Protein AF-0000000075450952 (afdb_homodimer)

Structure (mmCIF, N/CA/C/O backbone):
data_AF-0000000075450952-model_v1
#
loop_
_entity.id
_entity.type
_entity.pdbx_description
1 polymer Metalloendopeptidase
#
loop_
_atom_site.group_PDB
_atom_site.id
_atom_site.type_symbol
_atom_site.label_atom_id
_atom_site.label_alt_id
_atom_site.label_comp_id
_atom_site.label_asym_id
_atom_site.label_entity_id
_atom_site.label_seq_id
_atom_site.pdbx_PDB_ins_code
_atom_site.Cartn_x
_atom_site.Cartn_y
_atom_site.Cartn_z
_atom_site.occupancy
_atom_site.B_iso_or_equiv
_atom_site.auth_seq_id
_atom_site.auth_comp_id
_atom_site.auth_asym_id
_atom_site.auth_atom_id
_atom_site.pdbx_PDB_model_num
ATOM 1 N N . MET A 1 1 ? -40.938 47.719 51.312 1 27.55 1 MET A N 1
ATOM 2 C CA . MET A 1 1 ? -41.312 48.125 49.969 1 27.55 1 MET A CA 1
ATOM 3 C C . MET A 1 1 ? -40.062 48.562 49.188 1 27.55 1 MET A C 1
ATOM 5 O O . MET A 1 1 ? -39.719 49.75 49.156 1 27.55 1 MET A O 1
ATOM 9 N N . MET A 1 2 ? -38.969 47.844 49.406 1 32.81 2 MET A N 1
ATOM 10 C CA . MET A 1 2 ? -37.562 48.094 49.094 1 32.81 2 MET A CA 1
ATOM 11 C C . MET A 1 2 ? -37.344 48.094 47.594 1 32.81 2 MET A C 1
ATOM 13 O O . MET A 1 2 ? -37.625 47.125 46.906 1 32.81 2 MET A O 1
ATOM 17 N N . MET A 1 3 ? -37.5 49.344 47 1 31.84 3 MET A N 1
ATOM 18 C CA . MET A 1 3 ? -37.438 49.719 45.594 1 31.84 3 MET A CA 1
ATOM 19 C C . MET A 1 3 ? -36.094 49.281 45 1 31.84 3 MET A C 1
ATOM 21 O O . MET A 1 3 ? -35.031 49.75 45.438 1 31.84 3 MET A O 1
ATOM 25 N N . MET A 1 4 ? -36.031 48 44.719 1 29.12 4 MET A N 1
ATOM 26 C CA . MET A 1 4 ? -34.875 47.406 44.094 1 29.12 4 MET A CA 1
ATOM 27 C C . MET A 1 4 ? -34.5 48.094 42.781 1 29.12 4 MET A C 1
ATOM 29 O O . MET A 1 4 ? -35.344 48.188 41.875 1 29.12 4 MET A O 1
ATOM 33 N N . LEU A 1 5 ? -33.75 49.219 42.844 1 27.02 5 LEU A N 1
ATOM 34 C CA . LEU A 1 5 ? -33.281 50 41.719 1 27.02 5 LEU A CA 1
ATOM 35 C C . LEU A 1 5 ? -32.594 49.125 40.688 1 27.02 5 LEU A C 1
ATOM 37 O O . LEU A 1 5 ? -31.609 48.438 41 1 27.02 5 LEU A O 1
ATOM 41 N N . ALA A 1 6 ? -33.375 48.594 39.781 1 32.12 6 ALA A N 1
ATOM 42 C CA . ALA A 1 6 ? -32.938 47.875 38.625 1 32.12 6 ALA A CA 1
ATOM 43 C C . ALA A 1 6 ? -31.828 48.594 37.875 1 32.12 6 ALA A C 1
ATOM 45 O O . ALA A 1 6 ? -32 49.719 37.406 1 32.12 6 ALA A O 1
ATOM 46 N N . ALA A 1 7 ? -30.656 48.438 38.375 1 34.03 7 ALA A N 1
ATOM 47 C CA . ALA A 1 7 ? -29.531 49.125 37.781 1 34.03 7 ALA A CA 1
ATOM 48 C C . ALA A 1 7 ? -29.625 49.094 36.25 1 34.03 7 ALA A C 1
ATOM 50 O O . ALA A 1 7 ? -29.922 48.031 35.688 1 34.03 7 ALA A O 1
ATOM 51 N N . PRO A 1 8 ? -29.688 50.219 35.594 1 32.16 8 PRO A N 1
ATOM 52 C CA . PRO A 1 8 ? -29.797 50.25 34.125 1 32.16 8 PRO A CA 1
ATOM 53 C C . PRO A 1 8 ? -28.719 49.406 33.438 1 32.16 8 PRO A C 1
ATOM 55 O O . PRO A 1 8 ? -27.578 49.344 33.906 1 32.16 8 PRO A O 1
ATOM 58 N N . VAL A 1 9 ? -29.047 48.219 32.812 1 36.62 9 VAL A N 1
ATOM 59 C CA . VAL A 1 9 ? -28.203 47.469 31.906 1 36.62 9 VAL A CA 1
ATOM 60 C C . VAL A 1 9 ? -27.547 48.406 30.891 1 36.62 9 VAL A C 1
ATOM 62 O O . VAL A 1 9 ? -28.234 49.188 30.25 1 36.62 9 VAL A O 1
ATOM 65 N N . ALA A 1 10 ? -26.344 48.781 31.062 1 39.69 10 ALA A N 1
ATOM 66 C CA . ALA A 1 10 ? -25.484 49.469 30.109 1 39.69 10 ALA A CA 1
ATOM 67 C C . ALA A 1 10 ? -25.797 49.031 28.672 1 39.69 10 ALA A C 1
ATOM 69 O O . ALA A 1 10 ? -25.766 47.844 28.375 1 39.69 10 ALA A O 1
ATOM 70 N N . GLY A 1 11 ? -26.562 49.719 27.812 1 34.38 11 GLY A N 1
ATOM 71 C CA . GLY A 1 11 ? -27.078 49.531 26.469 1 34.38 11 GLY A CA 1
ATOM 72 C C . GLY A 1 11 ? -26.031 49.062 25.469 1 34.38 11 GLY A C 1
ATOM 73 O O . GLY A 1 11 ? -24.875 49.5 25.531 1 34.38 11 GLY A O 1
ATOM 74 N N . MET A 1 12 ? -26.125 47.844 24.953 1 39.25 12 MET A N 1
ATOM 75 C CA . MET A 1 12 ? -25.531 47.406 23.703 1 39.25 12 MET A CA 1
ATOM 76 C C . MET A 1 12 ? -25.469 48.531 22.688 1 39.25 12 MET A C 1
ATOM 78 O O . MET A 1 12 ? -26.5 49.062 22.266 1 39.25 12 MET A O 1
ATOM 82 N N . GLU A 1 13 ? -24.609 49.531 22.797 1 39.5 13 GLU A N 1
ATOM 83 C CA . GLU A 1 13 ? -24.484 50.406 21.641 1 39.5 13 GLU A CA 1
ATOM 84 C C . GLU A 1 13 ? -24.875 49.719 20.359 1 39.5 13 GLU A C 1
ATOM 86 O O . GLU A 1 13 ? -24.469 48.562 20.125 1 39.5 13 GLU A O 1
ATOM 91 N N . ALA A 1 14 ? -25.906 49.969 19.734 1 52.06 14 ALA A N 1
ATOM 92 C CA . ALA A 1 14 ? -26.641 49.531 18.562 1 52.06 14 ALA A CA 1
ATOM 93 C C . ALA A 1 14 ? -25.688 49.219 17.406 1 52.06 14 ALA A C 1
ATOM 95 O O . ALA A 1 14 ? -24.938 50.094 16.953 1 52.06 14 ALA A O 1
ATOM 96 N N . GLN A 1 15 ? -25.062 48 17.328 1 64.19 15 GLN A N 1
ATOM 97 C CA . GLN A 1 15 ? -24.484 47.438 16.109 1 64.19 15 GLN A CA 1
ATOM 98 C C . GLN A 1 15 ? -25.156 48.031 14.867 1 64.19 15 GLN A C 1
ATOM 100 O O . GLN A 1 15 ? -26.109 47.438 14.328 1 64.19 15 GLN A O 1
ATOM 105 N N . SER A 1 16 ? -24.734 49.219 14.453 1 69.12 16 SER A N 1
ATOM 106 C CA . SER A 1 16 ? -25.484 49.969 13.453 1 69.12 16 SER A CA 1
ATOM 107 C C . SER A 1 16 ? -24.734 50.031 12.125 1 69.12 16 SER A C 1
ATOM 109 O O . SER A 1 16 ? -25.312 50.406 11.094 1 69.12 16 SER A O 1
ATOM 111 N N . LYS A 1 17 ? -23.547 49.312 12.18 1 86.62 17 LYS A N 1
ATOM 112 C CA . LYS A 1 17 ? -22.812 49.375 10.922 1 86.62 17 LYS A CA 1
ATOM 113 C C . LYS A 1 17 ? -22.906 48.062 10.164 1 86.62 17 LYS A C 1
ATOM 115 O O . LYS A 1 17 ? -23.047 47 10.773 1 86.62 17 LYS A O 1
ATOM 120 N N . SER A 1 18 ? -22.797 48.156 8.914 1 91.19 18 SER A N 1
ATOM 121 C CA . SER A 1 18 ? -22.891 46.938 8.094 1 91.19 18 SER A CA 1
ATOM 122 C C . SER A 1 18 ? -21.656 46.062 8.258 1 91.19 18 SER A C 1
ATOM 124 O O . SER A 1 18 ? -21.734 44.844 8.047 1 91.19 18 SER A O 1
ATOM 126 N N . GLY A 1 19 ? -20.531 46.688 8.586 1 92.19 19 GLY A N 1
ATOM 127 C CA . GLY A 1 19 ? -19.281 45.938 8.742 1 92.19 19 GLY A CA 1
ATOM 128 C C . GLY A 1 19 ? -18.578 45.688 7.422 1 92.19 19 GLY A C 1
ATOM 129 O O . GLY A 1 19 ? -17.422 45.25 7.406 1 92.19 19 GLY A O 1
ATOM 130 N N . LEU A 1 20 ? -19.188 46.031 6.27 1 95.44 20 LEU A N 1
ATOM 131 C CA . LEU A 1 20 ? -18.594 45.781 4.957 1 95.44 20 LEU A CA 1
ATOM 132 C C . LEU A 1 20 ? -17.703 46.938 4.539 1 95.44 20 LEU A C 1
ATOM 134 O O . LEU A 1 20 ? -17.984 48.094 4.852 1 95.44 20 LEU A O 1
ATOM 138 N N . ASP A 1 21 ? -16.641 46.625 3.975 1 95 21 ASP A N 1
ATOM 139 C CA . ASP A 1 21 ? -15.859 47.594 3.209 1 95 21 ASP A CA 1
ATOM 140 C C . ASP A 1 21 ? -16.172 47.5 1.718 1 95 21 ASP A C 1
ATOM 142 O O . ASP A 1 21 ? -15.695 46.594 1.029 1 95 21 ASP A O 1
ATOM 146 N N . LEU A 1 22 ? -16.844 48.438 1.248 1 96.25 22 LEU A N 1
ATOM 147 C CA . LEU A 1 22 ? -17.391 48.375 -0.103 1 96.25 22 LEU A CA 1
ATOM 148 C C . LEU A 1 22 ? -16.281 48.438 -1.144 1 96.25 22 LEU A C 1
ATOM 150 O O . LEU A 1 22 ? -16.469 48.031 -2.295 1 96.25 22 LEU A O 1
ATOM 154 N N . SER A 1 23 ? -15.148 48.906 -0.778 1 96.56 23 SER A N 1
ATOM 155 C CA . SER A 1 23 ? -14.023 48.969 -1.708 1 96.56 23 SER A CA 1
ATOM 156 C C . SER A 1 23 ? -13.492 47.594 -2.029 1 96.56 23 SER A C 1
ATOM 158 O O . SER A 1 23 ? -12.758 47.406 -3 1 96.56 23 SER A O 1
ATOM 160 N N . ASN A 1 24 ? -13.922 46.625 -1.269 1 97.31 24 ASN A N 1
ATOM 161 C CA . ASN A 1 24 ? -13.477 45.281 -1.492 1 97.31 24 ASN A CA 1
ATOM 162 C C . ASN A 1 24 ? -14.234 44.625 -2.646 1 97.31 24 ASN A C 1
ATOM 164 O O . ASN A 1 24 ? -13.82 43.562 -3.152 1 97.31 24 ASN A O 1
ATOM 168 N N . LEU A 1 25 ? -15.258 45.219 -3.105 1 98.19 25 LEU A N 1
ATOM 169 C CA . LEU A 1 25 ? -16.094 44.656 -4.148 1 98.19 25 LEU A CA 1
ATOM 170 C C . LEU A 1 25 ? -15.547 44.969 -5.535 1 98.19 25 LEU A C 1
ATOM 172 O O . LEU A 1 25 ? -14.961 46.031 -5.738 1 98.19 25 LEU A O 1
ATOM 176 N N . ASP A 1 26 ? -15.672 44.094 -6.438 1 98.25 26 ASP A N 1
ATOM 177 C CA . ASP A 1 26 ? -15.508 44.312 -7.871 1 98.25 26 ASP A CA 1
ATOM 178 C C . ASP A 1 26 ? -16.859 44.344 -8.586 1 98.25 26 ASP A C 1
ATOM 180 O O . ASP A 1 26 ? -17.344 43.281 -9.039 1 98.25 26 ASP A O 1
ATOM 184 N N . ARG A 1 27 ? -17.344 45.438 -8.781 1 95.56 27 ARG A N 1
ATOM 185 C CA . ARG A 1 27 ? -18.703 45.562 -9.281 1 95.56 27 ARG A CA 1
ATOM 186 C C . ARG A 1 27 ? -18.766 45.312 -10.781 1 95.56 27 ARG A C 1
ATOM 188 O O . ARG A 1 27 ? -19.859 45.219 -11.359 1 95.56 27 ARG A O 1
ATOM 195 N N . THR A 1 28 ? -17.656 45.094 -11.344 1 97.25 28 THR A N 1
ATOM 196 C CA . THR A 1 28 ? -17.641 44.719 -12.75 1 97.25 28 THR A CA 1
ATOM 197 C C . THR A 1 28 ? -17.953 43.25 -12.922 1 97.25 28 THR A C 1
ATOM 199 O O . THR A 1 28 ? -18.297 42.781 -14.016 1 97.25 28 THR A O 1
ATOM 202 N N . ALA A 1 29 ? -17.781 42.5 -11.875 1 97.06 29 ALA A N 1
ATOM 203 C CA . ALA A 1 29 ? -18.141 41.062 -11.906 1 97.06 29 ALA A CA 1
ATOM 204 C C . ALA A 1 29 ? -19.578 40.844 -11.453 1 97.06 29 ALA A C 1
ATOM 206 O O . ALA A 1 29 ? -20.016 41.438 -10.461 1 97.06 29 ALA A O 1
ATOM 207 N N . ARG A 1 30 ? -20.266 40.031 -12.188 1 96.75 30 ARG A N 1
ATOM 208 C CA . ARG A 1 30 ? -21.609 39.656 -11.758 1 96.75 30 ARG A CA 1
ATOM 209 C C . ARG A 1 30 ? -21.562 38.625 -10.641 1 96.75 30 ARG A C 1
ATOM 211 O O . ARG A 1 30 ? -20.875 37.625 -10.766 1 96.75 30 ARG A O 1
ATOM 218 N N . PRO A 1 31 ? -22.281 38.844 -9.562 1 97.56 31 PRO A N 1
ATOM 219 C CA . PRO A 1 31 ? -22.25 37.906 -8.445 1 97.56 31 PRO A CA 1
ATOM 220 C C . PRO A 1 31 ? -22.641 36.5 -8.859 1 97.56 31 PRO A C 1
ATOM 222 O O . PRO A 1 31 ? -22.141 35.5 -8.297 1 97.56 31 PRO A O 1
ATOM 225 N N . ALA A 1 32 ? -23.453 36.344 -9.875 1 97.25 32 ALA A N 1
ATOM 226 C CA . ALA A 1 32 ? -23.984 35.062 -10.273 1 97.25 32 ALA A CA 1
ATOM 227 C C . ALA A 1 32 ? -23.031 34.344 -11.242 1 97.25 32 ALA A C 1
ATOM 229 O O . ALA A 1 32 ? -23.203 33.188 -11.547 1 97.25 32 ALA A O 1
ATOM 230 N N . ASP A 1 33 ? -21.953 35.062 -11.664 1 96.31 33 ASP A N 1
ATOM 231 C CA . ASP A 1 33 ? -20.969 34.469 -12.562 1 96.31 33 ASP A CA 1
ATOM 232 C C . ASP A 1 33 ? -19.688 34.125 -11.82 1 96.31 33 ASP A C 1
ATOM 234 O O . ASP A 1 33 ? -19.016 33.156 -12.156 1 96.31 33 ASP A O 1
ATOM 238 N N . SER A 1 34 ? -19.312 34.938 -10.922 1 97 34 SER A N 1
ATOM 239 C CA . SER A 1 34 ? -18.25 34.688 -9.969 1 97 34 SER A CA 1
ATOM 240 C C . SER A 1 34 ? -18.438 35.531 -8.703 1 97 34 SER A C 1
ATOM 242 O O . SER A 1 34 ? -18.062 36.688 -8.648 1 97 34 SER A O 1
ATOM 244 N N . PHE A 1 35 ? -18.922 34.875 -7.766 1 98.69 35 PHE A N 1
ATOM 245 C CA . PHE A 1 35 ? -19.188 35.594 -6.527 1 98.69 35 PHE A CA 1
ATOM 246 C C . PHE A 1 35 ? -17.875 35.969 -5.836 1 98.69 35 PHE A C 1
ATOM 248 O O . PHE A 1 35 ? -17.797 37.031 -5.219 1 98.69 35 PHE A O 1
ATOM 255 N N . TYR A 1 36 ? -16.891 35.094 -5.898 1 98.56 36 TYR A N 1
ATOM 256 C CA . TYR A 1 36 ? -15.578 35.375 -5.316 1 98.56 36 TYR A CA 1
ATOM 257 C C . TYR A 1 36 ? -14.984 36.656 -5.895 1 98.56 36 TYR A C 1
ATOM 259 O O . TYR A 1 36 ? -14.516 37.531 -5.152 1 98.56 36 TYR A O 1
ATOM 267 N N . GLN A 1 37 ? -15.023 36.75 -7.238 1 98.38 37 GLN A N 1
ATOM 268 C CA . GLN A 1 37 ? -14.516 37.969 -7.898 1 98.38 37 GLN A CA 1
ATOM 269 C C . GLN A 1 37 ? -15.328 39.188 -7.516 1 98.38 37 GLN A C 1
ATOM 271 O O . GLN A 1 37 ? -14.766 40.25 -7.23 1 98.38 37 GLN A O 1
ATOM 276 N N . PHE A 1 38 ? -16.594 39.062 -7.465 1 98.56 38 PHE A N 1
ATOM 277 C CA . PHE A 1 38 ? -17.484 40.188 -7.086 1 98.56 38 PHE A CA 1
ATOM 278 C C . PHE A 1 38 ? -17.172 40.656 -5.672 1 98.56 38 PHE A C 1
ATOM 280 O O . PHE A 1 38 ? -16.969 41.844 -5.441 1 98.56 38 PHE A O 1
ATOM 287 N N . ALA A 1 39 ? -17.078 39.719 -4.777 1 98.5 39 ALA A N 1
ATOM 288 C CA . ALA A 1 39 ? -17.047 40.062 -3.352 1 98.5 39 ALA A CA 1
ATOM 289 C C . ALA A 1 39 ? -15.633 40.406 -2.912 1 98.5 39 ALA A C 1
ATOM 291 O O . ALA A 1 39 ? -15.445 41.156 -1.937 1 98.5 39 ALA A O 1
ATOM 292 N N . THR A 1 40 ? -14.57 39.938 -3.629 1 98.25 40 THR A N 1
ATOM 293 C CA . THR A 1 40 ? -13.227 40.094 -3.074 1 98.25 40 THR A CA 1
ATOM 294 C C . THR A 1 40 ? -12.289 40.719 -4.105 1 98.25 40 THR A C 1
ATOM 296 O O . THR A 1 40 ? -11.125 41 -3.801 1 98.25 40 THR A O 1
ATOM 299 N N . GLY A 1 41 ? -12.719 40.938 -5.312 1 98.19 41 GLY A N 1
ATOM 300 C CA . GLY A 1 41 ? -11.852 41.438 -6.371 1 98.19 41 GLY A CA 1
ATOM 301 C C . GLY A 1 41 ? -11.227 42.781 -6.055 1 98.19 41 GLY A C 1
ATOM 302 O O . GLY A 1 41 ? -10.062 43 -6.379 1 98.19 41 GLY A O 1
ATOM 303 N N . GLY A 1 42 ? -12.016 43.688 -5.547 1 98.12 42 GLY A N 1
ATOM 304 C CA . GLY A 1 42 ? -11.469 44.969 -5.137 1 98.12 42 GLY A CA 1
ATOM 305 C C . GLY A 1 42 ? -10.398 44.844 -4.074 1 98.12 42 GLY A C 1
ATOM 306 O O . GLY A 1 42 ? -9.383 45.562 -4.129 1 98.12 42 GLY A O 1
ATOM 307 N N . TRP A 1 43 ? -10.664 44.031 -3.137 1 97.56 43 TRP A N 1
ATOM 308 C CA . TRP A 1 43 ? -9.664 43.781 -2.1 1 97.56 43 TRP A CA 1
ATOM 309 C C . TRP A 1 43 ? -8.375 43.219 -2.699 1 97.56 43 TRP A C 1
ATOM 311 O O . TRP A 1 43 ? -7.281 43.656 -2.344 1 97.56 43 TRP A O 1
ATOM 321 N N . GLN A 1 44 ? -8.469 42.219 -3.574 1 97.94 44 GLN A N 1
ATOM 322 C CA . GLN A 1 44 ? -7.312 41.594 -4.199 1 97.94 44 GLN A CA 1
ATOM 323 C C . GLN A 1 44 ? -6.473 42.594 -4.965 1 97.94 44 GLN A C 1
ATOM 325 O O . GLN A 1 44 ? -5.238 42.562 -4.91 1 97.94 44 GLN A O 1
ATOM 330 N N . ARG A 1 45 ? -7.117 43.5 -5.629 1 97.38 45 ARG A N 1
ATOM 331 C CA . ARG A 1 45 ? -6.418 44.562 -6.375 1 97.38 45 ARG A CA 1
ATOM 332 C C . ARG A 1 45 ? -5.699 45.5 -5.43 1 97.38 45 ARG A C 1
ATOM 334 O O . ARG A 1 45 ? -4.582 45.938 -5.715 1 97.38 45 ARG A O 1
ATOM 341 N N . ALA A 1 46 ? -6.316 45.719 -4.309 1 96.94 46 ALA A N 1
ATOM 342 C CA . ALA A 1 46 ? -5.781 46.688 -3.35 1 96.94 46 ALA A CA 1
ATOM 343 C C . ALA A 1 46 ? -4.68 46.062 -2.498 1 96.94 46 ALA A C 1
ATOM 345 O O . ALA A 1 46 ? -3.92 46.781 -1.833 1 96.94 46 ALA A O 1
ATOM 346 N N . HIS A 1 47 ? -4.59 44.781 -2.533 1 96.25 47 HIS A N 1
ATOM 347 C CA . HIS A 1 47 ? -3.619 44.062 -1.708 1 96.25 47 HIS A CA 1
ATOM 348 C C . HIS A 1 47 ? -2.779 43.125 -2.545 1 96.25 47 HIS A C 1
ATOM 350 O O . HIS A 1 47 ? -2.885 41.906 -2.391 1 96.25 47 HIS A O 1
ATOM 356 N N . PRO A 1 48 ? -1.938 43.656 -3.336 1 95.75 48 PRO A N 1
ATOM 357 C CA . PRO A 1 48 ? -1.063 42.781 -4.086 1 95.75 48 PRO A CA 1
ATOM 358 C C . PRO A 1 48 ? -0.216 41.875 -3.18 1 95.75 48 PRO A C 1
ATOM 360 O O . PRO A 1 48 ? 0.08 42.25 -2.043 1 95.75 48 PRO A O 1
ATOM 363 N N . LEU A 1 49 ? 0.134 40.75 -3.695 1 97.25 49 LEU A N 1
ATOM 364 C CA . LEU A 1 49 ? 0.888 39.781 -2.924 1 97.25 49 LEU A CA 1
ATOM 365 C C . LEU A 1 49 ? 2.225 40.344 -2.469 1 97.25 49 LEU A C 1
ATOM 367 O O . LEU A 1 49 ? 3.094 40.656 -3.295 1 97.25 49 LEU A O 1
ATOM 371 N N . PRO A 1 50 ? 2.414 40.469 -1.15 1 97 50 PRO A N 1
ATOM 372 C CA . PRO A 1 50 ? 3.721 40.969 -0.693 1 97 50 PRO A CA 1
ATOM 373 C C . PRO A 1 50 ? 4.848 39.969 -0.972 1 97 50 PRO A C 1
ATOM 375 O O . PRO A 1 50 ? 4.617 38.75 -0.974 1 97 50 PRO A O 1
ATOM 378 N N . ALA A 1 51 ? 6.051 40.406 -1.069 1 97.25 51 ALA A N 1
ATOM 379 C CA . ALA A 1 51 ? 7.203 39.656 -1.529 1 97.25 51 ALA A CA 1
ATOM 380 C C . ALA A 1 51 ? 7.484 38.469 -0.597 1 97.25 51 ALA A C 1
ATOM 382 O O . ALA A 1 51 ? 7.934 37.406 -1.041 1 97.25 51 ALA A O 1
ATOM 383 N N . ALA A 1 52 ? 7.18 38.625 0.639 1 97.44 52 ALA A N 1
ATOM 384 C CA . ALA A 1 52 ? 7.547 37.594 1.632 1 97.44 52 ALA A CA 1
ATOM 385 C C . ALA A 1 52 ? 6.496 36.5 1.711 1 97.44 52 ALA A C 1
ATOM 387 O O . ALA A 1 52 ? 6.676 35.531 2.43 1 97.44 52 ALA A O 1
ATOM 388 N N . TYR A 1 53 ? 5.41 36.656 0.943 1 97.62 53 TYR A N 1
ATOM 389 C CA . TYR A 1 53 ? 4.289 35.719 1.043 1 97.62 53 TYR A CA 1
ATOM 390 C C . TYR A 1 53 ? 4.094 34.969 -0.264 1 97.62 53 TYR A C 1
ATOM 392 O O . TYR A 1 53 ? 4.336 35.5 -1.346 1 97.62 53 TYR A O 1
ATOM 400 N N . SER A 1 54 ? 3.715 33.75 -0.142 1 97.94 54 SER A N 1
ATOM 401 C CA . SER A 1 54 ? 3.252 32.969 -1.3 1 97.94 54 SER A CA 1
ATOM 402 C C . SER A 1 54 ? 1.732 33.031 -1.422 1 97.94 54 SER A C 1
ATOM 404 O O . SER A 1 54 ? 1.18 32.75 -2.486 1 97.94 54 SER A O 1
ATOM 406 N N . ARG A 1 55 ? 1.095 33.281 -0.383 1 97.94 55 ARG A N 1
ATOM 407 C CA . ARG A 1 55 ? -0.333 33.594 -0.284 1 97.94 55 ARG A CA 1
ATOM 408 C C . ARG A 1 55 ? -0.604 34.656 0.747 1 97.94 55 ARG A C 1
ATOM 410 O O . ARG A 1 55 ? -0.006 34.688 1.825 1 97.94 55 ARG A O 1
ATOM 417 N N . TYR A 1 56 ? -1.372 35.625 0.417 1 97.94 56 TYR A N 1
ATOM 418 C CA . TYR A 1 56 ? -1.763 36.688 1.33 1 97.94 56 TYR A CA 1
ATOM 419 C C . TYR A 1 56 ? -3.26 36.969 1.247 1 97.94 56 TYR A C 1
ATOM 421 O O . TYR A 1 56 ? -3.766 37.375 0.202 1 97.94 56 TYR A O 1
ATOM 429 N N . GLY A 1 57 ? -3.941 36.656 2.295 1 97.31 57 GLY A N 1
ATOM 430 C CA . GLY A 1 57 ? -5.383 36.844 2.385 1 97.31 57 GLY A CA 1
ATOM 431 C C . GLY A 1 57 ? -5.832 37.375 3.734 1 97.31 57 GLY A C 1
ATOM 432 O O . GLY A 1 57 ? -5.043 37.969 4.465 1 97.31 57 GLY A O 1
ATOM 433 N N . SER A 1 58 ? -7.121 37.219 3.998 1 94.88 58 SER A N 1
ATOM 434 C CA . SER A 1 58 ? -7.723 37.719 5.23 1 94.88 58 SER A CA 1
ATOM 435 C C . SER A 1 58 ? -7.043 37.125 6.457 1 94.88 58 SER A C 1
ATOM 437 O O . SER A 1 58 ? -6.758 37.844 7.426 1 94.88 58 SER A O 1
ATOM 439 N N . PHE A 1 59 ? -6.719 35.875 6.398 1 96.12 59 PHE A N 1
ATOM 440 C CA . PHE A 1 59 ? -6.035 35.219 7.504 1 96.12 59 PHE A CA 1
ATOM 441 C C . PHE A 1 59 ? -4.641 35.781 7.703 1 96.12 59 PHE A C 1
ATOM 443 O O . PHE A 1 59 ? -4.219 36.031 8.836 1 96.12 59 PHE A O 1
ATOM 450 N N . ASP A 1 60 ? -3.928 36 6.625 1 96.62 60 ASP A N 1
ATOM 451 C CA . ASP A 1 60 ? -2.562 36.5 6.68 1 96.62 60 ASP A CA 1
ATOM 452 C C . ASP A 1 60 ? -2.535 37.938 7.203 1 96.62 60 ASP A C 1
ATOM 454 O O . ASP A 1 60 ? -1.655 38.312 7.984 1 96.62 60 ASP A O 1
ATOM 458 N N . MET A 1 61 ? -3.51 38.656 6.727 1 96.19 61 MET A N 1
ATOM 459 C CA . MET A 1 61 ? -3.602 40.062 7.16 1 96.19 61 MET A CA 1
ATOM 460 C C . MET A 1 61 ? -3.854 40.156 8.664 1 96.19 61 MET A C 1
ATOM 462 O O . MET A 1 61 ? -3.199 40.906 9.359 1 96.19 61 MET A O 1
ATOM 466 N N . LEU A 1 62 ? -4.758 39.344 9.109 1 96.94 62 LEU A N 1
ATOM 467 C CA . LEU A 1 62 ? -5.039 39.344 10.539 1 96.94 62 LEU A CA 1
ATOM 468 C C . LEU A 1 62 ? -3.834 38.812 11.328 1 96.94 62 LEU A C 1
ATOM 470 O O . LEU A 1 62 ? -3.496 39.375 12.383 1 96.94 62 LEU A O 1
ATOM 474 N N . GLN A 1 63 ? -3.201 37.812 10.82 1 96.81 63 GLN A N 1
ATOM 475 C CA . GLN A 1 63 ? -2.029 37.281 11.5 1 96.81 63 GLN A CA 1
ATOM 476 C C . GLN A 1 63 ? -0.904 38.312 11.562 1 96.81 63 GLN A C 1
ATOM 478 O O . GLN A 1 63 ? -0.147 38.344 12.531 1 96.81 63 GLN A O 1
ATOM 483 N N . GLU A 1 64 ? -0.752 39.062 10.516 1 96 64 GLU A N 1
ATOM 484 C CA . GLU A 1 64 ? 0.249 40.125 10.523 1 96 64 GLU A CA 1
ATOM 485 C C . GLU A 1 64 ? -0.029 41.125 11.625 1 96 64 GLU A C 1
ATOM 487 O O . GLU A 1 64 ? 0.893 41.594 12.305 1 96 64 GLU A O 1
ATOM 492 N N . ASN A 1 65 ? -1.267 41.469 11.766 1 96.31 65 ASN A N 1
ATOM 493 C CA . ASN A 1 65 ? -1.648 42.375 12.844 1 96.31 65 ASN A CA 1
ATOM 494 C C . ASN A 1 65 ? -1.336 41.781 14.219 1 96.31 65 ASN A C 1
ATOM 496 O O . ASN A 1 65 ? -0.794 42.469 15.086 1 96.31 65 ASN A O 1
ATOM 500 N N . VAL A 1 66 ? -1.679 40.562 14.383 1 97.44 66 VAL A N 1
ATOM 501 C CA . VAL A 1 66 ? -1.436 39.906 15.648 1 97.44 66 VAL A CA 1
ATOM 502 C C . VAL A 1 66 ? 0.066 39.812 15.906 1 97.44 66 VAL A C 1
ATOM 504 O O . VAL A 1 66 ? 0.52 40 17.031 1 97.44 66 VAL A O 1
ATOM 507 N N . ASN A 1 67 ? 0.861 39.469 14.875 1 97.44 67 ASN A N 1
ATOM 508 C CA . ASN A 1 67 ? 2.312 39.438 15.016 1 97.44 67 ASN A CA 1
ATOM 509 C C . ASN A 1 67 ? 2.867 40.781 15.508 1 97.44 67 ASN A C 1
ATOM 511 O O . ASN A 1 67 ? 3.775 40.812 16.344 1 97.44 67 ASN A O 1
ATOM 515 N N . ARG A 1 68 ? 2.348 41.844 15.016 1 97.62 68 ARG A N 1
ATOM 516 C CA . ARG A 1 68 ? 2.787 43.188 15.438 1 97.62 68 ARG A CA 1
ATOM 517 C C . ARG A 1 68 ? 2.426 43.438 16.891 1 97.62 68 ARG A C 1
ATOM 519 O O . ARG A 1 68 ? 3.219 44 17.641 1 97.62 68 ARG A O 1
ATOM 526 N N . GLN A 1 69 ? 1.2 43 17.25 1 97.81 69 GLN A N 1
ATOM 527 C CA . GLN A 1 69 ? 0.763 43.156 18.625 1 97.81 69 GLN A CA 1
ATOM 528 C C . GLN A 1 69 ? 1.664 42.344 19.578 1 97.81 69 GLN A C 1
ATOM 530 O O . GLN A 1 69 ? 2.104 42.875 20.609 1 97.81 69 GLN A O 1
ATOM 535 N N . VAL A 1 70 ? 1.96 41.156 19.172 1 98.25 70 VAL A N 1
ATOM 536 C CA . VAL A 1 70 ? 2.816 40.312 19.984 1 98.25 70 VAL A CA 1
ATOM 537 C C . VAL A 1 70 ? 4.23 40.875 20.031 1 98.25 70 VAL A C 1
ATOM 539 O O . VAL A 1 70 ? 4.879 40.875 21.078 1 98.25 70 VAL A O 1
ATOM 542 N N . ASN A 1 71 ? 4.746 41.375 18.906 1 98.25 71 ASN A N 1
ATOM 543 C CA . ASN A 1 71 ? 6.062 42 18.875 1 98.25 71 ASN A CA 1
ATOM 544 C C . ASN A 1 71 ? 6.141 43.188 19.781 1 98.25 71 ASN A C 1
ATOM 546 O O . ASN A 1 71 ? 7.184 43.469 20.391 1 98.25 71 ASN A O 1
ATOM 550 N N . THR A 1 72 ? 5.055 43.969 19.859 1 98.19 72 THR A N 1
ATOM 551 C CA . THR A 1 72 ? 5 45.094 20.766 1 98.19 72 THR A CA 1
ATOM 552 C C . THR A 1 72 ? 5.168 44.656 22.219 1 98.19 72 THR A C 1
ATOM 554 O O . THR A 1 72 ? 5.887 45.312 22.984 1 98.19 72 THR A O 1
ATOM 557 N N . ILE A 1 73 ? 4.535 43.562 22.547 1 98.31 73 ILE A N 1
ATOM 558 C CA . ILE A 1 73 ? 4.68 43.031 23.891 1 98.31 73 ILE A CA 1
ATOM 559 C C . ILE A 1 73 ? 6.137 42.656 24.141 1 98.31 73 ILE A C 1
ATOM 561 O O . ILE A 1 73 ? 6.707 43 25.188 1 98.31 73 ILE A O 1
ATOM 565 N N . LEU A 1 74 ? 6.793 42 23.219 1 98.38 74 LEU A N 1
ATOM 566 C CA . LEU A 1 74 ? 8.18 41.531 23.359 1 98.38 74 LEU A CA 1
ATOM 567 C C . LEU A 1 74 ? 9.125 42.75 23.422 1 98.38 74 LEU A C 1
ATOM 569 O O . LEU A 1 74 ? 10.086 42.719 24.203 1 98.38 74 LEU A O 1
ATOM 573 N N . ALA A 1 75 ? 8.883 43.75 22.641 1 97.31 75 ALA A N 1
ATOM 574 C CA . ALA A 1 75 ? 9.688 44.969 22.672 1 97.31 75 ALA A CA 1
ATOM 575 C C . ALA A 1 75 ? 9.594 45.656 24.016 1 97.31 75 ALA A C 1
ATOM 577 O O . ALA A 1 75 ? 10.602 46.125 24.562 1 97.31 75 ALA A O 1
ATOM 578 N N . ASP A 1 76 ? 8.375 45.719 24.547 1 97.44 76 ASP A N 1
ATOM 579 C CA . ASP A 1 76 ? 8.172 46.312 25.859 1 97.44 76 ASP A CA 1
ATOM 580 C C . ASP A 1 76 ? 8.914 45.531 26.938 1 97.44 76 ASP A C 1
ATOM 582 O O . ASP A 1 76 ? 9.531 46.125 27.828 1 97.44 76 ASP A O 1
ATOM 586 N N . LEU A 1 77 ? 8.852 44.25 26.844 1 97.75 77 LEU A N 1
ATOM 587 C CA . LEU A 1 77 ? 9.547 43.438 27.812 1 97.75 77 LEU A CA 1
ATOM 588 C C . LEU A 1 77 ? 11.055 43.625 27.719 1 97.75 77 LEU A C 1
ATOM 590 O O . LEU A 1 77 ? 11.758 43.594 28.734 1 97.75 77 LEU A O 1
ATOM 594 N N . SER A 1 78 ? 11.602 43.812 26.578 1 95.81 78 SER A N 1
ATOM 595 C CA . SER A 1 78 ? 13.039 43.906 26.328 1 95.81 78 SER A CA 1
ATOM 596 C C . SER A 1 78 ? 13.602 45.25 26.828 1 95.81 78 SER A C 1
ATOM 598 O O . SER A 1 78 ? 14.82 45.406 26.938 1 95.81 78 SER A O 1
ATOM 600 N N . ARG A 1 79 ? 12.742 46.188 27.172 1 95.38 79 ARG A N 1
ATOM 601 C CA . ARG A 1 79 ? 13.172 47.531 27.625 1 95.38 79 ARG A CA 1
ATOM 602 C C . ARG A 1 79 ? 13.312 47.562 29.141 1 95.38 79 ARG A C 1
ATOM 604 O O . ARG A 1 79 ? 13.805 48.531 29.703 1 95.38 79 ARG A O 1
ATOM 611 N N . LYS A 1 80 ? 12.891 46.5 29.703 1 95.38 80 LYS A N 1
ATOM 612 C CA . LYS A 1 80 ? 12.922 46.438 31.172 1 95.38 80 LYS A CA 1
ATOM 613 C C . LYS A 1 80 ? 13.797 45.312 31.656 1 95.38 80 LYS A C 1
ATOM 615 O O . LYS A 1 80 ? 14.25 44.469 30.875 1 95.38 80 LYS A O 1
ATOM 620 N N . ALA A 1 81 ? 14.078 45.406 32.969 1 94.81 81 ALA A N 1
ATOM 621 C CA . ALA A 1 81 ? 14.844 44.344 33.625 1 94.81 81 ALA A CA 1
ATOM 622 C C . ALA A 1 81 ? 13.945 43.5 34.531 1 94.81 81 ALA A C 1
ATOM 624 O O . ALA A 1 81 ? 13.055 44.031 35.219 1 94.81 81 ALA A O 1
ATOM 625 N N . TYR A 1 82 ? 14.234 42.281 34.469 1 97.06 82 TYR A N 1
ATOM 626 C CA . TYR A 1 82 ? 13.445 41.344 35.281 1 97.06 82 TYR A CA 1
ATOM 627 C C . TYR A 1 82 ? 14.352 40.438 36.062 1 97.06 82 TYR A C 1
ATOM 629 O O . TYR A 1 82 ? 15.484 40.156 35.688 1 97.06 82 TYR A O 1
ATOM 637 N N . LYS A 1 83 ? 13.82 39.906 37.188 1 95.69 83 LYS A N 1
ATOM 638 C CA . LYS A 1 83 ? 14.562 38.938 38 1 95.69 83 LYS A CA 1
ATOM 639 C C . LYS A 1 83 ? 14.758 37.625 37.25 1 95.69 83 LYS A C 1
ATOM 641 O O . LYS A 1 83 ? 13.867 37.188 36.531 1 95.69 83 LYS A O 1
ATOM 646 N N . PRO A 1 84 ? 15.93 37 37.5 1 92.69 84 PRO A N 1
ATOM 647 C CA . PRO A 1 84 ? 16.156 35.688 36.875 1 92.69 84 PRO A CA 1
ATOM 648 C C . PRO A 1 84 ? 15.062 34.688 37.219 1 92.69 84 PRO A C 1
ATOM 650 O O . PRO A 1 84 ? 14.602 34.656 38.375 1 92.69 84 PRO A O 1
ATOM 653 N N . GLY A 1 85 ? 14.703 33.969 36.188 1 92.62 85 GLY A N 1
ATOM 654 C CA . GLY A 1 85 ? 13.742 32.906 36.438 1 92.62 85 GLY A CA 1
ATOM 655 C C . GLY A 1 85 ? 12.312 33.312 36.094 1 92.62 85 GLY A C 1
ATOM 656 O O . GLY A 1 85 ? 11.445 32.438 35.969 1 92.62 85 GLY A O 1
ATOM 657 N N . THR A 1 86 ? 12.039 34.562 36.031 1 96.31 86 THR A N 1
ATOM 658 C CA . THR A 1 86 ? 10.68 35 35.719 1 96.31 86 THR A CA 1
ATOM 659 C C . THR A 1 86 ? 10.359 34.75 34.25 1 96.31 86 THR A C 1
ATOM 661 O O . THR A 1 86 ? 11.258 34.656 33.406 1 96.31 86 THR A O 1
ATOM 664 N N . THR A 1 87 ? 9.109 34.594 33.969 1 97.25 87 THR A N 1
ATOM 665 C CA . THR A 1 87 ? 8.648 34.406 32.625 1 97.25 87 THR A CA 1
ATOM 666 C C . THR A 1 87 ? 9.016 35.594 31.75 1 97.25 87 THR A C 1
ATOM 668 O O . THR A 1 87 ? 9.438 35.438 30.594 1 97.25 87 THR A O 1
ATOM 671 N N . GLU A 1 88 ? 8.945 36.812 32.312 1 97.5 88 GLU A N 1
ATOM 672 C CA . GLU A 1 88 ? 9.281 38.031 31.594 1 97.5 88 GLU A CA 1
ATOM 673 C C . GLU A 1 88 ? 10.758 38.062 31.188 1 97.5 88 GLU A C 1
ATOM 675 O O . GLU A 1 88 ? 11.094 38.438 30.078 1 97.5 88 GLU A O 1
ATOM 680 N N . ARG A 1 89 ? 11.602 37.594 32.094 1 97.44 89 ARG A N 1
ATOM 681 C CA . ARG A 1 89 ? 13.031 37.5 31.812 1 97.44 89 ARG A CA 1
ATOM 682 C C . ARG A 1 89 ? 13.32 36.5 30.703 1 97.44 89 ARG A C 1
ATOM 684 O O . ARG A 1 89 ? 14.102 36.781 29.797 1 97.44 89 ARG A O 1
ATOM 691 N N . LYS A 1 90 ? 12.672 35.375 30.781 1 98.19 90 LYS A N 1
ATOM 692 C CA . LYS A 1 90 ? 12.867 34.344 29.766 1 98.19 90 LYS A CA 1
ATOM 693 C C . LYS A 1 90 ? 12.445 34.844 28.391 1 98.19 90 LYS A C 1
ATOM 695 O O . LYS A 1 90 ? 13.172 34.656 27.406 1 98.19 90 LYS A O 1
ATOM 700 N N . LEU A 1 91 ? 11.266 35.5 28.312 1 98.31 91 LEU A N 1
ATOM 701 C CA . LEU A 1 91 ? 10.75 36 27.062 1 98.31 91 LEU A CA 1
ATOM 702 C C . LEU A 1 91 ? 11.672 37.094 26.484 1 98.31 91 LEU A C 1
ATOM 704 O O . LEU A 1 91 ? 12.008 37.062 25.297 1 98.31 91 LEU A O 1
ATOM 708 N N . SER A 1 92 ? 12.109 38.031 27.297 1 97.75 92 SER A N 1
ATOM 709 C CA . SER A 1 92 ? 12.945 39.125 26.844 1 97.75 92 SER A CA 1
ATOM 710 C C . SER A 1 92 ? 14.312 38.625 26.391 1 97.75 92 SER A C 1
ATOM 712 O O . SER A 1 92 ? 14.812 39.031 25.328 1 97.75 92 SER A O 1
ATOM 714 N N . ASP A 1 93 ? 14.906 37.688 27.172 1 97.75 93 ASP A N 1
ATOM 715 C CA . ASP A 1 93 ? 16.219 37.156 26.812 1 97.75 93 ASP A CA 1
ATOM 716 C C . ASP A 1 93 ? 16.156 36.344 25.516 1 97.75 93 ASP A C 1
ATOM 718 O O . ASP A 1 93 ? 17.016 36.469 24.656 1 97.75 93 ASP A O 1
ATOM 722 N N . PHE A 1 94 ? 15.156 35.5 25.406 1 98.12 94 PHE A N 1
ATOM 723 C CA . PHE A 1 94 ? 15.008 34.688 24.219 1 98.12 94 PHE A CA 1
ATOM 724 C C . PHE A 1 94 ? 14.805 35.562 22.984 1 98.12 94 PHE A C 1
ATOM 726 O O . PHE A 1 94 ? 15.367 35.312 21.922 1 98.12 94 PHE A O 1
ATOM 733 N N . TYR A 1 95 ? 13.977 36.625 23.109 1 98.19 95 TYR A N 1
ATOM 734 C CA . TYR A 1 95 ? 13.742 37.531 22.016 1 98.19 95 TYR A CA 1
ATOM 735 C C . TYR A 1 95 ? 15.023 38.25 21.625 1 98.19 95 TYR A C 1
ATOM 737 O O . TYR A 1 95 ? 15.305 38.469 20.453 1 98.19 95 TYR A O 1
ATOM 745 N N . ARG A 1 96 ? 15.828 38.688 22.578 1 97.19 96 ARG A N 1
ATOM 746 C CA . ARG A 1 96 ? 17.094 39.344 22.312 1 97.19 96 ARG A CA 1
ATOM 747 C C . ARG A 1 96 ? 18.047 38.406 21.562 1 97.19 96 ARG A C 1
ATOM 749 O O . ARG A 1 96 ? 18.719 38.844 20.625 1 97.19 96 ARG A O 1
ATOM 756 N N . LEU A 1 97 ? 18.062 37.188 22 1 97.38 97 LEU A N 1
ATOM 757 C CA . LEU A 1 97 ? 18.875 36.219 21.297 1 97.38 97 LEU A CA 1
ATOM 758 C C . LEU A 1 97 ? 18.391 36.031 19.859 1 97.38 97 LEU A C 1
ATOM 760 O O . LEU A 1 97 ? 19.203 36 18.938 1 97.38 97 LEU A O 1
ATOM 764 N N . ALA A 1 98 ? 17.094 35.969 19.672 1 97.62 98 ALA A N 1
ATOM 765 C CA . ALA A 1 98 ? 16.484 35.719 18.375 1 97.62 98 ALA A CA 1
ATOM 766 C C . ALA A 1 98 ? 16.719 36.906 17.422 1 97.62 98 ALA A C 1
ATOM 768 O O . ALA A 1 98 ? 16.828 36.688 16.203 1 97.62 98 ALA A O 1
ATOM 769 N N . THR A 1 99 ? 16.891 38.125 17.938 1 97.5 99 THR A N 1
ATOM 770 C CA . THR A 1 99 ? 17.031 39.312 17.109 1 97.5 99 THR A CA 1
ATOM 771 C C . THR A 1 99 ? 18.5 39.656 16.906 1 97.5 99 THR A C 1
ATOM 773 O O . THR A 1 99 ? 18.828 40.594 16.156 1 97.5 99 THR A O 1
ATOM 776 N N . ASP A 1 100 ? 19.375 38.938 17.516 1 97.25 100 ASP A N 1
ATOM 777 C CA . ASP A 1 100 ? 20.797 39.219 17.438 1 97.25 100 ASP A CA 1
ATOM 778 C C . ASP A 1 100 ? 21.453 38.469 16.281 1 97.25 100 ASP A C 1
ATOM 780 O O . ASP A 1 100 ? 22.297 37.594 16.5 1 97.25 100 ASP A O 1
ATOM 784 N N . SER A 1 101 ? 21.188 38.906 15.133 1 96.38 101 SER A N 1
ATOM 785 C CA . SER A 1 101 ? 21.734 38.25 13.945 1 96.38 101 SER A CA 1
ATOM 786 C C . SER A 1 101 ? 23.25 38.406 13.875 1 96.38 101 SER A C 1
ATOM 788 O O . SER A 1 101 ? 23.938 37.562 13.328 1 96.38 101 SER A O 1
ATOM 790 N N . ALA A 1 102 ? 23.797 39.469 14.406 1 97.44 102 ALA A N 1
ATOM 791 C CA . ALA A 1 102 ? 25.234 39.688 14.391 1 97.44 102 ALA A CA 1
ATOM 792 C C . ALA A 1 102 ? 25.969 38.594 15.164 1 97.44 102 ALA A C 1
ATOM 794 O O . ALA A 1 102 ? 26.969 38.062 14.695 1 97.44 102 ALA A O 1
ATOM 795 N N . CYS A 1 103 ? 25.422 38.344 16.312 1 97.12 103 CYS A N 1
ATOM 796 C CA . CYS A 1 103 ? 26.016 37.281 17.125 1 97.12 103 CYS A CA 1
ATOM 797 C C . CYS A 1 103 ? 25.938 35.938 16.406 1 97.12 103 CYS A C 1
ATOM 799 O O . CYS A 1 103 ? 26.906 35.188 16.391 1 97.12 103 CYS A O 1
ATOM 801 N N . ARG A 1 104 ? 24.828 35.594 15.836 1 97.56 104 ARG A N 1
ATOM 802 C CA . ARG A 1 104 ? 24.641 34.312 15.141 1 97.56 104 ARG A CA 1
ATOM 803 C C . ARG A 1 104 ? 25.594 34.188 13.961 1 97.56 104 ARG A C 1
ATOM 805 O O . ARG A 1 104 ? 26.125 33.094 13.695 1 97.56 104 ARG A O 1
ATOM 812 N N . ASN A 1 105 ? 25.781 35.312 13.25 1 98.12 105 ASN A N 1
ATOM 813 C CA . ASN A 1 105 ? 26.688 35.281 12.109 1 98.12 105 ASN A CA 1
ATOM 814 C C . ASN A 1 105 ? 28.141 35.094 12.562 1 98.12 105 ASN A C 1
ATOM 816 O O . ASN A 1 105 ? 28.922 34.469 11.867 1 98.12 105 ASN A O 1
ATOM 820 N N . ARG A 1 106 ? 28.484 35.656 13.656 1 97.88 106 ARG A N 1
ATOM 821 C CA . ARG A 1 106 ? 29.828 35.469 14.211 1 97.88 106 ARG A CA 1
ATOM 822 C C . ARG A 1 106 ? 30.031 34.031 14.656 1 97.88 106 ARG A C 1
ATOM 824 O O . ARG A 1 106 ? 31.094 33.469 14.414 1 97.88 106 ARG A O 1
ATOM 831 N N . GLU A 1 107 ? 29.016 33.469 15.273 1 97.56 107 GLU A N 1
ATOM 832 C CA . GLU A 1 107 ? 29.094 32.094 15.766 1 97.56 107 GLU A CA 1
ATOM 833 C C . GLU A 1 107 ? 29.109 31.094 14.609 1 97.56 107 GLU A C 1
ATOM 835 O O . GLU A 1 107 ? 29.734 30.031 14.711 1 97.56 107 GLU A O 1
ATOM 840 N N . GLY A 1 108 ? 28.406 31.406 13.578 1 97.62 108 GLY A N 1
ATOM 841 C CA . GLY A 1 108 ? 28.328 30.516 12.438 1 97.62 108 GLY A CA 1
ATOM 842 C C . GLY A 1 108 ? 27.797 29.141 12.789 1 97.62 108 GLY A C 1
ATOM 843 O O . GLY A 1 108 ? 26.719 29.016 13.367 1 97.62 108 GLY A O 1
ATOM 844 N N . LEU A 1 109 ? 28.609 28.125 12.586 1 97.94 109 LEU A N 1
ATOM 845 C CA . LEU A 1 109 ? 28.203 26.75 12.82 1 97.94 109 LEU A CA 1
ATOM 846 C C . LEU A 1 109 ? 28.672 26.266 14.188 1 97.94 109 LEU A C 1
ATOM 848 O O . LEU A 1 109 ? 28.375 25.141 14.594 1 97.94 109 LEU A O 1
ATOM 852 N N . ALA A 1 110 ? 29.328 27.047 14.906 1 98.19 110 ALA A N 1
ATOM 853 C CA . ALA A 1 110 ? 29.984 26.641 16.156 1 98.19 110 ALA A CA 1
ATOM 854 C C . ALA A 1 110 ? 28.984 25.953 17.078 1 98.19 110 ALA A C 1
ATOM 856 O O . ALA A 1 110 ? 29.312 24.953 17.719 1 98.19 110 ALA A O 1
ATOM 857 N N . PRO A 1 111 ? 27.734 26.391 17.172 1 98.25 111 PRO A N 1
ATOM 858 C CA . PRO A 1 111 ? 26.797 25.797 18.125 1 98.25 111 PRO A CA 1
ATOM 859 C C . PRO A 1 111 ? 26.453 24.344 17.797 1 98.25 111 PRO A C 1
ATOM 861 O O . PRO A 1 111 ? 26.078 23.578 18.688 1 98.25 111 PRO A O 1
ATOM 864 N N . VAL A 1 112 ? 26.562 23.906 16.531 1 98.44 112 VAL A N 1
ATOM 865 C CA . VAL A 1 112 ? 26.141 22.562 16.156 1 98.44 112 VAL A CA 1
ATOM 866 C C . VAL A 1 112 ? 27.359 21.688 15.883 1 98.44 112 VAL A C 1
ATOM 868 O O . VAL A 1 112 ? 27.25 20.469 15.766 1 98.44 112 VAL A O 1
ATOM 871 N N . GLN A 1 113 ? 28.547 22.266 15.828 1 98 113 GLN A N 1
ATOM 872 C CA . GLN A 1 113 ? 29.766 21.578 15.43 1 98 113 GLN A CA 1
ATOM 873 C C . GLN A 1 113 ? 30.078 20.406 16.359 1 98 113 GLN A C 1
ATOM 875 O O . GLN A 1 113 ? 30.5 19.344 15.914 1 98 113 GLN A O 1
ATOM 880 N N . PRO A 1 114 ? 29.922 20.578 17.703 1 97.75 114 PRO A N 1
ATOM 881 C CA . PRO A 1 114 ? 30.203 19.453 18.594 1 97.75 114 PRO A CA 1
ATOM 882 C C . PRO A 1 114 ? 29.312 18.25 18.312 1 97.75 114 PRO A C 1
ATOM 884 O O . PRO A 1 114 ? 29.781 17.109 18.375 1 97.75 114 PRO A O 1
ATOM 887 N N . LEU A 1 115 ? 28.062 18.5 18.062 1 98 115 LEU A N 1
ATOM 888 C CA . LEU A 1 115 ? 27.125 17.438 17.75 1 98 115 LEU A CA 1
ATOM 889 C C . LEU A 1 115 ? 27.484 16.734 16.453 1 98 115 LEU A C 1
ATOM 891 O O . LEU A 1 115 ? 27.484 15.5 16.375 1 98 115 LEU A O 1
ATOM 895 N N . LEU A 1 116 ? 27.828 17.484 15.367 1 98.69 116 LEU A N 1
ATOM 896 C CA . LEU A 1 116 ? 28.234 16.922 14.086 1 98.69 116 LEU A CA 1
ATOM 897 C C . LEU A 1 116 ? 29.516 16.125 14.227 1 98.69 116 LEU A C 1
ATOM 899 O O . LEU A 1 116 ? 29.672 15.047 13.641 1 98.69 116 LEU A O 1
ATOM 903 N N . ALA A 1 117 ? 30.422 16.656 15.039 1 98.56 117 ALA A N 1
ATOM 904 C CA . ALA A 1 117 ? 31.703 15.977 15.273 1 98.56 117 ALA A CA 1
ATOM 905 C C . ALA A 1 117 ? 31.484 14.648 15.992 1 98.56 117 ALA A C 1
ATOM 907 O O . ALA A 1 117 ? 32.156 13.664 15.703 1 98.56 117 ALA A O 1
ATOM 908 N N . GLU A 1 118 ? 30.578 14.672 16.953 1 98.56 118 GLU A N 1
ATOM 909 C CA . GLU A 1 118 ? 30.25 13.438 17.656 1 98.56 118 GLU A CA 1
ATOM 910 C C . GLU A 1 118 ? 29.688 12.383 16.703 1 98.56 118 GLU A C 1
ATOM 912 O O . GLU A 1 118 ? 30.031 11.211 16.797 1 98.56 118 GLU A O 1
ATOM 917 N N . MET A 1 119 ? 28.844 12.75 15.805 1 98.75 119 MET A N 1
ATOM 918 C CA . MET A 1 119 ? 28.266 11.836 14.82 1 98.75 119 MET A CA 1
ATOM 919 C C . MET A 1 119 ? 29.328 11.328 13.859 1 98.75 119 MET A C 1
ATOM 921 O O . MET A 1 119 ? 29.344 10.141 13.516 1 98.75 119 MET A O 1
ATOM 925 N N . GLU A 1 120 ? 30.219 12.234 13.438 1 98.56 120 GLU A N 1
ATOM 926 C CA . GLU A 1 120 ? 31.297 11.852 12.531 1 98.56 120 GLU A CA 1
ATOM 927 C C . GLU A 1 120 ? 32.281 10.906 13.211 1 98.56 120 GLU A C 1
ATOM 929 O O . GLU A 1 120 ? 32.906 10.07 12.555 1 98.56 120 GLU A O 1
ATOM 934 N N . ALA A 1 121 ? 32.375 10.984 14.531 1 98.38 121 ALA A N 1
ATOM 935 C CA . ALA A 1 121 ? 33.312 10.148 15.289 1 98.38 121 ALA A CA 1
ATOM 936 C C . ALA A 1 121 ? 32.719 8.75 15.5 1 98.38 121 ALA A C 1
ATOM 938 O O . ALA A 1 121 ? 33.469 7.805 15.797 1 98.38 121 ALA A O 1
ATOM 939 N N . ALA A 1 122 ? 31.391 8.625 15.453 1 98 122 ALA A N 1
ATOM 940 C CA . ALA A 1 122 ? 30.75 7.324 15.57 1 98 122 ALA A CA 1
ATOM 941 C C . ALA A 1 122 ? 30.953 6.496 14.305 1 98 122 ALA A C 1
ATOM 943 O O . ALA A 1 122 ? 30.438 6.848 13.234 1 98 122 ALA A O 1
ATOM 944 N N . ARG A 1 123 ? 31.562 5.383 14.391 1 94.44 123 ARG A N 1
ATOM 945 C CA . ARG A 1 123 ? 32.031 4.691 13.195 1 94.44 123 ARG A CA 1
ATOM 946 C C . ARG A 1 123 ? 31.125 3.51 12.859 1 94.44 123 ARG A C 1
ATOM 948 O O . ARG A 1 123 ? 30.969 3.148 11.688 1 94.44 123 ARG A O 1
ATOM 955 N N . SER A 1 124 ? 30.531 2.928 13.898 1 97.5 124 SER A N 1
ATOM 956 C CA . SER A 1 124 ? 29.703 1.743 13.664 1 97.5 124 SER A CA 1
ATOM 957 C C . SER A 1 124 ? 28.219 2.055 13.82 1 97.5 124 SER A C 1
ATOM 959 O O . SER A 1 124 ? 27.859 3.086 14.383 1 97.5 124 SER A O 1
ATOM 961 N N . LEU A 1 125 ? 27.438 1.139 13.328 1 97.31 125 LEU A N 1
ATOM 962 C CA . LEU A 1 125 ? 25.984 1.253 13.5 1 97.31 125 LEU A CA 1
ATOM 963 C C . LEU A 1 125 ? 25.625 1.255 14.984 1 97.31 125 LEU A C 1
ATOM 965 O O . LEU A 1 125 ? 24.734 2.002 15.406 1 97.31 125 LEU A O 1
ATOM 969 N N . ASP A 1 126 ? 26.281 0.445 15.742 1 97.69 126 ASP A N 1
ATOM 970 C CA . ASP A 1 126 ? 26.031 0.376 17.188 1 97.69 126 ASP A CA 1
ATOM 971 C C . ASP A 1 126 ? 26.344 1.705 17.859 1 97.69 126 ASP A C 1
ATOM 973 O O . ASP A 1 126 ? 25.625 2.146 18.75 1 97.69 126 ASP A O 1
ATOM 977 N N . ASP A 1 127 ? 27.438 2.322 17.438 1 98.44 127 ASP A N 1
ATOM 978 C CA . ASP A 1 127 ? 27.797 3.629 17.969 1 98.44 127 ASP A CA 1
ATOM 979 C C . ASP A 1 127 ? 26.719 4.668 17.672 1 98.44 127 ASP A C 1
ATOM 981 O O . ASP A 1 127 ? 26.375 5.473 18.531 1 98.44 127 ASP A O 1
ATOM 985 N N . LEU A 1 128 ? 26.297 4.605 16.453 1 98.69 128 LEU A N 1
ATOM 986 C CA . LEU A 1 128 ? 25.281 5.566 16.047 1 98.69 128 LEU A CA 1
ATOM 987 C C . LEU A 1 128 ? 23.953 5.309 16.766 1 98.69 128 LEU A C 1
ATOM 989 O O . LEU A 1 128 ? 23.266 6.25 17.141 1 98.69 128 LEU A O 1
ATOM 993 N N . ARG A 1 129 ? 23.609 4.09 16.984 1 98.06 129 ARG A N 1
ATOM 994 C CA . ARG A 1 129 ? 22.406 3.744 17.719 1 98.06 129 ARG A CA 1
ATOM 995 C C . ARG A 1 129 ? 22.5 4.215 19.172 1 98.06 129 ARG A C 1
ATOM 997 O O . ARG A 1 129 ? 21.5 4.664 19.75 1 98.06 129 ARG A O 1
ATOM 1004 N N . ARG A 1 130 ? 23.656 4.133 19.734 1 98.31 130 ARG A N 1
ATOM 1005 C CA . ARG A 1 130 ? 23.859 4.672 21.078 1 98.31 130 ARG A CA 1
ATOM 1006 C C . ARG A 1 130 ? 23.656 6.18 21.109 1 98.31 130 ARG A C 1
ATOM 1008 O O . ARG A 1 130 ? 23.109 6.723 22.062 1 98.31 130 ARG A O 1
ATOM 1015 N N . LEU A 1 131 ? 24.094 6.816 20.016 1 98.69 131 LEU A N 1
ATOM 1016 C CA . LEU A 1 131 ? 23.859 8.258 19.922 1 98.69 131 LEU A CA 1
ATOM 1017 C C . LEU A 1 131 ? 22.375 8.57 19.797 1 98.69 131 LEU A C 1
ATOM 1019 O O . LEU A 1 131 ? 21.906 9.562 20.344 1 98.69 131 LEU A O 1
ATOM 1023 N N . GLN A 1 132 ? 21.641 7.703 19.016 1 98.56 132 GLN A N 1
ATOM 1024 C CA . GLN A 1 132 ? 20.203 7.895 18.922 1 98.56 132 GLN A CA 1
ATOM 1025 C C . GLN A 1 132 ? 19.531 7.816 20.297 1 98.56 132 GLN A C 1
ATOM 1027 O O . GLN A 1 132 ? 18.641 8.602 20.594 1 98.56 132 GLN A O 1
ATOM 1032 N N . LEU A 1 133 ? 20.016 6.918 21.109 1 98.56 133 LEU A N 1
ATOM 1033 C CA . LEU A 1 133 ? 19.469 6.793 22.453 1 98.56 133 LEU A CA 1
ATOM 1034 C C . LEU A 1 133 ? 19.859 7.988 23.328 1 98.56 133 LEU A C 1
ATOM 1036 O O . LEU A 1 133 ? 19.047 8.516 24.078 1 98.56 133 LEU A O 1
ATOM 1040 N N . LYS A 1 134 ? 21.141 8.414 23.188 1 98.5 134 LYS A N 1
ATOM 1041 C CA . LYS A 1 134 ? 21.641 9.57 23.938 1 98.5 134 LYS A CA 1
ATOM 1042 C C . LYS A 1 134 ? 20.797 10.812 23.641 1 98.5 134 LYS A C 1
ATOM 1044 O O . LYS A 1 134 ? 20.516 11.602 24.547 1 98.5 134 LYS A O 1
ATOM 1049 N N . TYR A 1 135 ? 20.406 10.961 22.391 1 98.38 135 TYR A N 1
ATOM 1050 C CA . TYR A 1 135 ? 19.672 12.148 21.953 1 98.38 135 TYR A CA 1
ATOM 1051 C C . TYR A 1 135 ? 18.234 11.805 21.609 1 98.38 135 TYR A C 1
ATOM 1053 O O . TYR A 1 135 ? 17.625 12.422 20.734 1 98.38 135 TYR A O 1
ATOM 1061 N N . ALA A 1 136 ? 17.641 10.836 22.266 1 98.25 136 ALA A N 1
ATOM 1062 C CA . ALA A 1 136 ? 16.297 10.328 21.953 1 98.25 136 ALA A CA 1
ATOM 1063 C C . ALA A 1 136 ? 15.258 11.438 22.016 1 98.25 136 ALA A C 1
ATOM 1065 O O . ALA A 1 136 ? 14.289 11.438 21.25 1 98.25 136 ALA A O 1
ATOM 1066 N N . ARG A 1 137 ? 15.477 12.375 22.844 1 97.69 137 ARG A N 1
ATOM 1067 C CA . ARG A 1 137 ? 14.523 13.461 23.031 1 97.69 137 ARG A CA 1
ATOM 1068 C C . ARG A 1 137 ? 14.531 14.406 21.828 1 97.69 137 ARG A C 1
ATOM 1070 O O . ARG A 1 137 ? 13.586 15.172 21.625 1 97.69 137 ARG A O 1
ATOM 1077 N N . LEU A 1 138 ? 15.617 14.383 21.062 1 97.75 138 LEU A N 1
ATOM 1078 C CA . LEU A 1 138 ? 15.711 15.234 19.875 1 97.75 138 LEU A CA 1
ATOM 1079 C C . LEU A 1 138 ? 15.43 14.438 18.609 1 97.75 138 LEU A C 1
ATOM 1081 O O . LEU A 1 138 ? 15.203 15.016 17.547 1 97.75 138 LEU A O 1
ATOM 1085 N N . GLY A 1 139 ? 15.461 13.117 18.641 1 97.81 139 GLY A N 1
ATOM 1086 C CA . GLY A 1 139 ? 14.93 12.219 17.625 1 97.81 139 GLY A CA 1
ATOM 1087 C C . GLY A 1 139 ? 15.789 12.164 16.375 1 97.81 139 GLY A C 1
ATOM 1088 O O . GLY A 1 139 ? 15.273 12.062 15.266 1 97.81 139 GLY A O 1
ATOM 1089 N N . TYR A 1 140 ? 17.172 12.211 16.438 1 98.5 140 TYR A N 1
ATOM 1090 C CA . TYR A 1 140 ? 18.031 12.172 15.266 1 98.5 140 TYR A CA 1
ATOM 1091 C C . TYR A 1 140 ? 18 10.789 14.617 1 98.5 140 TYR A C 1
ATOM 1093 O O . TYR A 1 140 ? 18.234 9.781 15.289 1 98.5 140 TYR A O 1
ATOM 1101 N N . GLY A 1 141 ? 17.734 10.758 13.375 1 98.19 141 GLY A N 1
ATOM 1102 C CA . GLY A 1 141 ? 17.734 9.516 12.617 1 98.19 141 GLY A CA 1
ATOM 1103 C C . GLY A 1 141 ? 16.516 8.656 12.906 1 98.19 141 GLY A C 1
ATOM 1104 O O . GLY A 1 141 ? 16.562 7.434 12.742 1 98.19 141 GLY A O 1
ATOM 1105 N N . VAL A 1 142 ? 15.469 9.188 13.438 1 98.19 142 VAL A N 1
ATOM 1106 C CA . VAL A 1 142 ? 14.219 8.477 13.711 1 98.19 142 VAL A CA 1
ATOM 1107 C C . VAL A 1 142 ? 13.164 8.898 12.695 1 98.19 142 VAL A C 1
ATOM 1109 O O . VAL A 1 142 ? 12.617 10 12.773 1 98.19 142 VAL A O 1
ATOM 1112 N N . PRO A 1 143 ? 12.812 8.078 11.75 1 97.94 143 PRO A N 1
ATOM 1113 C CA . PRO A 1 143 ? 12.031 8.5 10.586 1 97.94 143 PRO A CA 1
ATOM 1114 C C . PRO A 1 143 ? 10.531 8.445 10.836 1 97.94 143 PRO A C 1
ATOM 1116 O O . PRO A 1 143 ? 9.742 8.445 9.883 1 97.94 143 PRO A O 1
ATOM 1119 N N . PHE A 1 144 ? 10.047 8.242 12.078 1 98.38 144 PHE A N 1
ATOM 1120 C CA . PHE A 1 144 ? 8.625 8.203 12.398 1 98.38 144 PHE A CA 1
ATOM 1121 C C . PHE A 1 144 ? 8.297 9.133 13.555 1 98.38 144 PHE A C 1
ATOM 1123 O O . PHE A 1 144 ? 9.195 9.586 14.266 1 98.38 144 PHE A O 1
ATOM 1130 N N . GLY A 1 145 ? 7.055 9.539 13.609 1 97.56 145 GLY A N 1
ATOM 1131 C CA . GLY A 1 145 ? 6.59 10.359 14.719 1 97.56 145 GLY A CA 1
ATOM 1132 C C . GLY A 1 145 ? 6.051 9.539 15.875 1 97.56 145 GLY A C 1
ATOM 1133 O O . GLY A 1 145 ? 5.484 8.469 15.672 1 97.56 145 GLY A O 1
ATOM 1134 N N . SER A 1 146 ? 6.246 10.055 17.062 1 97.62 146 SER A N 1
ATOM 1135 C CA . SER A 1 146 ? 5.699 9.469 18.281 1 97.62 146 SER A CA 1
ATOM 1136 C C . SER A 1 146 ? 5.281 10.547 19.266 1 97.62 146 SER A C 1
ATOM 1138 O O . SER A 1 146 ? 5.973 11.555 19.422 1 97.62 146 SER A O 1
ATOM 1140 N N . GLY A 1 147 ? 4.176 10.391 19.828 1 97.88 147 GLY A N 1
ATOM 1141 C CA . GLY A 1 147 ? 3.662 11.305 20.828 1 97.88 147 GLY A CA 1
ATOM 1142 C C . GLY A 1 147 ? 2.402 10.797 21.516 1 97.88 147 GLY A C 1
ATOM 1143 O O . GLY A 1 147 ? 1.796 9.828 21.062 1 97.88 147 GLY A O 1
ATOM 1144 N N . PHE A 1 148 ? 2.074 11.383 22.625 1 98.56 148 PHE A N 1
ATOM 1145 C CA . PHE A 1 148 ? 0.89 10.969 23.375 1 98.56 148 PHE A CA 1
ATOM 1146 C C . PHE A 1 148 ? -0.332 11.766 22.938 1 98.56 148 PHE A C 1
ATOM 1148 O O . PHE A 1 148 ? -0.234 12.969 22.656 1 98.56 148 PHE A O 1
ATOM 1155 N N . ALA A 1 149 ? -1.433 11.125 22.844 1 98.06 149 ALA A N 1
ATOM 1156 C CA . ALA A 1 149 ? -2.746 11.688 22.547 1 98.06 149 ALA A CA 1
ATOM 1157 C C . ALA A 1 149 ? -3.859 10.828 23.125 1 98.06 149 ALA A C 1
ATOM 1159 O O . ALA A 1 149 ? -3.602 9.742 23.656 1 98.06 149 ALA A O 1
ATOM 1160 N N . ALA A 1 150 ? -5.039 11.336 23.047 1 98.62 150 ALA A N 1
ATOM 1161 C CA . ALA A 1 150 ? -6.176 10.539 23.5 1 98.62 150 ALA A CA 1
ATOM 1162 C C . ALA A 1 150 ? -6.293 9.242 22.703 1 98.62 150 ALA A C 1
ATOM 1164 O O . ALA A 1 150 ? -6.121 9.234 21.484 1 98.62 150 ALA A O 1
ATOM 1165 N N . ASP A 1 151 ? -6.48 8.125 23.422 1 98.75 151 ASP A N 1
ATOM 1166 C CA . ASP A 1 151 ? -6.836 6.875 22.75 1 98.75 151 ASP A CA 1
ATOM 1167 C C . ASP A 1 151 ? -8.211 6.98 22.094 1 98.75 151 ASP A C 1
ATOM 1169 O O . ASP A 1 151 ? -9.227 7.082 22.766 1 98.75 151 ASP A O 1
ATOM 1173 N N . ASP A 1 152 ? -8.305 6.859 20.844 1 98.56 152 ASP A N 1
ATOM 1174 C CA . ASP A 1 152 ? -9.516 7.137 20.078 1 98.56 152 ASP A CA 1
ATOM 1175 C C . ASP A 1 152 ? -10.664 6.238 20.531 1 98.56 152 ASP A C 1
ATOM 1177 O O . ASP A 1 152 ? -11.836 6.582 20.344 1 98.56 152 ASP A O 1
ATOM 1181 N N . LYS A 1 153 ? -10.367 5.09 21.078 1 98.5 153 LYS A N 1
ATOM 1182 C CA . LYS A 1 153 ? -11.445 4.191 21.5 1 98.5 153 LYS A CA 1
ATOM 1183 C C . LYS A 1 153 ? -11.516 4.105 23.016 1 98.5 153 LYS A C 1
ATOM 1185 O O . LYS A 1 153 ? -12.242 3.266 23.562 1 98.5 153 LYS A O 1
ATOM 1190 N N . ASN A 1 154 ? -10.781 4.879 23.719 1 98.38 154 ASN A N 1
ATOM 1191 C CA . ASN A 1 154 ? -10.797 5.141 25.156 1 98.38 154 ASN A CA 1
ATOM 1192 C C . ASN A 1 154 ? -10.32 6.555 25.469 1 98.38 154 ASN A C 1
ATOM 1194 O O . ASN A 1 154 ? -9.289 6.738 26.109 1 98.38 154 ASN A O 1
ATOM 1198 N N . VAL A 1 155 ? -11.125 7.512 25.141 1 98.19 155 VAL A N 1
ATOM 1199 C CA . VAL A 1 155 ? -10.703 8.898 25 1 98.19 155 VAL A CA 1
ATOM 1200 C C . VAL A 1 155 ? -10.43 9.492 26.391 1 98.19 155 VAL A C 1
ATOM 1202 O O . VAL A 1 155 ? -9.922 10.609 26.5 1 98.19 155 VAL A O 1
ATOM 1205 N N . THR A 1 156 ? -10.672 8.828 27.438 1 98.31 156 THR A N 1
ATOM 1206 C CA . THR A 1 156 ? -10.406 9.312 28.781 1 98.31 156 THR A CA 1
ATOM 1207 C C . THR A 1 156 ? -8.93 9.164 29.141 1 98.31 156 THR A C 1
ATOM 1209 O O . THR A 1 156 ? -8.445 9.766 30.094 1 98.31 156 THR A O 1
ATOM 1212 N N . MET A 1 157 ? -8.211 8.344 28.344 1 98.62 157 MET A N 1
ATOM 1213 C CA . MET A 1 157 ? -6.805 8.07 28.625 1 98.62 157 MET A CA 1
ATOM 1214 C C . MET A 1 157 ? -5.93 8.422 27.438 1 98.62 157 MET A C 1
ATOM 1216 O O . MET A 1 157 ? -6.32 8.188 26.281 1 98.62 157 MET A O 1
ATOM 1220 N N . ASN A 1 158 ? -4.73 8.945 27.766 1 98.75 158 ASN A N 1
ATOM 1221 C CA . ASN A 1 158 ? -3.73 9.125 26.719 1 98.75 158 ASN A CA 1
ATOM 1222 C C . ASN A 1 158 ? -3.045 7.809 26.375 1 98.75 158 ASN A C 1
ATOM 1224 O O . ASN A 1 158 ? -2.988 6.895 27.188 1 98.75 158 ASN A O 1
ATOM 1228 N N . ILE A 1 159 ? -2.531 7.715 25.203 1 98.81 159 ILE A N 1
ATOM 1229 C CA . ILE A 1 159 ? -1.778 6.566 24.703 1 98.81 159 ILE A CA 1
ATOM 1230 C C . ILE A 1 159 ? -0.683 7.031 23.75 1 98.81 159 ILE A C 1
ATOM 1232 O O . ILE A 1 159 ? -0.792 8.102 23.156 1 98.81 159 ILE A O 1
ATOM 1236 N N . LEU A 1 160 ? 0.433 6.363 23.672 1 98.81 160 LEU A N 1
ATOM 1237 C CA . LEU A 1 160 ? 1.467 6.684 22.703 1 98.81 160 LEU A CA 1
ATOM 1238 C C . LEU A 1 160 ? 0.997 6.359 21.281 1 98.81 160 LEU A C 1
ATOM 1240 O O . LEU A 1 160 ? 0.607 5.227 21 1 98.81 160 LEU A O 1
ATOM 1244 N N . VAL A 1 161 ? 1 7.285 20.453 1 98.75 161 VAL A N 1
ATOM 1245 C CA . VAL A 1 161 ? 0.599 7.129 19.047 1 98.75 161 VAL A CA 1
ATOM 1246 C C . VAL A 1 161 ? 1.822 7.254 18.141 1 98.75 161 VAL A C 1
ATOM 1248 O O . VAL A 1 161 ? 2.584 8.219 18.25 1 98.75 161 VAL A O 1
ATOM 1251 N N . LEU A 1 162 ? 2.02 6.25 17.312 1 98.81 162 LEU A N 1
ATOM 1252 C CA . LEU A 1 162 ? 3.086 6.242 16.328 1 98.81 162 LEU A CA 1
ATOM 1253 C C . LEU A 1 162 ? 2.537 6.551 14.938 1 98.81 162 LEU A C 1
ATOM 1255 O O . LEU A 1 162 ? 1.491 6.023 14.547 1 98.81 162 LEU A O 1
ATOM 1259 N N . ARG A 1 163 ? 3.227 7.402 14.188 1 98.44 163 ARG A N 1
ATOM 1260 C CA . ARG A 1 163 ? 2.76 7.855 12.883 1 98.44 163 ARG A CA 1
ATOM 1261 C C . ARG A 1 163 ? 3.891 7.844 11.859 1 98.44 163 ARG A C 1
ATOM 1263 O O . ARG A 1 163 ? 5.059 8 12.219 1 98.44 163 ARG A O 1
ATOM 1270 N N . GLN A 1 164 ? 3.488 7.727 10.594 1 98.62 164 GLN A N 1
ATOM 1271 C CA . GLN A 1 164 ? 4.461 7.836 9.516 1 98.62 164 GLN A CA 1
ATOM 1272 C C . GLN A 1 164 ? 5.125 9.211 9.508 1 98.62 164 GLN A C 1
ATOM 1274 O O . GLN A 1 164 ? 4.566 10.18 10.031 1 98.62 164 GLN A O 1
ATOM 1279 N N . GLY A 1 165 ? 6.344 9.258 9.023 1 98 165 GLY A N 1
ATOM 1280 C CA . GLY A 1 165 ? 7.125 10.484 8.953 1 98 165 GLY A CA 1
ATOM 1281 C C . GLY A 1 165 ? 8.414 10.32 8.18 1 98 165 GLY A C 1
ATOM 1282 O O . GLY A 1 165 ? 8.492 9.523 7.242 1 98 165 GLY A O 1
ATOM 1283 N N . GLY A 1 166 ? 9.336 11.188 8.43 1 97.81 166 GLY A N 1
ATOM 1284 C CA . GLY A 1 166 ? 10.688 11.047 7.918 1 97.81 166 GLY A CA 1
ATOM 1285 C C . GLY A 1 166 ? 10.867 11.633 6.531 1 97.81 166 GLY A C 1
ATOM 1286 O O . GLY A 1 166 ? 11.867 11.375 5.863 1 97.81 166 GLY A O 1
ATOM 1287 N N . LEU A 1 167 ? 9.922 12.445 6.043 1 98.31 167 LEU A N 1
ATOM 1288 C CA . LEU A 1 167 ? 10.031 13.086 4.738 1 98.31 167 LEU A CA 1
ATOM 1289 C C . LEU A 1 167 ? 10.234 14.594 4.891 1 98.31 167 LEU A C 1
ATOM 1291 O O . LEU A 1 167 ? 9.352 15.297 5.387 1 98.31 167 LEU A O 1
ATOM 1295 N N . THR A 1 168 ? 11.32 15.062 4.41 1 98.44 168 THR A N 1
ATOM 1296 C CA . THR A 1 168 ? 11.641 16.484 4.5 1 98.44 168 THR A CA 1
ATOM 1297 C C . THR A 1 168 ? 10.633 17.328 3.719 1 98.44 168 THR A C 1
ATOM 1299 O O . THR A 1 168 ? 10.227 18.391 4.168 1 98.44 168 THR A O 1
ATOM 1302 N N . LEU A 1 169 ? 10.109 16.734 2.66 1 97.31 169 LEU A N 1
ATOM 1303 C CA . LEU A 1 169 ? 9.172 17.484 1.821 1 97.31 169 LEU A CA 1
ATOM 1304 C C . LEU A 1 169 ? 7.742 17.312 2.318 1 97.31 169 LEU A C 1
ATOM 1306 O O . LEU A 1 169 ? 6.805 17.828 1.704 1 97.31 169 LEU A O 1
ATOM 1310 N N . GLY A 1 170 ? 7.59 16.547 3.311 1 94.62 170 GLY A N 1
ATOM 1311 C CA . GLY A 1 170 ? 6.312 16.469 4.008 1 94.62 170 GLY A CA 1
ATOM 1312 C C . GLY A 1 170 ? 5.43 15.336 3.506 1 94.62 170 GLY A C 1
ATOM 1313 O O . GLY A 1 170 ? 4.891 14.562 4.301 1 94.62 170 GLY A O 1
ATOM 1314 N N . GLN A 1 171 ? 5.289 15.273 2.17 1 94.81 171 GLN A N 1
ATOM 1315 C CA . GLN A 1 171 ? 4.324 14.336 1.604 1 94.81 171 GLN A CA 1
ATOM 1316 C C . GLN A 1 171 ? 4.98 13.438 0.56 1 94.81 171 GLN A C 1
ATOM 1318 O O . GLN A 1 171 ? 5.84 13.891 -0.201 1 94.81 171 GLN A O 1
ATOM 1323 N N . ARG A 1 172 ? 4.402 12.227 0.468 1 97.25 172 ARG A N 1
ATOM 1324 C CA . ARG A 1 172 ? 4.938 11.242 -0.465 1 97.25 172 ARG A CA 1
ATOM 1325 C C . ARG A 1 172 ? 4.824 11.734 -1.905 1 97.25 172 ARG A C 1
ATOM 1327 O O . ARG A 1 172 ? 5.664 11.406 -2.746 1 97.25 172 ARG A O 1
ATOM 1334 N N . ASP A 1 173 ? 3.855 12.578 -2.229 1 95.56 173 ASP A N 1
ATOM 1335 C CA . ASP A 1 173 ? 3.578 13.016 -3.592 1 95.56 173 ASP A CA 1
ATOM 1336 C C . ASP A 1 173 ? 4.754 13.812 -4.16 1 95.56 173 ASP A C 1
ATOM 1338 O O . ASP A 1 173 ? 5 13.781 -5.367 1 95.56 173 ASP A O 1
ATOM 1342 N N . TRP A 1 174 ? 5.5 14.484 -3.322 1 96.75 174 TRP A N 1
ATOM 1343 C CA . TRP A 1 174 ? 6.664 15.242 -3.77 1 96.75 174 TRP A CA 1
ATOM 1344 C C . TRP A 1 174 ? 7.758 14.305 -4.281 1 96.75 174 TRP A C 1
ATOM 1346 O O . TRP A 1 174 ? 8.57 14.695 -5.121 1 96.75 174 TRP A O 1
ATOM 1356 N N . TYR A 1 175 ? 7.73 13.109 -3.805 1 97.69 175 TYR A N 1
ATOM 1357 C CA . TYR A 1 175 ? 8.773 12.148 -4.145 1 97.69 175 TYR A CA 1
ATOM 1358 C C . TYR A 1 175 ? 8.336 11.25 -5.297 1 97.69 175 TYR A C 1
ATOM 1360 O O . TYR A 1 175 ? 9.172 10.734 -6.047 1 97.69 175 TYR A O 1
ATOM 1368 N N . LEU A 1 176 ? 6.984 11.102 -5.477 1 96.44 176 LEU A N 1
ATOM 1369 C CA . LEU A 1 176 ? 6.52 10.008 -6.312 1 96.44 176 LEU A CA 1
ATOM 1370 C C . LEU A 1 176 ? 5.879 10.531 -7.594 1 96.44 176 LEU A C 1
ATOM 1372 O O . LEU A 1 176 ? 5.918 9.867 -8.633 1 96.44 176 LEU A O 1
ATOM 1376 N N . ASN A 1 177 ? 5.211 11.719 -7.543 1 94.62 177 ASN A N 1
ATOM 1377 C CA . ASN A 1 177 ? 4.5 12.211 -8.719 1 94.62 177 ASN A CA 1
ATOM 1378 C C . ASN A 1 177 ? 5.457 12.555 -9.852 1 94.62 177 ASN A C 1
ATOM 1380 O O . ASN A 1 177 ? 6.586 12.984 -9.617 1 94.62 177 ASN A O 1
ATOM 1384 N N . THR A 1 178 ? 4.969 12.477 -11.109 1 94.56 178 THR A N 1
ATOM 1385 C CA . THR A 1 178 ? 5.898 12.523 -12.234 1 94.56 178 THR A CA 1
ATOM 1386 C C . THR A 1 178 ? 5.645 13.758 -13.094 1 94.56 178 THR A C 1
ATOM 1388 O O . THR A 1 178 ? 6.359 14 -14.07 1 94.56 178 THR A O 1
ATOM 1391 N N . ASP A 1 179 ? 4.605 14.602 -12.719 1 92.75 179 ASP A N 1
ATOM 1392 C CA . ASP A 1 179 ? 4.41 15.828 -13.484 1 92.75 179 ASP A CA 1
ATOM 1393 C C . ASP A 1 179 ? 5.648 16.719 -13.422 1 92.75 179 ASP A C 1
ATOM 1395 O O . ASP A 1 179 ? 6.383 16.703 -12.43 1 92.75 179 ASP A O 1
ATOM 1399 N N . LYS A 1 180 ? 5.93 17.5 -14.391 1 94 180 LYS A N 1
ATOM 1400 C CA . LYS A 1 180 ? 7.176 18.234 -14.57 1 94 180 LYS A CA 1
ATOM 1401 C C . LYS A 1 180 ? 7.426 19.188 -13.398 1 94 180 LYS A C 1
ATOM 1403 O O . LYS A 1 180 ? 8.547 19.281 -12.898 1 94 180 LYS A O 1
ATOM 1408 N N . ALA A 1 181 ? 6.414 19.906 -12.977 1 93.94 181 ALA A N 1
ATOM 1409 C CA . ALA A 1 181 ? 6.578 20.875 -11.891 1 93.94 181 ALA A CA 1
ATOM 1410 C C . ALA A 1 181 ? 7.051 20.188 -10.609 1 93.94 181 ALA A C 1
ATOM 1412 O O . ALA A 1 181 ? 7.945 20.672 -9.922 1 93.94 181 ALA A O 1
ATOM 1413 N N . THR A 1 182 ? 6.453 19.062 -10.297 1 94.88 182 THR A N 1
ATOM 1414 C CA . THR A 1 182 ? 6.828 18.297 -9.109 1 94.88 182 THR A CA 1
ATOM 1415 C C . THR A 1 182 ? 8.234 17.734 -9.25 1 94.88 182 THR A C 1
ATOM 1417 O O . THR A 1 182 ? 9.039 17.812 -8.328 1 94.88 182 THR A O 1
ATOM 1420 N N . ALA A 1 183 ? 8.555 17.188 -10.422 1 96 183 ALA A N 1
ATOM 1421 C CA . ALA A 1 183 ? 9.875 16.625 -10.688 1 96 183 ALA A CA 1
ATOM 1422 C C . ALA A 1 183 ? 10.961 17.688 -10.562 1 96 183 ALA A C 1
ATOM 1424 O O . ALA A 1 183 ? 12.047 17.406 -10.039 1 96 183 ALA A O 1
ATOM 1425 N N . ASP A 1 184 ? 10.688 18.891 -11.016 1 97.12 184 ASP A N 1
ATOM 1426 C CA . ASP A 1 184 ? 11.641 19.984 -10.93 1 97.12 184 ASP A CA 1
ATOM 1427 C C . ASP A 1 184 ? 11.93 20.344 -9.477 1 97.12 184 ASP A C 1
ATOM 1429 O O . ASP A 1 184 ? 13.086 20.562 -9.109 1 97.12 184 ASP A O 1
ATOM 1433 N N . VAL A 1 185 ? 10.906 20.406 -8.688 1 97.06 185 VAL A N 1
ATOM 1434 C CA . VAL A 1 185 ? 11.078 20.719 -7.277 1 97.06 185 VAL A CA 1
ATOM 1435 C C . VAL A 1 185 ? 11.852 19.594 -6.586 1 97.06 185 VAL A C 1
ATOM 1437 O O . VAL A 1 185 ? 12.719 19.859 -5.75 1 97.06 185 VAL A O 1
ATOM 1440 N N . ARG A 1 186 ? 11.531 18.375 -6.906 1 97.56 186 ARG A N 1
ATOM 1441 C CA . ARG A 1 186 ? 12.219 17.219 -6.336 1 97.56 186 ARG A CA 1
ATOM 1442 C C . ARG A 1 186 ? 13.711 17.25 -6.656 1 97.56 186 ARG A C 1
ATOM 1444 O O . ARG A 1 186 ? 14.539 16.984 -5.789 1 97.56 186 ARG A O 1
ATOM 1451 N N . GLU A 1 187 ? 14.094 17.578 -7.887 1 97.81 187 GLU A N 1
ATOM 1452 C CA . GLU A 1 187 ? 15.5 17.703 -8.273 1 97.81 187 GLU A CA 1
ATOM 1453 C C . GLU A 1 187 ? 16.172 18.859 -7.559 1 97.81 187 GLU A C 1
ATOM 1455 O O . GLU A 1 187 ? 17.344 18.766 -7.168 1 97.81 187 GLU A O 1
ATOM 1460 N N . ALA A 1 188 ? 15.438 19.938 -7.461 1 98.56 188 ALA A N 1
ATOM 1461 C CA . ALA A 1 188 ? 15.961 21.078 -6.699 1 98.56 188 ALA A CA 1
ATOM 1462 C C . ALA A 1 188 ? 16.219 20.688 -5.246 1 98.56 188 ALA A C 1
ATOM 1464 O O . ALA A 1 188 ? 17.188 21.141 -4.637 1 98.56 188 ALA A O 1
ATOM 1465 N N . PHE A 1 189 ? 15.359 19.875 -4.699 1 98.56 189 PHE A N 1
ATOM 1466 C CA . PHE A 1 189 ? 15.523 19.391 -3.332 1 98.56 189 PHE A CA 1
ATOM 1467 C C . PHE A 1 189 ? 16.797 18.562 -3.199 1 98.56 189 PHE A C 1
ATOM 1469 O O . PHE A 1 189 ? 17.562 18.75 -2.256 1 98.56 189 PHE A O 1
ATOM 1476 N N . ARG A 1 190 ? 16.953 17.672 -4.172 1 98.31 190 ARG A N 1
ATOM 1477 C CA . ARG A 1 190 ? 18.141 16.844 -4.195 1 98.31 190 ARG A CA 1
ATOM 1478 C C . ARG A 1 190 ? 19.406 17.688 -4.16 1 98.31 190 ARG A C 1
ATOM 1480 O O . ARG A 1 190 ? 20.328 17.422 -3.379 1 98.31 190 ARG A O 1
ATOM 1487 N N . ARG A 1 191 ? 19.469 18.75 -4.887 1 98.5 191 ARG A N 1
ATOM 1488 C CA . ARG A 1 191 ? 20.594 19.672 -4.926 1 98.5 191 ARG A CA 1
ATOM 1489 C C . ARG A 1 191 ? 20.688 20.469 -3.631 1 98.5 191 ARG A C 1
ATOM 1491 O O . ARG A 1 191 ? 21.797 20.766 -3.162 1 98.5 191 ARG A O 1
ATOM 1498 N N . HIS A 1 192 ? 19.531 20.781 -3.088 1 98.81 192 HIS A N 1
ATOM 1499 C CA . HIS A 1 192 ? 19.5 21.562 -1.855 1 98.81 192 HIS A CA 1
ATOM 1500 C C . HIS A 1 192 ? 20.141 20.781 -0.701 1 98.81 192 HIS A C 1
ATOM 1502 O O . HIS A 1 192 ? 20.859 21.359 0.119 1 98.81 192 HIS A O 1
ATOM 1508 N N . ILE A 1 193 ? 19.875 19.5 -0.602 1 98.88 193 ILE A N 1
ATOM 1509 C CA . ILE A 1 193 ? 20.469 18.688 0.452 1 98.88 193 ILE A CA 1
ATOM 1510 C C . ILE A 1 193 ? 21.984 18.766 0.383 1 98.88 193 ILE A C 1
ATOM 1512 O O . ILE A 1 193 ? 22.641 19.016 1.395 1 98.88 193 ILE A O 1
ATOM 1516 N N . VAL A 1 194 ? 22.547 18.641 -0.811 1 98.81 194 VAL A N 1
ATOM 1517 C CA . VAL A 1 194 ? 24 18.672 -1.012 1 98.81 194 VAL A CA 1
ATOM 1518 C C . VAL A 1 194 ? 24.531 20.047 -0.622 1 98.81 194 VAL A C 1
ATOM 1520 O O . VAL A 1 194 ? 25.562 20.141 0.065 1 98.81 194 VAL A O 1
ATOM 1523 N N . ARG A 1 195 ? 23.828 21.078 -1.064 1 98.75 195 ARG A N 1
ATOM 1524 C CA . ARG A 1 195 ? 24.234 22.438 -0.759 1 98.75 195 ARG A CA 1
ATOM 1525 C C . ARG A 1 195 ? 24.297 22.672 0.747 1 98.75 195 ARG A C 1
ATOM 1527 O O . ARG A 1 195 ? 25.25 23.281 1.251 1 98.75 195 ARG A O 1
ATOM 1534 N N . MET A 1 196 ? 23.312 22.188 1.463 1 98.88 196 MET A N 1
ATOM 1535 C CA . MET A 1 196 ? 23.25 22.391 2.906 1 98.88 196 MET A CA 1
ATOM 1536 C C . MET A 1 196 ? 24.375 21.641 3.607 1 98.88 196 MET A C 1
ATOM 1538 O O . MET A 1 196 ? 25.016 22.156 4.523 1 98.88 196 MET A O 1
ATOM 1542 N N . PHE A 1 197 ? 24.609 20.406 3.199 1 98.88 197 PHE A N 1
ATOM 1543 C CA . PHE A 1 197 ? 25.75 19.688 3.771 1 98.88 197 PHE A CA 1
ATOM 1544 C C . PHE A 1 197 ? 27.047 20.453 3.568 1 98.88 197 PHE A C 1
ATOM 1546 O O . PHE A 1 197 ? 27.859 20.562 4.484 1 98.88 197 PHE A O 1
ATOM 1553 N N . ARG A 1 198 ? 27.281 21.047 2.375 1 98.62 198 ARG A N 1
ATOM 1554 C CA . ARG A 1 198 ? 28.469 21.844 2.096 1 98.62 198 ARG A CA 1
ATOM 1555 C C . ARG A 1 198 ? 28.562 23.047 3.027 1 98.62 198 ARG A C 1
ATOM 1557 O O . ARG A 1 198 ? 29.625 23.344 3.559 1 98.62 198 ARG A O 1
ATOM 1564 N N . LEU A 1 199 ? 27.453 23.688 3.211 1 98.56 199 LEU A N 1
ATOM 1565 C CA . LEU A 1 199 ? 27.422 24.875 4.059 1 98.56 199 LEU A CA 1
ATOM 1566 C C . LEU A 1 199 ? 27.734 24.516 5.508 1 98.56 199 LEU A C 1
ATOM 1568 O O . LEU A 1 199 ? 28.172 25.375 6.277 1 98.56 199 LEU A O 1
ATOM 1572 N N . TYR A 1 200 ? 27.516 23.281 5.848 1 98.69 200 TYR A N 1
ATOM 1573 C CA . TYR A 1 200 ? 27.766 22.844 7.215 1 98.69 200 TYR A CA 1
ATOM 1574 C C . TYR A 1 200 ? 29.172 22.266 7.344 1 98.69 200 TYR A C 1
ATOM 1576 O O . TYR A 1 200 ? 29.484 21.578 8.32 1 98.69 200 TYR A O 1
ATOM 1584 N N . GLY A 1 201 ? 29.984 22.422 6.352 1 97.81 201 GLY A N 1
ATOM 1585 C CA . GLY A 1 201 ? 31.422 22.203 6.48 1 97.81 201 GLY A CA 1
ATOM 1586 C C . GLY A 1 201 ? 31.875 20.891 5.887 1 97.81 201 GLY A C 1
ATOM 1587 O O . GLY A 1 201 ? 33.062 20.547 5.934 1 97.81 201 GLY A O 1
ATOM 1588 N N . PHE A 1 202 ? 31.016 20.109 5.281 1 98.62 202 PHE A N 1
ATOM 1589 C CA . PHE A 1 202 ? 31.422 18.859 4.637 1 98.62 202 PHE A CA 1
ATOM 1590 C C . PHE A 1 202 ? 32.031 19.141 3.268 1 98.62 202 PHE A C 1
ATOM 1592 O O . PHE A 1 202 ? 31.672 20.109 2.604 1 98.62 202 PHE A O 1
ATOM 1599 N N . THR A 1 203 ? 32.906 18.297 2.848 1 98.5 203 THR A N 1
ATOM 1600 C CA . THR A 1 203 ? 33.531 18.438 1.534 1 98.5 203 THR A CA 1
ATOM 1601 C C . THR A 1 203 ? 32.5 18.188 0.425 1 98.5 203 THR A C 1
ATOM 1603 O O . THR A 1 203 ? 31.406 17.672 0.681 1 98.5 203 THR A O 1
ATOM 1606 N N . GLU A 1 204 ? 32.875 18.562 -0.727 1 98 204 GLU A N 1
ATOM 1607 C CA . GLU A 1 204 ? 32 18.344 -1.885 1 98 204 GLU A CA 1
ATOM 1608 C C . GLU A 1 204 ? 31.641 16.875 -2.041 1 98 204 GLU A C 1
ATOM 1610 O O . GLU A 1 204 ? 30.484 16.531 -2.285 1 98 204 GLU A O 1
ATOM 1615 N N . GLU A 1 205 ? 32.625 16.047 -1.876 1 98 205 GLU A N 1
ATOM 1616 C CA . GLU A 1 205 ? 32.406 14.609 -2.02 1 98 205 GLU A CA 1
ATOM 1617 C C . GLU A 1 205 ? 31.531 14.062 -0.908 1 98 205 GLU A C 1
ATOM 1619 O O . GLU A 1 205 ? 30.641 13.258 -1.165 1 98 205 GLU A O 1
ATOM 1624 N N . GLN A 1 206 ? 31.781 14.469 0.284 1 98.38 206 GLN A N 1
ATOM 1625 C CA . GLN A 1 206 ? 30.953 14.055 1.413 1 98.38 206 GLN A CA 1
ATOM 1626 C C . GLN A 1 206 ? 29.516 14.516 1.241 1 98.38 206 GLN A C 1
ATOM 1628 O O . GLN A 1 206 ? 28.578 13.758 1.498 1 98.38 206 GLN A O 1
ATOM 1633 N N . SER A 1 207 ? 29.406 15.773 0.833 1 98.81 207 SER A N 1
ATOM 1634 C CA . SER A 1 207 ? 28.078 16.359 0.673 1 98.81 207 SER A CA 1
ATOM 1635 C C . SER A 1 207 ? 27.266 15.602 -0.38 1 98.81 207 SER A C 1
ATOM 1637 O O . SER A 1 207 ? 26.062 15.367 -0.198 1 98.81 207 SER A O 1
ATOM 1639 N N . ALA A 1 208 ? 27.922 15.242 -1.481 1 98.31 208 ALA A N 1
ATOM 1640 C CA . ALA A 1 208 ? 27.25 14.492 -2.539 1 98.31 208 ALA A CA 1
ATOM 1641 C C . ALA A 1 208 ? 26.797 13.125 -2.039 1 98.31 208 ALA A C 1
ATOM 1643 O O . ALA A 1 208 ? 25.656 12.711 -2.277 1 98.31 208 ALA A O 1
ATOM 1644 N N . ARG A 1 209 ? 27.672 12.43 -1.34 1 97.94 209 ARG A N 1
ATOM 1645 C CA . ARG A 1 209 ? 27.375 11.102 -0.829 1 97.94 209 ARG A CA 1
ATOM 1646 C C . ARG A 1 209 ? 26.266 11.148 0.22 1 97.94 209 ARG A C 1
ATOM 1648 O O . ARG A 1 209 ? 25.328 10.344 0.183 1 97.94 209 ARG A O 1
ATOM 1655 N N . LYS A 1 210 ? 26.375 12.07 1.188 1 98.69 210 LYS A N 1
ATOM 1656 C CA . LYS A 1 210 ? 25.391 12.203 2.252 1 98.69 210 LYS A CA 1
ATOM 1657 C C . LYS A 1 210 ? 24.031 12.656 1.694 1 98.69 210 LYS A C 1
ATOM 1659 O O . LYS A 1 210 ? 22.984 12.195 2.152 1 98.69 210 LYS A O 1
ATOM 1664 N N . GLY A 1 211 ? 24.141 13.609 0.753 1 98.69 211 GLY A N 1
ATOM 1665 C CA . GLY A 1 211 ? 22.922 14.047 0.111 1 98.69 211 GLY A CA 1
ATOM 1666 C C . GLY A 1 211 ? 22.172 12.93 -0.594 1 98.69 211 GLY A C 1
ATOM 1667 O O . GLY A 1 211 ? 20.953 12.828 -0.491 1 98.69 211 GLY A O 1
ATOM 1668 N N . GLU A 1 212 ? 22.906 12.078 -1.308 1 97.75 212 GLU A N 1
ATOM 1669 C CA . GLU A 1 212 ? 22.312 10.938 -1.998 1 97.75 212 GLU A CA 1
ATOM 1670 C C . GLU A 1 212 ? 21.703 9.945 -1.006 1 97.75 212 GLU A C 1
ATOM 1672 O O . GLU A 1 212 ? 20.641 9.367 -1.266 1 97.75 212 GLU A O 1
ATOM 1677 N N . ALA A 1 213 ? 22.375 9.734 0.112 1 98.25 213 ALA A N 1
ATOM 1678 C CA . ALA A 1 213 ? 21.875 8.836 1.142 1 98.25 213 ALA A CA 1
ATOM 1679 C C . ALA A 1 213 ? 20.531 9.32 1.69 1 98.25 213 ALA A C 1
ATOM 1681 O O . ALA A 1 213 ? 19.594 8.539 1.831 1 98.25 213 ALA A O 1
ATOM 1682 N N . VAL A 1 214 ? 20.422 10.609 1.957 1 98.81 214 VAL A N 1
ATOM 1683 C CA . VAL A 1 214 ? 19.203 11.203 2.494 1 98.81 214 VAL A CA 1
ATOM 1684 C C . VAL A 1 214 ? 18.078 11.102 1.461 1 98.81 214 VAL A C 1
ATOM 1686 O O . VAL A 1 214 ? 16.984 10.641 1.774 1 98.81 214 VAL A O 1
ATOM 1689 N N . PHE A 1 215 ? 18.391 11.484 0.245 1 98.75 215 PHE A N 1
ATOM 1690 C CA . PHE A 1 215 ? 17.391 11.508 -0.811 1 98.75 215 PHE A CA 1
ATOM 1691 C C . PHE A 1 215 ? 16.859 10.109 -1.091 1 98.75 215 PHE A C 1
ATOM 1693 O O . PHE A 1 215 ? 15.656 9.906 -1.227 1 98.75 215 PHE A O 1
ATOM 1700 N N . ARG A 1 216 ? 17.781 9.148 -1.172 1 98.06 216 ARG A N 1
ATOM 1701 C CA . ARG A 1 216 ? 17.391 7.766 -1.428 1 98.06 216 ARG A CA 1
ATOM 1702 C C . ARG A 1 216 ? 16.531 7.219 -0.297 1 98.06 216 ARG A C 1
ATOM 1704 O O . ARG A 1 216 ? 15.508 6.57 -0.545 1 98.06 216 ARG A O 1
ATOM 1711 N N . PHE A 1 217 ? 16.953 7.43 0.929 1 98.44 217 PHE A N 1
ATOM 1712 C CA . PHE A 1 217 ? 16.219 6.938 2.082 1 98.44 217 PHE A CA 1
ATOM 1713 C C . PHE A 1 217 ? 14.797 7.504 2.096 1 98.44 217 PHE A C 1
ATOM 1715 O O . PHE A 1 217 ? 13.828 6.762 2.24 1 98.44 217 PHE A O 1
ATOM 1722 N N . GLU A 1 218 ? 14.664 8.836 1.884 1 98.62 218 GLU A N 1
ATOM 1723 C CA . GLU A 1 218 ? 13.352 9.477 1.937 1 98.62 218 GLU A CA 1
ATOM 1724 C C . GLU A 1 218 ? 12.477 9.023 0.771 1 98.62 218 GLU A C 1
ATOM 1726 O O . GLU A 1 218 ? 11.266 8.836 0.932 1 98.62 218 GLU A O 1
ATOM 1731 N N . THR A 1 219 ? 13.031 8.852 -0.377 1 98.44 219 THR A N 1
ATOM 1732 C CA . THR A 1 219 ? 12.266 8.375 -1.521 1 98.44 219 THR A CA 1
ATOM 1733 C C . THR A 1 219 ? 11.711 6.977 -1.263 1 98.44 219 THR A C 1
ATOM 1735 O O . THR A 1 219 ? 10.547 6.695 -1.55 1 98.44 219 THR A O 1
ATOM 1738 N N . THR A 1 220 ? 12.562 6.098 -0.691 1 97.75 220 THR A N 1
ATOM 1739 C CA . THR A 1 220 ? 12.125 4.742 -0.381 1 97.75 220 THR A CA 1
ATOM 1740 C C . THR A 1 220 ? 11.062 4.754 0.714 1 97.75 220 THR A C 1
ATOM 1742 O O . THR A 1 220 ? 10.086 4 0.651 1 97.75 220 THR A O 1
ATOM 1745 N N . LEU A 1 221 ? 11.258 5.617 1.671 1 98 221 LEU A N 1
ATOM 1746 C CA . LEU A 1 221 ? 10.273 5.766 2.732 1 98 221 LEU A CA 1
ATOM 1747 C C . LEU A 1 221 ? 8.938 6.25 2.172 1 98 221 LEU A C 1
ATOM 1749 O O . LEU A 1 221 ? 7.875 5.82 2.631 1 98 221 LEU A O 1
ATOM 1753 N N . ALA A 1 222 ? 8.969 7.191 1.215 1 98.31 222 ALA A N 1
ATOM 1754 C CA . ALA A 1 222 ? 7.766 7.719 0.58 1 98.31 222 ALA A CA 1
ATOM 1755 C C . ALA A 1 222 ? 6.965 6.602 -0.09 1 98.31 222 ALA A C 1
ATOM 1757 O O . ALA A 1 222 ? 5.734 6.652 -0.133 1 98.31 222 ALA A O 1
ATOM 1758 N N . LEU A 1 223 ? 7.617 5.543 -0.574 1 97.06 223 LEU A N 1
ATOM 1759 C CA . LEU A 1 223 ? 6.973 4.441 -1.275 1 97.06 223 LEU A CA 1
ATOM 1760 C C . LEU A 1 223 ? 6.078 3.645 -0.331 1 97.06 223 LEU A C 1
ATOM 1762 O O . LEU A 1 223 ? 5.113 3.014 -0.767 1 97.06 223 LEU A O 1
ATOM 1766 N N . VAL A 1 224 ? 6.379 3.691 0.981 1 97.06 224 VAL A N 1
ATOM 1767 C CA . VAL A 1 224 ? 5.605 2.902 1.933 1 97.06 224 VAL A CA 1
ATOM 1768 C C . VAL A 1 224 ? 4.758 3.828 2.805 1 97.06 224 VAL A C 1
ATOM 1770 O O . VAL A 1 224 ? 4.207 3.402 3.822 1 97.06 224 VAL A O 1
ATOM 1773 N N . SER A 1 225 ? 4.684 5.094 2.451 1 98.25 225 SER A N 1
ATOM 1774 C CA . SER A 1 225 ? 3.865 6.062 3.174 1 98.25 225 SER A CA 1
ATOM 1775 C C . SER A 1 225 ? 2.453 6.129 2.604 1 98.25 225 SER A C 1
ATOM 1777 O O . SER A 1 225 ? 2.266 6.055 1.387 1 98.25 225 SER A O 1
ATOM 1779 N N . LYS A 1 226 ? 1.488 6.293 3.469 1 97.44 226 LYS A N 1
ATOM 1780 C CA . LYS A 1 226 ? 0.116 6.555 3.045 1 97.44 226 LYS A CA 1
ATOM 1781 C C . LYS A 1 226 ? -0.019 7.949 2.449 1 97.44 226 LYS A C 1
ATOM 1783 O O . LYS A 1 226 ? 0.715 8.867 2.828 1 97.44 226 LYS A O 1
ATOM 1788 N N . SER A 1 227 ? -0.949 8.086 1.519 1 96 227 SER A N 1
ATOM 1789 C CA . SER A 1 227 ? -1.315 9.398 1.003 1 96 227 SER A CA 1
ATOM 1790 C C . SER A 1 227 ? -2.1 10.195 2.037 1 96 227 SER A C 1
ATOM 1792 O O . SER A 1 227 ? -2.646 9.633 2.986 1 96 227 SER A O 1
ATOM 1794 N N . ASN A 1 228 ? -2.127 11.438 1.828 1 95.94 228 ASN A N 1
ATOM 1795 C CA . ASN A 1 228 ? -2.936 12.273 2.709 1 95.94 228 ASN A CA 1
ATOM 1796 C C . ASN A 1 228 ? -4.402 11.852 2.688 1 95.94 228 ASN A C 1
ATOM 1798 O O . ASN A 1 228 ? -5.086 11.922 3.709 1 95.94 228 ASN A O 1
ATOM 1802 N N . THR A 1 229 ? -4.871 11.445 1.517 1 96 229 THR A N 1
ATOM 1803 C CA . THR A 1 229 ? -6.242 10.953 1.407 1 96 229 THR A CA 1
ATOM 1804 C C . THR A 1 229 ? -6.449 9.727 2.299 1 96 229 THR A C 1
ATOM 1806 O O . THR A 1 229 ? -7.434 9.656 3.041 1 96 229 THR A O 1
ATOM 1809 N N . ASP A 1 230 ? -5.5 8.812 2.303 1 96.06 230 ASP A N 1
ATOM 1810 C CA . ASP A 1 230 ? -5.621 7.594 3.09 1 96.06 230 ASP A CA 1
ATOM 1811 C C . ASP A 1 230 ? -5.5 7.887 4.582 1 96.06 230 ASP A C 1
ATOM 1813 O O . ASP A 1 230 ? -6.035 7.148 5.414 1 96.06 230 ASP A O 1
ATOM 1817 N N . LEU A 1 231 ? -4.863 8.906 4.93 1 97.56 231 LEU A N 1
ATOM 1818 C CA . LEU A 1 231 ? -4.664 9.273 6.328 1 97.56 231 LEU A CA 1
ATOM 1819 C C . LEU A 1 231 ? -5.953 9.82 6.938 1 97.56 231 LEU A C 1
ATOM 1821 O O . LEU A 1 231 ? -6.059 9.953 8.156 1 97.56 231 LEU A O 1
ATOM 1825 N N . ARG A 1 232 ? -6.988 10.078 6.121 1 97 232 ARG A N 1
ATOM 1826 C CA . ARG A 1 232 ? -8.227 10.68 6.605 1 97 232 ARG A CA 1
ATOM 1827 C C . ARG A 1 232 ? -9.125 9.625 7.254 1 97 232 ARG A C 1
ATOM 1829 O O . ARG A 1 232 ? -10.102 9.969 7.922 1 97 232 ARG A O 1
ATOM 1836 N N . ASP A 1 233 ? -8.875 8.32 7.086 1 96.56 233 ASP A N 1
ATOM 1837 C CA . ASP A 1 233 ? -9.695 7.246 7.641 1 96.56 233 ASP A CA 1
ATOM 1838 C C . ASP A 1 233 ? -9.281 6.934 9.078 1 96.56 233 ASP A C 1
ATOM 1840 O O . ASP A 1 233 ? -8.312 6.207 9.305 1 96.56 233 ASP A O 1
ATOM 1844 N N . PRO A 1 234 ? -10 7.379 10.031 1 97.06 234 PRO A N 1
ATOM 1845 C CA . PRO A 1 234 ? -9.562 7.16 11.414 1 97.06 234 PRO A CA 1
ATOM 1846 C C . PRO A 1 234 ? -9.57 5.688 11.805 1 97.06 234 PRO A C 1
ATOM 1848 O O . PRO A 1 234 ? -8.734 5.254 12.602 1 97.06 234 PRO A O 1
ATOM 1851 N N . GLN A 1 235 ? -10.492 4.934 11.227 1 96.62 235 GLN A N 1
ATOM 1852 C CA . GLN A 1 235 ? -10.539 3.508 11.531 1 96.62 235 GLN A CA 1
ATOM 1853 C C . GLN A 1 235 ? -9.289 2.795 11.016 1 96.62 235 GLN A C 1
ATOM 1855 O O . GLN A 1 235 ? -8.672 2.01 11.742 1 96.62 235 GLN A O 1
ATOM 1860 N N . ALA A 1 236 ? -8.867 3.135 9.797 1 96.5 236 ALA A N 1
ATOM 1861 C CA . ALA A 1 236 ? -7.715 2.488 9.172 1 96.5 236 ALA A CA 1
ATOM 1862 C C . ALA A 1 236 ? -6.41 2.912 9.836 1 96.5 236 ALA A C 1
ATOM 1864 O O . ALA A 1 236 ? -5.406 2.205 9.758 1 96.5 236 ALA A O 1
ATOM 1865 N N . ASN A 1 237 ? -6.438 4.016 10.547 1 98 237 ASN A N 1
ATOM 1866 C CA . ASN A 1 237 ? -5.219 4.555 11.141 1 98 237 ASN A CA 1
ATOM 1867 C C . ASN A 1 237 ? -5.176 4.316 12.648 1 98 237 ASN A C 1
ATOM 1869 O O . ASN A 1 237 ? -4.383 4.938 13.359 1 98 237 ASN A O 1
ATOM 1873 N N . TYR A 1 238 ? -6.09 3.477 13.172 1 98.56 238 TYR A N 1
ATOM 1874 C CA . TYR A 1 238 ? -6.117 3.061 14.57 1 98.56 238 TYR A CA 1
ATOM 1875 C C . TYR A 1 238 ? -5.805 1.574 14.703 1 98.56 238 TYR A C 1
ATOM 1877 O O . TYR A 1 238 ? -6.684 0.73 14.516 1 98.56 238 TYR A O 1
ATOM 1885 N N . ASN A 1 239 ? -4.598 1.314 15.008 1 98.69 239 ASN A N 1
ATOM 1886 C CA . ASN A 1 239 ? -4.164 -0.064 15.211 1 98.69 239 ASN A CA 1
ATOM 1887 C C . ASN A 1 239 ? -3.494 -0.247 16.578 1 98.69 239 ASN A C 1
ATOM 1889 O O . ASN A 1 239 ? -2.268 -0.168 16.672 1 98.69 239 ASN A O 1
ATOM 1893 N N . LYS A 1 240 ? -4.312 -0.495 17.625 1 98.38 240 LYS A N 1
ATOM 1894 C CA . LYS A 1 240 ? -3.822 -0.656 18.984 1 98.38 240 LYS A CA 1
ATOM 1895 C C . LYS A 1 240 ? -3.207 -2.037 19.188 1 98.38 240 LYS A C 1
ATOM 1897 O O . LYS A 1 240 ? -3.742 -3.039 18.719 1 98.38 240 LYS A O 1
ATOM 1902 N N . MET A 1 241 ? -2.062 -2.055 19.844 1 98.75 241 MET A N 1
ATOM 1903 C CA . MET A 1 241 ? -1.387 -3.318 20.125 1 98.75 241 MET A CA 1
ATOM 1904 C C . MET A 1 241 ? -0.499 -3.201 21.359 1 98.75 241 MET A C 1
ATOM 1906 O O . MET A 1 241 ? -0.24 -2.098 21.844 1 98.75 241 MET A O 1
ATOM 1910 N N . THR A 1 242 ? -0.062 -4.32 21.875 1 98.62 242 THR A N 1
ATOM 1911 C CA . THR A 1 242 ? 0.873 -4.309 23 1 98.62 242 THR A CA 1
ATOM 1912 C C . THR A 1 242 ? 2.279 -3.951 22.516 1 98.62 242 THR A C 1
ATOM 1914 O O . THR A 1 242 ? 2.607 -4.125 21.344 1 98.62 242 THR A O 1
ATOM 1917 N N . LEU A 1 243 ? 3.047 -3.414 23.391 1 98.56 243 LEU A N 1
ATOM 1918 C CA . LEU A 1 243 ? 4.449 -3.143 23.078 1 98.56 243 LEU A CA 1
ATOM 1919 C C . LEU A 1 243 ? 5.16 -4.414 22.625 1 98.56 243 LEU A C 1
ATOM 1921 O O . LEU A 1 243 ? 5.996 -4.371 21.719 1 98.56 243 LEU A O 1
ATOM 1925 N N . ALA A 1 244 ? 4.809 -5.551 23.172 1 98 244 ALA A N 1
ATOM 1926 C CA . ALA A 1 244 ? 5.402 -6.828 22.797 1 98 244 ALA A CA 1
ATOM 1927 C C . ALA A 1 244 ? 5.059 -7.188 21.359 1 98 244 ALA A C 1
ATOM 1929 O O . ALA A 1 244 ? 5.914 -7.668 20.609 1 98 244 ALA A O 1
ATOM 1930 N N . ALA A 1 245 ? 3.797 -6.996 21.016 1 98 245 ALA A N 1
ATOM 1931 C CA . ALA A 1 245 ? 3.377 -7.258 19.641 1 98 245 ALA A CA 1
ATOM 1932 C C . ALA A 1 245 ? 4.109 -6.348 18.672 1 98 245 ALA A C 1
ATOM 1934 O O . ALA A 1 245 ? 4.5 -6.777 17.578 1 98 245 ALA A O 1
ATOM 1935 N N . PHE A 1 246 ? 4.301 -5.094 19.078 1 98.56 246 PHE A N 1
ATOM 1936 C CA . PHE A 1 246 ? 5.066 -4.156 18.266 1 98.56 246 PHE A CA 1
ATOM 1937 C C . PHE A 1 246 ? 6.488 -4.664 18.047 1 98.56 246 PHE A C 1
ATOM 1939 O O . PHE A 1 246 ? 6.977 -4.691 16.906 1 98.56 246 PHE A O 1
ATOM 1946 N N . GLU A 1 247 ? 7.141 -5.051 19.078 1 98.06 247 GLU A N 1
ATOM 1947 C CA . GLU A 1 247 ? 8.531 -5.504 19.031 1 98.06 247 GLU A CA 1
ATOM 1948 C C . GLU A 1 247 ? 8.664 -6.762 18.172 1 98.06 247 GLU A C 1
ATOM 1950 O O . GLU A 1 247 ? 9.68 -6.953 17.5 1 98.06 247 GLU A O 1
ATOM 1955 N N . ALA A 1 248 ? 7.664 -7.594 18.219 1 96.56 248 ALA A N 1
ATOM 1956 C CA . ALA A 1 248 ? 7.672 -8.812 17.422 1 96.56 248 ALA A CA 1
ATOM 1957 C C . ALA A 1 248 ? 7.477 -8.492 15.938 1 96.56 248 ALA A C 1
ATOM 1959 O O . ALA A 1 248 ? 8.109 -9.102 15.07 1 96.56 248 ALA A O 1
ATOM 1960 N N . ALA A 1 249 ? 6.629 -7.527 15.664 1 96.94 249 ALA A N 1
ATOM 1961 C CA . ALA A 1 249 ? 6.285 -7.176 14.281 1 96.94 249 ALA A CA 1
ATOM 1962 C C . ALA A 1 249 ? 7.406 -6.379 13.625 1 96.94 249 ALA A C 1
ATOM 1964 O O . ALA A 1 249 ? 7.68 -6.547 12.43 1 96.94 249 ALA A O 1
ATOM 1965 N N . TRP A 1 250 ? 8.055 -5.535 14.383 1 98.25 250 TRP A N 1
ATOM 1966 C CA . TRP A 1 250 ? 9.062 -4.625 13.844 1 98.25 250 TRP A CA 1
ATOM 1967 C C . TRP A 1 250 ? 10.289 -4.586 14.742 1 98.25 250 TRP A C 1
ATOM 1969 O O . TRP A 1 250 ? 10.586 -3.559 15.352 1 98.25 250 TRP A O 1
ATOM 1979 N N . PRO A 1 251 ? 11.094 -5.629 14.703 1 97.44 251 PRO A N 1
ATOM 1980 C CA . PRO A 1 251 ? 12.172 -5.828 15.672 1 97.44 251 PRO A CA 1
ATOM 1981 C C . PRO A 1 251 ? 13.336 -4.859 15.469 1 97.44 251 PRO A C 1
ATOM 1983 O O . PRO A 1 251 ? 14.156 -4.672 16.375 1 97.44 251 PRO A O 1
ATOM 1986 N N . ASN A 1 252 ? 13.422 -4.207 14.328 1 97.31 252 ASN A N 1
ATOM 1987 C CA . ASN A 1 252 ? 14.547 -3.314 14.078 1 97.31 252 ASN A CA 1
ATOM 1988 C C . ASN A 1 252 ? 14.234 -1.881 14.492 1 97.31 252 ASN A C 1
ATOM 1990 O O . ASN A 1 252 ? 15.078 -0.992 14.359 1 97.31 252 ASN A O 1
ATOM 1994 N N . ILE A 1 253 ? 13.062 -1.641 15.008 1 98.12 253 ILE A N 1
ATOM 1995 C CA . ILE A 1 253 ? 12.688 -0.358 15.594 1 98.12 253 ILE A CA 1
ATOM 1996 C C . ILE A 1 253 ? 12.703 -0.457 17.109 1 98.12 253 ILE A C 1
ATOM 1998 O O . ILE A 1 253 ? 11.789 -1.019 17.719 1 98.12 253 ILE A O 1
ATOM 2002 N N . PRO A 1 254 ? 13.68 0.114 17.719 1 97.75 254 PRO A N 1
ATOM 2003 C CA . PRO A 1 254 ? 13.828 -0.059 19.172 1 97.75 254 PRO A CA 1
ATOM 2004 C C . PRO A 1 254 ? 12.953 0.904 19.969 1 97.75 254 PRO A C 1
ATOM 2006 O O . PRO A 1 254 ? 13.469 1.716 20.75 1 97.75 254 PRO A O 1
ATOM 2009 N N . LEU A 1 255 ? 11.656 0.725 19.859 1 98.38 255 LEU A N 1
ATOM 2010 C CA . LEU A 1 255 ? 10.695 1.644 20.453 1 98.38 255 LEU A CA 1
ATOM 2011 C C . LEU A 1 255 ? 10.859 1.7 21.969 1 98.38 255 LEU A C 1
ATOM 2013 O O . LEU A 1 255 ? 10.852 2.783 22.562 1 98.38 255 LEU A O 1
ATOM 2017 N N . ARG A 1 256 ? 10.992 0.552 22.625 1 98.19 256 ARG A N 1
ATOM 2018 C CA . ARG A 1 256 ? 11.156 0.505 24.078 1 98.19 256 ARG A CA 1
ATOM 2019 C C . ARG A 1 256 ? 12.391 1.289 24.516 1 98.19 256 ARG A C 1
ATOM 2021 O O . ARG A 1 256 ? 12.305 2.145 25.391 1 98.19 256 ARG A O 1
ATOM 2028 N N . ALA A 1 257 ? 13.5 1.009 23.875 1 98.38 257 ALA A N 1
ATOM 2029 C CA . ALA A 1 257 ? 14.75 1.658 24.234 1 98.38 257 ALA A CA 1
ATOM 2030 C C . ALA A 1 257 ? 14.688 3.162 23.984 1 98.38 257 ALA A C 1
ATOM 2032 O O . ALA A 1 257 ? 15.141 3.957 24.812 1 98.38 257 ALA A O 1
ATOM 2033 N N . LEU A 1 258 ? 14.164 3.535 22.844 1 98.31 258 LEU A N 1
ATOM 2034 C CA . LEU A 1 258 ? 14.023 4.949 22.516 1 98.31 258 LEU A CA 1
ATOM 2035 C C . LEU A 1 258 ? 13.117 5.656 23.531 1 98.31 258 LEU A C 1
ATOM 2037 O O . LEU A 1 258 ? 13.438 6.754 23.984 1 98.31 258 LEU A O 1
ATOM 2041 N N . SER A 1 259 ? 12 5.012 23.859 1 98.44 259 SER A N 1
ATOM 2042 C CA . SER A 1 259 ? 11.055 5.59 24.812 1 98.44 259 SER A CA 1
ATOM 2043 C C . SER A 1 259 ? 11.688 5.738 26.203 1 98.44 259 SER A C 1
ATOM 2045 O O . SER A 1 259 ? 11.555 6.785 26.828 1 98.44 259 SER A O 1
ATOM 2047 N N . GLN A 1 260 ? 12.367 4.719 26.625 1 98.31 260 GLN A N 1
ATOM 2048 C CA . GLN A 1 260 ? 13.047 4.773 27.922 1 98.31 260 GLN A CA 1
ATOM 2049 C C . GLN A 1 260 ? 14.102 5.871 27.938 1 98.31 260 GLN A C 1
ATOM 2051 O O . GLN A 1 260 ? 14.227 6.609 28.906 1 98.31 260 GLN A O 1
ATOM 2056 N N . ALA A 1 261 ? 14.789 5.957 26.828 1 98.5 261 ALA A N 1
ATOM 2057 C CA . ALA A 1 261 ? 15.828 6.977 26.719 1 98.5 261 ALA A CA 1
ATOM 2058 C C . ALA A 1 261 ? 15.227 8.375 26.719 1 98.5 261 ALA A C 1
ATOM 2060 O O . ALA A 1 261 ? 15.883 9.336 27.125 1 98.5 261 ALA A O 1
ATOM 2061 N N . GLN A 1 262 ? 14.016 8.516 26.297 1 98.12 262 GLN A N 1
ATOM 2062 C CA . GLN A 1 262 ? 13.312 9.789 26.328 1 98.12 262 GLN A CA 1
ATOM 2063 C C . GLN A 1 262 ? 12.852 10.125 27.75 1 98.12 262 GLN A C 1
ATOM 2065 O O . GLN A 1 262 ? 12.523 11.273 28.047 1 98.12 262 GLN A O 1
ATOM 2070 N N . GLY A 1 263 ? 12.773 9.148 28.578 1 98 263 GLY A N 1
ATOM 2071 C CA . GLY A 1 263 ? 12.297 9.328 29.938 1 98 263 GLY A CA 1
ATOM 2072 C C . GLY A 1 263 ? 10.883 8.828 30.156 1 98 263 GLY A C 1
ATOM 2073 O O . GLY A 1 263 ? 10.258 9.141 31.172 1 98 263 GLY A O 1
ATOM 2074 N N . ILE A 1 264 ? 10.375 8.023 29.25 1 98.56 264 ILE A N 1
ATOM 2075 C CA . ILE A 1 264 ? 9.023 7.48 29.359 1 98.56 264 ILE A CA 1
ATOM 2076 C C . ILE A 1 264 ? 9.047 6.156 30.109 1 98.56 264 ILE A C 1
ATOM 2078 O O . ILE A 1 264 ? 9.805 5.25 29.766 1 98.56 264 ILE A O 1
ATOM 2082 N N . ASP A 1 265 ? 8.227 6.062 31.094 1 97.19 265 ASP A N 1
ATOM 2083 C CA . ASP A 1 265 ? 8.039 4.801 31.812 1 97.19 265 ASP A CA 1
ATOM 2084 C C . ASP A 1 265 ? 7.422 3.74 30.906 1 97.19 265 ASP A C 1
ATOM 2086 O O . ASP A 1 265 ? 6.414 3.992 30.234 1 97.19 265 ASP A O 1
ATOM 2090 N N . THR A 1 266 ? 8.055 2.652 30.922 1 96.88 266 THR A N 1
ATOM 2091 C CA . THR A 1 266 ? 7.559 1.575 30.078 1 96.88 266 THR A CA 1
ATOM 2092 C C . THR A 1 266 ? 6.117 1.225 30.438 1 96.88 266 THR A C 1
ATOM 2094 O O . THR A 1 266 ? 5.332 0.822 29.578 1 96.88 266 THR A O 1
ATOM 2097 N N . ALA A 1 267 ? 5.746 1.389 31.641 1 97.25 267 ALA A N 1
ATOM 2098 C CA . ALA A 1 267 ? 4.383 1.127 32.094 1 97.25 267 ALA A CA 1
ATOM 2099 C C . ALA A 1 267 ? 3.383 2.012 31.359 1 97.25 267 ALA A C 1
ATOM 2101 O O . ALA A 1 267 ? 2.219 1.642 31.188 1 97.25 267 ALA A O 1
ATOM 2102 N N . ALA A 1 268 ? 3.857 3.15 30.875 1 98.06 268 ALA A N 1
ATOM 2103 C CA . ALA A 1 268 ? 2.986 4.102 30.203 1 98.06 268 ALA A CA 1
ATOM 2104 C C . ALA A 1 268 ? 2.791 3.719 28.734 1 98.06 268 ALA A C 1
ATOM 2106 O O . ALA A 1 268 ? 1.934 4.277 28.047 1 98.06 268 ALA A O 1
ATOM 2107 N N . ILE A 1 269 ? 3.529 2.691 28.234 1 98.5 269 ILE A N 1
ATOM 2108 C CA . ILE A 1 269 ? 3.443 2.365 26.828 1 98.5 269 ILE A CA 1
ATOM 2109 C C . ILE A 1 269 ? 3.26 0.859 26.656 1 98.5 269 ILE A C 1
ATOM 2111 O O . ILE A 1 269 ? 3.758 0.273 25.688 1 98.5 269 ILE A O 1
ATOM 2115 N N . ARG A 1 270 ? 2.615 0.187 27.594 1 97.81 270 ARG A N 1
ATOM 2116 C CA . ARG A 1 270 ? 2.295 -1.231 27.469 1 97.81 270 ARG A CA 1
ATOM 2117 C C . ARG A 1 270 ? 1.479 -1.499 26.219 1 97.81 270 ARG A C 1
ATOM 2119 O O . ARG A 1 270 ? 1.564 -2.582 25.625 1 97.81 270 ARG A O 1
ATOM 2126 N N . GLU A 1 271 ? 0.656 -0.487 25.891 1 98.5 271 GLU A N 1
ATOM 2127 C CA . GLU A 1 271 ? -0.081 -0.464 24.625 1 98.5 271 GLU A CA 1
ATOM 2128 C C . GLU A 1 271 ? 0.214 0.809 23.844 1 98.5 271 GLU A C 1
ATOM 2130 O O . GLU A 1 271 ? 0.428 1.872 24.422 1 98.5 271 GLU A O 1
ATOM 2135 N N . VAL A 1 272 ? 0.299 0.68 22.562 1 98.81 272 VAL A N 1
ATOM 2136 C CA . VAL A 1 272 ? 0.533 1.803 21.656 1 98.81 272 VAL A CA 1
ATOM 2137 C C . VAL A 1 272 ? -0.451 1.744 20.5 1 98.81 272 VAL A C 1
ATOM 2139 O O . VAL A 1 272 ? -1.057 0.701 20.234 1 98.81 272 VAL A O 1
ATOM 2142 N N . VAL A 1 273 ? -0.723 2.82 19.844 1 98.88 273 VAL A N 1
ATOM 2143 C CA . VAL A 1 273 ? -1.466 2.867 18.594 1 98.88 273 VAL A CA 1
ATOM 2144 C C . VAL A 1 273 ? -0.506 3.115 17.422 1 98.88 273 VAL A C 1
ATOM 2146 O O . VAL A 1 273 ? 0.236 4.102 17.422 1 98.88 273 VAL A O 1
ATOM 2149 N N . VAL A 1 274 ? -0.505 2.199 16.531 1 98.81 274 VAL A N 1
ATOM 2150 C CA . VAL A 1 274 ? 0.267 2.352 15.297 1 98.81 274 VAL A CA 1
ATOM 2151 C C . VAL A 1 274 ? -0.638 2.859 14.18 1 98.81 274 VAL A C 1
ATOM 2153 O O . VAL A 1 274 ? -1.474 2.113 13.664 1 98.81 274 VAL A O 1
ATOM 2156 N N . GLY A 1 275 ? -0.404 4.07 13.781 1 98.69 275 GLY A N 1
ATOM 2157 C CA . GLY A 1 275 ? -1.266 4.68 12.789 1 98.69 275 GLY A CA 1
ATOM 2158 C C . GLY A 1 275 ? -1.153 4.027 11.422 1 98.69 275 GLY A C 1
ATOM 2159 O O . GLY A 1 275 ? -2.162 3.793 10.75 1 98.69 275 GLY A O 1
ATOM 2160 N N . GLN A 1 276 ? 0.016 3.67 11.016 1 98.62 276 GLN A N 1
ATOM 2161 C CA . GLN A 1 276 ? 0.269 3.162 9.672 1 98.62 276 GLN A CA 1
ATOM 2162 C C . GLN A 1 276 ? 1.151 1.917 9.711 1 98.62 276 GLN A C 1
ATOM 2164 O O . GLN A 1 276 ? 2.338 1.98 9.383 1 98.62 276 GLN A O 1
ATOM 2169 N N . PRO A 1 277 ? 0.613 0.745 9.883 1 98.25 277 PRO A N 1
ATOM 2170 C CA . PRO A 1 277 ? 1.394 -0.486 10.016 1 98.25 277 PRO A CA 1
ATOM 2171 C C . PRO A 1 277 ? 2.258 -0.776 8.789 1 98.25 277 PRO A C 1
ATOM 2173 O O . PRO A 1 277 ? 3.412 -1.187 8.93 1 98.25 277 PRO A O 1
ATOM 2176 N N . ALA A 1 278 ? 1.754 -0.571 7.582 1 96.5 278 ALA A N 1
ATOM 2177 C CA . ALA A 1 278 ? 2.535 -0.83 6.375 1 96.5 278 ALA A CA 1
ATOM 2178 C C . ALA A 1 278 ? 3.787 0.041 6.336 1 96.5 278 ALA A C 1
ATOM 2180 O O . ALA A 1 278 ? 4.863 -0.423 5.945 1 96.5 278 ALA A O 1
ATOM 2181 N N . PHE A 1 279 ? 3.658 1.298 6.734 1 98.38 279 PHE A N 1
ATOM 2182 C CA . PHE A 1 279 ? 4.809 2.188 6.828 1 98.38 279 PHE A CA 1
ATOM 2183 C C . PHE A 1 279 ? 5.855 1.621 7.781 1 98.38 279 PHE A C 1
ATOM 2185 O O . PHE A 1 279 ? 7.047 1.622 7.477 1 98.38 279 PHE A O 1
ATOM 2192 N N . PHE A 1 280 ? 5.465 1.128 8.914 1 98.69 280 PHE A N 1
ATOM 2193 C CA . PHE A 1 280 ? 6.398 0.644 9.922 1 98.69 280 PHE A CA 1
ATOM 2194 C C . PHE A 1 280 ? 7.059 -0.654 9.477 1 98.69 280 PHE A C 1
ATOM 2196 O O . PHE A 1 280 ? 8.211 -0.925 9.82 1 98.69 280 PHE A O 1
ATOM 2203 N N . THR A 1 281 ? 6.352 -1.425 8.695 1 98.06 281 THR A N 1
ATOM 2204 C CA . THR A 1 281 ? 7.004 -2.561 8.062 1 98.06 281 THR A CA 1
ATOM 2205 C C . THR A 1 281 ? 8.148 -2.094 7.164 1 98.06 281 THR A C 1
ATOM 2207 O O . THR A 1 281 ? 9.258 -2.635 7.23 1 98.06 281 THR A O 1
ATOM 2210 N N . GLY A 1 282 ? 7.844 -1.059 6.355 1 97.75 282 GLY A N 1
ATOM 2211 C CA . GLY A 1 282 ? 8.891 -0.48 5.531 1 97.75 282 GLY A CA 1
ATOM 2212 C C . GLY A 1 282 ? 10.023 0.117 6.336 1 97.75 282 GLY A C 1
ATOM 2213 O O . GLY A 1 282 ? 11.195 -0.121 6.039 1 97.75 282 GLY A O 1
ATOM 2214 N N . CYS A 1 283 ? 9.641 0.861 7.355 1 98.06 283 CYS A N 1
ATOM 2215 C CA . CYS A 1 283 ? 10.633 1.48 8.234 1 98.06 283 CYS A CA 1
ATOM 2216 C C . CYS A 1 283 ? 11.539 0.43 8.852 1 98.06 283 CYS A C 1
ATOM 2218 O O . CYS A 1 283 ? 12.758 0.627 8.938 1 98.06 283 CYS A O 1
ATOM 2220 N N . ASP A 1 284 ? 10.984 -0.646 9.32 1 98.12 284 ASP A N 1
ATOM 2221 C CA . ASP A 1 284 ? 11.719 -1.733 9.953 1 98.12 284 ASP A CA 1
ATOM 2222 C C . ASP A 1 284 ? 12.727 -2.352 8.984 1 98.12 284 ASP A C 1
ATOM 2224 O O . ASP A 1 284 ? 13.883 -2.568 9.344 1 98.12 284 ASP A O 1
ATOM 2228 N N . ARG A 1 285 ? 12.32 -2.586 7.758 1 97.19 285 ARG A N 1
ATOM 2229 C CA . ARG A 1 285 ? 13.195 -3.205 6.77 1 97.19 285 ARG A CA 1
ATOM 2230 C C . ARG A 1 285 ? 14.297 -2.242 6.332 1 97.19 285 ARG A C 1
ATOM 2232 O O . ARG A 1 285 ? 15.445 -2.645 6.141 1 97.19 285 ARG A O 1
ATOM 2239 N N . LEU A 1 286 ? 13.938 -1.015 6.18 1 97.69 286 LEU A N 1
ATOM 2240 C CA . LEU A 1 286 ? 14.938 -0.018 5.809 1 97.69 286 LEU A CA 1
ATOM 2241 C C . LEU A 1 286 ? 15.977 0.146 6.914 1 97.69 286 LEU A C 1
ATOM 2243 O O . LEU A 1 286 ? 17.172 0.317 6.637 1 97.69 286 LEU A O 1
ATOM 2247 N N . ALA A 1 287 ? 15.484 0.115 8.172 1 97.5 287 ALA A N 1
ATOM 2248 C CA . ALA A 1 287 ? 16.406 0.2 9.305 1 97.5 287 ALA A CA 1
ATOM 2249 C C . ALA A 1 287 ? 17.422 -0.938 9.266 1 97.5 287 ALA A C 1
ATOM 2251 O O . ALA A 1 287 ? 18.594 -0.734 9.555 1 97.5 287 ALA A O 1
ATOM 2252 N N . ALA A 1 288 ? 16.969 -2.082 8.898 1 95.75 288 ALA A N 1
ATOM 2253 C CA . ALA A 1 288 ? 17.828 -3.26 8.836 1 95.75 288 ALA A CA 1
ATOM 2254 C C . ALA A 1 288 ? 18.844 -3.137 7.707 1 95.75 288 ALA A C 1
ATOM 2256 O O . ALA A 1 288 ? 19.906 -3.756 7.758 1 95.75 288 ALA A O 1
ATOM 2257 N N . LEU A 1 289 ? 18.578 -2.301 6.711 1 96.19 289 LEU A N 1
ATOM 2258 C CA . LEU A 1 289 ? 19.422 -2.17 5.531 1 96.19 289 LEU A CA 1
ATOM 2259 C C . LEU A 1 289 ? 20.422 -1.03 5.699 1 96.19 289 LEU A C 1
ATOM 2261 O O . LEU A 1 289 ? 21.391 -0.925 4.938 1 96.19 289 LEU A O 1
ATOM 2265 N N . LEU A 1 290 ? 20.25 -0.199 6.664 1 97.25 290 LEU A N 1
ATOM 2266 C CA . LEU A 1 290 ? 21.062 0.999 6.809 1 97.25 290 LEU A CA 1
ATOM 2267 C C . LEU A 1 290 ? 22.516 0.632 7.113 1 97.25 290 LEU A C 1
ATOM 2269 O O . LEU A 1 290 ? 22.781 -0.27 7.91 1 97.25 290 LEU A O 1
ATOM 2273 N N . THR A 1 291 ? 23.438 1.307 6.457 1 97.19 291 THR A N 1
ATOM 2274 C CA . THR A 1 291 ? 24.844 1.298 6.844 1 97.19 291 THR A CA 1
ATOM 2275 C C . THR A 1 291 ? 25.125 2.398 7.863 1 97.19 291 THR A C 1
ATOM 2277 O O . THR A 1 291 ? 24.297 3.283 8.078 1 97.19 291 THR A O 1
ATOM 2280 N N . ALA A 1 292 ? 26.297 2.35 8.484 1 98.25 292 ALA A N 1
ATOM 2281 C CA . ALA A 1 292 ? 26.703 3.4 9.414 1 98.25 292 ALA A CA 1
ATOM 2282 C C . ALA A 1 292 ? 26.75 4.758 8.719 1 98.25 292 ALA A C 1
ATOM 2284 O O . ALA A 1 292 ? 26.281 5.758 9.266 1 98.25 292 ALA A O 1
ATOM 2285 N N . ASP A 1 293 ? 27.234 4.793 7.461 1 98.12 293 ASP A N 1
ATOM 2286 C CA . ASP A 1 293 ? 27.344 6.039 6.707 1 98.12 293 ASP A CA 1
ATOM 2287 C C . ASP A 1 293 ? 25.953 6.633 6.43 1 98.12 293 ASP A C 1
ATOM 2289 O O . ASP A 1 293 ? 25.766 7.84 6.559 1 98.12 293 ASP A O 1
ATOM 2293 N N . GLU A 1 294 ? 25.062 5.77 6.055 1 98.25 294 GLU A N 1
ATOM 2294 C CA . GLU A 1 294 ? 23.719 6.238 5.734 1 98.25 294 GLU A CA 1
ATOM 2295 C C . GLU A 1 294 ? 23 6.762 6.977 1 98.25 294 GLU A C 1
ATOM 2297 O O . GLU A 1 294 ? 22.391 7.828 6.945 1 98.25 294 GLU A O 1
ATOM 2302 N N . LEU A 1 295 ? 23.031 6.016 8.094 1 98.69 295 LEU A N 1
ATOM 2303 C CA . LEU A 1 295 ? 22.391 6.469 9.328 1 98.69 295 LEU A CA 1
ATOM 2304 C C . LEU A 1 295 ? 23.016 7.773 9.812 1 98.69 295 LEU A C 1
ATOM 2306 O O . LEU A 1 295 ? 22.312 8.68 10.266 1 98.69 295 LEU A O 1
ATOM 2310 N N . ARG A 1 296 ? 24.359 7.887 9.742 1 98.81 296 ARG A N 1
ATOM 2311 C CA . ARG A 1 296 ? 25.062 9.117 10.117 1 98.81 296 ARG A CA 1
ATOM 2312 C C . ARG A 1 296 ? 24.562 10.297 9.289 1 98.81 296 ARG A C 1
ATOM 2314 O O . ARG A 1 296 ? 24.281 11.367 9.836 1 98.81 296 ARG A O 1
ATOM 2321 N N . ALA A 1 297 ? 24.406 10.07 7.961 1 98.88 297 ALA A N 1
ATOM 2322 C CA . ALA A 1 297 ? 23.922 11.125 7.082 1 98.88 297 ALA A CA 1
ATOM 2323 C C . ALA A 1 297 ? 22.516 11.562 7.477 1 98.88 297 ALA A C 1
ATOM 2325 O O . ALA A 1 297 ? 22.219 12.766 7.492 1 98.88 297 ALA A O 1
ATOM 2326 N N . LEU A 1 298 ? 21.688 10.609 7.789 1 98.88 298 LEU A N 1
ATOM 2327 C CA . LEU A 1 298 ? 20.312 10.914 8.18 1 98.88 298 LEU A CA 1
ATOM 2328 C C . LEU A 1 298 ? 20.281 11.711 9.484 1 98.88 298 LEU A C 1
ATOM 2330 O O . LEU A 1 298 ? 19.516 12.664 9.609 1 98.88 298 LEU A O 1
ATOM 2334 N N . MET A 1 299 ? 21.109 11.289 10.453 1 98.88 299 MET A N 1
ATOM 2335 C CA . MET A 1 299 ? 21.203 12 11.727 1 98.88 299 MET A CA 1
ATOM 2336 C C . MET A 1 299 ? 21.719 13.422 11.523 1 98.88 299 MET A C 1
ATOM 2338 O O . MET A 1 299 ? 21.156 14.375 12.07 1 98.88 299 MET A O 1
ATOM 2342 N N . GLU A 1 300 ? 22.75 13.578 10.75 1 98.94 300 GLU A N 1
ATOM 2343 C CA . GLU A 1 300 ? 23.328 14.891 10.461 1 98.94 300 GLU A CA 1
ATOM 2344 C C . GLU A 1 300 ? 22.328 15.781 9.727 1 98.94 300 GLU A C 1
ATOM 2346 O O . GLU A 1 300 ? 22.266 16.984 9.977 1 98.94 300 GLU A O 1
ATOM 2351 N N . TRP A 1 301 ? 21.562 15.18 8.812 1 98.88 301 TRP A N 1
ATOM 2352 C CA . TRP A 1 301 ? 20.531 15.93 8.094 1 98.88 301 TRP A CA 1
ATOM 2353 C C . TRP A 1 301 ? 19.484 16.469 9.055 1 98.88 301 TRP A C 1
ATOM 2355 O O . TRP A 1 301 ? 19.016 17.609 8.906 1 98.88 301 TRP A O 1
ATOM 2365 N N . ASP A 1 302 ? 19.141 15.672 10.07 1 98.75 302 ASP A N 1
ATOM 2366 C CA . ASP A 1 302 ? 18.188 16.141 11.086 1 98.75 302 ASP A CA 1
ATOM 2367 C C . ASP A 1 302 ? 18.75 17.328 11.852 1 98.75 302 ASP A C 1
ATOM 2369 O O . ASP A 1 302 ? 18.016 18.266 12.18 1 98.75 302 ASP A O 1
ATOM 2373 N N . VAL A 1 303 ? 20.031 17.297 12.141 1 98.75 303 VAL A N 1
ATOM 2374 C CA . VAL A 1 303 ? 20.688 18.422 12.797 1 98.75 303 VAL A CA 1
ATOM 2375 C C . VAL A 1 303 ? 20.625 19.656 11.898 1 98.75 303 VAL A C 1
ATOM 2377 O O . VAL A 1 303 ? 20.312 20.766 12.352 1 98.75 303 VAL A O 1
ATOM 2380 N N . ILE A 1 304 ? 20.906 19.438 10.617 1 98.81 304 ILE A N 1
ATOM 2381 C CA . ILE A 1 304 ? 20.906 20.516 9.641 1 98.81 304 ILE A CA 1
ATOM 2382 C C . ILE A 1 304 ? 19.516 21.141 9.562 1 98.81 304 ILE A C 1
ATOM 2384 O O . ILE A 1 304 ? 19.359 22.344 9.727 1 98.81 304 ILE A O 1
ATOM 2388 N N . MET A 1 305 ? 18.5 20.328 9.438 1 98.12 305 MET A N 1
ATOM 2389 C CA . MET A 1 305 ? 17.125 20.812 9.305 1 98.12 305 MET A CA 1
ATOM 2390 C C . MET A 1 305 ? 16.656 21.484 10.586 1 98.12 305 MET A C 1
ATOM 2392 O O . MET A 1 305 ? 15.922 22.469 10.547 1 98.12 305 MET A O 1
ATOM 2396 N N . GLY A 1 306 ? 17.125 20.953 11.711 1 97.62 306 GLY A N 1
ATOM 2397 C CA . GLY A 1 306 ? 16.703 21.484 13 1 97.62 306 GLY A CA 1
ATOM 2398 C C . GLY A 1 306 ? 17.422 22.75 13.406 1 97.62 306 GLY A C 1
ATOM 2399 O O . GLY A 1 306 ? 17 23.438 14.344 1 97.62 306 GLY A O 1
ATOM 2400 N N . SER A 1 307 ? 18.469 23.188 12.648 1 98.44 307 SER A N 1
ATOM 2401 C CA . SER A 1 307 ? 19.266 24.328 13.078 1 98.44 307 SER A CA 1
ATOM 2402 C C . SER A 1 307 ? 19.328 25.406 12 1 98.44 307 SER A C 1
ATOM 2404 O O . SER A 1 307 ? 19.75 26.531 12.258 1 98.44 307 SER A O 1
ATOM 2406 N N . ALA A 1 308 ? 18.875 25.109 10.805 1 97.88 308 ALA A N 1
ATOM 2407 C CA . ALA A 1 308 ? 19.094 25.969 9.641 1 97.88 308 ALA A CA 1
ATOM 2408 C C . ALA A 1 308 ? 18.531 27.375 9.883 1 97.88 308 ALA A C 1
ATOM 2410 O O . ALA A 1 308 ? 19.125 28.359 9.445 1 97.88 308 ALA A O 1
ATOM 2411 N N . ASN A 1 309 ? 17.453 27.469 10.633 1 96.62 309 ASN A N 1
ATOM 2412 C CA . ASN A 1 309 ? 16.766 28.75 10.773 1 96.62 309 ASN A CA 1
ATOM 2413 C C . ASN A 1 309 ? 17.203 29.484 12.039 1 96.62 309 ASN A C 1
ATOM 2415 O O . ASN A 1 309 ? 16.688 30.547 12.352 1 96.62 309 ASN A O 1
ATOM 2419 N N . VAL A 1 310 ? 18.219 28.953 12.773 1 97.31 310 VAL A N 1
ATOM 2420 C CA . VAL A 1 310 ? 18.547 29.594 14.055 1 97.31 310 VAL A CA 1
ATOM 2421 C C . VAL A 1 310 ? 20.062 29.766 14.164 1 97.31 310 VAL A C 1
ATOM 2423 O O . VAL A 1 310 ? 20.594 29.953 15.266 1 97.31 310 VAL A O 1
ATOM 2426 N N . LEU A 1 311 ? 20.766 29.641 13.039 1 97.94 311 LEU A N 1
ATOM 2427 C CA . LEU A 1 311 ? 22.203 29.891 12.984 1 97.94 311 LEU A CA 1
ATOM 2428 C C . LEU A 1 311 ? 22.516 31.141 12.172 1 97.94 311 LEU A C 1
ATOM 2430 O O . LEU A 1 311 ? 21.859 32.156 12.352 1 97.94 311 LEU A O 1
ATOM 2434 N N . SER A 1 312 ? 23.516 31.156 11.273 1 97.75 312 SER A N 1
ATOM 2435 C CA . SER A 1 312 ? 23.953 32.312 10.523 1 97.75 312 SER A CA 1
ATOM 2436 C C . SER A 1 312 ? 23.016 32.625 9.352 1 97.75 312 SER A C 1
ATOM 2438 O O . SER A 1 312 ? 22.281 31.734 8.914 1 97.75 312 SER A O 1
ATOM 2440 N N . ASP A 1 313 ? 22.984 33.812 8.891 1 97.38 313 ASP A N 1
ATOM 2441 C CA . ASP A 1 313 ? 22.109 34.25 7.805 1 97.38 313 ASP A CA 1
ATOM 2442 C C . ASP A 1 313 ? 22.375 33.438 6.527 1 97.38 313 ASP A C 1
ATOM 2444 O O . ASP A 1 313 ? 21.453 33.156 5.758 1 97.38 313 ASP A O 1
ATOM 2448 N N . ASN A 1 314 ? 23.594 33.094 6.309 1 97.5 314 ASN A N 1
ATOM 2449 C CA . ASN A 1 314 ? 23.906 32.375 5.086 1 97.5 314 ASN A CA 1
ATOM 2450 C C . ASN A 1 314 ? 23.219 31.016 5.039 1 97.5 314 ASN A C 1
ATOM 2452 O O . ASN A 1 314 ? 22.703 30.609 3.996 1 97.5 314 ASN A O 1
ATOM 2456 N N . VAL A 1 315 ? 23.219 30.297 6.18 1 98 315 VAL A N 1
ATOM 2457 C CA . VAL A 1 315 ? 22.562 29 6.262 1 98 315 VAL A CA 1
ATOM 2458 C C . VAL A 1 315 ? 21.047 29.188 6.148 1 98 315 VAL A C 1
ATOM 2460 O O . VAL A 1 315 ? 20.375 28.453 5.41 1 98 315 VAL A O 1
ATOM 2463 N N . ARG A 1 316 ? 20.484 30.094 6.867 1 97.56 316 ARG A N 1
ATOM 2464 C CA . ARG A 1 316 ? 19.047 30.375 6.828 1 97.56 316 ARG A CA 1
ATOM 2465 C C . ARG A 1 316 ? 18.609 30.75 5.414 1 97.56 316 ARG A C 1
ATOM 2467 O O . ARG A 1 316 ? 17.562 30.266 4.945 1 97.56 316 ARG A O 1
ATOM 2474 N N . GLU A 1 317 ? 19.375 31.609 4.754 1 98 317 GLU A N 1
ATOM 2475 C CA . GLU A 1 317 ? 19.031 32.062 3.414 1 98 317 GLU A CA 1
ATOM 2476 C C . GLU A 1 317 ? 19.047 30.922 2.412 1 98 317 GLU A C 1
ATOM 2478 O O . GLU A 1 317 ? 18.203 30.859 1.514 1 98 317 GLU A O 1
ATOM 2483 N N . ALA A 1 318 ? 20.016 30.047 2.574 1 98.38 318 ALA A N 1
ATOM 2484 C CA . ALA A 1 318 ? 20.062 28.859 1.707 1 98.38 318 ALA A CA 1
ATOM 2485 C C . ALA A 1 318 ? 18.812 28 1.896 1 98.38 318 ALA A C 1
ATOM 2487 O O . ALA A 1 318 ? 18.266 27.484 0.925 1 98.38 318 ALA A O 1
ATOM 2488 N N . ASN A 1 319 ? 18.453 27.828 3.133 1 98.31 319 ASN A N 1
ATOM 2489 C CA . ASN A 1 319 ? 17.234 27.078 3.43 1 98.31 319 ASN A CA 1
ATOM 2490 C C . ASN A 1 319 ? 16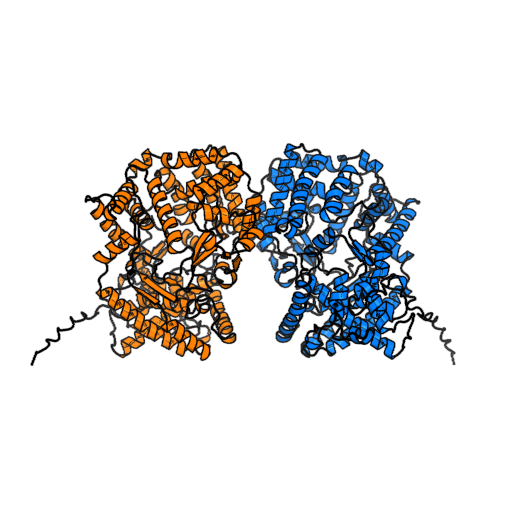 27.781 2.865 1 98.31 319 ASN A C 1
ATOM 2492 O O . ASN A 1 319 ? 15.125 27.125 2.291 1 98.31 319 ASN A O 1
ATOM 2496 N N . PHE A 1 320 ? 15.93 29.078 3.012 1 98.38 320 PHE A N 1
ATOM 2497 C CA . PHE A 1 320 ? 14.82 29.875 2.502 1 98.38 320 PHE A CA 1
ATOM 2498 C C . PHE A 1 320 ? 14.75 29.797 0.982 1 98.38 320 PHE A C 1
ATOM 2500 O O . PHE A 1 320 ? 13.664 29.766 0.407 1 98.38 320 PHE A O 1
ATOM 2507 N N . ASP A 1 321 ? 15.883 29.797 0.384 1 98.5 321 ASP A N 1
ATOM 2508 C CA . ASP A 1 321 ? 15.938 29.766 -1.075 1 98.5 321 ASP A CA 1
ATOM 2509 C C . ASP A 1 321 ? 15.172 28.562 -1.624 1 98.5 321 ASP A C 1
ATOM 2511 O O . ASP A 1 321 ? 14.469 28.672 -2.633 1 98.5 321 ASP A O 1
ATOM 2515 N N . PHE A 1 322 ? 15.312 27.453 -0.979 1 98.56 322 PHE A N 1
ATOM 2516 C CA . PHE A 1 322 ?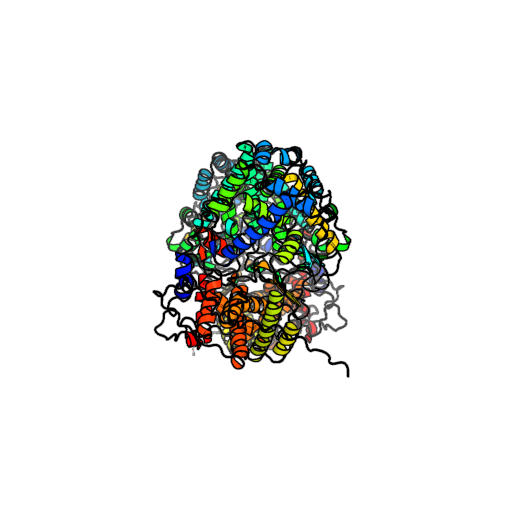 14.586 26.281 -1.464 1 98.56 322 PHE A CA 1
ATOM 2517 C C . PHE A 1 322 ? 13.148 26.297 -0.953 1 98.56 322 PHE A C 1
ATOM 2519 O O . PHE A 1 322 ? 12.203 26.281 -1.744 1 98.56 322 PHE A O 1
ATOM 2526 N N . PHE A 1 323 ? 12.93 26.312 0.378 1 97.75 323 PHE A N 1
ATOM 2527 C CA . PHE A 1 323 ? 11.609 26.109 0.952 1 97.75 323 PHE A CA 1
ATOM 2528 C C . PHE A 1 323 ? 10.727 27.344 0.717 1 97.75 323 PHE A C 1
ATOM 2530 O O . PHE A 1 323 ? 9.508 27.219 0.596 1 97.75 323 PHE A O 1
ATOM 2537 N N . GLY A 1 324 ? 11.273 28.531 0.703 1 97.94 324 GLY A N 1
ATOM 2538 C CA . GLY A 1 324 ? 10.516 29.75 0.507 1 97.94 324 GLY A CA 1
ATOM 2539 C C . GLY A 1 324 ? 10.328 30.125 -0.955 1 97.94 324 GLY A C 1
ATOM 2540 O O . GLY A 1 324 ? 9.203 30.312 -1.415 1 97.94 324 GLY A O 1
ATOM 2541 N N . LYS A 1 325 ? 11.422 30.094 -1.696 1 97.94 325 LYS A N 1
ATOM 2542 C CA . LYS A 1 325 ? 11.375 30.562 -3.078 1 97.94 325 LYS A CA 1
ATOM 2543 C C . LYS A 1 325 ? 11.023 29.438 -4.035 1 97.94 325 LYS A C 1
ATOM 2545 O O . LYS A 1 325 ? 9.977 29.453 -4.68 1 97.94 325 LYS A O 1
ATOM 2550 N N . THR A 1 326 ? 11.797 28.359 -4.027 1 97.69 326 THR A N 1
ATOM 2551 C CA . THR A 1 326 ? 11.648 27.297 -5.008 1 97.69 326 THR A CA 1
ATOM 2552 C C . THR A 1 326 ? 10.32 26.562 -4.812 1 97.69 326 THR A C 1
ATOM 2554 O O . THR A 1 326 ? 9.57 26.375 -5.77 1 97.69 326 THR A O 1
ATOM 2557 N N . MET A 1 327 ? 9.93 26.234 -3.617 1 96.12 327 MET A N 1
ATOM 2558 C CA . MET A 1 327 ? 8.758 25.406 -3.334 1 96.12 327 MET A CA 1
ATOM 2559 C C . MET A 1 327 ? 7.488 26.25 -3.312 1 96.12 327 MET A C 1
ATOM 2561 O O . MET A 1 327 ? 6.43 25.797 -3.764 1 96.12 327 MET A O 1
ATOM 2565 N N . LYS A 1 328 ? 7.598 27.516 -2.83 1 96.31 328 LYS A N 1
ATOM 2566 C CA . LYS A 1 328 ? 6.359 28.234 -2.537 1 96.31 328 LYS A CA 1
ATOM 2567 C C . LYS A 1 328 ? 6.258 29.516 -3.359 1 96.31 328 LYS A C 1
ATOM 2569 O O . LYS A 1 328 ? 5.184 30.109 -3.447 1 96.31 328 LYS A O 1
ATOM 2574 N N . GLY A 1 329 ? 7.328 30 -3.994 1 97.25 329 GLY A N 1
ATOM 2575 C CA . GLY A 1 329 ? 7.293 31.141 -4.887 1 97.25 329 GLY A CA 1
ATOM 2576 C C . GLY A 1 329 ? 7.445 32.469 -4.16 1 97.25 329 GLY A C 1
ATOM 2577 O O . GLY A 1 329 ? 7.184 33.531 -4.73 1 97.25 329 GLY A O 1
ATOM 2578 N N . ARG A 1 330 ? 7.859 32.438 -2.895 1 97.81 330 ARG A N 1
ATOM 2579 C CA . ARG A 1 330 ? 8.156 33.688 -2.201 1 97.81 330 ARG A CA 1
ATOM 2580 C C . ARG A 1 330 ? 9.391 34.375 -2.795 1 97.81 330 ARG A C 1
ATOM 2582 O O . ARG A 1 330 ? 10.281 33.688 -3.32 1 97.81 330 ARG A O 1
ATOM 2589 N N . LYS A 1 331 ? 9.445 35.688 -2.65 1 97.62 331 LYS A N 1
ATOM 2590 C CA . LYS A 1 331 ? 10.555 36.438 -3.238 1 97.62 331 LYS A CA 1
ATOM 2591 C C . LYS A 1 331 ? 11.555 36.875 -2.168 1 97.62 331 LYS A C 1
ATOM 2593 O O . LYS A 1 331 ? 12.742 37.031 -2.449 1 97.62 331 LYS A O 1
ATOM 2598 N N . GLU A 1 332 ? 11.016 37.094 -0.947 1 97.56 332 GLU A N 1
ATOM 2599 C CA . GLU A 1 332 ? 11.844 37.5 0.182 1 97.56 332 GLU A CA 1
ATOM 2600 C C . GLU A 1 332 ? 11.453 36.75 1.456 1 97.56 332 GLU A C 1
ATOM 2602 O O . GLU A 1 332 ? 10.32 36.281 1.576 1 97.56 332 GLU A O 1
ATOM 2607 N N . ASP A 1 333 ? 12.438 36.688 2.35 1 96.94 333 ASP A N 1
ATOM 2608 C CA . ASP A 1 333 ? 12.141 36.156 3.678 1 96.94 333 ASP A CA 1
ATOM 2609 C C . ASP A 1 333 ? 11.438 37.188 4.535 1 96.94 333 ASP A C 1
ATOM 2611 O O . ASP A 1 333 ? 11.43 38.375 4.199 1 96.94 333 ASP A O 1
ATOM 2615 N N . PHE A 1 334 ? 10.789 36.781 5.535 1 97.19 334 PHE A N 1
ATOM 2616 C CA . PHE A 1 334 ? 10.188 37.719 6.473 1 97.19 334 PHE A CA 1
ATOM 2617 C C . PHE A 1 334 ? 11.25 38.531 7.176 1 97.19 334 PHE A C 1
ATOM 2619 O O . PHE A 1 334 ? 12.383 38.094 7.355 1 97.19 334 PHE A O 1
ATOM 2626 N N . PRO A 1 335 ? 10.922 39.781 7.574 1 96.75 335 PRO A N 1
ATOM 2627 C CA . PRO A 1 335 ? 11.906 40.594 8.305 1 96.75 335 PRO A CA 1
ATOM 2628 C C . PRO A 1 335 ? 12.273 40 9.664 1 96.75 335 PRO A C 1
ATOM 2630 O O . PRO A 1 335 ? 11.492 39.219 10.227 1 96.75 335 PRO A O 1
ATOM 2633 N N . LEU A 1 336 ? 13.422 40.312 10.188 1 96.94 336 LEU A N 1
ATOM 2634 C CA . LEU A 1 336 ? 14.023 39.75 11.391 1 96.94 336 LEU A CA 1
ATOM 2635 C C . LEU A 1 336 ? 13.047 39.781 12.562 1 96.94 336 LEU A C 1
ATOM 2637 O O . LEU A 1 336 ? 12.914 38.812 13.305 1 96.94 336 LEU A O 1
ATOM 2641 N N . TRP A 1 337 ? 12.383 40.906 12.797 1 96.75 337 TRP A N 1
ATOM 2642 C CA . TRP A 1 337 ? 11.484 41.031 13.938 1 96.75 337 TRP A CA 1
ATOM 2643 C C . TRP A 1 337 ? 10.383 39.969 13.891 1 96.75 337 TRP A C 1
ATOM 2645 O O . TRP A 1 337 ? 10.016 39.406 14.922 1 96.75 337 TRP A O 1
ATOM 2655 N N . LYS A 1 338 ? 9.82 39.75 12.727 1 97.38 338 LYS A N 1
ATOM 2656 C CA . LYS A 1 338 ? 8.742 38.781 12.578 1 97.38 338 LYS A CA 1
ATOM 2657 C C . LYS A 1 338 ? 9.242 37.344 12.789 1 97.38 338 LYS A C 1
ATOM 2659 O O . LYS A 1 338 ? 8.594 36.562 13.469 1 97.38 338 LYS A O 1
ATOM 2664 N N . ARG A 1 339 ? 10.406 37 12.188 1 97.12 339 ARG A N 1
ATOM 2665 C CA . ARG A 1 339 ? 11 35.688 12.391 1 97.12 339 ARG A CA 1
ATOM 2666 C C . ARG A 1 339 ? 11.289 35.438 13.867 1 97.12 339 ARG A C 1
ATOM 2668 O O . ARG A 1 339 ? 11.055 34.344 14.375 1 97.12 339 ARG A O 1
ATOM 2675 N N . ALA A 1 340 ? 11.805 36.438 14.508 1 97.62 340 ALA A N 1
ATOM 2676 C CA . ALA A 1 340 ? 12.109 36.344 15.938 1 97.62 340 ALA A CA 1
ATOM 2677 C C . ALA A 1 340 ? 10.836 36.188 16.75 1 97.62 340 ALA A C 1
ATOM 2679 O O . ALA A 1 340 ? 10.797 35.344 17.672 1 97.62 340 ALA A O 1
ATOM 2680 N N . THR A 1 341 ? 9.812 36.938 16.453 1 97.56 341 THR A N 1
ATOM 2681 C CA . THR A 1 341 ? 8.539 36.844 17.156 1 97.56 341 THR A CA 1
ATOM 2682 C C . THR A 1 341 ? 7.957 35.438 17.047 1 97.56 341 THR A C 1
ATOM 2684 O O . THR A 1 341 ? 7.52 34.875 18.047 1 97.56 341 THR A O 1
ATOM 2687 N N . VAL A 1 342 ? 7.988 34.906 15.852 1 95.81 342 VAL A N 1
ATOM 2688 C CA . VAL A 1 342 ? 7.434 33.562 15.594 1 95.81 342 VAL A CA 1
ATOM 2689 C C . VAL A 1 342 ? 8.219 32.531 16.375 1 95.81 342 VAL A C 1
ATOM 2691 O O . VAL A 1 342 ? 7.633 31.578 16.906 1 95.81 342 VAL A O 1
ATOM 2694 N N . GLN A 1 343 ? 9.5 32.625 16.469 1 95.44 343 GLN A N 1
ATOM 2695 C CA . GLN A 1 343 ? 10.32 31.672 17.203 1 95.44 343 GLN A CA 1
ATOM 2696 C C . GLN A 1 343 ? 10.008 31.719 18.688 1 95.44 343 GLN A C 1
ATOM 2698 O O . GLN A 1 343 ? 10 30.688 19.359 1 95.44 343 GLN A O 1
ATOM 2703 N N . VAL A 1 344 ? 9.828 32.938 19.203 1 97 344 VAL A N 1
ATOM 2704 C CA . VAL A 1 344 ? 9.477 33.062 20.609 1 97 344 VAL A CA 1
ATOM 2705 C C . VAL A 1 344 ? 8.117 32.406 20.859 1 97 344 VAL A C 1
ATOM 2707 O O . VAL A 1 344 ? 7.906 31.75 21.875 1 97 344 VAL A O 1
ATOM 2710 N N . GLU A 1 345 ? 7.223 32.594 19.938 1 96.44 345 GLU A N 1
ATOM 2711 C CA . GLU A 1 345 ? 5.902 31.969 20.031 1 96.44 345 GLU A CA 1
ATOM 2712 C C . GLU A 1 345 ? 6.004 30.453 20.047 1 96.44 345 GLU A C 1
ATOM 2714 O O . GLU A 1 345 ? 5.289 29.797 20.812 1 96.44 345 GLU A O 1
ATOM 2719 N N . HIS A 1 346 ? 6.871 29.906 19.297 1 95.38 346 HIS A N 1
ATOM 2720 C CA . HIS A 1 346 ? 7.059 28.453 19.266 1 95.38 346 HIS A CA 1
ATOM 2721 C C . HIS A 1 346 ? 7.547 27.938 20.625 1 95.38 346 HIS A C 1
ATOM 2723 O O . HIS A 1 346 ? 7.148 26.859 21.047 1 95.38 346 HIS A O 1
ATOM 2729 N N . ALA A 1 347 ? 8.344 28.703 21.281 1 96.94 347 ALA A N 1
ATOM 2730 C CA . ALA A 1 347 ? 8.977 28.281 22.531 1 96.94 347 ALA A CA 1
ATOM 2731 C C . ALA A 1 347 ? 8.055 28.516 23.734 1 96.94 347 ALA A C 1
ATOM 2733 O O . ALA A 1 347 ? 8 27.703 24.656 1 96.94 347 ALA A O 1
ATOM 2734 N N . MET A 1 348 ? 7.391 29.672 23.734 1 98.12 348 MET A N 1
ATOM 2735 C CA . MET A 1 348 ? 6.637 30.094 24.906 1 98.12 348 MET A CA 1
ATOM 2736 C C . MET A 1 348 ? 5.324 30.766 24.5 1 98.12 348 MET A C 1
ATOM 2738 O O . MET A 1 348 ? 4.945 31.797 25.078 1 98.12 348 MET A O 1
ATOM 2742 N N . GLY A 1 349 ? 4.664 30.234 23.531 1 97.56 349 GLY A N 1
ATOM 2743 C CA . GLY A 1 349 ? 3.465 30.828 22.969 1 97.56 349 GLY A CA 1
ATOM 2744 C C . GLY A 1 349 ? 2.369 31.047 24 1 97.56 349 GLY A C 1
ATOM 2745 O O . GLY A 1 349 ? 1.669 32.062 23.953 1 97.56 349 GLY A O 1
ATOM 2746 N N . GLU A 1 350 ? 2.203 30.172 24.938 1 97.5 350 GLU A N 1
ATOM 2747 C CA . GLU A 1 350 ? 1.126 30.312 25.922 1 97.5 350 GLU A CA 1
ATOM 2748 C C . GLU A 1 350 ? 1.405 31.453 26.891 1 97.5 350 GLU A C 1
ATOM 2750 O O . GLU A 1 350 ? 0.486 32.156 27.297 1 97.5 350 GLU A O 1
ATOM 2755 N N . ALA A 1 351 ? 2.666 31.562 27.281 1 97.56 351 ALA A N 1
ATOM 2756 C CA . ALA A 1 351 ? 3.02 32.688 28.141 1 97.56 351 ALA A CA 1
ATOM 2757 C C . ALA A 1 351 ? 2.725 34.031 27.453 1 97.56 351 ALA A C 1
ATOM 2759 O O . ALA A 1 351 ? 2.17 34.938 28.062 1 97.56 351 ALA A O 1
ATOM 2760 N N . LEU A 1 352 ? 3.107 34.094 26.219 1 97.62 352 LEU A N 1
ATOM 2761 C CA . LEU A 1 352 ? 2.818 35.281 25.422 1 97.62 352 LEU A CA 1
ATOM 2762 C C . LEU A 1 352 ? 1.315 35.469 25.25 1 97.62 352 LEU A C 1
ATOM 2764 O O . LEU A 1 352 ? 0.821 36.594 25.234 1 97.62 352 LEU A O 1
ATOM 2768 N N . GLY A 1 353 ? 0.623 34.375 25.062 1 97.88 353 GLY A N 1
ATOM 2769 C CA . GLY A 1 353 ? -0.821 34.406 24.891 1 97.88 353 GLY A CA 1
ATOM 2770 C C . GLY A 1 353 ? -1.542 35.031 26.094 1 97.88 353 GLY A C 1
ATOM 2771 O O . GLY A 1 353 ? -2.518 35.75 25.922 1 97.88 353 GLY A O 1
ATOM 2772 N N . LYS A 1 354 ? -1.079 34.719 27.266 1 97.31 354 LYS A N 1
ATOM 2773 C CA . LYS A 1 354 ? -1.649 35.312 28.469 1 97.31 354 LYS A CA 1
ATOM 2774 C C . LYS A 1 354 ? -1.514 36.812 28.453 1 97.31 354 LYS A C 1
ATOM 2776 O O . LYS A 1 354 ? -2.482 37.531 28.703 1 97.31 354 LYS A O 1
ATOM 2781 N N . MET A 1 355 ? -0.365 37.281 28.109 1 97.56 355 MET A N 1
ATOM 2782 C CA . MET A 1 355 ? -0.108 38.719 28.047 1 97.56 355 MET A CA 1
ATOM 2783 C C . MET A 1 355 ? -0.913 39.375 26.922 1 97.56 355 MET A C 1
ATOM 2785 O O . MET A 1 355 ? -1.407 40.5 27.062 1 97.56 355 MET A O 1
ATOM 2789 N N . TYR A 1 356 ? -0.981 38.719 25.844 1 97.94 356 TYR A N 1
ATOM 2790 C CA . TYR A 1 356 ? -1.738 39.188 24.688 1 97.94 356 TYR A CA 1
ATOM 2791 C C . TYR A 1 356 ? -3.199 39.406 25.047 1 97.94 356 TYR A C 1
ATOM 2793 O O . TYR A 1 356 ? -3.766 40.469 24.734 1 97.94 356 TYR A O 1
ATOM 2801 N N . CYS A 1 357 ? -3.842 38.469 25.719 1 97 357 CYS A N 1
ATOM 2802 C CA . CYS A 1 357 ? -5.254 38.562 26.078 1 97 357 CYS A CA 1
ATOM 2803 C C . CYS A 1 357 ? -5.488 39.688 27.078 1 97 357 CYS A C 1
ATOM 2805 O O . CYS A 1 357 ? -6.508 40.375 27.016 1 97 357 CYS A O 1
ATOM 2807 N N . GLU A 1 358 ? -4.574 39.844 27.953 1 95.62 358 GLU A N 1
ATOM 2808 C CA . GLU A 1 358 ? -4.688 40.906 28.938 1 95.62 358 GLU A CA 1
ATOM 2809 C C . GLU A 1 358 ? -4.711 42.281 28.266 1 95.62 358 GLU A C 1
ATOM 2811 O O . GLU A 1 358 ? -5.398 43.188 28.719 1 95.62 358 GLU A O 1
ATOM 2816 N N . ARG A 1 359 ? -4.062 42.344 27.156 1 96 359 ARG A N 1
ATOM 2817 C CA . ARG A 1 359 ? -3.887 43.656 26.531 1 96 359 ARG A CA 1
ATOM 2818 C C . ARG A 1 359 ? -4.914 43.875 25.422 1 96 359 ARG A C 1
ATOM 2820 O O . ARG A 1 359 ? -5.344 45 25.172 1 96 359 ARG A O 1
ATOM 2827 N N . TYR A 1 360 ? -5.254 42.781 24.734 1 95.44 360 TYR A N 1
ATOM 2828 C CA . TYR A 1 360 ? -5.879 43.031 23.438 1 95.44 360 TYR A CA 1
ATOM 2829 C C . TYR A 1 360 ? -7.211 42.281 23.328 1 95.44 360 TYR A C 1
ATOM 2831 O O . TYR A 1 360 ? -7.906 42.406 22.312 1 95.44 360 TYR A O 1
ATOM 2839 N N . PHE A 1 361 ? -7.613 41.531 24.297 1 94.5 361 PHE A N 1
ATOM 2840 C CA . PHE A 1 361 ? -8.852 40.781 24.172 1 94.5 361 PHE A CA 1
ATOM 2841 C C . PHE A 1 361 ? -9.836 41.156 25.266 1 94.5 361 PHE A C 1
ATOM 2843 O O . PHE A 1 361 ? -9.812 40.625 26.359 1 94.5 361 PHE A O 1
ATOM 2850 N N . PRO A 1 362 ? -10.812 41.906 24.969 1 91.25 362 PRO A N 1
ATOM 2851 C CA . PRO A 1 362 ? -11.734 42.406 26 1 91.25 362 PRO A CA 1
ATOM 2852 C C . PRO A 1 362 ? -12.789 41.344 26.375 1 91.25 362 PRO A C 1
ATOM 2854 O O . PRO A 1 362 ? -13.188 40.562 25.531 1 91.25 362 PRO A O 1
ATOM 2857 N N . ALA A 1 363 ? -13.297 41.438 27.5 1 90.06 363 ALA A N 1
ATOM 2858 C CA . ALA A 1 363 ? -14.32 40.531 28.031 1 90.06 363 ALA A CA 1
ATOM 2859 C C . ALA A 1 363 ? -15.609 40.656 27.219 1 90.06 363 ALA A C 1
ATOM 2861 O O . ALA A 1 363 ? -16.328 39.656 27.062 1 90.06 363 ALA A O 1
ATOM 2862 N N . SER A 1 364 ? -15.883 41.75 26.719 1 90.38 364 SER A N 1
ATOM 2863 C CA . SER A 1 364 ? -17.094 41.938 25.938 1 90.38 364 SER A CA 1
ATOM 2864 C C . SER A 1 364 ? -17.094 41.094 24.672 1 90.38 364 SER A C 1
ATOM 2866 O O . SER A 1 364 ? -18.125 40.562 24.266 1 90.38 364 SER A O 1
ATOM 2868 N N . SER A 1 365 ? -15.93 41.031 24.094 1 90.56 365 SER A N 1
ATOM 2869 C CA . SER A 1 365 ? -15.812 40.188 22.906 1 90.56 365 SER A CA 1
ATOM 2870 C C . SER A 1 365 ? -16.094 38.719 23.234 1 90.56 365 SER A C 1
ATOM 2872 O O . SER A 1 365 ? -16.75 38 22.469 1 90.56 365 SER A O 1
ATOM 2874 N N . LYS A 1 366 ? -15.602 38.25 24.344 1 92.81 366 LYS A N 1
ATOM 2875 C CA . LYS A 1 366 ? -15.836 36.875 24.766 1 92.81 366 LYS A CA 1
ATOM 2876 C C . LYS A 1 366 ? -17.328 36.594 24.984 1 92.81 366 LYS A C 1
ATOM 2878 O O . LYS A 1 366 ? -17.844 35.562 24.547 1 92.81 366 LYS A O 1
ATOM 2883 N N . ARG A 1 367 ? -18.047 37.5 25.547 1 93.5 367 ARG A N 1
ATOM 2884 C CA . ARG A 1 367 ? -19.484 37.344 25.797 1 93.5 367 ARG A CA 1
ATOM 2885 C C . ARG A 1 367 ? -20.266 37.312 24.5 1 93.5 367 ARG A C 1
ATOM 2887 O O . ARG A 1 367 ? -21.203 36.5 24.344 1 93.5 367 ARG A O 1
ATOM 2894 N N . MET A 1 368 ? -19.906 38.156 23.641 1 92.56 368 MET A N 1
ATOM 2895 C CA . MET A 1 368 ? -20.578 38.156 22.344 1 92.56 368 MET A CA 1
ATOM 2896 C C . MET A 1 368 ? -20.375 36.844 21.609 1 92.56 368 MET A C 1
ATOM 2898 O O . MET A 1 368 ? -21.297 36.312 20.984 1 92.56 368 MET A O 1
ATOM 2902 N N . MET A 1 369 ? -19.172 36.344 21.734 1 95.56 369 MET A N 1
ATOM 2903 C CA . MET A 1 369 ? -18.859 35.062 21.094 1 95.56 369 MET A CA 1
ATOM 2904 C C . MET A 1 369 ? -19.641 33.938 21.719 1 95.56 369 MET A C 1
ATOM 2906 O O . MET A 1 369 ? -20.078 33.031 21.031 1 95.56 369 MET A O 1
ATOM 2910 N N . GLU A 1 370 ? -19.797 33.938 23 1 95.31 370 GLU A N 1
ATOM 2911 C CA . GLU A 1 370 ? -20.609 32.938 23.672 1 95.31 370 GLU A CA 1
ATOM 2912 C C . GLU A 1 370 ? -22.047 32.938 23.156 1 95.31 370 GLU A C 1
ATOM 2914 O O . GLU A 1 370 ? -22.625 31.875 22.953 1 95.31 370 GLU A O 1
ATOM 2919 N N . GLU A 1 371 ? -22.516 34.094 22.953 1 94.19 371 GLU A N 1
ATOM 2920 C CA . GLU A 1 371 ? -23.875 34.219 22.438 1 94.19 371 GLU A CA 1
ATOM 2921 C C . GLU A 1 371 ? -23.969 33.688 21 1 94.19 371 GLU A C 1
ATOM 2923 O O . GLU A 1 371 ? -24.922 33 20.641 1 94.19 371 GLU A O 1
ATOM 2928 N N . LEU A 1 372 ? -23.031 34.094 20.188 1 96.12 372 LEU A N 1
ATOM 2929 C CA . LEU A 1 372 ? -23 33.594 18.812 1 96.12 372 LEU A CA 1
ATOM 2930 C C . LEU A 1 372 ? -22.953 32.094 18.781 1 96.12 372 LEU A C 1
ATOM 2932 O O . LEU A 1 372 ? -23.688 31.453 18.016 1 96.12 372 LEU A O 1
ATOM 2936 N N . VAL A 1 373 ? -22.125 31.469 19.625 1 97.56 373 VAL A N 1
ATOM 2937 C CA . VAL A 1 373 ? -21.969 30.016 19.672 1 97.56 373 VAL A CA 1
ATOM 2938 C C . VAL A 1 373 ? -23.297 29.375 20.078 1 97.56 373 VAL A C 1
ATOM 2940 O O . VAL A 1 373 ? -23.719 28.375 19.484 1 97.56 373 VAL A O 1
ATOM 2943 N N . ARG A 1 374 ? -23.969 29.953 21 1 97.44 374 ARG A N 1
ATOM 2944 C CA . ARG A 1 374 ? -25.25 29.422 21.453 1 97.44 374 ARG A CA 1
ATOM 2945 C C . ARG A 1 374 ? -26.281 29.453 20.328 1 97.44 374 ARG A C 1
ATOM 2947 O O . ARG A 1 374 ? -27.031 28.5 20.141 1 97.44 374 ARG A O 1
ATOM 2954 N N . GLN A 1 375 ? -26.344 30.547 19.625 1 97.56 375 GLN A N 1
ATOM 2955 C CA . GLN A 1 375 ? -27.297 30.672 18.531 1 97.56 375 GLN A CA 1
ATOM 2956 C C . GLN A 1 375 ? -27 29.672 17.422 1 97.56 375 GLN A C 1
ATOM 2958 O O . GLN A 1 375 ? -27.922 29.141 16.797 1 97.56 375 GLN A O 1
ATOM 2963 N N . LEU A 1 376 ? -25.75 29.469 17.188 1 98.62 376 LEU A N 1
ATOM 2964 C CA . LEU A 1 376 ? -25.391 28.516 16.141 1 98.62 376 LEU A CA 1
ATOM 2965 C C . LEU A 1 376 ? -25.656 27.078 16.594 1 98.62 376 LEU A C 1
ATOM 2967 O O . LEU A 1 376 ? -26 26.219 15.781 1 98.62 376 LEU A O 1
ATOM 2971 N N . GLN A 1 377 ? -25.5 26.75 17.906 1 98.31 377 GLN A N 1
ATOM 2972 C CA . GLN A 1 377 ? -25.875 25.453 18.438 1 98.31 377 GLN A CA 1
ATOM 2973 C C . GLN A 1 377 ? -27.375 25.188 18.234 1 98.31 377 GLN A C 1
ATOM 2975 O O . GLN A 1 377 ? -27.766 24.078 17.844 1 98.31 377 GLN A O 1
ATOM 2980 N N . LEU A 1 378 ? -28.156 26.219 18.516 1 98.19 378 LEU A N 1
ATOM 2981 C CA . LEU A 1 378 ? -29.594 26.109 18.281 1 98.19 378 LEU A CA 1
ATOM 2982 C C . LEU A 1 378 ? -29.891 25.859 16.812 1 98.19 378 LEU A C 1
ATOM 2984 O O . LEU A 1 378 ? -30.719 25.016 16.469 1 98.19 378 LEU A O 1
ATOM 2988 N N . SER A 1 379 ? -29.25 26.562 16.047 1 98.56 379 SER A N 1
ATOM 2989 C CA . SER A 1 379 ? -29.438 26.438 14.609 1 98.56 379 SER A CA 1
ATOM 2990 C C . SER A 1 379 ? -29.031 25.047 14.125 1 98.56 379 SER A C 1
ATOM 2992 O O . SER A 1 379 ? -29.75 24.438 13.32 1 98.56 379 SER A O 1
ATOM 2994 N N . LEU A 1 380 ? -27.859 24.516 14.539 1 98.69 380 LEU A N 1
ATOM 2995 C CA . LEU A 1 380 ? -27.438 23.188 14.125 1 98.69 380 LEU A CA 1
ATOM 2996 C C . LEU A 1 380 ? -28.438 22.125 14.578 1 98.69 380 LEU A C 1
ATOM 2998 O O . LEU A 1 380 ? -28.703 21.172 13.852 1 98.69 380 LEU A O 1
ATOM 3002 N N . ALA A 1 381 ? -28.953 22.328 15.773 1 98.5 381 ALA A N 1
ATOM 3003 C CA . ALA A 1 381 ? -30 21.422 16.234 1 98.5 381 ALA A CA 1
ATOM 3004 C C . ALA A 1 381 ? -31.188 21.422 15.273 1 98.5 381 ALA A C 1
ATOM 3006 O O . ALA A 1 381 ? -31.734 20.359 14.953 1 98.5 381 ALA A O 1
ATOM 3007 N N . GLN A 1 382 ? -31.594 22.547 14.852 1 98.25 382 GLN A N 1
ATOM 3008 C CA . GLN A 1 382 ? -32.719 22.688 13.906 1 98.25 382 GLN A CA 1
ATOM 3009 C C . GLN A 1 382 ? -32.375 22.016 12.578 1 98.25 382 GLN A C 1
ATOM 3011 O O . GLN A 1 382 ? -33.25 21.375 11.961 1 98.25 382 GLN A O 1
ATOM 3016 N N . ARG A 1 383 ? -31.172 22.188 12.156 1 97.75 383 ARG A N 1
ATOM 3017 C CA . ARG A 1 383 ? -30.75 21.578 10.891 1 97.75 383 ARG A CA 1
ATOM 3018 C C . ARG A 1 383 ? -30.734 20.062 10.992 1 97.75 383 ARG A C 1
ATOM 3020 O O . ARG A 1 383 ? -31.094 19.375 10.031 1 97.75 383 ARG A O 1
ATOM 3027 N N . ILE A 1 384 ? -30.266 19.5 12.156 1 97.75 384 ILE A N 1
ATOM 3028 C CA . ILE A 1 384 ? -30.312 18.062 12.406 1 97.75 384 ILE A CA 1
ATOM 3029 C C . ILE A 1 384 ? -31.75 17.562 12.281 1 97.75 384 ILE A C 1
ATOM 3031 O O . ILE A 1 384 ? -32 16.594 11.578 1 97.75 384 ILE A O 1
ATOM 3035 N N . ASP A 1 385 ? -32.625 18.281 12.812 1 97.5 385 ASP A N 1
ATOM 3036 C CA . ASP A 1 385 ? -34.031 17.906 12.797 1 97.5 385 ASP A CA 1
ATOM 3037 C C . ASP A 1 385 ? -34.625 17.938 11.383 1 97.5 385 ASP A C 1
ATOM 3039 O O . ASP A 1 385 ? -35.5 17.141 11.047 1 97.5 385 ASP A O 1
ATOM 3043 N N . ALA A 1 386 ? -34.125 18.719 10.617 1 95.56 386 ALA A N 1
ATOM 3044 C CA . ALA A 1 386 ? -34.688 18.969 9.289 1 95.56 386 ALA A CA 1
ATOM 3045 C C . ALA A 1 386 ? -34.188 17.922 8.289 1 95.56 386 ALA A C 1
ATOM 3047 O O . ALA A 1 386 ? -34.688 17.828 7.176 1 95.56 386 ALA A O 1
ATOM 3048 N N . GLN A 1 387 ? -33.188 17.141 8.664 1 94.94 387 GLN A N 1
ATOM 3049 C CA . GLN A 1 387 ? -32.625 16.188 7.723 1 94.94 387 GLN A CA 1
ATOM 3050 C C . GLN A 1 387 ? -33.625 15.062 7.422 1 94.94 387 GLN A C 1
ATOM 3052 O O . GLN A 1 387 ? -34.062 14.359 8.328 1 94.94 387 GLN A O 1
ATOM 3057 N N . THR A 1 388 ? -33.844 14.805 6.16 1 92.19 388 THR A N 1
ATOM 3058 C CA . THR A 1 388 ? -34.812 13.805 5.762 1 92.19 388 THR A CA 1
ATOM 3059 C C . THR A 1 388 ? -34.156 12.445 5.555 1 92.19 388 THR A C 1
ATOM 3061 O O . THR A 1 388 ? -34.844 11.414 5.566 1 92.19 388 THR A O 1
ATOM 3064 N N . TRP A 1 389 ? -32.906 12.445 5.371 1 92.44 389 TRP A N 1
ATOM 3065 C CA . TRP A 1 389 ? -32.188 11.211 5.07 1 92.44 389 TRP A CA 1
ATOM 3066 C C . TRP A 1 389 ? -31.734 10.523 6.352 1 92.44 389 TRP A C 1
ATOM 3068 O O . TRP A 1 389 ? -31.25 9.391 6.316 1 92.44 389 TRP A O 1
ATOM 3078 N N . MET A 1 390 ? -31.781 11.188 7.484 1 94.94 390 MET A N 1
ATOM 3079 C CA . MET A 1 390 ? -31.297 10.695 8.773 1 94.94 390 MET A CA 1
ATOM 3080 C C . MET A 1 390 ? -32.438 10.125 9.602 1 94.94 390 MET A C 1
ATOM 3082 O O . MET A 1 390 ? -33.5 10.766 9.742 1 94.94 390 MET A O 1
ATOM 3086 N N . SER A 1 391 ? -32.312 8.938 10.234 1 97 391 SER A N 1
ATOM 3087 C CA . SER A 1 391 ? -33.312 8.305 11.062 1 97 391 SER A CA 1
ATOM 3088 C C . SER A 1 391 ? -33.469 9.031 12.391 1 97 391 SER A C 1
ATOM 3090 O O . SER A 1 391 ? -32.594 9.797 12.797 1 97 391 SER A O 1
ATOM 3092 N N . ASP A 1 392 ? -34.562 8.758 13.094 1 96.94 392 ASP A N 1
ATOM 3093 C CA . ASP A 1 392 ? -34.844 9.383 14.383 1 96.94 392 ASP A CA 1
ATOM 3094 C C . ASP A 1 392 ? -33.812 8.984 15.43 1 96.94 392 ASP A C 1
ATOM 3096 O O . ASP A 1 392 ? -33.406 9.797 16.266 1 96.94 392 ASP A O 1
ATOM 3100 N N . SER A 1 393 ? -33.406 7.793 15.297 1 96.88 393 SER A N 1
ATOM 3101 C CA . SER A 1 393 ? -32.406 7.328 16.266 1 96.88 393 SER A CA 1
ATOM 3102 C C . SER A 1 393 ? -31.078 8.039 16.062 1 96.88 393 SER A C 1
ATOM 3104 O O . SER A 1 393 ? -30.422 8.445 17.031 1 96.88 393 SER A O 1
ATOM 3106 N N . THR A 1 394 ? -30.688 8.172 14.844 1 97.31 394 THR A N 1
ATOM 3107 C CA . THR A 1 394 ? -29.453 8.891 14.547 1 97.31 394 THR A CA 1
ATOM 3108 C C . THR A 1 394 ? -29.562 10.359 14.93 1 97.31 394 THR A C 1
ATOM 3110 O O . THR A 1 394 ? -28.625 10.953 15.453 1 97.31 394 THR A O 1
ATOM 3113 N N . LYS A 1 395 ? -30.719 11.016 14.75 1 97.88 395 LYS A N 1
ATOM 3114 C CA . LYS A 1 395 ? -30.938 12.398 15.156 1 97.88 395 LYS A CA 1
ATOM 3115 C C . LYS A 1 395 ? -30.812 12.562 16.672 1 97.88 395 LYS A C 1
ATOM 3117 O O . LYS A 1 395 ? -30.219 13.523 17.141 1 97.88 395 LYS A O 1
ATOM 3122 N N . ALA A 1 396 ? -31.391 11.609 17.359 1 97.94 396 ALA A N 1
ATOM 3123 C CA . ALA A 1 396 ? -31.312 11.656 18.812 1 97.94 396 ALA A CA 1
ATOM 3124 C C . ALA A 1 396 ? -29.859 11.617 19.297 1 97.94 396 ALA A C 1
ATOM 3126 O O . ALA A 1 396 ? -29.484 12.367 20.188 1 97.94 396 ALA A O 1
ATOM 3127 N N . ASN A 1 397 ? -29.141 10.75 18.719 1 97.62 397 ASN A N 1
ATOM 3128 C CA . ASN A 1 397 ? -27.719 10.648 19.047 1 97.62 397 ASN A CA 1
ATOM 3129 C C . ASN A 1 397 ? -26.969 11.922 18.656 1 97.62 397 ASN A C 1
ATOM 3131 O O . ASN A 1 397 ? -26.047 12.336 19.375 1 97.62 397 ASN A O 1
ATOM 3135 N N . ALA A 1 398 ? -27.344 12.492 17.516 1 98.06 398 ALA A N 1
ATOM 3136 C CA . ALA A 1 398 ? -26.703 13.727 17.062 1 98.06 398 ALA A CA 1
ATOM 3137 C C . ALA A 1 398 ? -26.984 14.875 18.047 1 98.06 398 ALA A C 1
ATOM 3139 O O . ALA A 1 398 ? -26.094 15.68 18.328 1 98.06 398 ALA A O 1
ATOM 3140 N N . HIS A 1 399 ? -28.188 14.938 18.547 1 98.38 399 HIS A N 1
ATOM 3141 C CA . HIS A 1 399 ? -28.547 15.938 19.547 1 98.38 399 HIS A CA 1
ATOM 3142 C C . HIS A 1 399 ? -27.734 15.734 20.828 1 98.38 399 HIS A C 1
ATOM 3144 O O . HIS A 1 399 ? -27.281 16.703 21.438 1 98.38 399 HIS A O 1
ATOM 3150 N N . ASP A 1 400 ? -27.594 14.484 21.188 1 98.12 400 ASP A N 1
ATOM 3151 C CA . ASP A 1 400 ? -26.797 14.188 22.375 1 98.12 400 ASP A CA 1
ATOM 3152 C C . ASP A 1 400 ? -25.359 14.68 22.203 1 98.12 400 ASP A C 1
ATOM 3154 O O . ASP A 1 400 ? -24.797 15.281 23.109 1 98.12 400 ASP A O 1
ATOM 3158 N N . LYS A 1 401 ? -24.766 14.43 21.078 1 97.44 401 LYS A N 1
ATOM 3159 C CA . LYS A 1 401 ? -23.406 14.867 20.797 1 97.44 401 LYS A CA 1
ATOM 3160 C C . LYS A 1 401 ? -23.297 16.391 20.797 1 97.44 401 LYS A C 1
ATOM 3162 O O . LYS A 1 401 ? -22.375 16.953 21.359 1 97.44 401 LYS A O 1
ATOM 3167 N N . LEU A 1 402 ? -24.203 17.047 20.109 1 98.5 402 LEU A N 1
ATOM 3168 C CA . LEU A 1 402 ? -24.234 18.5 20.047 1 98.5 402 LEU A CA 1
ATOM 3169 C C . LEU A 1 402 ? -24.328 19.109 21.438 1 98.5 402 LEU A C 1
ATOM 3171 O O . LEU A 1 402 ? -23.625 20.062 21.766 1 98.5 402 LEU A O 1
ATOM 3175 N N . ASP A 1 403 ? -25.125 18.5 22.281 1 97.44 403 ASP A N 1
ATOM 3176 C CA . ASP A 1 403 ? -25.359 19.016 23.641 1 97.44 403 ASP A CA 1
ATOM 3177 C C . ASP A 1 403 ? -24.109 18.891 24.484 1 97.44 403 ASP A C 1
ATOM 3179 O O . ASP A 1 403 ? -23.938 19.641 25.453 1 97.44 403 ASP A O 1
ATOM 3183 N N . ARG A 1 404 ? -23.266 18.062 24.047 1 97.31 404 ARG A N 1
ATOM 3184 C CA . ARG A 1 404 ? -22.094 17.766 24.875 1 97.31 404 ARG A CA 1
ATOM 3185 C C . ARG A 1 404 ? -20.859 18.484 24.344 1 97.31 404 ARG A C 1
ATOM 3187 O O . ARG A 1 404 ? -19.75 18.266 24.828 1 97.31 404 ARG A O 1
ATOM 3194 N N . PHE A 1 405 ? -20.984 19.359 23.375 1 97.69 405 PHE A N 1
ATOM 3195 C CA . PHE A 1 405 ? -19.844 20.125 22.875 1 97.69 405 PHE A CA 1
ATOM 3196 C C . PHE A 1 405 ? -19.156 20.891 24 1 97.69 405 PHE A C 1
ATOM 3198 O O . PHE A 1 405 ? -19.812 21.609 24.75 1 97.69 405 PHE A O 1
ATOM 3205 N N . TYR A 1 406 ? -17.906 20.625 24.156 1 97.25 406 TYR A N 1
ATOM 3206 C CA . TYR A 1 406 ? -17.078 21.469 25.031 1 97.25 406 TYR A CA 1
ATOM 3207 C C . TYR A 1 406 ? -16.609 22.719 24.297 1 97.25 406 TYR A C 1
ATOM 3209 O O . TYR A 1 406 ? -15.891 22.625 23.297 1 97.25 406 TYR A O 1
ATOM 3217 N N . VAL A 1 407 ? -16.984 23.922 24.719 1 97.75 407 VAL A N 1
ATOM 3218 C CA . VAL A 1 407 ? -16.734 25.172 23.984 1 97.75 407 VAL A CA 1
ATOM 3219 C C . VAL A 1 407 ? -15.594 25.938 24.656 1 97.75 407 VAL A C 1
ATOM 3221 O O . VAL A 1 407 ? -15.648 26.234 25.859 1 97.75 407 VAL A O 1
ATOM 3224 N N . LYS A 1 408 ? -14.57 26.234 23.922 1 97.88 408 LYS A N 1
ATOM 3225 C CA . LYS A 1 408 ? -13.422 27.031 24.344 1 97.88 408 LYS A CA 1
ATOM 3226 C C . LYS A 1 408 ? -13.359 28.344 23.578 1 97.88 408 LYS A C 1
ATOM 3228 O O . LYS A 1 408 ? -13.273 28.359 22.344 1 97.88 408 LYS A O 1
ATOM 3233 N N . ILE A 1 409 ? -13.336 29.484 24.281 1 97.62 409 ILE A N 1
ATOM 3234 C CA . ILE A 1 409 ? -13.344 30.797 23.641 1 97.62 409 ILE A CA 1
ATOM 3235 C C . ILE A 1 409 ? -12.258 31.672 24.25 1 97.62 409 ILE A C 1
ATOM 3237 O O . ILE A 1 409 ? -12.219 31.875 25.469 1 97.62 409 ILE A O 1
ATOM 3241 N N . GLY A 1 410 ? -11.438 32.125 23.469 1 97.12 410 GLY A N 1
ATOM 3242 C CA . GLY A 1 410 ? -10.5 33.156 23.859 1 97.12 410 GLY A CA 1
ATOM 3243 C C . GLY A 1 410 ? -9.172 32.625 24.344 1 97.12 410 GLY A C 1
ATOM 3244 O O . GLY A 1 410 ? -8.164 32.719 23.641 1 97.12 410 GLY A O 1
ATOM 3245 N N . TYR A 1 411 ? -9.219 31.969 25.578 1 97.19 411 TYR A N 1
ATOM 3246 C CA . TYR A 1 411 ? -7.988 31.516 26.219 1 97.19 411 TYR A CA 1
ATOM 3247 C C . TYR A 1 411 ? -8.266 30.391 27.219 1 97.19 411 TYR A C 1
ATOM 3249 O O . TYR A 1 411 ? -9.406 30.203 27.641 1 97.19 411 TYR A O 1
ATOM 3257 N N . PRO A 1 412 ? -7.172 29.688 27.594 1 96.69 412 PRO A N 1
ATOM 3258 C CA . PRO A 1 412 ? -7.352 28.562 28.531 1 96.69 412 PRO A CA 1
ATOM 3259 C C . PRO A 1 412 ? -7.547 29.031 29.969 1 96.69 412 PRO A C 1
ATOM 3261 O O . PRO A 1 412 ? -7.113 30.141 30.328 1 96.69 412 PRO A O 1
ATOM 3264 N N . ASN A 1 413 ? -8.148 28.156 30.719 1 92.5 413 ASN A N 1
ATOM 3265 C CA . ASN A 1 413 ? -8.328 28.406 32.125 1 92.5 413 ASN A CA 1
ATOM 3266 C C . ASN A 1 413 ? -7.07 28.078 32.938 1 92.5 413 ASN A C 1
ATOM 3268 O O . ASN A 1 413 ? -6.852 28.625 34 1 92.5 413 ASN A O 1
ATOM 3272 N N . LYS A 1 414 ? -6.324 27.188 32.375 1 94.81 414 LYS A N 1
ATOM 3273 C CA . LYS A 1 414 ? -5.059 26.766 32.969 1 94.81 414 LYS A CA 1
ATOM 3274 C C . LYS A 1 414 ? -3.889 27.062 32.031 1 94.81 414 LYS A C 1
ATOM 3276 O O . LYS A 1 414 ? -3.965 26.766 30.828 1 94.81 414 LYS A O 1
ATOM 3281 N N . TRP A 1 415 ? -2.83 27.594 32.625 1 96.25 415 TRP A N 1
ATOM 3282 C CA . TRP A 1 415 ? -1.689 28 31.812 1 96.25 415 TRP A CA 1
ATOM 3283 C C . TRP A 1 415 ? -0.484 27.109 32.062 1 96.25 415 TRP A C 1
ATOM 3285 O O . TRP A 1 415 ? -0.315 26.578 33.188 1 96.25 415 TRP A O 1
ATOM 3295 N N . THR A 1 416 ? 0.371 26.969 31.141 1 96.31 416 THR A N 1
ATOM 3296 C CA . THR A 1 416 ? 1.615 26.219 31.266 1 96.31 416 THR A CA 1
ATOM 3297 C C . THR A 1 416 ? 2.561 26.891 32.25 1 96.31 416 THR A C 1
ATOM 3299 O O . THR A 1 416 ? 2.697 28.109 32.25 1 96.31 416 THR A O 1
ATOM 3302 N N . ASP A 1 417 ? 3.16 26.078 33.094 1 95.88 417 ASP A N 1
ATOM 3303 C CA . ASP A 1 417 ? 4.215 26.531 34 1 95.88 417 ASP A CA 1
ATOM 3304 C C . ASP A 1 417 ? 5.586 26.438 33.312 1 95.88 417 ASP A C 1
ATOM 3306 O O . ASP A 1 417 ? 6.074 25.344 33.062 1 95.88 417 ASP A O 1
ATOM 3310 N N . TYR A 1 418 ? 6.266 27.562 33.094 1 97.25 418 TYR A N 1
ATOM 3311 C CA . TYR A 1 418 ? 7.539 27.578 32.406 1 97.25 418 TYR A CA 1
ATOM 3312 C C . TYR A 1 418 ? 8.703 27.625 33.375 1 97.25 418 TYR A C 1
ATOM 3314 O O . TYR A 1 418 ? 9.844 27.906 32.969 1 97.25 418 TYR A O 1
ATOM 3322 N N . ALA A 1 419 ? 8.477 27.328 34.594 1 95.94 419 ALA A N 1
ATOM 3323 C CA . ALA A 1 419 ? 9.516 27.438 35.625 1 95.94 419 ALA A CA 1
ATOM 3324 C C . ALA A 1 419 ? 10.703 26.547 35.312 1 95.94 419 ALA A C 1
ATOM 3326 O O . ALA A 1 419 ? 11.852 26.906 35.562 1 95.94 419 ALA A O 1
ATOM 3327 N N . ARG A 1 420 ? 10.469 25.453 34.688 1 95.75 420 ARG A N 1
ATOM 3328 C CA . ARG A 1 420 ? 11.508 24.469 34.438 1 95.75 420 ARG A CA 1
ATOM 3329 C C . ARG A 1 420 ? 12.25 24.75 33.125 1 95.75 420 ARG A C 1
ATOM 3331 O O . ARG A 1 420 ? 13.25 24.109 32.812 1 95.75 420 ARG A O 1
ATOM 3338 N N . LEU A 1 421 ? 11.773 25.688 32.344 1 97.88 421 LEU A N 1
ATOM 3339 C CA . LEU A 1 421 ? 12.5 26.109 31.141 1 97.88 421 LEU A CA 1
ATOM 3340 C C . LEU A 1 421 ? 13.625 27.078 31.5 1 97.88 421 LEU A C 1
ATOM 3342 O O . LEU A 1 421 ? 13.391 28.078 32.188 1 97.88 421 LEU A O 1
ATOM 3346 N N . ASP A 1 422 ? 14.773 26.734 31.094 1 94.94 422 ASP A N 1
ATOM 3347 C CA . ASP A 1 422 ? 15.93 27.578 31.359 1 94.94 422 ASP A CA 1
ATOM 3348 C C . ASP A 1 422 ? 16.391 28.281 30.078 1 94.94 422 ASP A C 1
ATOM 3350 O O . ASP A 1 422 ? 16.812 27.641 29.125 1 94.94 422 ASP A O 1
ATOM 3354 N N . ILE A 1 423 ? 16.25 29.578 30.031 1 97.62 423 ILE A N 1
ATOM 3355 C CA . ILE A 1 423 ? 16.812 30.406 28.984 1 97.62 423 ILE A CA 1
ATOM 3356 C C . ILE A 1 423 ? 18.078 31.094 29.484 1 97.62 423 ILE A C 1
ATOM 3358 O O . ILE A 1 423 ? 18.031 31.891 30.422 1 97.62 423 ILE A O 1
ATOM 3362 N N . ASP A 1 424 ? 19.234 30.844 28.859 1 97.44 424 ASP A N 1
ATOM 3363 C CA . ASP A 1 424 ? 20.547 31.344 29.25 1 97.44 424 ASP A CA 1
ATOM 3364 C C . ASP A 1 424 ? 21.141 32.25 28.188 1 97.44 424 ASP A C 1
ATOM 3366 O O . ASP A 1 424 ? 21.625 31.781 27.156 1 97.44 424 ASP A O 1
ATOM 3370 N N . PRO A 1 425 ? 21.141 33.562 28.438 1 95.5 425 PRO A N 1
ATOM 3371 C CA . PRO A 1 425 ? 21.641 34.5 27.422 1 95.5 425 PRO A CA 1
ATOM 3372 C C . PRO A 1 425 ? 23.141 34.312 27.141 1 95.5 425 PRO A C 1
ATOM 3374 O O . PRO A 1 425 ? 23.656 34.844 26.156 1 95.5 425 PRO A O 1
ATOM 3377 N N . ALA A 1 426 ? 23.828 33.531 28 1 95.94 426 ALA A N 1
ATOM 3378 C CA . ALA A 1 426 ? 25.25 33.312 27.797 1 95.94 426 ALA A CA 1
ATOM 3379 C C . ALA A 1 426 ? 25.484 32.156 26.812 1 95.94 426 ALA A C 1
ATOM 3381 O O . ALA A 1 426 ? 26.594 31.984 26.297 1 95.94 426 ALA A O 1
ATOM 3382 N N . ARG A 1 427 ? 24.469 31.422 26.5 1 97.25 427 ARG A N 1
ATOM 3383 C CA . ARG A 1 427 ? 24.531 30.344 25.516 1 97.25 427 ARG A CA 1
ATOM 3384 C C . ARG A 1 427 ? 24.031 30.812 24.156 1 97.25 427 ARG A C 1
ATOM 3386 O O . ARG A 1 427 ? 23.406 31.859 24.047 1 97.25 427 ARG A O 1
ATOM 3393 N N . SER A 1 428 ? 24.375 30 23.156 1 98 428 SER A N 1
ATOM 3394 C CA . SER A 1 428 ? 23.969 30.359 21.812 1 98 428 SER A CA 1
ATOM 3395 C C . SER A 1 428 ? 22.453 30.328 21.641 1 98 428 SER A C 1
ATOM 3397 O O . SER A 1 428 ? 21.766 29.688 22.438 1 98 428 SER A O 1
ATOM 3399 N N . TYR A 1 429 ? 21.938 31.078 20.641 1 98.12 429 TYR A N 1
ATOM 3400 C CA . TYR A 1 429 ? 20.516 31.031 20.281 1 98.12 429 TYR A CA 1
ATOM 3401 C C . TYR A 1 429 ? 20.062 29.594 20.031 1 98.12 429 TYR A C 1
ATOM 3403 O O . TYR A 1 429 ? 19.016 29.188 20.547 1 98.12 429 TYR A O 1
ATOM 3411 N N . TYR A 1 430 ? 20.875 28.797 19.312 1 98.19 430 TYR A N 1
ATOM 3412 C CA . TYR A 1 430 ? 20.547 27.406 19.016 1 98.19 430 TYR A CA 1
ATOM 3413 C C . TYR A 1 430 ? 20.406 26.594 20.297 1 98.19 430 TYR A C 1
ATOM 3415 O O . TYR A 1 430 ? 19.453 25.828 20.438 1 98.19 430 TYR A O 1
ATOM 3423 N N . GLU A 1 431 ? 21.281 26.719 21.203 1 98.12 431 GLU A N 1
ATOM 3424 C CA . GLU A 1 431 ? 21.234 25.953 22.453 1 98.12 431 GLU A CA 1
ATOM 3425 C C . GLU A 1 431 ? 19.969 26.281 23.234 1 98.12 431 GLU A C 1
ATOM 3427 O O . GLU A 1 431 ? 19.406 25.406 23.891 1 98.12 431 GLU A O 1
ATOM 3432 N N . ASN A 1 432 ? 19.578 27.547 23.219 1 98.38 432 ASN A N 1
ATOM 3433 C CA . ASN A 1 432 ? 18.344 27.922 23.906 1 98.38 432 ASN A CA 1
ATOM 3434 C C . ASN A 1 432 ? 17.109 27.391 23.188 1 98.38 432 ASN A C 1
ATOM 3436 O O . ASN A 1 432 ? 16.109 27.047 23.828 1 98.38 432 ASN A O 1
ATOM 3440 N N . VAL A 1 433 ? 17.125 27.328 21.844 1 98.31 433 VAL A N 1
ATOM 3441 C CA . VAL A 1 433 ? 16.062 26.688 21.078 1 98.31 433 VAL A CA 1
ATOM 3442 C C . VAL A 1 433 ? 15.961 25.219 21.469 1 98.31 433 VAL A C 1
ATOM 3444 O O . VAL A 1 433 ? 14.859 24.688 21.672 1 98.31 433 VAL A O 1
ATOM 3447 N N . VAL A 1 434 ? 17.047 24.5 21.594 1 98.25 434 VAL A N 1
ATOM 3448 C CA . VAL A 1 434 ? 17.078 23.094 21.984 1 98.25 434 VAL A CA 1
ATOM 3449 C C . VAL A 1 434 ? 16.516 22.953 23.406 1 98.25 434 VAL A C 1
ATOM 3451 O O . VAL A 1 434 ? 15.773 22 23.688 1 98.25 434 VAL A O 1
ATOM 3454 N N . ALA A 1 435 ? 16.875 23.891 24.297 1 98.19 435 ALA A N 1
ATOM 3455 C CA . ALA A 1 435 ? 16.344 23.875 25.656 1 98.19 435 ALA A CA 1
ATOM 3456 C C . ALA A 1 435 ? 14.82 23.953 25.641 1 98.19 435 ALA A C 1
ATOM 3458 O O . ALA A 1 435 ? 14.148 23.266 26.406 1 98.19 435 ALA A O 1
ATOM 3459 N N . ALA A 1 436 ? 14.32 24.844 24.812 1 98.19 436 ALA A N 1
ATOM 3460 C CA . ALA A 1 436 ? 12.867 24.969 24.688 1 98.19 436 ALA A CA 1
ATOM 3461 C C . ALA A 1 436 ? 12.242 23.672 24.156 1 98.19 436 ALA A C 1
ATOM 3463 O O . ALA A 1 436 ? 11.18 23.266 24.625 1 98.19 436 ALA A O 1
ATOM 3464 N N . ARG A 1 437 ? 12.883 23.031 23.172 1 97.75 437 ARG A N 1
ATOM 3465 C CA . ARG A 1 437 ? 12.398 21.75 22.641 1 97.75 437 ARG A CA 1
ATOM 3466 C C . ARG A 1 437 ? 12.383 20.672 23.719 1 97.75 437 ARG A C 1
ATOM 3468 O O . ARG A 1 437 ? 11.414 19.922 23.844 1 97.75 437 ARG A O 1
ATOM 3475 N N . LEU A 1 438 ? 13.43 20.578 24.438 1 98.19 438 LEU A N 1
ATOM 3476 C CA . LEU A 1 438 ? 13.531 19.578 25.516 1 98.19 438 LEU A CA 1
ATOM 3477 C C . LEU A 1 438 ? 12.484 19.828 26.594 1 98.19 438 LEU A C 1
ATOM 3479 O O . LEU A 1 438 ? 11.922 18.891 27.141 1 98.19 438 LEU A O 1
ATOM 3483 N N . PHE A 1 439 ? 12.211 21.094 26.906 1 98 439 PHE A N 1
ATOM 3484 C CA . PHE A 1 439 ? 11.148 21.438 27.844 1 98 439 PHE A CA 1
ATOM 3485 C C . PHE A 1 439 ? 9.805 20.922 27.359 1 98 439 PHE A C 1
ATOM 3487 O O . PHE A 1 439 ? 9.031 20.359 28.141 1 98 439 PHE A O 1
ATOM 3494 N N . ALA A 1 440 ? 9.523 21.141 26.094 1 97.31 440 ALA A N 1
ATOM 3495 C CA . ALA A 1 440 ? 8.266 20.672 25.516 1 97.31 440 ALA A CA 1
ATOM 3496 C C . ALA A 1 440 ? 8.133 19.156 25.625 1 97.31 440 ALA A C 1
ATOM 3498 O O . ALA A 1 440 ? 7.051 18.641 25.922 1 97.31 440 ALA A O 1
ATOM 3499 N N . VAL A 1 441 ? 9.188 18.406 25.375 1 97.62 441 VAL A N 1
ATOM 3500 C CA . VAL A 1 441 ? 9.188 16.953 25.484 1 97.62 441 VAL A CA 1
ATOM 3501 C C . VAL A 1 441 ? 8.922 16.547 26.938 1 97.62 441 VAL A C 1
ATOM 3503 O O . VAL A 1 441 ? 8.102 15.664 27.203 1 97.62 441 VAL A O 1
ATOM 3506 N N . ASP A 1 442 ? 9.609 17.203 27.844 1 97.5 442 ASP A N 1
ATOM 3507 C CA . ASP A 1 442 ? 9.43 16.922 29.266 1 97.5 442 ASP A CA 1
ATOM 3508 C C . ASP A 1 442 ? 7.984 17.172 29.688 1 97.5 442 ASP A C 1
ATOM 3510 O O . ASP A 1 442 ? 7.414 16.375 30.438 1 97.5 442 ASP A O 1
ATOM 3514 N N . LYS A 1 443 ? 7.492 18.25 29.281 1 97.25 443 LYS A N 1
ATOM 3515 C CA . LYS A 1 443 ? 6.113 18.594 29.609 1 97.25 443 LYS A CA 1
ATOM 3516 C C . LYS A 1 443 ? 5.141 17.531 29.094 1 97.25 443 LYS A C 1
ATOM 3518 O O . LYS A 1 443 ? 4.223 17.125 29.812 1 97.25 443 LYS A O 1
ATOM 3523 N N . GLU A 1 444 ? 5.281 17.094 27.891 1 97.38 444 GLU A N 1
ATOM 3524 C CA . GLU A 1 444 ? 4.398 16.094 27.312 1 97.38 444 GLU A CA 1
ATOM 3525 C C . GLU A 1 444 ? 4.445 14.797 28.125 1 97.38 444 GLU A C 1
ATOM 3527 O O . GLU A 1 444 ? 3.404 14.211 28.438 1 97.38 444 GLU A O 1
ATOM 3532 N N . ILE A 1 445 ? 5.664 14.359 28.391 1 98.31 445 ILE A N 1
ATOM 3533 C CA . ILE A 1 445 ? 5.828 13.109 29.125 1 98.31 445 ILE A CA 1
ATOM 3534 C C . ILE A 1 445 ? 5.184 13.234 30.5 1 98.31 445 ILE A C 1
ATOM 3536 O O . ILE A 1 445 ? 4.418 12.359 30.906 1 98.31 445 ILE A O 1
ATOM 3540 N N . ARG A 1 446 ? 5.406 14.336 31.172 1 97.44 446 ARG A N 1
ATOM 3541 C CA . ARG A 1 446 ? 4.879 14.555 32.5 1 97.44 446 ARG A CA 1
ATOM 3542 C C . ARG A 1 446 ? 3.355 14.617 32.5 1 97.44 446 ARG A C 1
ATOM 3544 O O . ARG A 1 446 ? 2.695 14.039 33.375 1 97.44 446 ARG A O 1
ATOM 3551 N N . ASP A 1 447 ? 2.838 15.258 31.516 1 97.31 447 ASP A N 1
ATOM 3552 C CA . ASP A 1 447 ? 1.417 15.594 31.531 1 97.31 447 ASP A CA 1
ATOM 3553 C C . ASP A 1 447 ? 0.586 14.469 30.906 1 97.31 447 ASP A C 1
ATOM 3555 O O . ASP A 1 447 ? -0.614 14.359 31.172 1 97.31 447 ASP A O 1
ATOM 3559 N N . LYS A 1 448 ? 1.17 13.594 30.094 1 98.38 448 LYS A N 1
ATOM 3560 C CA . LYS A 1 448 ? 0.314 12.727 29.281 1 98.38 448 LYS A CA 1
ATOM 3561 C C . LYS A 1 448 ? 0.694 11.266 29.469 1 98.38 448 LYS A C 1
ATOM 3563 O O . LYS A 1 448 ? -0.159 10.383 29.359 1 98.38 448 LYS A O 1
ATOM 3568 N N . ALA A 1 449 ? 1.956 10.914 29.594 1 98.69 449 ALA A N 1
ATOM 3569 C CA . ALA A 1 449 ? 2.375 9.523 29.672 1 98.69 449 ALA A CA 1
ATOM 3570 C C . ALA A 1 449 ? 1.715 8.812 30.859 1 98.69 449 ALA A C 1
ATOM 3572 O O . ALA A 1 449 ? 1.966 9.164 32.031 1 98.69 449 ALA A O 1
ATOM 3573 N N . GLY A 1 450 ? 0.866 7.898 30.562 1 97.62 450 GLY A N 1
ATOM 3574 C CA . GLY A 1 450 ? 0.175 7.141 31.594 1 97.62 450 GLY A CA 1
ATOM 3575 C C . GLY A 1 450 ? -0.854 7.957 32.344 1 97.62 450 GLY A C 1
ATOM 3576 O O . GLY A 1 450 ? -1.227 7.609 33.469 1 97.62 450 GLY A O 1
ATOM 3577 N N . ARG A 1 451 ? -1.287 9.062 31.781 1 98.19 451 ARG A N 1
ATOM 3578 C CA . ARG A 1 451 ? -2.186 9.984 32.469 1 98.19 451 ARG A CA 1
ATOM 3579 C C . ARG A 1 451 ? -3.51 10.109 31.719 1 98.19 451 ARG A C 1
ATOM 3581 O O . ARG A 1 451 ? -3.578 9.859 30.516 1 98.19 451 ARG A O 1
ATOM 3588 N N . PRO A 1 452 ? -4.621 10.477 32.438 1 98.5 452 PRO A N 1
ATOM 3589 C CA . PRO A 1 452 ? -5.891 10.781 31.766 1 98.5 452 PRO A CA 1
ATOM 3590 C C . PRO A 1 452 ? -5.797 12 30.859 1 98.5 452 PRO A C 1
ATOM 3592 O O . PRO A 1 452 ? -4.926 12.852 31.047 1 98.5 452 PRO A O 1
ATOM 3595 N N . VAL A 1 453 ? -6.656 12 29.953 1 98.31 453 VAL A N 1
ATOM 3596 C CA . VAL A 1 453 ? -6.758 13.141 29.047 1 98.31 453 VAL A CA 1
ATOM 3597 C C . VAL A 1 453 ? -7.215 14.375 29.828 1 98.31 453 VAL A C 1
ATOM 3599 O O . VAL A 1 453 ? -8.117 14.289 30.672 1 98.31 453 VAL A O 1
ATOM 3602 N N . ASP A 1 454 ? -6.539 15.477 29.625 1 97.56 454 ASP A N 1
ATOM 3603 C CA . ASP A 1 454 ? -6.945 16.766 30.172 1 97.56 454 ASP A CA 1
ATOM 3604 C C . ASP A 1 454 ? -7.836 17.516 29.188 1 97.56 454 ASP A C 1
ATOM 3606 O O . ASP A 1 454 ? -7.336 18.141 28.234 1 97.56 454 ASP A O 1
ATOM 3610 N N . ARG A 1 455 ? -9.086 17.609 29.391 1 96 455 ARG A N 1
ATOM 3611 C CA . ARG A 1 455 ? -10.039 18.219 28.469 1 96 455 ARG A CA 1
ATOM 3612 C C . ARG A 1 455 ? -9.867 19.734 28.438 1 96 455 ARG A C 1
ATOM 3614 O O . ARG A 1 455 ? -10.352 20.391 27.516 1 96 455 ARG A O 1
ATOM 3621 N N . ASP A 1 456 ? -9.125 20.266 29.359 1 96.19 456 ASP A N 1
ATOM 3622 C CA . ASP A 1 456 ? -8.93 21.719 29.422 1 96.19 456 ASP A CA 1
ATOM 3623 C C . ASP A 1 456 ? -7.73 22.141 28.562 1 96.19 456 ASP A C 1
ATOM 3625 O O . ASP A 1 456 ? -7.535 23.328 28.312 1 96.19 456 ASP A O 1
ATOM 3629 N N . GLU A 1 457 ? -6.965 21.203 28.141 1 96.06 457 GLU A N 1
ATOM 3630 C CA . GLU A 1 457 ? -5.785 21.516 27.328 1 96.06 457 GLU A CA 1
ATOM 3631 C C . GLU A 1 457 ? -6.18 22.141 26 1 96.06 457 GLU A C 1
ATOM 3633 O O . GLU A 1 457 ? -7.105 21.656 25.328 1 96.06 457 GLU A O 1
ATOM 3638 N N . TRP A 1 458 ? -5.516 23.266 25.641 1 96.81 458 TRP A N 1
ATOM 3639 C CA . TRP A 1 458 ? -5.691 23.891 24.328 1 96.81 458 TRP A CA 1
ATOM 3640 C C . TRP A 1 458 ? -4.617 23.406 23.359 1 96.81 458 TRP A C 1
ATOM 3642 O O . TRP A 1 458 ? -3.467 23.188 23.75 1 96.81 458 TRP A O 1
ATOM 3652 N N . TYR A 1 459 ? -4.945 23.281 22.125 1 95.75 459 TYR A N 1
ATOM 3653 C CA . TYR A 1 459 ? -3.988 22.859 21.109 1 95.75 459 TYR A CA 1
ATOM 3654 C C . TYR A 1 459 ? -3.539 24.031 20.266 1 95.75 459 TYR A C 1
ATOM 3656 O O . TYR A 1 459 ? -2.844 23.859 19.25 1 95.75 459 TYR A O 1
ATOM 3664 N N . MET A 1 460 ? -3.998 25.25 20.609 1 97.62 460 MET A N 1
ATOM 3665 C CA . MET A 1 460 ? -3.586 26.516 20.016 1 97.62 460 MET A CA 1
ATOM 3666 C C . MET A 1 460 ? -3.387 27.578 21.094 1 97.62 460 MET A C 1
ATOM 3668 O O . MET A 1 460 ? -3.99 27.5 22.172 1 97.62 460 MET A O 1
ATOM 3672 N N . THR A 1 461 ? -2.553 28.531 20.828 1 97.94 461 THR A N 1
ATOM 3673 C CA . THR A 1 461 ? -2.393 29.656 21.734 1 97.94 461 THR A CA 1
ATOM 3674 C C . THR A 1 461 ? -3.508 30.672 21.547 1 97.94 461 THR A C 1
ATOM 3676 O O . THR A 1 461 ? -4.156 30.703 20.484 1 97.94 461 THR A O 1
ATOM 3679 N N . PRO A 1 462 ? -3.721 31.516 22.5 1 97.81 462 PRO A N 1
ATOM 3680 C CA . PRO A 1 462 ? -4.781 32.531 22.391 1 97.81 462 PRO A CA 1
ATOM 3681 C C . PRO A 1 462 ? -4.59 33.469 21.203 1 97.81 462 PRO A C 1
ATOM 3683 O O . PRO A 1 462 ? -5.57 33.938 20.625 1 97.81 462 PRO A O 1
ATOM 3686 N N . GLN A 1 463 ? -3.398 33.719 20.844 1 98.31 463 GLN A N 1
ATOM 3687 C CA . GLN A 1 463 ? -3.121 34.688 19.781 1 98.31 463 GLN A CA 1
ATOM 3688 C C . GLN A 1 463 ? -3.092 34 18.406 1 98.31 463 GLN A C 1
ATOM 3690 O O . GLN A 1 463 ? -2.791 34.625 17.406 1 98.31 463 GLN A O 1
ATOM 3695 N N . THR A 1 464 ? -3.346 32.688 18.312 1 97.88 464 THR A N 1
ATOM 3696 C CA . THR A 1 464 ? -3.385 31.969 17.047 1 97.88 464 THR A CA 1
ATOM 3697 C C . THR A 1 464 ? -4.613 32.375 16.234 1 97.88 464 THR A C 1
ATOM 3699 O O . THR A 1 464 ? -5.715 32.469 16.766 1 97.88 464 THR A O 1
ATOM 3702 N N . VAL A 1 465 ? -4.426 32.688 15 1 97.44 465 VAL A N 1
ATOM 3703 C CA . VAL A 1 465 ? -5.52 33 14.078 1 97.44 465 VAL A CA 1
ATOM 3704 C C . VAL A 1 465 ? -5.977 31.703 13.398 1 97.44 465 VAL A C 1
ATOM 3706 O O . VAL A 1 465 ? -5.57 31.406 12.273 1 97.44 465 VAL A O 1
ATOM 3709 N N . ASN A 1 466 ? -6.789 30.984 14.039 1 97 466 ASN A N 1
ATOM 3710 C CA . ASN A 1 466 ? -7.32 29.703 13.617 1 97 466 ASN A CA 1
ATOM 3711 C C . ASN A 1 466 ? -8.461 29.25 14.516 1 97 466 ASN A C 1
ATOM 3713 O O . ASN A 1 466 ? -8.898 29.984 15.398 1 97 466 ASN A O 1
ATOM 3717 N N . ALA A 1 467 ? -9.023 28.172 14.266 1 97.88 467 ALA A N 1
ATOM 3718 C CA . ALA A 1 467 ? -10.016 27.469 15.07 1 97.88 467 ALA A CA 1
ATOM 3719 C C . ALA A 1 467 ? -9.969 25.969 14.82 1 97.88 467 ALA A C 1
ATOM 3721 O O . ALA A 1 467 ? -9.344 25.516 13.852 1 97.88 467 ALA A O 1
ATOM 3722 N N . TYR A 1 468 ? -10.516 25.156 15.812 1 97.88 468 TYR A N 1
ATOM 3723 C CA . TYR A 1 468 ? -10.508 23.719 15.531 1 97.88 468 TYR A CA 1
ATOM 3724 C C . TYR A 1 468 ? -11.656 23.016 16.234 1 97.88 468 TYR A C 1
ATOM 3726 O O . TYR A 1 468 ? -12.227 23.547 17.188 1 97.88 468 TYR A O 1
ATOM 3734 N N . TYR A 1 469 ? -12.078 21.953 15.664 1 98.44 469 TYR A N 1
ATOM 3735 C CA . TYR A 1 469 ? -12.852 20.891 16.297 1 98.44 469 TYR A CA 1
ATOM 3736 C C . TYR A 1 469 ? -11.961 19.688 16.625 1 98.44 469 TYR A C 1
ATOM 3738 O O . TYR A 1 469 ? -11.141 19.281 15.805 1 98.44 469 TYR A O 1
ATOM 3746 N N . ASN A 1 470 ? -12 19.219 17.766 1 98.38 470 ASN A N 1
ATOM 3747 C CA . ASN A 1 470 ? -11.305 18 18.172 1 98.38 470 ASN A CA 1
ATOM 3748 C C . ASN A 1 470 ? -12.289 16.875 18.516 1 98.38 470 ASN A C 1
ATOM 3750 O O . ASN A 1 470 ? -13 16.969 19.531 1 98.38 470 ASN A O 1
ATOM 3754 N N . PRO A 1 471 ? -12.289 15.82 17.828 1 98.06 471 PRO A N 1
ATOM 3755 C CA . PRO A 1 471 ? -13.305 14.781 18 1 98.06 471 PRO A CA 1
ATOM 3756 C C . PRO A 1 471 ? -13.156 14.023 19.328 1 98.06 471 PRO A C 1
ATOM 3758 O O . PRO A 1 471 ? -14.156 13.648 19.938 1 98.06 471 PRO A O 1
ATOM 3761 N N . THR A 1 472 ? -11.977 13.852 19.828 1 98.19 472 THR A N 1
ATOM 3762 C CA . THR A 1 472 ? -11.758 12.969 20.969 1 98.19 472 THR A CA 1
ATOM 3763 C C . THR A 1 472 ? -12.242 13.617 22.266 1 98.19 472 THR A C 1
ATOM 3765 O O . THR A 1 472 ? -12.547 12.93 23.234 1 98.19 472 THR A O 1
ATOM 3768 N N . THR A 1 473 ? -12.258 14.93 22.297 1 97.81 473 THR A N 1
ATOM 3769 C CA . THR A 1 473 ? -12.828 15.625 23.453 1 97.81 473 THR A CA 1
ATOM 3770 C C . THR A 1 473 ? -14.133 16.328 23.062 1 97.81 473 THR A C 1
ATOM 3772 O O . THR A 1 473 ? -14.672 17.109 23.844 1 97.81 473 THR A O 1
ATOM 3775 N N . ASN A 1 474 ? -14.648 16.078 21.844 1 98.12 474 ASN A N 1
ATOM 3776 C CA . ASN A 1 474 ? -15.867 16.703 21.328 1 98.12 474 ASN A CA 1
ATOM 3777 C C . ASN A 1 474 ? -15.922 18.188 21.672 1 98.12 474 ASN A C 1
ATOM 3779 O O . ASN A 1 474 ? -16.875 18.656 22.297 1 98.12 474 ASN A O 1
ATOM 3783 N N . GLU A 1 475 ? -14.906 18.906 21.125 1 98.19 475 GLU A N 1
ATOM 3784 C CA . GLU A 1 475 ? -14.789 20.312 21.516 1 98.19 475 GLU A CA 1
ATOM 3785 C C . GLU A 1 475 ? -14.633 21.203 20.281 1 98.19 475 GLU A C 1
ATOM 3787 O O . GLU A 1 475 ? -14.141 20.75 19.234 1 98.19 475 GLU A O 1
ATOM 3792 N N . ILE A 1 476 ? -15.016 22.406 20.391 1 98.38 476 ILE A N 1
ATOM 3793 C CA . ILE A 1 476 ? -14.703 23.469 19.453 1 98.38 476 ILE A CA 1
ATOM 3794 C C . ILE A 1 476 ? -13.922 24.578 20.172 1 98.38 476 ILE A C 1
ATOM 3796 O O . ILE A 1 476 ? -14.164 24.844 21.344 1 98.38 476 ILE A O 1
ATOM 3800 N N . CYS A 1 477 ? -12.938 25.109 19.469 1 98.38 477 CYS A N 1
ATOM 3801 C CA . CYS A 1 477 ? -12.047 26.078 20.078 1 98.38 477 CYS A CA 1
ATOM 3802 C C . CYS A 1 477 ? -11.875 27.297 19.172 1 98.38 477 CYS A C 1
ATOM 3804 O O . CYS A 1 477 ? -11.594 27.156 17.984 1 98.38 477 CYS A O 1
ATOM 3806 N N . PHE A 1 478 ? -11.992 28.484 19.766 1 98.19 478 PHE A N 1
ATOM 3807 C CA . PHE A 1 478 ? -11.844 29.766 19.078 1 98.19 478 PHE A CA 1
ATOM 3808 C C . PHE A 1 478 ? -10.906 30.688 19.859 1 98.19 478 PHE A C 1
ATOM 3810 O O . PHE A 1 478 ? -11.359 31.484 20.688 1 98.19 478 PHE A O 1
ATOM 3817 N N . PRO A 1 479 ? -9.617 30.75 19.547 1 98.12 479 PRO A N 1
ATOM 3818 C CA . PRO A 1 479 ? -8.656 31.594 20.25 1 98.12 479 PRO A CA 1
ATOM 3819 C C . PRO A 1 479 ? -8.93 33.094 20.031 1 98.12 479 PRO A C 1
ATOM 3821 O O . PRO A 1 479 ? -9.539 33.469 19.031 1 98.12 479 PRO A O 1
ATOM 3824 N N . ALA A 1 480 ? -8.422 33.875 20.875 1 97.88 480 ALA A N 1
ATOM 3825 C CA . ALA A 1 480 ? -8.609 35.312 20.844 1 97.88 480 ALA A CA 1
ATOM 3826 C C . ALA A 1 480 ? -8.117 35.906 19.531 1 97.88 480 ALA A C 1
ATOM 3828 O O . ALA A 1 480 ? -8.695 36.875 19.031 1 97.88 480 ALA A O 1
ATOM 3829 N N . GLY A 1 481 ? -7.098 35.375 19.016 1 97.44 481 GLY A N 1
ATOM 3830 C CA . GLY A 1 481 ? -6.461 35.938 17.828 1 97.44 481 GLY A CA 1
ATOM 3831 C C . GLY A 1 481 ? -7.406 36.062 16.641 1 97.44 481 GLY A C 1
ATOM 3832 O O . GLY A 1 481 ? -7.352 37.031 15.898 1 97.44 481 GLY A O 1
ATOM 3833 N N . ILE A 1 482 ? -8.281 35.094 16.422 1 96.75 482 ILE A N 1
ATOM 3834 C CA . ILE A 1 482 ? -9.148 35.062 15.25 1 96.75 482 ILE A CA 1
ATOM 3835 C C . ILE A 1 482 ? -10.367 35.969 15.492 1 96.75 482 ILE A C 1
ATOM 3837 O O . ILE A 1 482 ? -11.086 36.312 14.555 1 96.75 482 ILE A O 1
ATOM 3841 N N . LEU A 1 483 ? -10.672 36.375 16.688 1 95.88 483 LEU A N 1
ATOM 3842 C CA . LEU A 1 483 ? -11.883 37.094 17.062 1 95.88 483 LEU A CA 1
ATOM 3843 C C . LEU A 1 483 ? -11.688 38.594 16.906 1 95.88 483 LEU A C 1
ATOM 3845 O O . LEU A 1 483 ? -11.953 39.375 17.828 1 95.88 483 LEU A O 1
ATOM 3849 N N . GLN A 1 484 ? -11.203 38.906 15.766 1 93.12 484 GLN A N 1
ATOM 3850 C CA . GLN A 1 484 ? -10.953 40.281 15.32 1 93.12 484 GLN A CA 1
ATOM 3851 C C . GLN A 1 484 ? -11.344 40.469 13.852 1 93.12 484 GLN A C 1
ATOM 3853 O O . GLN A 1 484 ? -11.633 39.5 13.156 1 93.12 484 GLN A O 1
ATOM 3858 N N . ARG A 1 485 ? -11.5 41.719 13.383 1 91.75 485 ARG A N 1
ATOM 3859 C CA . ARG A 1 485 ? -11.703 41.969 11.969 1 91.75 485 ARG A CA 1
ATOM 3860 C C . ARG A 1 485 ? -10.602 41.344 11.125 1 91.75 485 ARG A C 1
ATOM 3862 O O . ARG A 1 485 ? -9.445 41.312 11.539 1 91.75 485 ARG A O 1
ATOM 3869 N N . PRO A 1 486 ? -10.938 40.719 10.133 1 93.38 486 PRO A N 1
ATOM 3870 C CA . PRO A 1 486 ? -12.219 40.781 9.43 1 93.38 486 PRO A CA 1
ATOM 3871 C C . PRO A 1 486 ? -13.141 39.625 9.766 1 93.38 486 PRO A C 1
ATOM 3873 O O . PRO A 1 486 ? -14.148 39.406 9.086 1 93.38 486 PRO A O 1
ATOM 3876 N N . PHE A 1 487 ? -12.812 38.906 10.734 1 96.44 487 PHE A N 1
ATOM 3877 C CA . PHE A 1 487 ? -13.633 37.719 11.062 1 96.44 487 PHE A CA 1
ATOM 3878 C C . PHE A 1 487 ? -14.758 38.094 12.016 1 96.44 487 PHE A C 1
ATOM 3880 O O . PHE A 1 487 ? -15.844 37.531 11.961 1 96.44 487 PHE A O 1
ATOM 3887 N N . PHE A 1 488 ? -14.484 39.062 12.828 1 95.69 488 PHE A N 1
ATOM 3888 C CA . PHE A 1 488 ? -15.422 39.5 13.867 1 95.69 488 PHE A CA 1
ATOM 3889 C C . PHE A 1 488 ? -15.297 40.969 14.148 1 95.69 488 PHE A C 1
ATOM 3891 O O . PHE A 1 488 ? -14.188 41.5 14.25 1 95.69 488 PHE A O 1
ATOM 3898 N N . ASP A 1 489 ? -16.344 41.625 14.195 1 94.31 489 ASP A N 1
ATOM 3899 C CA . ASP A 1 489 ? -16.422 43.062 14.531 1 94.31 489 ASP A CA 1
ATOM 3900 C C . ASP A 1 489 ? -17.562 43.312 15.508 1 94.31 489 ASP A C 1
ATOM 3902 O O . ASP A 1 489 ? -18.734 43.281 15.133 1 94.31 489 ASP A O 1
ATOM 3906 N N . PRO A 1 490 ? -17.156 43.656 16.719 1 91.25 490 PRO A N 1
ATOM 3907 C CA . PRO A 1 490 ? -18.203 43.906 17.703 1 91.25 490 PRO A CA 1
ATOM 3908 C C . PRO A 1 490 ? -19.094 45.094 17.359 1 91.25 490 PRO A C 1
ATOM 3910 O O . PRO A 1 490 ? -20.188 45.25 17.906 1 91.25 490 PRO A O 1
ATOM 3913 N N . LYS A 1 491 ? -18.719 45.875 16.438 1 91.31 491 LYS A N 1
ATOM 3914 C CA . LYS A 1 491 ? -19.484 47.062 16.062 1 91.31 491 LYS A CA 1
ATOM 3915 C C . LYS A 1 491 ? -20.344 46.781 14.828 1 91.31 491 LYS A C 1
ATOM 3917 O O . LYS A 1 491 ? -21.234 47.562 14.5 1 91.31 491 LYS A O 1
ATOM 3922 N N . ALA A 1 492 ? -20.109 45.75 14.172 1 93.81 492 ALA A N 1
ATOM 3923 C CA . ALA A 1 492 ? -20.891 45.406 12.984 1 93.81 492 ALA A CA 1
ATOM 3924 C C . ALA A 1 492 ? -22.156 44.656 13.375 1 93.81 492 ALA A C 1
ATOM 3926 O O . ALA A 1 492 ? -22.25 44.062 14.461 1 93.81 492 ALA A O 1
ATOM 3927 N N . ASP A 1 493 ? -23.125 44.688 12.5 1 91.31 493 ASP A N 1
ATOM 3928 C CA . ASP A 1 493 ? -24.391 44.031 12.836 1 91.31 493 ASP A CA 1
ATOM 3929 C C . ASP A 1 493 ? -24.297 42.5 12.609 1 91.31 493 ASP A C 1
ATOM 3931 O O . ASP A 1 493 ? -23.234 42 12.266 1 91.31 493 ASP A O 1
ATOM 3935 N N . ASP A 1 494 ? -25.391 41.812 12.812 1 95.12 494 ASP A N 1
ATOM 3936 C CA . ASP A 1 494 ? -25.453 40.375 12.828 1 95.12 494 ASP A CA 1
ATOM 3937 C C . ASP A 1 494 ? -25.203 39.781 11.43 1 95.12 494 ASP A C 1
ATOM 3939 O O . ASP A 1 494 ? -24.625 38.719 11.297 1 95.12 494 ASP A O 1
ATOM 3943 N N . ALA A 1 495 ? -25.594 40.5 10.383 1 97.25 495 ALA A N 1
ATOM 3944 C CA . ALA A 1 495 ? -25.375 39.969 9.039 1 97.25 495 ALA A CA 1
ATOM 3945 C C . ALA A 1 495 ? -23.891 39.75 8.766 1 97.25 495 ALA A C 1
ATOM 3947 O O . ALA A 1 495 ? -23.516 38.688 8.227 1 97.25 495 ALA A O 1
ATOM 3948 N N . PHE A 1 496 ? -23.109 40.688 9.188 1 97.06 496 PHE A N 1
ATOM 3949 C CA . PHE A 1 496 ? -21.672 40.594 9.008 1 97.06 496 PHE A CA 1
ATOM 3950 C C . PHE A 1 496 ? -21.078 39.5 9.883 1 97.06 496 PHE A C 1
ATOM 3952 O O . PHE A 1 496 ? -20.375 38.625 9.391 1 97.06 496 PHE A O 1
ATOM 3959 N N . ASN A 1 497 ? -21.328 39.5 11.141 1 97.44 497 ASN A N 1
ATOM 3960 C CA . ASN A 1 497 ? -20.703 38.594 12.086 1 97.44 497 ASN A CA 1
ATOM 3961 C C . ASN A 1 497 ? -21.156 37.156 11.859 1 97.44 497 ASN A C 1
ATOM 3963 O O . ASN A 1 497 ? -20.359 36.219 12 1 97.44 497 ASN A O 1
ATOM 3967 N N . TYR A 1 498 ? -22.422 36.938 11.562 1 98.06 498 TYR A N 1
ATOM 3968 C CA . TYR A 1 498 ? -22.859 35.594 11.266 1 98.06 498 TYR A CA 1
ATOM 3969 C C . TYR A 1 498 ? -22.281 35.094 9.945 1 98.06 498 TYR A C 1
ATOM 3971 O O . TYR A 1 498 ? -22.031 33.875 9.781 1 98.06 498 TYR A O 1
ATOM 3979 N N . GLY A 1 499 ? -22.031 36 8.992 1 98.25 499 GLY A N 1
ATOM 3980 C CA . GLY A 1 499 ? -21.453 35.656 7.707 1 98.25 499 GLY A CA 1
ATOM 3981 C C . GLY A 1 499 ? -19.969 35.406 7.777 1 98.25 499 GLY A C 1
ATOM 3982 O O . GLY A 1 499 ? -19.422 34.656 6.973 1 98.25 499 GLY A O 1
ATOM 3983 N N . ALA A 1 500 ? -19.312 36 8.758 1 98.06 500 ALA A N 1
ATOM 3984 C CA . ALA A 1 500 ? -17.859 35.844 8.914 1 98.06 500 ALA A CA 1
ATOM 3985 C C . ALA A 1 500 ? -17.531 34.844 10 1 98.06 500 ALA A C 1
ATOM 3987 O O . ALA A 1 500 ? -17.578 33.625 9.766 1 98.06 500 ALA A O 1
ATOM 3988 N N . ILE A 1 501 ? -17.453 35.25 11.25 1 98.19 501 ILE A N 1
ATOM 3989 C CA . ILE A 1 501 ? -17.062 34.375 12.336 1 98.19 501 ILE A CA 1
ATOM 3990 C C . ILE A 1 501 ? -18.156 33.312 12.562 1 98.19 501 ILE A C 1
ATOM 3992 O O . ILE A 1 501 ? -17.875 32.188 12.984 1 98.19 501 ILE A O 1
ATOM 3996 N N . GLY A 1 502 ? -19.406 33.719 12.266 1 98.44 502 GLY A N 1
ATOM 3997 C CA . GLY A 1 502 ? -20.5 32.75 12.414 1 98.44 502 GLY A CA 1
ATOM 3998 C C . GLY A 1 502 ? -20.328 31.516 11.547 1 98.44 502 GLY A C 1
ATOM 3999 O O . GLY A 1 502 ? -20.562 30.391 12 1 98.44 502 GLY A O 1
ATOM 4000 N N . VAL A 1 503 ? -19.938 31.719 10.281 1 98.62 503 VAL A N 1
ATOM 4001 C CA . VAL A 1 503 ? -19.719 30.578 9.398 1 98.62 503 VAL A CA 1
ATOM 4002 C C . VAL A 1 503 ? -18.516 29.766 9.898 1 98.62 503 VAL A C 1
ATOM 4004 O O . VAL A 1 503 ? -18.516 28.547 9.812 1 98.62 503 VAL A O 1
ATOM 4007 N N . VAL A 1 504 ? -17.469 30.406 10.414 1 98.31 504 VAL A N 1
ATOM 4008 C CA . VAL A 1 504 ? -16.312 29.703 10.961 1 98.31 504 VAL A CA 1
ATOM 4009 C C . VAL A 1 504 ? -16.75 28.828 12.141 1 98.31 504 VAL A C 1
ATOM 4011 O O . VAL A 1 504 ? -16.328 27.672 12.258 1 98.31 504 VAL A O 1
ATOM 4014 N N . ILE A 1 505 ? -17.578 29.375 13.016 1 98.38 505 ILE A N 1
ATOM 4015 C CA . ILE A 1 505 ? -18.109 28.625 14.148 1 98.38 505 ILE A CA 1
ATOM 4016 C C . ILE A 1 505 ? -18.922 27.438 13.648 1 98.38 505 ILE A C 1
ATOM 4018 O O . ILE A 1 505 ? -18.734 26.312 14.102 1 98.38 505 ILE A O 1
ATOM 4022 N N . GLY A 1 506 ? -19.828 27.75 12.75 1 98.62 506 GLY A N 1
ATOM 4023 C CA . GLY A 1 506 ? -20.609 26.672 12.156 1 98.62 506 GLY A CA 1
ATOM 4024 C C . GLY A 1 506 ? -19.75 25.609 11.5 1 98.62 506 GLY A C 1
ATOM 4025 O O . GLY A 1 506 ? -20.031 24.406 11.625 1 98.62 506 GLY A O 1
ATOM 4026 N N . HIS A 1 507 ? -18.719 26.031 10.75 1 98.5 507 HIS A N 1
ATOM 4027 C CA . HIS A 1 507 ? -17.734 25.156 10.125 1 98.5 507 HIS A CA 1
ATOM 4028 C C . HIS A 1 507 ? -17.125 24.203 11.141 1 98.5 507 HIS A C 1
ATOM 4030 O O . HIS A 1 507 ? -17.109 22.984 10.922 1 98.5 507 HIS A O 1
ATOM 4036 N N . GLU A 1 508 ? -16.672 24.656 12.273 1 98.62 508 GLU A N 1
ATOM 4037 C CA . GLU A 1 508 ? -16.047 23.828 13.297 1 98.62 508 GLU A CA 1
ATOM 4038 C C . GLU A 1 508 ? -17.062 22.875 13.93 1 98.62 508 GLU A C 1
ATOM 4040 O O . GLU A 1 508 ? -16.75 21.719 14.219 1 98.62 508 GLU A O 1
ATOM 4045 N N . MET A 1 509 ? -18.297 23.375 14.109 1 98.5 509 MET A N 1
ATOM 4046 C CA . MET A 1 509 ? -19.328 22.531 14.703 1 98.5 509 MET A CA 1
ATOM 4047 C C . MET A 1 509 ? -19.641 21.344 13.797 1 98.5 509 MET A C 1
ATOM 4049 O O . MET A 1 509 ? -19.781 20.203 14.266 1 98.5 509 MET A O 1
ATOM 4053 N N . THR A 1 510 ? -19.719 21.609 12.562 1 98.38 510 THR A N 1
ATOM 4054 C CA . THR A 1 510 ? -20.172 20.578 11.633 1 98.38 510 THR A CA 1
ATOM 4055 C C . THR A 1 510 ? -19.078 19.531 11.422 1 98.38 510 THR A C 1
ATOM 4057 O O . THR A 1 510 ? -19.359 18.422 10.953 1 98.38 510 THR A O 1
ATOM 4060 N N . HIS A 1 511 ? -17.781 19.844 11.742 1 98.38 511 HIS A N 1
ATOM 4061 C CA . HIS A 1 511 ? -16.75 18.828 11.766 1 98.38 511 HIS A CA 1
ATOM 4062 C C . HIS A 1 511 ? -17.125 17.672 12.68 1 98.38 511 HIS A C 1
ATOM 4064 O O . HIS A 1 511 ? -16.688 16.531 12.477 1 98.38 511 HIS A O 1
ATOM 4070 N N . GLY A 1 512 ? -17.953 17.906 13.641 1 98.12 512 GLY A N 1
ATOM 4071 C CA . GLY A 1 512 ? -18.438 16.844 14.516 1 98.12 512 GLY A CA 1
ATOM 4072 C C . GLY A 1 512 ? -19.328 15.844 13.805 1 98.12 512 GLY A C 1
ATOM 4073 O O . GLY A 1 512 ? -19.562 14.742 14.312 1 98.12 512 GLY A O 1
ATOM 4074 N N . PHE A 1 513 ? -19.797 16.188 12.625 1 97.81 513 PHE A N 1
ATOM 4075 C CA . PHE A 1 513 ? -20.797 15.375 11.953 1 97.81 513 PHE A CA 1
ATOM 4076 C C . PHE A 1 513 ? -20.391 15.109 10.508 1 97.81 513 PHE A C 1
ATOM 4078 O O . PHE A 1 513 ? -21.203 14.633 9.703 1 97.81 513 PHE A O 1
ATOM 4085 N N . ASP A 1 514 ? -19.172 15.5 10.086 1 97.25 514 ASP A N 1
ATOM 4086 C CA . ASP A 1 514 ? -18.688 15.273 8.727 1 97.25 514 ASP A CA 1
ATOM 4087 C C . ASP A 1 514 ? -18.203 13.836 8.555 1 97.25 514 ASP A C 1
ATOM 4089 O O . ASP A 1 514 ? -18.578 12.945 9.32 1 97.25 514 ASP A O 1
ATOM 4093 N N . ASP A 1 515 ? -17.391 13.602 7.453 1 96.56 515 ASP A N 1
ATOM 4094 C CA . ASP A 1 515 ? -17.031 12.234 7.09 1 96.56 515 ASP A CA 1
ATOM 4095 C C . ASP A 1 515 ? -16.172 11.586 8.172 1 96.56 515 ASP A C 1
ATOM 4097 O O . ASP A 1 515 ? -16.188 10.367 8.352 1 96.56 515 ASP A O 1
ATOM 4101 N N . GLN A 1 516 ? -15.414 12.336 8.914 1 96.94 516 GLN A N 1
ATOM 4102 C CA . GLN A 1 516 ? -14.609 11.797 10 1 96.94 516 GLN A CA 1
ATOM 4103 C C . GLN A 1 516 ? -15.32 11.953 11.344 1 96.94 516 GLN A C 1
ATOM 4105 O O . GLN A 1 516 ? -15.406 11 12.117 1 96.94 516 GLN A O 1
ATOM 4110 N N . GLY A 1 517 ? -15.922 13.133 11.594 1 97.44 517 GLY A N 1
ATOM 4111 C CA . GLY A 1 517 ? -16.516 13.453 12.883 1 97.44 517 GLY A CA 1
ATOM 4112 C C . GLY A 1 517 ? -17.688 12.547 13.234 1 97.44 517 GLY A C 1
ATOM 4113 O O . GLY A 1 517 ? -17.922 12.258 14.414 1 97.44 517 GLY A O 1
ATOM 4114 N N . ARG A 1 518 ? -18.344 12.07 12.289 1 97.06 518 ARG A N 1
ATOM 4115 C CA . ARG A 1 518 ? -19.516 11.234 12.523 1 97.06 518 ARG A CA 1
ATOM 4116 C C . ARG A 1 518 ? -19.125 9.875 13.102 1 97.06 518 ARG A C 1
ATOM 4118 O O . ARG A 1 518 ? -19.969 9.125 13.578 1 97.06 518 ARG A O 1
ATOM 4125 N N . GLN A 1 519 ? -17.859 9.602 13.008 1 97.62 519 GLN A N 1
ATOM 4126 C CA . GLN A 1 519 ? -17.391 8.305 13.484 1 97.62 519 GLN A CA 1
ATOM 4127 C C . GLN A 1 519 ? -17.031 8.367 14.969 1 97.62 519 GLN A C 1
ATOM 4129 O O . GLN A 1 519 ? -16.719 7.34 15.578 1 97.62 519 GLN A O 1
ATOM 4134 N N . TYR A 1 520 ? -17.109 9.516 15.555 1 98.31 520 TYR A N 1
ATOM 4135 C CA . TYR A 1 520 ? -16.906 9.734 16.984 1 98.31 520 TYR A CA 1
ATOM 4136 C C . TYR A 1 520 ? -18.219 10.055 17.672 1 98.31 520 TYR A C 1
ATOM 4138 O O . TYR A 1 520 ? -18.984 10.898 17.203 1 98.31 520 TYR A O 1
ATOM 4146 N N . ASP A 1 521 ? -18.5 9.414 18.766 1 98 521 ASP A N 1
ATOM 4147 C CA . ASP A 1 521 ? -19.766 9.586 19.469 1 98 521 ASP A CA 1
ATOM 4148 C C . ASP A 1 521 ? -19.719 10.766 20.422 1 98 521 ASP A C 1
ATOM 4150 O O . ASP A 1 521 ? -18.766 11.555 20.406 1 98 521 ASP A O 1
ATOM 4154 N N . ALA A 1 522 ? -20.75 10.961 21.172 1 97.75 522 ALA A N 1
ATOM 4155 C CA . ALA A 1 522 ? -20.922 12.117 22.047 1 97.75 522 ALA A CA 1
ATOM 4156 C C . ALA A 1 522 ? -19.844 12.164 23.125 1 97.75 522 ALA A C 1
ATOM 4158 O O . ALA A 1 522 ? -19.516 13.234 23.641 1 97.75 522 ALA A O 1
ATOM 4159 N N . THR A 1 523 ? -19.219 11.07 23.391 1 97.06 523 THR A N 1
ATOM 4160 C CA . THR A 1 523 ? -18.172 11.016 24.406 1 97.06 523 THR A CA 1
ATOM 4161 C C . THR A 1 523 ? -16.812 11.297 23.797 1 97.06 523 THR A C 1
ATOM 4163 O O . THR A 1 523 ? -15.836 11.523 24.516 1 97.06 523 THR A O 1
ATOM 4166 N N . GLY A 1 524 ? -16.734 11.25 22.484 1 98 524 GLY A N 1
ATOM 4167 C CA . GLY A 1 524 ? -15.484 11.453 21.781 1 98 524 GLY A CA 1
ATOM 4168 C C . GLY A 1 524 ? -14.828 10.156 21.359 1 98 524 GLY A C 1
ATOM 4169 O O . GLY A 1 524 ? -13.75 10.18 20.75 1 98 524 GLY A O 1
ATOM 4170 N N . ASN A 1 525 ? -15.461 9.023 21.625 1 98.38 525 ASN A N 1
ATOM 4171 C CA . ASN A 1 525 ? -14.891 7.734 21.234 1 98.38 525 ASN A CA 1
ATOM 4172 C C . ASN A 1 525 ? -15.141 7.441 19.75 1 98.38 525 ASN A C 1
ATOM 4174 O O . ASN A 1 525 ? -16.203 7.75 19.234 1 98.38 525 ASN A O 1
ATOM 4178 N N . LEU A 1 526 ? -14.141 6.918 19.109 1 98.25 526 LEU A N 1
ATOM 4179 C CA . LEU A 1 526 ? -14.305 6.359 17.781 1 98.25 526 LEU A CA 1
ATOM 4180 C C . LEU A 1 526 ? -15.227 5.148 17.797 1 98.25 526 LEU A C 1
ATOM 4182 O O . LEU A 1 526 ? -14.781 4.031 18.078 1 98.25 526 LEU A O 1
ATOM 4186 N N . HIS A 1 527 ? -16.406 5.375 17.609 1 95.94 527 HIS A N 1
ATOM 4187 C CA . HIS A 1 527 ? -17.5 4.426 17.734 1 95.94 527 HIS A CA 1
ATOM 4188 C C . HIS A 1 527 ? -18.641 4.785 16.781 1 95.94 527 HIS A C 1
ATOM 4190 O O . HIS A 1 527 ? -19.125 5.922 16.781 1 95.94 527 HIS A O 1
ATOM 4196 N N . ASP A 1 528 ? -19 3.832 15.977 1 91.06 528 ASP A N 1
ATOM 4197 C CA . ASP A 1 528 ? -20.125 4.09 15.07 1 91.06 528 ASP A CA 1
ATOM 4198 C C . ASP A 1 528 ? -21.438 4.195 15.844 1 91.06 528 ASP A C 1
ATOM 4200 O O . ASP A 1 528 ? -21.875 3.223 16.453 1 91.06 528 ASP A O 1
ATOM 4204 N N . TRP A 1 529 ? -22.078 5.27 15.797 1 94.5 529 TRP A N 1
ATOM 4205 C CA . TRP A 1 529 ? -23.281 5.562 16.562 1 94.5 529 TRP A CA 1
ATOM 4206 C C . TRP A 1 529 ? -24.438 5.895 15.625 1 94.5 529 TRP A C 1
ATOM 4208 O O . TRP A 1 529 ? -25.531 6.254 16.078 1 94.5 529 TRP A O 1
ATOM 4218 N N . TRP A 1 530 ? -24.219 5.781 14.312 1 95.56 530 TRP A N 1
ATOM 4219 C CA . TRP A 1 530 ? -25.25 5.902 13.289 1 95.56 530 TRP A CA 1
ATOM 4220 C C . TRP A 1 530 ? -25.797 4.531 12.906 1 95.56 530 TRP A C 1
ATOM 4222 O O . TRP A 1 530 ? -25.125 3.514 13.086 1 95.56 530 TRP A O 1
ATOM 4232 N N . THR A 1 531 ? -27.062 4.527 12.391 1 95.12 531 THR A N 1
ATOM 4233 C CA . THR A 1 531 ? -27.5 3.293 11.75 1 95.12 531 THR A CA 1
ATOM 4234 C C . THR A 1 531 ? -26.688 3.002 10.5 1 95.12 531 THR A C 1
ATOM 4236 O O . THR A 1 531 ? -26.156 3.922 9.867 1 95.12 531 THR A O 1
ATOM 4239 N N . ALA A 1 532 ? -26.609 1.744 10.148 1 91.19 532 ALA A N 1
ATOM 4240 C CA . ALA A 1 532 ? -25.859 1.353 8.961 1 91.19 532 ALA A CA 1
ATOM 4241 C C . ALA A 1 532 ? -26.422 2.008 7.703 1 91.19 532 ALA A C 1
ATOM 4243 O O . ALA A 1 532 ? -25.672 2.404 6.809 1 91.19 532 ALA A O 1
ATOM 4244 N N . ALA A 1 533 ? -27.688 2.104 7.633 1 93.25 533 ALA A N 1
ATOM 4245 C CA . ALA A 1 533 ? -28.359 2.709 6.484 1 93.25 533 ALA A CA 1
ATOM 4246 C C . ALA A 1 533 ? -28.031 4.195 6.383 1 93.25 533 ALA A C 1
ATOM 4248 O O . ALA A 1 533 ? -27.766 4.707 5.293 1 93.25 533 ALA A O 1
ATOM 4249 N N . ASP A 1 534 ? -28.109 4.898 7.543 1 95.94 534 ASP A N 1
ATOM 4250 C CA . ASP A 1 534 ? -27.797 6.324 7.551 1 95.94 534 ASP A CA 1
ATOM 4251 C C . ASP A 1 534 ? -26.344 6.57 7.16 1 95.94 534 ASP A C 1
ATOM 4253 O O . ASP A 1 534 ? -26.031 7.523 6.441 1 95.94 534 ASP A O 1
ATOM 4257 N N . ALA A 1 535 ? -25.484 5.688 7.656 1 95.44 535 ALA A N 1
ATOM 4258 C CA . ALA A 1 535 ? -24.062 5.793 7.32 1 95.44 535 ALA A CA 1
ATOM 4259 C C . ALA A 1 535 ? -23.844 5.637 5.82 1 95.44 535 ALA A C 1
ATOM 4261 O O . ALA A 1 535 ? -23.078 6.402 5.215 1 95.44 535 ALA A O 1
ATOM 4262 N N . ARG A 1 536 ? -24.453 4.715 5.234 1 92.06 536 ARG A N 1
ATOM 4263 C CA . ARG A 1 536 ? -24.344 4.5 3.795 1 92.06 536 ARG A CA 1
ATOM 4264 C C . ARG A 1 536 ? -24.906 5.691 3.023 1 92.06 536 ARG A C 1
ATOM 4266 O O . ARG A 1 536 ? -24.328 6.121 2.025 1 92.06 536 ARG A O 1
ATOM 4273 N N . GLY A 1 537 ? -26.078 6.145 3.471 1 94.12 537 GLY A N 1
ATOM 4274 C CA . GLY A 1 537 ? -26.656 7.324 2.852 1 94.12 537 GLY A CA 1
ATOM 4275 C C . GLY A 1 537 ? -25.75 8.539 2.91 1 94.12 537 GLY A C 1
ATOM 4276 O O . GLY A 1 537 ? -25.641 9.281 1.935 1 94.12 537 GLY A O 1
ATOM 4277 N N . PHE A 1 538 ? -25.141 8.734 4.008 1 96.56 538 PHE A N 1
ATOM 4278 C CA . PHE A 1 538 ? -24.188 9.812 4.172 1 96.56 538 PHE A CA 1
ATOM 4279 C C . PHE A 1 538 ? -23.031 9.664 3.189 1 96.56 538 PHE A C 1
ATOM 4281 O O . PHE A 1 538 ? -22.625 10.625 2.531 1 96.56 538 PHE A O 1
ATOM 4288 N N . ASP A 1 539 ? -22.469 8.477 3.17 1 95.06 539 ASP A N 1
ATOM 4289 C CA . ASP A 1 539 ? -21.312 8.211 2.316 1 95.06 539 ASP A CA 1
ATOM 4290 C C . ASP A 1 539 ? -21.625 8.5 0.853 1 95.06 539 ASP A C 1
ATOM 4292 O O . ASP A 1 539 ? -20.781 9.023 0.118 1 95.06 539 ASP A O 1
ATOM 4296 N N . GLN A 1 540 ? -22.797 8.141 0.429 1 94.38 540 GLN A N 1
ATOM 4297 C CA . GLN A 1 540 ? -23.219 8.398 -0.941 1 94.38 540 GLN A CA 1
ATOM 4298 C C . GLN A 1 540 ? -23.281 9.898 -1.227 1 94.38 540 GLN A C 1
ATOM 4300 O O . GLN A 1 540 ? -22.828 10.352 -2.283 1 94.38 540 GLN A O 1
ATOM 4305 N N . ARG A 1 541 ? -23.797 10.656 -0.308 1 96.25 541 ARG A N 1
ATOM 4306 C CA . ARG A 1 541 ? -23.875 12.109 -0.458 1 96.25 541 ARG A CA 1
ATOM 4307 C C . ARG A 1 541 ? -22.484 12.742 -0.411 1 96.25 541 ARG A C 1
ATOM 4309 O O . ARG A 1 541 ? -22.172 13.625 -1.209 1 96.25 541 ARG A O 1
ATOM 4316 N N . ALA A 1 542 ? -21.688 12.289 0.542 1 97.12 542 ALA A N 1
ATOM 4317 C CA . ALA A 1 542 ? -20.328 12.805 0.688 1 97.12 542 ALA A CA 1
ATOM 4318 C C . ALA A 1 542 ? -19.516 12.57 -0.581 1 97.12 542 ALA A C 1
ATOM 4320 O O . ALA A 1 542 ? -18.688 13.398 -0.957 1 97.12 542 ALA A O 1
ATOM 4321 N N . LYS A 1 543 ? -19.703 11.445 -1.209 1 96.62 543 LYS A N 1
ATOM 4322 C CA . LYS A 1 543 ? -19 11.133 -2.451 1 96.62 543 LYS A CA 1
ATOM 4323 C C . LYS A 1 543 ? -19.297 12.18 -3.523 1 96.62 543 LYS A C 1
ATOM 4325 O O . LYS A 1 543 ? -18.406 12.523 -4.316 1 96.62 543 LYS A O 1
ATOM 4330 N N . LEU A 1 544 ? -20.516 12.695 -3.609 1 96.88 544 LEU A N 1
ATOM 4331 C CA . LEU A 1 544 ? -20.875 13.719 -4.582 1 96.88 544 LEU A CA 1
ATOM 4332 C C . LEU A 1 544 ? -20.078 15 -4.344 1 96.88 544 LEU A C 1
ATOM 4334 O O . LEU A 1 544 ? -19.672 15.672 -5.297 1 96.88 544 LEU A O 1
ATOM 4338 N N . TYR A 1 545 ? -19.859 15.336 -3.053 1 98.06 545 TYR A N 1
ATOM 4339 C CA . TYR A 1 545 ? -19 16.469 -2.727 1 98.06 545 TYR A CA 1
ATOM 4340 C C . TYR A 1 545 ? -17.578 16.25 -3.238 1 98.06 545 TYR A C 1
ATOM 4342 O O . TYR A 1 545 ? -17 17.141 -3.865 1 98.06 545 TYR A O 1
ATOM 4350 N N . ALA A 1 546 ? -17 15.086 -2.904 1 98 546 ALA A N 1
ATOM 4351 C CA . ALA A 1 546 ? -15.648 14.758 -3.336 1 98 546 ALA A CA 1
ATOM 4352 C C . ALA A 1 546 ? -15.516 14.852 -4.855 1 98 546 ALA A C 1
ATOM 4354 O O . ALA A 1 546 ? -14.562 15.438 -5.367 1 98 546 ALA A O 1
ATOM 4355 N N . ASP A 1 547 ? -16.5 14.297 -5.582 1 97.31 547 ASP A N 1
ATOM 4356 C CA . ASP A 1 547 ? -16.484 14.289 -7.039 1 97.31 547 ASP A CA 1
ATOM 4357 C C . ASP A 1 547 ? -16.547 15.703 -7.598 1 97.31 547 ASP A C 1
ATOM 4359 O O . ASP A 1 547 ? -15.852 16.031 -8.562 1 97.31 547 ASP A O 1
ATOM 4363 N N . PHE A 1 548 ? -17.391 16.516 -7.043 1 97.88 548 PHE A N 1
ATOM 4364 C CA . PHE A 1 548 ? -17.547 17.891 -7.488 1 97.88 548 PHE A CA 1
ATOM 4365 C C . PHE A 1 548 ? -16.219 18.641 -7.387 1 97.88 548 PHE A C 1
ATOM 4367 O O . PHE A 1 548 ? -15.773 19.266 -8.352 1 97.88 548 PHE A O 1
ATOM 4374 N N . PHE A 1 549 ? -15.586 18.547 -6.297 1 98.19 549 PHE A N 1
ATOM 4375 C CA . PHE A 1 549 ? -14.359 19.312 -6.086 1 98.19 549 PHE A CA 1
ATOM 4376 C C . PHE A 1 549 ? -13.195 18.688 -6.848 1 98.19 549 PHE A C 1
ATOM 4378 O O . PHE A 1 549 ? -12.289 19.391 -7.285 1 98.19 549 PHE A O 1
ATOM 4385 N N . ASP A 1 550 ? -13.18 17.375 -7 1 97.25 550 ASP A N 1
ATOM 4386 C CA . ASP A 1 550 ? -12.18 16.703 -7.832 1 97.25 550 ASP A CA 1
ATOM 4387 C C . ASP A 1 550 ? -12.203 17.25 -9.258 1 97.25 550 ASP A C 1
ATOM 4389 O O . ASP A 1 550 ? -11.188 17.25 -9.953 1 97.25 550 ASP A O 1
ATOM 4393 N N . ALA A 1 551 ? -13.344 17.688 -9.695 1 97.06 551 ALA A N 1
ATOM 4394 C CA . ALA A 1 551 ? -13.539 18.125 -11.078 1 97.06 551 ALA A CA 1
ATOM 4395 C C . ALA A 1 551 ? -13.023 19.547 -11.281 1 97.06 551 ALA A C 1
ATOM 4397 O O . ALA A 1 551 ? -12.852 20 -12.422 1 97.06 551 ALA A O 1
ATOM 4398 N N . ILE A 1 552 ? -12.656 20.219 -10.266 1 97.44 552 ILE A N 1
ATOM 4399 C CA . ILE A 1 552 ? -12.195 21.594 -10.359 1 97.44 552 ILE A CA 1
ATOM 4400 C C . ILE A 1 552 ? -10.727 21.625 -10.781 1 97.44 552 ILE A C 1
ATOM 4402 O O . ILE A 1 552 ? -9.867 21.047 -10.102 1 97.44 552 ILE A O 1
ATOM 4406 N N . GLU A 1 553 ? -10.445 22.25 -11.852 1 96.88 553 GLU A N 1
ATOM 4407 C CA . GLU A 1 553 ? -9.078 22.484 -12.305 1 96.88 553 GLU A CA 1
ATOM 4408 C C . GLU A 1 553 ? -8.516 23.766 -11.703 1 96.88 553 GLU A C 1
ATOM 4410 O O . GLU A 1 553 ? -8.93 24.875 -12.07 1 96.88 553 GLU A O 1
ATOM 4415 N N . VAL A 1 554 ? -7.582 23.672 -10.836 1 97.44 554 VAL A N 1
ATOM 4416 C CA . VAL A 1 554 ? -7.098 24.812 -10.07 1 97.44 554 VAL A CA 1
ATOM 4417 C C . VAL A 1 554 ? -5.953 25.484 -10.82 1 97.44 554 VAL A C 1
ATOM 4419 O O . VAL A 1 554 ? -5.684 26.672 -10.625 1 97.44 554 VAL A O 1
ATOM 4422 N N . LEU A 1 555 ? -5.164 24.781 -11.57 1 96.25 555 LEU A N 1
ATOM 4423 C CA . LEU A 1 555 ? -4.199 25.203 -12.578 1 96.25 555 LEU A CA 1
ATOM 4424 C C . LEU A 1 555 ? -4.32 24.344 -13.836 1 96.25 555 LEU A C 1
ATOM 4426 O O . LEU A 1 555 ? -4.852 23.234 -13.789 1 96.25 555 LEU A O 1
ATOM 4430 N N . PRO A 1 556 ? -3.93 24.922 -14.977 1 93.5 556 PRO A N 1
ATOM 4431 C CA . PRO A 1 556 ? -3.979 24.078 -16.172 1 93.5 556 PRO A CA 1
ATOM 4432 C C . PRO A 1 556 ? -3.328 22.703 -15.945 1 93.5 556 PRO A C 1
ATOM 4434 O O . PRO A 1 556 ? -2.139 22.641 -15.625 1 93.5 556 PRO A O 1
ATOM 4437 N N . GLY A 1 557 ? -4.156 21.688 -16 1 91.31 557 GLY A N 1
ATOM 4438 C CA . GLY A 1 557 ? -3.65 20.328 -15.891 1 91.31 557 GLY A CA 1
ATOM 4439 C C . GLY A 1 557 ? -3.592 19.844 -14.453 1 91.31 557 GLY A C 1
ATOM 4440 O O . GLY A 1 557 ? -3.207 18.688 -14.203 1 91.31 557 GLY A O 1
ATOM 4441 N N . LEU A 1 558 ? -3.893 20.609 -13.477 1 94.5 558 LEU A N 1
ATOM 4442 C CA . LEU A 1 558 ? -3.869 20.234 -12.062 1 94.5 558 LEU A CA 1
ATOM 4443 C C . LEU A 1 558 ? -5.254 20.375 -11.438 1 94.5 558 LEU A C 1
ATOM 4445 O O . LEU A 1 558 ? -5.797 21.484 -11.367 1 94.5 558 LEU A O 1
ATOM 4449 N N . HIS A 1 559 ? -5.828 19.25 -11.008 1 96.12 559 HIS A N 1
ATOM 4450 C CA . HIS A 1 559 ? -7.133 19.234 -10.359 1 96.12 559 HIS A CA 1
ATOM 4451 C C . HIS A 1 559 ? -6.984 19.281 -8.836 1 96.12 559 HIS A C 1
ATOM 4453 O O . HIS A 1 559 ? -5.957 18.859 -8.297 1 96.12 559 HIS A O 1
ATOM 4459 N N . ALA A 1 560 ? -8.055 19.812 -8.211 1 97.44 560 ALA A N 1
ATOM 4460 C CA . ALA A 1 560 ? -8.148 19.672 -6.758 1 97.44 560 ALA A CA 1
ATOM 4461 C C . ALA A 1 560 ? -8.312 18.219 -6.355 1 97.44 560 ALA A C 1
ATOM 4463 O O . ALA A 1 560 ? -8.625 17.359 -7.191 1 97.44 560 ALA A O 1
ATOM 4464 N N . ASN A 1 561 ? -7.957 17.953 -5.156 1 96.38 561 ASN A N 1
ATOM 4465 C CA . ASN A 1 561 ? -8.195 16.625 -4.59 1 96.38 561 ASN A CA 1
ATOM 4466 C C . ASN A 1 561 ? -9.414 16.625 -3.67 1 96.38 561 ASN A C 1
ATOM 4468 O O . ASN A 1 561 ? -9.281 16.797 -2.457 1 96.38 561 ASN A O 1
ATOM 4472 N N . GLY A 1 562 ? -10.555 16.359 -4.285 1 97.88 562 GLY A N 1
ATOM 4473 C CA . GLY A 1 562 ? -11.812 16.469 -3.566 1 97.88 562 GLY A CA 1
ATOM 4474 C C . GLY A 1 562 ? -11.938 15.469 -2.43 1 97.88 562 GLY A C 1
ATOM 4475 O O . GLY A 1 562 ? -12.664 15.711 -1.461 1 97.88 562 GLY A O 1
ATOM 4476 N N . ARG A 1 563 ? -11.305 14.305 -2.523 1 96.94 563 ARG A N 1
ATOM 4477 C CA . ARG A 1 563 ? -11.32 13.328 -1.443 1 96.94 563 ARG A CA 1
ATOM 4478 C C . ARG A 1 563 ? -10.469 13.797 -0.268 1 96.94 563 ARG A C 1
ATOM 4480 O O . ARG A 1 563 ? -10.828 13.586 0.891 1 96.94 563 ARG A O 1
ATOM 4487 N N . PHE A 1 564 ? -9.391 14.484 -0.552 1 97.38 564 PHE A N 1
ATOM 4488 C CA . PHE A 1 564 ? -8.5 15 0.48 1 97.38 564 PHE A CA 1
ATOM 4489 C C . PHE A 1 564 ? -9.148 16.172 1.206 1 97.38 564 PHE A C 1
ATOM 4491 O O . PHE A 1 564 ? -9.039 16.297 2.428 1 97.38 564 PHE A O 1
ATOM 4498 N N . THR A 1 565 ? -9.852 16.969 0.436 1 98.38 565 THR A N 1
ATOM 4499 C CA . THR A 1 565 ? -10.43 18.188 1.016 1 98.38 565 THR A CA 1
ATOM 4500 C C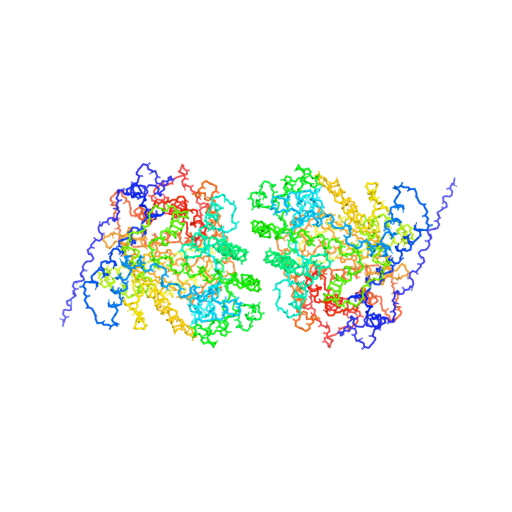 . THR A 1 565 ? -11.867 17.938 1.467 1 98.38 565 THR A C 1
ATOM 4502 O O . THR A 1 565 ? -12.586 18.875 1.819 1 98.38 565 THR A O 1
ATOM 4505 N N . LEU A 1 566 ? -12.32 16.719 1.518 1 98.38 566 LEU A N 1
ATOM 4506 C CA . LEU A 1 566 ? -13.727 16.391 1.699 1 98.38 566 LEU A CA 1
ATOM 4507 C C . LEU A 1 566 ? -14.25 16.953 3.021 1 98.38 566 LEU A C 1
ATOM 4509 O O . LEU A 1 566 ? -15.25 17.672 3.043 1 98.38 566 LEU A O 1
ATOM 4513 N N . GLY A 1 567 ? -13.555 16.672 4.113 1 98.19 567 GLY A N 1
ATOM 4514 C CA . GLY A 1 567 ? -14.008 17.156 5.41 1 98.19 567 GLY A CA 1
ATOM 4515 C C . GLY A 1 567 ? -14.18 18.656 5.477 1 98.19 567 GLY A C 1
ATOM 4516 O O . GLY A 1 567 ? -15.195 19.156 5.965 1 98.19 567 GLY A O 1
ATOM 4517 N N . GLU A 1 568 ? -13.25 19.359 4.93 1 98.38 568 GLU A N 1
ATOM 4518 C CA . GLU A 1 568 ? -13.281 20.812 4.945 1 98.38 568 GLU A CA 1
ATOM 4519 C C . GLU A 1 568 ? -14.391 21.359 4.047 1 98.38 568 GLU A C 1
ATOM 4521 O O . GLU A 1 568 ? -15.039 22.359 4.387 1 98.38 568 GLU A O 1
ATOM 4526 N N . ASN A 1 569 ? -14.594 20.688 2.926 1 98.56 569 ASN A N 1
ATOM 4527 C CA . ASN A 1 569 ? -15.664 21.109 2.029 1 98.56 569 ASN A CA 1
ATOM 4528 C C . ASN A 1 569 ? -17.047 20.875 2.646 1 98.56 569 ASN A C 1
ATOM 4530 O O . ASN A 1 569 ? -17.938 21.719 2.521 1 98.56 569 ASN A O 1
ATOM 4534 N N . LEU A 1 570 ? -17.188 19.734 3.293 1 98.44 570 LEU A N 1
ATOM 4535 C CA . LEU A 1 570 ? -18.422 19.469 4.012 1 98.44 570 LEU A CA 1
ATOM 4536 C C . LEU A 1 570 ? -18.672 20.531 5.082 1 98.44 570 LEU A C 1
ATOM 4538 O O . LEU A 1 570 ? -19.781 21.031 5.23 1 98.44 570 LEU A O 1
ATOM 4542 N N . ALA A 1 571 ? -17.641 20.906 5.738 1 98.44 571 ALA A N 1
ATOM 4543 C CA . ALA A 1 571 ? -17.75 21.859 6.832 1 98.44 571 ALA A CA 1
ATOM 4544 C C . ALA A 1 571 ? -18.062 23.266 6.309 1 98.44 571 ALA A C 1
ATOM 4546 O O . ALA A 1 571 ? -18.797 24.016 6.949 1 98.44 571 ALA A O 1
ATOM 4547 N N . ASP A 1 572 ? -17.516 23.609 5.172 1 98.38 572 ASP A N 1
ATOM 4548 C CA . ASP A 1 572 ? -17.844 24.906 4.57 1 98.38 572 ASP A CA 1
ATOM 4549 C C . ASP A 1 572 ? -19.328 24.984 4.242 1 98.38 572 ASP A C 1
ATOM 4551 O O . ASP A 1 572 ? -19.984 25.984 4.566 1 98.38 572 ASP A O 1
ATOM 4555 N N . HIS A 1 573 ? -19.828 23.969 3.623 1 98.25 573 HIS A N 1
ATOM 4556 C CA . HIS A 1 573 ? -21.25 23.922 3.268 1 98.25 573 HIS A CA 1
ATOM 4557 C C . HIS A 1 573 ? -22.125 23.938 4.512 1 98.25 573 HIS A C 1
ATOM 4559 O O . HIS A 1 573 ? -23.094 24.688 4.582 1 98.25 573 HIS A O 1
ATOM 4565 N N . GLY A 1 574 ? -21.766 23.125 5.453 1 98.19 574 GLY A N 1
ATOM 4566 C CA . GLY A 1 574 ? -22.5 23.078 6.703 1 98.19 574 GLY A CA 1
ATOM 4567 C C . GLY A 1 574 ? -22.453 24.375 7.48 1 98.19 574 GLY A C 1
ATOM 4568 O O . GLY A 1 574 ? -23.453 24.812 8.031 1 98.19 574 GLY A O 1
ATOM 4569 N N . GLY A 1 575 ? -21.234 24.938 7.555 1 98.56 575 GLY A N 1
ATOM 4570 C CA . GLY A 1 575 ? -21.094 26.219 8.234 1 98.56 575 GLY A CA 1
ATOM 4571 C C . GLY A 1 575 ? -21.953 27.312 7.648 1 98.56 575 GLY A C 1
ATOM 4572 O O . GLY A 1 575 ? -22.562 28.094 8.391 1 98.56 575 GLY A O 1
ATOM 4573 N N . LEU A 1 576 ? -22.062 27.344 6.309 1 98.62 576 LEU A N 1
ATOM 4574 C CA . LEU A 1 576 ? -22.906 28.312 5.613 1 98.62 576 LEU A CA 1
ATOM 4575 C C . LEU A 1 576 ? -24.375 28.109 5.969 1 98.62 576 LEU A C 1
ATOM 4577 O O . LEU A 1 576 ? -25.094 29.062 6.277 1 98.62 576 LEU A O 1
ATOM 4581 N N . GLN A 1 577 ? -24.828 26.891 6 1 98.12 577 GLN A N 1
ATOM 4582 C CA . GLN A 1 577 ? -26.219 26.562 6.273 1 98.12 577 GLN A CA 1
ATOM 4583 C C . GLN A 1 577 ? -26.578 26.875 7.727 1 98.12 577 GLN A C 1
ATOM 4585 O O . GLN A 1 577 ? -27.609 27.5 8 1 98.12 577 GLN A O 1
ATOM 4590 N N . VAL A 1 578 ? -25.719 26.5 8.602 1 98.56 578 VAL A N 1
ATOM 4591 C CA . VAL A 1 578 ? -25.969 26.672 10.023 1 98.56 578 VAL A CA 1
ATOM 4592 C C . VAL A 1 578 ? -25.969 28.156 10.375 1 98.56 578 VAL A C 1
ATOM 4594 O O . VAL A 1 578 ? -26.859 28.641 11.062 1 98.56 578 VAL A O 1
ATOM 4597 N N . ALA A 1 579 ? -24.984 28.859 9.922 1 98.81 579 ALA A N 1
ATOM 4598 C CA . ALA A 1 579 ? -24.844 30.281 10.258 1 98.81 579 ALA A CA 1
ATOM 4599 C C . ALA A 1 579 ? -25.969 31.094 9.633 1 98.81 579 ALA A C 1
ATOM 4601 O O . ALA A 1 579 ? -26.469 32.031 10.258 1 98.81 579 ALA A O 1
ATOM 4602 N N . TYR A 1 580 ? -26.328 30.781 8.406 1 98.69 580 TYR A N 1
ATOM 4603 C CA . TYR A 1 580 ? -27.406 31.531 7.766 1 98.69 580 TYR A CA 1
ATOM 4604 C C . TYR A 1 580 ? -28.734 31.281 8.477 1 98.69 580 TYR A C 1
ATOM 4606 O O . TYR A 1 580 ? -29.516 32.219 8.688 1 98.69 580 TYR A O 1
ATOM 4614 N N . ASN A 1 581 ? -29 30.047 8.82 1 98.44 581 ASN A N 1
ATOM 4615 C CA . ASN A 1 581 ? -30.203 29.734 9.594 1 98.44 581 ASN A CA 1
ATOM 4616 C C . ASN A 1 581 ? -30.219 30.469 10.93 1 98.44 581 ASN A C 1
ATOM 4618 O O . ASN A 1 581 ? -31.266 30.953 11.375 1 98.44 581 ASN A O 1
ATOM 4622 N N . ALA A 1 582 ? -29.125 30.516 11.562 1 98.62 582 ALA A N 1
ATOM 4623 C CA . ALA A 1 582 ? -29.016 31.25 12.82 1 98.62 582 ALA A CA 1
ATOM 4624 C C . ALA A 1 582 ? -29.312 32.75 12.617 1 98.62 582 ALA A C 1
ATOM 4626 O O . ALA A 1 582 ? -29.984 33.375 13.445 1 98.62 582 ALA A O 1
ATOM 4627 N N . LEU A 1 583 ? -28.766 33.312 11.539 1 98.38 583 LEU A N 1
ATOM 4628 C CA . LEU A 1 583 ? -29.062 34.688 11.211 1 98.38 583 LEU A CA 1
ATOM 4629 C C . LEU A 1 583 ? -30.562 34.906 11.039 1 98.38 583 LEU A C 1
ATOM 4631 O O . LEU A 1 583 ? -31.125 35.875 11.539 1 98.38 583 LEU A O 1
ATOM 4635 N N . ARG A 1 584 ? -31.188 34 10.352 1 97.88 584 ARG A N 1
ATOM 4636 C CA . ARG A 1 584 ? -32.625 34.062 10.148 1 97.88 584 ARG A CA 1
ATOM 4637 C C . ARG A 1 584 ? -33.375 34.031 11.477 1 97.88 584 ARG A C 1
ATOM 4639 O O . ARG A 1 584 ? -34.312 34.781 11.688 1 97.88 584 ARG A O 1
ATOM 4646 N N . ASN A 1 585 ? -32.969 33.156 12.359 1 97.56 585 ASN A N 1
ATOM 4647 C CA . ASN A 1 585 ? -33.594 33.031 13.672 1 97.56 585 ASN A CA 1
ATOM 4648 C C . ASN A 1 585 ? -33.5 34.375 14.438 1 97.56 585 ASN A C 1
ATOM 4650 O O . ASN A 1 585 ? -34.5 34.812 14.992 1 97.56 585 ASN A O 1
ATOM 4654 N N . VAL A 1 586 ? -32.344 34.938 14.445 1 96.19 586 VAL A N 1
ATOM 4655 C CA . VAL A 1 586 ? -32.125 36.156 15.258 1 96.19 586 VAL A CA 1
ATOM 4656 C C . VAL A 1 586 ? -32.812 37.344 14.625 1 96.19 586 VAL A C 1
ATOM 4658 O O . VAL A 1 586 ? -33.375 38.188 15.328 1 96.19 586 VAL A O 1
ATOM 4661 N N . THR A 1 587 ? -32.906 37.375 13.289 1 95.31 587 THR A N 1
ATOM 4662 C CA . THR A 1 587 ? -33.469 38.531 12.602 1 95.31 587 THR A CA 1
ATOM 4663 C C . THR A 1 587 ? -35 38.406 12.547 1 95.31 587 THR A C 1
ATOM 4665 O O . THR A 1 587 ? -35.688 39.375 12.234 1 95.31 587 THR A O 1
ATOM 4668 N N . ALA A 1 588 ? -35.438 37.281 12.805 1 94.69 588 ALA A N 1
ATOM 4669 C CA . ALA A 1 588 ? -36.875 37.125 12.914 1 94.69 588 ALA A CA 1
ATOM 4670 C C . ALA A 1 588 ? -37.438 37.969 14.062 1 94.69 588 ALA A C 1
ATOM 4672 O O . ALA A 1 588 ? -38.531 38.5 13.977 1 94.69 588 ALA A O 1
ATOM 4673 N N . THR A 1 589 ? -36.688 38.156 15.094 1 92.38 589 THR A N 1
ATOM 4674 C CA . THR A 1 589 ? -37.125 38.906 16.266 1 92.38 589 THR A CA 1
ATOM 4675 C C . THR A 1 589 ? -36.531 40.281 16.266 1 92.38 589 THR A C 1
ATOM 4677 O O . THR A 1 589 ? -37.094 41.219 16.875 1 92.38 589 THR A O 1
ATOM 4680 N N . ARG A 1 590 ? -35.406 40.438 15.57 1 91.12 590 ARG A N 1
ATOM 4681 C CA . ARG A 1 590 ? -34.719 41.719 15.469 1 91.12 590 ARG A CA 1
ATOM 4682 C C . ARG A 1 590 ? -34.312 42 14.023 1 91.12 590 ARG A C 1
ATOM 4684 O O . ARG A 1 590 ? -33.156 41.906 13.672 1 91.12 590 ARG A O 1
ATOM 4691 N N . PRO A 1 591 ? -35.219 42.5 13.227 1 92.81 591 PRO A N 1
ATOM 4692 C CA . PRO A 1 591 ? -34.938 42.656 11.797 1 92.81 591 PRO A CA 1
ATOM 4693 C C . PRO A 1 591 ? -33.844 43.688 11.516 1 92.81 591 PRO A C 1
ATOM 4695 O O . PRO A 1 591 ? -33.75 44.719 12.203 1 92.81 591 PRO A O 1
ATOM 4698 N N . LEU A 1 592 ? -33.094 43.406 10.539 1 95.06 592 LEU A N 1
ATOM 4699 C CA . LEU A 1 592 ? -32.062 44.312 10.055 1 95.06 592 LEU A CA 1
ATOM 4700 C C . LEU A 1 592 ? -32.5 45 8.773 1 95.06 592 LEU A C 1
ATOM 4702 O O . LEU A 1 592 ? -33.219 44.406 7.957 1 95.06 592 LEU A O 1
ATOM 4706 N N . LYS A 1 593 ? -32.031 46.188 8.625 1 93.12 593 LYS A N 1
ATOM 4707 C CA . LYS A 1 593 ? -32.375 46.938 7.422 1 93.12 593 LYS A CA 1
ATOM 4708 C C . LYS A 1 593 ? -31.281 46.781 6.359 1 93.12 593 LYS A C 1
ATOM 4710 O O . LYS A 1 593 ? -30.188 46.281 6.648 1 93.12 593 LYS A O 1
ATOM 4715 N N . THR A 1 594 ? -31.719 47.094 5.125 1 94.75 594 THR A N 1
ATOM 4716 C CA . THR A 1 594 ? -30.719 47.219 4.074 1 94.75 594 THR A CA 1
ATOM 4717 C C . THR A 1 594 ? -29.703 48.312 4.434 1 94.75 594 THR A C 1
ATOM 4719 O O . THR A 1 594 ? -30.062 49.375 4.957 1 94.75 594 THR A O 1
ATOM 4722 N N . ALA A 1 595 ? -28.547 47.969 4.324 1 94.5 595 ALA A N 1
ATOM 4723 C CA . ALA A 1 595 ? -27.453 48.875 4.605 1 94.5 595 ALA A CA 1
ATOM 4724 C C . ALA A 1 595 ? -26.375 48.781 3.516 1 94.5 595 ALA A C 1
ATOM 4726 O O . ALA A 1 595 ? -26.094 47.719 3 1 94.5 595 ALA A O 1
ATOM 4727 N N . ASP A 1 596 ? -25.922 49.969 3.088 1 94.5 596 ASP A N 1
ATOM 4728 C CA . ASP A 1 596 ? -24.875 50.062 2.082 1 94.5 596 ASP A CA 1
ATOM 4729 C C . ASP A 1 596 ? -25.297 49.406 0.771 1 94.5 596 ASP A C 1
ATOM 4731 O O . ASP A 1 596 ? -24.484 48.812 0.076 1 94.5 596 ASP A O 1
ATOM 4735 N N . GLY A 1 597 ? -26.547 49.375 0.56 1 94.62 597 GLY A N 1
ATOM 4736 C CA . GLY A 1 597 ? -27.094 48.938 -0.709 1 94.62 597 GLY A CA 1
ATOM 4737 C C . GLY A 1 597 ? -27.328 47.438 -0.753 1 94.62 597 GLY A C 1
ATOM 4738 O O . GLY A 1 597 ? -27.672 46.875 -1.801 1 94.62 597 GLY A O 1
ATOM 4739 N N . PHE A 1 598 ? -27.188 46.719 0.38 1 97.25 598 PHE A N 1
ATOM 4740 C CA . PHE A 1 598 ? -27.312 45.281 0.397 1 97.25 598 PHE A CA 1
ATOM 4741 C C . PHE A 1 598 ? -28.266 44.844 1.508 1 97.25 598 PHE A C 1
ATOM 4743 O O . PHE A 1 598 ? -28.25 45.406 2.602 1 97.25 598 PHE A O 1
ATOM 4750 N N . THR A 1 599 ? -29.078 43.844 1.211 1 97.25 599 THR A N 1
ATOM 4751 C CA . THR A 1 599 ? -29.938 43.219 2.217 1 97.25 599 THR A CA 1
ATOM 4752 C C . THR A 1 599 ? -29.094 42.469 3.242 1 97.25 599 THR A C 1
ATOM 4754 O O . THR A 1 599 ? -27.922 42.188 3.004 1 97.25 599 THR A O 1
ATOM 4757 N N . PRO A 1 600 ? -29.672 42.156 4.383 1 96.94 600 PRO A N 1
ATOM 4758 C CA . PRO A 1 600 ? -28.938 41.375 5.367 1 96.94 600 PRO A CA 1
ATOM 4759 C C . PRO A 1 600 ? -28.422 40.062 4.801 1 96.94 600 PRO A C 1
ATOM 4761 O O . PRO A 1 600 ? -27.297 39.656 5.074 1 96.94 600 PRO A O 1
ATOM 4764 N N . ALA A 1 601 ? -29.25 39.406 3.99 1 97.88 601 ALA A N 1
ATOM 4765 C CA . ALA A 1 601 ? -28.828 38.156 3.365 1 97.88 601 ALA A CA 1
ATOM 4766 C C . ALA A 1 601 ? -27.641 38.375 2.445 1 97.88 601 ALA A C 1
ATOM 4768 O O . ALA A 1 601 ? -26.688 37.562 2.449 1 97.88 601 ALA A O 1
ATOM 4769 N N . GLN A 1 602 ? -27.734 39.406 1.669 1 98.31 602 GLN A N 1
ATOM 4770 C CA . GLN A 1 602 ? -26.625 39.719 0.767 1 98.31 602 GLN A CA 1
ATOM 4771 C C . GLN A 1 602 ? -25.344 40.031 1.544 1 98.31 602 GLN A C 1
ATOM 4773 O O . GLN A 1 602 ? -24.266 39.562 1.183 1 98.31 602 GLN A O 1
ATOM 4778 N N . ARG A 1 603 ? -25.453 40.781 2.6 1 98.12 603 ARG A N 1
ATOM 4779 C CA . ARG A 1 603 ? -24.297 41.156 3.412 1 98.12 603 ARG A CA 1
ATOM 4780 C C . ARG A 1 603 ? -23.688 39.938 4.078 1 98.12 603 ARG A C 1
ATOM 4782 O O . ARG A 1 603 ? -22.469 39.875 4.258 1 98.12 603 ARG A O 1
ATOM 4789 N N . PHE A 1 604 ? -24.484 38.938 4.43 1 98.5 604 PHE A N 1
ATOM 4790 C CA . PHE A 1 604 ? -24.016 37.688 4.973 1 98.5 604 PHE A CA 1
ATOM 4791 C C . PHE A 1 604 ? -23.062 37 4.004 1 98.5 604 PHE A C 1
ATOM 4793 O O . PHE A 1 604 ? -21.953 36.625 4.383 1 98.5 604 PHE A O 1
ATOM 4800 N N . PHE A 1 605 ? -23.453 36.875 2.797 1 98.81 605 PHE A N 1
ATOM 4801 C CA . PHE A 1 605 ? -22.672 36.156 1.812 1 98.81 605 PHE A CA 1
ATOM 4802 C C . PHE A 1 605 ? -21.422 36.938 1.415 1 98.81 605 PHE A C 1
ATOM 4804 O O . PHE A 1 605 ? -20.375 36.344 1.132 1 98.81 605 PHE A O 1
ATOM 4811 N N . ILE A 1 606 ? -21.531 38.281 1.364 1 98.56 606 ILE A N 1
ATOM 4812 C CA . ILE A 1 606 ? -20.375 39.125 1.064 1 98.56 606 ILE A CA 1
ATOM 4813 C C . ILE A 1 606 ? -19.344 39 2.186 1 98.56 606 ILE A C 1
ATOM 4815 O O . ILE A 1 606 ? -18.156 38.875 1.923 1 98.56 606 ILE A O 1
ATOM 4819 N N . ALA A 1 607 ? -19.844 39 3.424 1 98.19 607 ALA A N 1
ATOM 4820 C CA . ALA A 1 607 ? -18.953 38.812 4.566 1 98.19 607 ALA A CA 1
ATOM 4821 C C . ALA A 1 607 ? -18.266 37.469 4.52 1 98.19 607 ALA A C 1
ATOM 4823 O O . ALA A 1 607 ? -17.062 37.375 4.793 1 98.19 607 ALA A O 1
ATOM 4824 N N . TYR A 1 608 ? -19 36.438 4.148 1 98.44 608 TYR A N 1
ATOM 4825 C CA . TYR A 1 608 ? -18.438 35.094 4.039 1 98.44 608 TYR A CA 1
ATOM 4826 C C . TYR A 1 608 ? -17.312 35.062 3.02 1 98.44 608 TYR A C 1
ATOM 4828 O O . TYR A 1 608 ? -16.219 34.562 3.309 1 98.44 608 TYR A O 1
ATOM 4836 N N . ALA A 1 609 ? -17.578 35.562 1.882 1 98.56 609 ALA A N 1
ATOM 4837 C CA . ALA A 1 609 ? -16.562 35.562 0.823 1 98.56 609 ALA A CA 1
ATOM 4838 C C . ALA A 1 609 ? -15.328 36.344 1.236 1 98.56 609 ALA A C 1
ATOM 4840 O O . ALA A 1 609 ? -14.203 35.969 0.892 1 98.56 609 ALA A O 1
ATOM 4841 N N . GLY A 1 610 ? -15.57 37.438 1.936 1 97.38 610 GLY A N 1
ATOM 4842 C CA . GLY A 1 610 ? -14.477 38.281 2.383 1 97.38 610 GLY A CA 1
ATOM 4843 C C . GLY A 1 610 ? -13.477 37.531 3.25 1 97.38 610 GLY A C 1
ATOM 4844 O O . GLY A 1 610 ? -12.281 37.844 3.238 1 97.38 610 GLY A O 1
ATOM 4845 N N . VAL A 1 611 ? -13.898 36.562 3.984 1 96.75 611 VAL A N 1
ATOM 4846 C CA . VAL A 1 611 ? -13.062 35.75 4.859 1 96.75 611 VAL A CA 1
ATOM 4847 C C . VAL A 1 611 ? -12.016 35 4.027 1 96.75 611 VAL A C 1
ATOM 4849 O O . VAL A 1 611 ? -10.891 34.781 4.488 1 96.75 611 VAL A O 1
ATOM 4852 N N . TRP A 1 612 ? -12.305 34.719 2.781 1 97.44 612 TRP A N 1
ATOM 4853 C CA . TRP A 1 612 ? -11.484 33.812 1.983 1 97.44 612 TRP A CA 1
ATOM 4854 C C . TRP A 1 612 ? -10.719 34.594 0.91 1 97.44 612 TRP A C 1
ATOM 4856 O O . TRP A 1 612 ? -9.969 34 0.127 1 97.44 612 TRP A O 1
ATOM 4866 N N . GLY A 1 613 ? -10.891 35.938 0.811 1 97 613 GLY A N 1
ATOM 4867 C CA . GLY A 1 613 ? -10.156 36.719 -0.171 1 97 613 GLY A CA 1
ATOM 4868 C C . GLY A 1 613 ? -8.648 36.594 -0.032 1 97 613 GLY A C 1
ATOM 4869 O O . GLY A 1 613 ? -8.109 36.688 1.07 1 97 613 GLY A O 1
ATOM 4870 N N . GLN A 1 614 ? -7.949 36.344 -1.236 1 97.62 614 GLN A N 1
ATOM 4871 C CA . GLN A 1 614 ? -6.504 36.188 -1.152 1 97.62 614 GLN A CA 1
ATOM 4872 C C . GLN A 1 614 ? -5.852 36.312 -2.525 1 97.62 614 GLN A C 1
ATOM 4874 O O . GLN A 1 614 ? -6.523 36.188 -3.553 1 97.62 614 GLN A O 1
ATOM 4879 N N . ASN A 1 615 ? -4.613 36.656 -2.527 1 98.12 615 ASN A N 1
ATOM 4880 C CA . ASN A 1 615 ? -3.693 36.469 -3.645 1 98.12 615 ASN A CA 1
ATOM 4881 C C . ASN A 1 615 ? -2.703 35.344 -3.379 1 98.12 615 ASN A C 1
ATOM 4883 O O . ASN A 1 615 ? -2.242 35.188 -2.248 1 98.12 615 ASN A O 1
ATOM 4887 N N . ILE A 1 616 ? -2.395 34.562 -4.43 1 98.12 616 ILE A N 1
ATOM 4888 C CA . ILE A 1 616 ? -1.611 33.344 -4.215 1 98.12 616 ILE A CA 1
ATOM 4889 C C . ILE A 1 616 ? -0.773 33.062 -5.457 1 98.12 616 ILE A C 1
ATOM 4891 O O . ILE A 1 616 ? -1.205 33.312 -6.582 1 98.12 616 ILE A O 1
ATOM 4895 N N . THR A 1 617 ? 0.476 32.5 -5.27 1 97.38 617 THR A N 1
ATOM 4896 C CA . THR A 1 617 ? 1.342 32.094 -6.379 1 97.38 617 THR A CA 1
ATOM 4897 C C . THR A 1 617 ? 0.939 30.75 -6.938 1 97.38 617 THR A C 1
ATOM 4899 O O . THR A 1 617 ? 0.27 29.969 -6.258 1 97.38 617 THR A O 1
ATOM 4902 N N . GLU A 1 618 ? 1.35 30.5 -8.133 1 96.31 618 GLU A N 1
ATOM 4903 C CA . GLU A 1 618 ? 1.119 29.188 -8.727 1 96.31 618 GLU A CA 1
ATOM 4904 C C . GLU A 1 618 ? 1.842 28.078 -7.953 1 96.31 618 GLU A C 1
ATOM 4906 O O . GLU A 1 618 ? 1.309 26.984 -7.773 1 96.31 618 GLU A O 1
ATOM 4911 N N . GLN A 1 619 ? 3.104 28.312 -7.488 1 96.5 619 GLN A N 1
ATOM 4912 C CA . GLN A 1 619 ? 3.881 27.344 -6.719 1 96.5 619 GLN A CA 1
ATOM 4913 C C . GLN A 1 619 ? 3.158 26.953 -5.434 1 96.5 619 GLN A C 1
A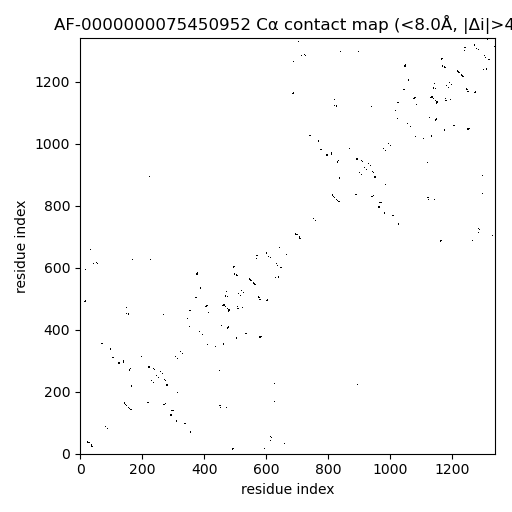TOM 4915 O O . GLN A 1 619 ? 3.109 25.781 -5.074 1 96.5 619 GLN A O 1
ATOM 4920 N N . GLU A 1 620 ? 2.549 27.938 -4.816 1 97.44 620 GLU A N 1
ATOM 4921 C CA . GLU A 1 620 ? 1.824 27.672 -3.574 1 97.44 620 GLU A CA 1
ATOM 4922 C C . GLU A 1 620 ? 0.544 26.875 -3.838 1 97.44 620 GLU A C 1
ATOM 4924 O O . GLU A 1 620 ? 0.142 26.047 -3.023 1 97.44 620 GLU A O 1
ATOM 4929 N N . ILE A 1 621 ? -0.125 27.172 -4.918 1 97.44 621 ILE A N 1
ATOM 4930 C CA . ILE A 1 621 ? -1.299 26.391 -5.297 1 97.44 621 ILE A CA 1
ATOM 4931 C C . ILE A 1 621 ? -0.917 24.922 -5.434 1 97.44 621 ILE A C 1
ATOM 4933 O O . ILE A 1 621 ? -1.586 24.047 -4.875 1 97.44 621 ILE A O 1
ATOM 4937 N N . ARG A 1 622 ? 0.202 24.641 -6.086 1 95.25 622 ARG A N 1
ATOM 4938 C CA . ARG A 1 622 ? 0.676 23.281 -6.281 1 95.25 622 ARG A CA 1
ATOM 4939 C C . ARG A 1 622 ? 1.025 22.625 -4.945 1 95.25 622 ARG A C 1
ATOM 4941 O O . ARG A 1 622 ? 0.72 21.453 -4.727 1 95.25 622 ARG A O 1
ATOM 4948 N N . ASN A 1 623 ? 1.657 23.375 -4.113 1 95.31 623 ASN A N 1
ATOM 4949 C CA . ASN A 1 623 ? 1.999 22.875 -2.787 1 95.31 623 ASN A CA 1
ATOM 4950 C C . ASN A 1 623 ? 0.752 22.516 -1.98 1 95.31 623 ASN A C 1
ATOM 4952 O O . ASN A 1 623 ? 0.668 21.438 -1.395 1 95.31 623 ASN A O 1
ATOM 4956 N N . ARG A 1 624 ? -0.233 23.375 -1.996 1 96.06 624 ARG A N 1
ATOM 4957 C CA . ARG A 1 624 ? -1.419 23.203 -1.162 1 96.06 624 ARG A CA 1
ATOM 4958 C C . ARG A 1 624 ? -2.291 22.062 -1.67 1 96.06 624 ARG A C 1
ATOM 4960 O O . ARG A 1 624 ? -2.93 21.375 -0.88 1 96.06 624 ARG A O 1
ATOM 4967 N N . VAL A 1 625 ? -2.318 21.891 -2.943 1 93.69 625 VAL A N 1
ATOM 4968 C CA . VAL A 1 625 ? -3.074 20.766 -3.496 1 93.69 625 VAL A CA 1
ATOM 4969 C C . VAL A 1 625 ? -2.557 19.453 -2.908 1 93.69 625 VAL A C 1
ATOM 4971 O O . VAL A 1 625 ? -3.33 18.516 -2.678 1 93.69 625 VAL A O 1
ATOM 4974 N N . LYS A 1 626 ? -1.297 19.406 -2.535 1 91.69 626 LYS A N 1
ATOM 4975 C CA . LYS A 1 626 ? -0.665 18.188 -2.031 1 91.69 626 LYS A CA 1
ATOM 4976 C C . LYS A 1 626 ? -0.745 18.125 -0.51 1 91.69 626 LYS A C 1
ATOM 4978 O O . LYS A 1 626 ? -0.702 17.031 0.069 1 91.69 626 LYS A O 1
ATOM 4983 N N . THR A 1 627 ? -0.864 19.297 0.127 1 94.06 627 THR A N 1
ATOM 4984 C CA . THR A 1 627 ? -0.517 19.25 1.544 1 94.06 627 THR A CA 1
ATOM 4985 C C . THR A 1 627 ? -1.661 19.781 2.398 1 94.06 627 THR A C 1
ATOM 4987 O O . THR A 1 627 ? -1.73 19.516 3.598 1 94.06 627 THR A O 1
ATOM 4990 N N . ASP A 1 628 ? -2.512 20.562 1.806 1 96.06 628 ASP A N 1
ATOM 4991 C CA . ASP A 1 628 ? -3.514 21.281 2.596 1 96.06 628 ASP A CA 1
ATOM 4992 C C . ASP A 1 628 ? -4.895 20.656 2.424 1 96.06 628 ASP A C 1
ATOM 4994 O O . ASP A 1 628 ? -5.41 20.562 1.308 1 96.06 628 ASP A O 1
ATOM 4998 N N . PRO A 1 629 ? -5.508 20.266 3.465 1 96.94 629 PRO A N 1
ATOM 4999 C CA . PRO A 1 629 ? -6.82 19.625 3.346 1 96.94 629 PRO A CA 1
ATOM 5000 C C . PRO A 1 629 ? -7.922 20.625 2.975 1 96.94 629 PRO A C 1
ATOM 5002 O O . PRO A 1 629 ? -9.062 20.219 2.715 1 96.94 629 PRO A O 1
ATOM 5005 N N . HIS A 1 630 ? -7.605 21.891 2.873 1 97.69 630 HIS A N 1
ATOM 5006 C CA . HIS A 1 630 ? -8.609 22.891 2.512 1 97.69 630 HIS A CA 1
ATOM 5007 C C . HIS A 1 630 ? -8.578 23.172 1.014 1 97.69 630 HIS A C 1
ATOM 5009 O O . HIS A 1 630 ? -7.512 23.188 0.399 1 97.69 630 HIS A O 1
ATOM 5015 N N . SER A 1 631 ? -9.75 23.453 0.502 1 98 631 SER A N 1
ATOM 5016 C CA . SER A 1 631 ? -9.828 24 -0.846 1 98 631 SER A CA 1
ATOM 5017 C C . SER A 1 631 ? -9.227 25.406 -0.903 1 98 631 SER A C 1
ATOM 5019 O O . SER A 1 631 ? -9.148 26.094 0.116 1 98 631 SER A O 1
ATOM 5021 N N . LEU A 1 632 ? -8.82 25.812 -2.1 1 97.56 632 LEU A N 1
ATOM 5022 C CA . LEU A 1 632 ? -8.328 27.188 -2.293 1 97.56 632 LEU A CA 1
ATOM 5023 C C . LEU A 1 632 ? -9.43 28.203 -2.014 1 97.56 632 LEU A C 1
ATOM 5025 O O . LEU A 1 632 ? -10.609 27.922 -2.217 1 97.56 632 LEU A O 1
ATOM 5029 N N . GLY A 1 633 ? -9.039 29.453 -1.597 1 97.62 633 GLY A N 1
ATOM 5030 C CA . GLY A 1 633 ? -9.977 30.5 -1.206 1 97.62 633 GLY A CA 1
ATOM 5031 C C . GLY A 1 633 ? -11.109 30.688 -2.199 1 97.62 633 GLY A C 1
ATOM 5032 O O . GLY A 1 633 ? -12.281 30.688 -1.816 1 97.62 633 GLY A O 1
ATOM 5033 N N . ARG A 1 634 ? -10.828 30.703 -3.445 1 97.69 634 ARG A N 1
ATOM 5034 C CA . ARG A 1 634 ? -11.828 30.891 -4.492 1 97.69 634 ARG A CA 1
ATOM 5035 C C . ARG A 1 634 ? -12.875 29.781 -4.441 1 97.69 634 ARG A C 1
ATOM 5037 O O . ARG A 1 634 ? -14.07 30.047 -4.582 1 97.69 634 ARG A O 1
ATOM 5044 N N . TRP A 1 635 ? -12.406 28.609 -4.16 1 98.06 635 TRP A N 1
ATOM 5045 C CA . TRP A 1 635 ? -13.289 27.453 -4.309 1 98.06 635 TRP A CA 1
ATOM 5046 C C . TRP A 1 635 ? -14.039 27.172 -3.012 1 98.06 635 TRP A C 1
ATOM 5048 O O . TRP A 1 635 ? -15.031 26.438 -3.006 1 98.06 635 TRP A O 1
ATOM 5058 N N . ARG A 1 636 ? -13.562 27.75 -1.915 1 98.25 636 ARG A N 1
ATOM 5059 C CA . ARG A 1 636 ? -14.391 27.734 -0.712 1 98.25 636 ARG A CA 1
ATOM 5060 C C . ARG A 1 636 ? -15.633 28.594 -0.896 1 98.25 636 ARG A C 1
ATOM 5062 O O . ARG A 1 636 ? -16.641 28.406 -0.212 1 98.25 636 ARG A O 1
ATOM 5069 N N . VAL A 1 637 ? -15.547 29.562 -1.892 1 98.56 637 VAL A N 1
ATOM 5070 C CA . VAL A 1 637 ? -16.672 30.453 -2.164 1 98.56 637 VAL A CA 1
ATOM 5071 C C . VAL A 1 637 ? -17.438 29.969 -3.391 1 98.56 637 VAL A C 1
ATOM 5073 O O . VAL A 1 637 ? -18.531 29.422 -3.268 1 98.56 637 VAL A O 1
ATOM 5076 N N . ASP A 1 638 ? -16.734 29.922 -4.512 1 98.12 638 ASP A N 1
ATOM 5077 C CA . ASP A 1 638 ? -17.391 29.594 -5.777 1 98.12 638 ASP A CA 1
ATOM 5078 C C . ASP A 1 638 ? -17.734 28.109 -5.863 1 98.12 638 ASP A C 1
ATOM 5080 O O . ASP A 1 638 ? -18.562 27.703 -6.672 1 98.12 638 ASP A O 1
ATOM 5084 N N . GLY A 1 639 ? -17.109 27.328 -5.059 1 97.5 639 GLY A N 1
ATOM 5085 C CA . GLY A 1 639 ? -17.438 25.906 -5.02 1 97.5 639 GLY A CA 1
ATOM 5086 C C . GLY A 1 639 ? -18.562 25.578 -4.059 1 97.5 639 GLY A C 1
ATOM 5087 O O . GLY A 1 639 ? -19.281 24.594 -4.246 1 97.5 639 GLY A O 1
ATOM 5088 N N . ALA A 1 640 ? -18.797 26.391 -3.072 1 97.81 640 ALA A N 1
ATOM 5089 C CA . ALA A 1 640 ? -19.797 26.125 -2.043 1 97.81 640 ALA A CA 1
ATOM 5090 C C . ALA A 1 640 ? -21.125 26.797 -2.371 1 97.81 640 ALA A C 1
ATOM 5092 O O . ALA A 1 640 ? -22.188 26.172 -2.307 1 97.81 640 ALA A O 1
ATOM 5093 N N . LEU A 1 641 ? -21.141 28.016 -2.811 1 98.25 641 LEU A N 1
ATOM 5094 C CA . LEU A 1 641 ? -22.328 28.875 -2.889 1 98.25 641 LEU A CA 1
ATOM 5095 C C . LEU A 1 641 ? -23.312 28.344 -3.924 1 98.25 641 LEU A C 1
ATOM 5097 O O . LEU A 1 641 ? -24.516 28.391 -3.717 1 98.25 641 LEU A O 1
ATOM 5101 N N . PRO A 1 642 ? -22.844 27.734 -5.035 1 97.94 642 PRO A N 1
ATOM 5102 C CA . PRO A 1 642 ? -23.812 27.219 -6.016 1 97.94 642 PRO A CA 1
ATOM 5103 C C . PRO A 1 642 ? -24.688 26.109 -5.453 1 97.94 642 PRO A C 1
ATOM 5105 O O . PRO A 1 642 ? -25.672 25.734 -6.074 1 97.94 642 PRO A O 1
ATOM 5108 N N . HIS A 1 643 ? -24.328 25.672 -4.309 1 97.88 643 HIS A N 1
ATOM 5109 C CA . HIS A 1 643 ? -25.109 24.578 -3.705 1 97.88 643 HIS A CA 1
ATOM 5110 C C . HIS A 1 643 ? -25.969 25.094 -2.561 1 97.88 643 HIS A C 1
ATOM 5112 O O . HIS A 1 643 ? -26.609 24.297 -1.863 1 97.88 643 HIS A O 1
ATOM 5118 N N . ILE A 1 644 ? -26.031 26.406 -2.312 1 97.62 644 ILE A N 1
ATOM 5119 C CA . ILE A 1 644 ? -26.734 27.031 -1.206 1 97.62 644 ILE A CA 1
ATOM 5120 C C . ILE A 1 644 ? -27.969 27.766 -1.735 1 97.62 644 ILE A C 1
ATOM 5122 O O . ILE A 1 644 ? -27.859 28.859 -2.289 1 97.62 644 ILE A O 1
ATOM 5126 N N . ASP A 1 645 ? -29.156 27.344 -1.433 1 96.5 645 ASP A N 1
ATOM 5127 C CA . ASP A 1 645 ? -30.406 27.906 -1.954 1 96.5 645 ASP A CA 1
ATOM 5128 C C . ASP A 1 645 ? -30.562 29.359 -1.539 1 96.5 645 ASP A C 1
ATOM 5130 O O . ASP A 1 645 ? -31.031 30.188 -2.324 1 96.5 645 ASP A O 1
ATOM 5134 N N . ALA A 1 646 ? -30.141 29.641 -0.327 1 97.19 646 ALA A N 1
ATOM 5135 C CA . ALA A 1 646 ? -30.312 31 0.193 1 97.19 646 ALA A CA 1
ATOM 5136 C C . ALA A 1 646 ? -29.531 32 -0.647 1 97.19 646 ALA A C 1
ATOM 5138 O O . ALA A 1 646 ? -29.953 33.156 -0.786 1 97.19 646 ALA A O 1
ATOM 5139 N N . TRP A 1 647 ? -28.453 31.562 -1.255 1 98.44 647 TRP A N 1
ATOM 5140 C CA . TRP A 1 647 ? -27.641 32.438 -2.094 1 98.44 647 TRP A CA 1
ATOM 5141 C C . TRP A 1 647 ? -28.375 32.781 -3.389 1 98.44 647 TRP A C 1
ATOM 5143 O O . TRP A 1 647 ? -28.297 33.906 -3.875 1 98.44 647 TRP A O 1
ATOM 5153 N N . TYR A 1 648 ? -29.109 31.844 -3.922 1 98 648 TYR A N 1
ATOM 5154 C CA . TYR A 1 648 ? -29.922 32.062 -5.113 1 98 648 TYR A CA 1
ATOM 5155 C C . TYR A 1 648 ? -30.969 33.156 -4.859 1 98 648 TYR A C 1
ATOM 5157 O O . TYR A 1 648 ? -31.172 34.031 -5.688 1 98 648 TYR A O 1
ATOM 5165 N N . GLU A 1 649 ? -31.578 33.062 -3.709 1 97.31 649 GLU A N 1
ATOM 5166 C CA . GLU A 1 649 ? -32.625 34 -3.33 1 97.31 649 GLU A CA 1
ATOM 5167 C C . GLU A 1 649 ? -32.062 35.406 -3.102 1 97.31 649 GLU A C 1
ATOM 5169 O O . GLU A 1 649 ? -32.625 36.406 -3.545 1 97.31 649 GLU A O 1
ATOM 5174 N N . ALA A 1 650 ? -30.922 35.438 -2.488 1 98.12 650 ALA A N 1
ATOM 5175 C CA . ALA A 1 650 ? -30.328 36.719 -2.096 1 98.12 650 ALA A CA 1
ATOM 5176 C C . ALA A 1 650 ? -29.844 37.5 -3.316 1 98.12 650 ALA A C 1
ATOM 5178 O O . ALA A 1 650 ? -29.938 38.719 -3.348 1 98.12 650 ALA A O 1
ATOM 5179 N N . PHE A 1 651 ? -29.406 36.781 -4.34 1 98.19 651 PHE A N 1
ATOM 5180 C CA . PHE A 1 651 ? -28.766 37.5 -5.438 1 98.19 651 PHE A CA 1
ATOM 5181 C C . PHE A 1 651 ? -29.516 37.281 -6.746 1 98.19 651 PHE A C 1
ATOM 5183 O O . PHE A 1 651 ? -29.031 37.656 -7.812 1 98.19 651 PHE A O 1
ATOM 5190 N N . GLY A 1 652 ? -30.609 36.625 -6.691 1 97.25 652 GLY A N 1
ATOM 5191 C CA . GLY A 1 652 ? -31.453 36.438 -7.855 1 97.25 652 GLY A CA 1
ATOM 5192 C C . GLY A 1 652 ? -30.797 35.656 -8.961 1 97.25 652 GLY A C 1
ATOM 5193 O O . GLY A 1 652 ? -30.797 36.062 -10.125 1 97.25 652 GLY A O 1
ATOM 5194 N N . VAL A 1 653 ? -30.203 34.531 -8.664 1 98 653 VAL A N 1
ATOM 5195 C CA . VAL A 1 653 ? -29.469 33.688 -9.609 1 98 653 VAL A CA 1
ATOM 5196 C C . VAL A 1 653 ? -30.469 32.875 -10.453 1 98 653 VAL A C 1
ATOM 5198 O O . VAL A 1 653 ? -31.422 32.312 -9.922 1 98 653 VAL A O 1
ATOM 5201 N N . THR A 1 654 ? -30.266 32.844 -11.766 1 96.94 654 THR A N 1
ATOM 5202 C CA . THR A 1 654 ? -31.172 32.188 -12.711 1 96.94 654 THR A CA 1
ATOM 5203 C C . THR A 1 654 ? -30.422 31.188 -13.586 1 96.94 654 THR A C 1
ATOM 5205 O O . THR A 1 654 ? -29.188 31.156 -13.586 1 96.94 654 THR A O 1
ATOM 5208 N N . PRO A 1 655 ? -31.078 30.312 -14.328 1 96.69 655 PRO A N 1
ATOM 5209 C CA . PRO A 1 655 ? -30.438 29.312 -15.18 1 96.69 655 PRO A CA 1
ATOM 5210 C C . PRO A 1 655 ? -29.516 29.922 -16.234 1 96.69 655 PRO A C 1
ATOM 5212 O O . PRO A 1 655 ? -28.703 29.219 -16.812 1 96.69 655 PRO A O 1
ATOM 5215 N N . ALA A 1 656 ? -29.578 31.141 -16.516 1 96.75 656 ALA A N 1
ATOM 5216 C CA . ALA A 1 656 ? -28.75 31.812 -17.516 1 96.75 656 ALA A CA 1
ATOM 5217 C C . ALA A 1 656 ? -27.391 32.188 -16.938 1 96.75 656 ALA A C 1
ATOM 5219 O O . ALA A 1 656 ? -26.469 32.531 -17.688 1 96.75 656 ALA A O 1
ATOM 5220 N N . ASP A 1 657 ? -27.297 32.062 -15.656 1 97.44 657 ASP A N 1
ATOM 5221 C CA . ASP A 1 657 ? -26.078 32.5 -14.977 1 97.44 657 ASP A CA 1
ATOM 5222 C C . ASP A 1 657 ? -25.031 31.391 -14.938 1 97.44 657 ASP A C 1
ATOM 5224 O O . ASP A 1 657 ? -25.391 30.203 -14.883 1 97.44 657 ASP A O 1
ATOM 5228 N N . LYS A 1 658 ? -23.734 31.656 -14.898 1 96.75 658 LYS A N 1
ATOM 5229 C CA . LYS A 1 658 ? -22.625 30.719 -15.008 1 96.75 658 LYS A CA 1
ATOM 5230 C C . LYS A 1 658 ? -22.562 29.797 -13.789 1 96.75 658 LYS A C 1
ATOM 5232 O O . LYS A 1 658 ? -22.172 28.641 -13.906 1 96.75 658 LYS A O 1
ATOM 5237 N N . MET A 1 659 ? -22.906 30.312 -12.594 1 97.44 659 MET A N 1
ATOM 5238 C CA . MET A 1 659 ? -22.75 29.531 -11.367 1 97.44 659 MET A CA 1
ATOM 5239 C C . MET A 1 659 ? -24.031 28.75 -11.047 1 97.44 659 MET A C 1
ATOM 5241 O O . MET A 1 659 ? -24.109 28.078 -10.023 1 97.44 659 MET A O 1
ATOM 5245 N N . TYR A 1 660 ? -25.031 28.828 -11.922 1 97.88 660 TYR A N 1
ATOM 5246 C CA . TYR A 1 660 ? -26.297 28.172 -11.672 1 97.88 660 TYR A CA 1
ATOM 5247 C C . TYR A 1 660 ? -26.156 26.656 -11.734 1 97.88 660 TYR A C 1
ATOM 5249 O O . TYR A 1 660 ? -25.562 26.125 -12.672 1 97.88 660 TYR A O 1
ATOM 5257 N N . ILE A 1 661 ? -26.609 25.984 -10.742 1 97.62 661 ILE A N 1
ATOM 5258 C CA . ILE A 1 661 ? -26.797 24.531 -10.703 1 97.62 661 ILE A CA 1
ATOM 5259 C C . ILE A 1 661 ? -28.266 24.203 -10.453 1 97.62 661 ILE A C 1
ATOM 5261 O O . ILE A 1 661 ? -28.875 24.734 -9.523 1 97.62 661 ILE A O 1
ATOM 5265 N N . PRO A 1 662 ? -28.844 23.219 -11.281 1 97 662 PRO A N 1
ATOM 5266 C CA . PRO A 1 662 ? -30.234 22.828 -11.008 1 97 662 PRO A CA 1
ATOM 5267 C C . PRO A 1 662 ? -30.422 22.312 -9.578 1 97 662 PRO A C 1
ATOM 5269 O O . PRO A 1 662 ? -29.562 21.609 -9.047 1 97 662 PRO A O 1
ATOM 5272 N N . GLN A 1 663 ? -31.578 22.719 -9.031 1 94.75 663 GLN A N 1
ATOM 5273 C CA . GLN A 1 663 ? -31.844 22.391 -7.641 1 94.75 663 GLN A CA 1
ATOM 5274 C C . GLN A 1 663 ? -31.656 20.891 -7.383 1 94.75 663 GLN A C 1
ATOM 5276 O O . GLN A 1 663 ? -31.125 20.5 -6.344 1 94.75 663 GLN A O 1
ATOM 5281 N N . SER A 1 664 ? -32 20.047 -8.344 1 93.62 664 SER A N 1
ATOM 5282 C CA . SER A 1 664 ? -31.938 18.594 -8.188 1 93.62 664 SER A CA 1
ATOM 5283 C C . SER A 1 664 ? -30.484 18.109 -8.188 1 93.62 664 SER A C 1
ATOM 5285 O O . SER A 1 664 ? -30.203 16.984 -7.754 1 93.62 664 SER A O 1
ATOM 5287 N N . GLU A 1 665 ? -29.578 18.984 -8.609 1 94.69 665 GLU A N 1
ATOM 5288 C CA . GLU A 1 665 ? -28.172 18.594 -8.719 1 94.69 665 GLU A CA 1
ATOM 5289 C C . GLU A 1 665 ? -27.328 19.234 -7.617 1 94.69 665 GLU A C 1
ATOM 5291 O O . GLU A 1 665 ? -26.125 18.984 -7.52 1 94.69 665 GLU A O 1
ATOM 5296 N N . ARG A 1 666 ? -28.031 20.047 -6.809 1 96.5 666 ARG A N 1
ATOM 5297 C CA . ARG A 1 666 ? -27.312 20.672 -5.715 1 96.5 666 ARG A CA 1
ATOM 5298 C C . ARG A 1 666 ? -27.031 19.688 -4.59 1 96.5 666 ARG A C 1
ATOM 5300 O O . ARG A 1 666 ? -27.844 18.797 -4.324 1 96.5 666 ARG A O 1
ATOM 5307 N N . LEU A 1 667 ? -25.891 19.781 -4.027 1 94.75 667 LEU A N 1
ATOM 5308 C CA . LEU A 1 667 ? -25.422 18.875 -2.984 1 94.75 667 LEU A CA 1
ATOM 5309 C C . LEU A 1 667 ? -26.219 19.062 -1.697 1 94.75 667 LEU A C 1
ATOM 5311 O O . LEU A 1 667 ? -26.219 20.156 -1.124 1 94.75 667 LEU A O 1
ATOM 5315 N N . GLN A 1 668 ? -26.891 18.016 -1.286 1 89 668 GLN A N 1
ATOM 5316 C CA . GLN A 1 668 ? -27.781 18.109 -0.137 1 89 668 GLN A CA 1
ATOM 5317 C C . GLN A 1 668 ? -27.312 17.219 1.007 1 89 668 GLN A C 1
ATOM 5319 O O . GLN A 1 668 ? -27.391 16 0.922 1 89 668 GLN A O 1
ATOM 5324 N N . LEU A 1 669 ? -26.672 17.781 1.988 1 90.44 669 LEU A N 1
ATOM 5325 C CA . LEU A 1 669 ? -26.266 17.016 3.162 1 90.44 669 LEU A CA 1
ATOM 5326 C C . LEU A 1 669 ? -26.734 17.703 4.445 1 90.44 669 LEU A C 1
ATOM 5328 O O . LEU A 1 669 ? -27.141 17.031 5.398 1 90.44 669 LEU A O 1
ATOM 5332 N N . TRP A 1 670 ? -26.703 19 4.449 1 89.69 670 TRP A N 1
ATOM 5333 C CA . TRP A 1 670 ? -26.953 19.766 5.664 1 89.69 670 TRP A CA 1
ATOM 5334 C C . TRP A 1 670 ? -28.359 20.375 5.648 1 89.69 670 TRP A C 1
ATOM 5336 O O . TRP A 1 670 ? -28.844 20.844 6.676 1 89.69 670 TRP A O 1
ATOM 5346 N N . MET B 1 1 ? -30.531 -57.031 -50.844 1 28.08 1 MET B N 1
ATOM 5347 C CA . MET B 1 1 ? -30.812 -57.438 -49.469 1 28.08 1 MET B CA 1
ATOM 5348 C C . MET B 1 1 ? -29.531 -57.469 -48.625 1 28.08 1 MET B C 1
ATOM 5350 O O . MET B 1 1 ? -28.875 -58.5 -48.562 1 28.08 1 MET B O 1
ATOM 5354 N N . MET B 1 2 ? -28.672 -56.469 -48.781 1 32.34 2 MET B N 1
ATOM 5355 C CA . MET B 1 2 ? -27.281 -56.25 -48.406 1 32.34 2 MET B CA 1
ATOM 5356 C C . MET B 1 2 ? -27.125 -56.156 -46.906 1 32.34 2 MET B C 1
ATOM 5358 O O . MET B 1 2 ? -27.719 -55.281 -46.25 1 32.34 2 MET B O 1
ATOM 5362 N N . MET B 1 3 ? -26.969 -57.375 -46.219 1 32.5 3 MET B N 1
ATOM 5363 C CA . MET B 1 3 ? -26.875 -57.656 -44.781 1 32.5 3 MET B CA 1
ATOM 5364 C C . MET B 1 3 ? -25.719 -56.906 -44.156 1 32.5 3 MET B C 1
ATOM 5366 O O . MET B 1 3 ? -24.562 -57.094 -44.531 1 32.5 3 MET B O 1
ATOM 5370 N N . MET B 1 4 ? -25.984 -55.625 -43.781 1 29.83 4 MET B N 1
ATOM 5371 C CA . MET B 1 4 ? -25.016 -54.75 -43.094 1 29.83 4 MET B CA 1
ATOM 5372 C C . MET B 1 4 ? -24.594 -55.375 -41.75 1 29.83 4 MET B C 1
ATOM 5374 O O . MET B 1 4 ? -25.453 -55.625 -40.906 1 29.83 4 MET B O 1
ATOM 5378 N N . LEU B 1 5 ? -23.609 -56.25 -41.656 1 27.42 5 LEU B N 1
ATOM 5379 C CA . LEU B 1 5 ? -23.047 -56.906 -40.5 1 27.42 5 LEU B CA 1
ATOM 5380 C C . LEU B 1 5 ? -22.609 -55.906 -39.438 1 27.42 5 LEU B C 1
ATOM 5382 O O . LEU B 1 5 ? -21.766 -55.031 -39.719 1 27.42 5 LEU B O 1
ATOM 5386 N N . ALA B 1 6 ? -23.547 -55.562 -38.5 1 33.31 6 ALA B N 1
ATOM 5387 C CA . ALA B 1 6 ? -23.312 -54.719 -37.344 1 33.31 6 ALA B CA 1
ATOM 5388 C C . ALA B 1 6 ? -22.141 -55.25 -36.5 1 33.31 6 ALA B C 1
ATOM 5390 O O . ALA B 1 6 ? -22.188 -56.375 -36 1 33.31 6 ALA B O 1
ATOM 5391 N N . ALA B 1 7 ? -20.969 -54.812 -36.875 1 31.14 7 ALA B N 1
ATOM 5392 C CA . ALA B 1 7 ? -19.766 -55.25 -36.156 1 31.14 7 ALA B CA 1
ATOM 5393 C C . ALA B 1 7 ? -19.969 -55.156 -34.656 1 31.14 7 ALA B C 1
ATOM 5395 O O . ALA B 1 7 ? -20.562 -54.219 -34.156 1 31.14 7 ALA B O 1
ATOM 5396 N N . PRO B 1 8 ? -19.891 -56.219 -33.844 1 30.17 8 PRO B N 1
ATOM 5397 C CA . PRO B 1 8 ? -20.062 -56.219 -32.375 1 30.17 8 PRO B CA 1
ATOM 5398 C C . PRO B 1 8 ? -19.203 -55.156 -31.688 1 30.17 8 PRO B C 1
ATOM 5400 O O . PRO B 1 8 ? -18.094 -54.875 -32.156 1 30.17 8 PRO B O 1
ATOM 5403 N N . VAL B 1 9 ? -19.812 -54.219 -31.062 1 33.69 9 VAL B N 1
ATOM 5404 C CA . VAL B 1 9 ? -19.203 -53.281 -30.125 1 33.69 9 VAL B CA 1
ATOM 5405 C C . VAL B 1 9 ? -18.328 -54.031 -29.125 1 33.69 9 VAL B C 1
ATOM 5407 O O . VAL B 1 9 ? -18.812 -54.969 -28.453 1 33.69 9 VAL B O 1
ATOM 5410 N N . ALA B 1 10 ? -17.094 -54.219 -29.438 1 36.59 10 ALA B N 1
ATOM 5411 C CA . ALA B 1 10 ? -16.062 -54.75 -28.531 1 36.59 10 ALA B CA 1
ATOM 5412 C C . ALA B 1 10 ? -16.391 -54.406 -27.078 1 36.59 10 ALA B C 1
ATOM 5414 O O . ALA B 1 10 ? -16.656 -53.25 -26.75 1 36.59 10 ALA B O 1
ATOM 5415 N N . GLY B 1 11 ? -16.859 -55.312 -26.188 1 34.56 11 GLY B N 1
ATOM 5416 C CA . GLY B 1 11 ? -17.266 -55.281 -24.797 1 34.56 11 GLY B CA 1
ATOM 5417 C C . GLY B 1 11 ? -16.312 -54.531 -23.891 1 34.56 11 GLY B C 1
ATOM 5418 O O . GLY B 1 11 ? -15.094 -54.656 -24.047 1 34.56 11 GLY B O 1
ATOM 5419 N N . MET B 1 12 ? -16.719 -53.438 -23.344 1 39.44 12 MET B N 1
ATOM 5420 C CA . MET B 1 12 ? -16.156 -52.812 -22.156 1 39.44 12 MET B CA 1
ATOM 5421 C C . MET B 1 12 ? -15.75 -53.875 -21.141 1 39.44 12 MET B C 1
ATOM 5423 O O . MET B 1 12 ? -16.594 -54.625 -20.641 1 39.44 12 MET B O 1
ATOM 5427 N N . GLU B 1 13 ? -14.664 -54.688 -21.266 1 39.47 13 GLU B N 1
ATOM 5428 C CA . GLU B 1 13 ? -14.242 -55.469 -20.109 1 39.47 13 GLU B CA 1
ATOM 5429 C C . GLU B 1 13 ? -14.695 -54.844 -18.797 1 39.47 13 GLU B C 1
ATOM 5431 O O . GLU B 1 13 ? -14.547 -53.625 -18.609 1 39.47 13 GLU B O 1
ATOM 5436 N N . ALA B 1 14 ? -15.578 -55.281 -18.078 1 51.72 14 ALA B N 1
ATOM 5437 C CA . ALA B 1 14 ? -16.281 -55 -16.828 1 51.72 14 ALA B CA 1
ATOM 5438 C C . ALA B 1 14 ? -15.328 -54.469 -15.773 1 51.72 14 ALA B C 1
ATOM 5440 O O . ALA B 1 14 ? -14.352 -55.125 -15.398 1 51.72 14 ALA B O 1
ATOM 5441 N N . GLN B 1 15 ? -15.047 -53.188 -15.688 1 64.44 15 GLN B N 1
ATOM 5442 C CA . GLN B 1 15 ? -14.523 -52.5 -14.516 1 64.44 15 GLN B CA 1
ATOM 5443 C C . GLN B 1 15 ? -14.914 -53.219 -13.227 1 64.44 15 GLN B C 1
ATOM 5445 O O . GLN B 1 15 ? -15.906 -52.844 -12.594 1 64.44 15 GLN B O 1
ATOM 5450 N N . SER B 1 16 ? -14.188 -54.281 -12.844 1 68.94 16 SER B N 1
ATOM 5451 C CA . SER B 1 16 ? -14.641 -55.156 -11.781 1 68.94 16 SER B CA 1
ATOM 5452 C C . SER B 1 16 ? -13.773 -55.031 -10.539 1 68.94 16 SER B C 1
ATOM 5454 O O . SER B 1 16 ? -14.141 -55.5 -9.461 1 68.94 16 SER B O 1
ATOM 5456 N N . LYS B 1 17 ? -12.773 -54.062 -10.695 1 86.31 17 LYS B N 1
ATOM 5457 C CA . LYS B 1 17 ? -11.922 -53.938 -9.516 1 86.31 17 LYS B CA 1
ATOM 5458 C C . LYS B 1 17 ? -12.234 -52.688 -8.742 1 86.31 17 LYS B C 1
ATOM 5460 O O . LYS B 1 17 ? -12.688 -51.688 -9.32 1 86.31 17 LYS B O 1
ATOM 5465 N N . SER B 1 18 ? -11.984 -52.719 -7.512 1 91.25 18 SER B N 1
ATOM 5466 C CA . SER B 1 18 ? -12.266 -51.562 -6.668 1 91.25 18 SER B CA 1
ATOM 5467 C C . SER B 1 18 ? -11.289 -50.438 -6.949 1 91.25 18 SER B C 1
ATOM 5469 O O . SER B 1 18 ? -11.602 -49.25 -6.723 1 91.25 18 SER B O 1
ATOM 5471 N N . GLY B 1 19 ? -10.102 -50.781 -7.402 1 92.25 19 GLY B N 1
ATOM 5472 C CA . GLY B 1 19 ? -9.07 -49.781 -7.676 1 92.25 19 GLY B CA 1
ATOM 5473 C C . GLY B 1 19 ? -8.297 -49.344 -6.438 1 92.25 19 GLY B C 1
ATOM 5474 O O . GLY B 1 19 ? -7.285 -48.656 -6.535 1 92.25 19 GLY B O 1
ATOM 5475 N N . LEU B 1 20 ? -8.688 -49.812 -5.23 1 95.5 20 LEU B N 1
ATOM 5476 C CA . LEU B 1 20 ? -8.031 -49.438 -3.984 1 95.5 20 LEU B CA 1
ATOM 5477 C C . LEU B 1 20 ? -6.855 -50.344 -3.68 1 95.5 20 LEU B C 1
ATOM 5479 O O . LEU B 1 20 ? -6.902 -51.531 -3.967 1 95.5 20 LEU B O 1
ATOM 5483 N N . ASP B 1 21 ? -5.84 -49.781 -3.223 1 95 21 ASP B N 1
ATOM 5484 C CA . ASP B 1 21 ? -4.781 -50.531 -2.559 1 95 21 ASP B CA 1
ATOM 5485 C C . ASP B 1 21 ? -4.953 -50.5 -1.041 1 95 21 ASP B C 1
ATOM 5487 O O . ASP B 1 21 ? -4.617 -49.5 -0.396 1 95 21 ASP B O 1
ATOM 5491 N N . LEU B 1 22 ? -5.34 -51.562 -0.514 1 96.25 22 LEU B N 1
ATOM 5492 C CA . LEU B 1 22 ? -5.738 -51.594 0.888 1 96.25 22 LEU B CA 1
ATOM 5493 C C . LEU B 1 22 ? -4.535 -51.406 1.803 1 96.25 22 LEU B C 1
ATOM 5495 O O . LEU B 1 22 ? -4.695 -51.031 2.975 1 96.25 22 LEU B O 1
ATOM 5499 N N . SER B 1 23 ? -3.361 -51.594 1.315 1 96.5 23 SER B N 1
ATOM 5500 C CA . SER B 1 23 ? -2.162 -51.406 2.119 1 96.5 23 SER B CA 1
ATOM 5501 C C . SER B 1 23 ? -1.93 -49.906 2.398 1 96.5 23 SER B C 1
ATOM 5503 O O . SER B 1 23 ? -1.143 -49.562 3.279 1 96.5 23 SER B O 1
ATOM 5505 N N . ASN B 1 24 ? -2.641 -49.094 1.7 1 97.31 24 ASN B N 1
ATOM 5506 C CA . ASN B 1 24 ? -2.506 -47.656 1.895 1 97.31 24 ASN B CA 1
ATOM 5507 C C . ASN B 1 24 ? -3.264 -47.188 3.131 1 97.31 24 ASN B C 1
ATOM 5509 O O . ASN B 1 24 ? -3.059 -46.062 3.6 1 97.31 24 ASN B O 1
ATOM 5513 N N . LEU B 1 25 ? -4.07 -48.031 3.695 1 98.19 25 LEU B N 1
ATOM 5514 C CA . LEU B 1 25 ? -4.902 -47.625 4.828 1 98.19 25 LEU B CA 1
ATOM 5515 C C . LEU B 1 25 ? -4.152 -47.812 6.141 1 98.19 25 LEU B C 1
ATOM 5517 O O . LEU B 1 25 ? -3.32 -48.719 6.27 1 98.19 25 LEU B O 1
ATOM 5521 N N . ASP B 1 26 ? -4.379 -47 7.059 1 98.19 26 ASP B N 1
ATOM 5522 C CA . ASP B 1 26 ? -4.02 -47.125 8.469 1 98.19 26 ASP B CA 1
ATOM 5523 C C . ASP B 1 26 ? -5.246 -47.438 9.312 1 98.19 26 ASP B C 1
ATOM 5525 O O . ASP B 1 26 ? -5.895 -46.531 9.844 1 98.19 26 ASP B O 1
ATOM 5529 N N . ARG B 1 27 ? -5.445 -48.625 9.547 1 95.44 27 ARG B N 1
ATOM 5530 C CA . ARG B 1 27 ? -6.676 -49.094 10.188 1 95.44 27 ARG B CA 1
ATOM 5531 C C . ARG B 1 27 ? -6.641 -48.812 11.688 1 95.44 27 ARG B C 1
ATOM 5533 O O . ARG B 1 27 ? -7.652 -48.969 12.375 1 95.44 27 ARG B O 1
ATOM 5540 N N . THR B 1 28 ? -5.547 -48.344 12.133 1 97.25 28 THR B N 1
ATOM 5541 C CA . THR B 1 28 ? -5.477 -47.969 13.539 1 97.25 28 THR B CA 1
ATOM 5542 C C . THR B 1 28 ? -6.094 -46.594 13.758 1 97.25 28 THR B C 1
ATOM 5544 O O . THR B 1 28 ? -6.402 -46.219 14.891 1 97.25 28 THR B O 1
ATOM 5547 N N . ALA B 1 29 ? -6.219 -45.844 12.719 1 97.06 29 ALA B N 1
ATOM 5548 C CA . ALA B 1 29 ? -6.879 -44.531 12.797 1 97.06 29 ALA B CA 1
ATOM 5549 C C . ALA B 1 29 ? -8.375 -44.656 12.5 1 97.06 29 ALA B C 1
ATOM 5551 O O . ALA B 1 29 ? -8.766 -45.344 11.555 1 97.06 29 ALA B O 1
ATOM 5552 N N . ARG B 1 30 ? -9.148 -44 13.312 1 96.69 30 ARG B N 1
ATOM 5553 C CA . ARG B 1 30 ? -10.578 -43.969 13.031 1 96.69 30 ARG B CA 1
ATOM 5554 C C . ARG B 1 30 ? -10.883 -42.938 11.93 1 96.69 30 ARG B C 1
ATOM 5556 O O . ARG B 1 30 ? -10.445 -41.812 11.992 1 96.69 30 ARG B O 1
ATOM 5563 N N . PRO B 1 31 ? -11.648 -43.344 10.938 1 97.5 31 PRO B N 1
ATOM 5564 C CA . PRO B 1 31 ? -11.945 -42.438 9.836 1 97.5 31 PRO B CA 1
ATOM 5565 C C . PRO B 1 31 ? -12.609 -41.125 10.305 1 97.5 31 PRO B C 1
ATOM 5567 O O . PRO B 1 31 ? -12.398 -40.062 9.703 1 97.5 31 PRO B O 1
ATOM 5570 N N . ALA B 1 32 ? -13.312 -41.188 11.406 1 97.25 32 ALA B N 1
ATOM 5571 C CA . ALA B 1 32 ? -14.078 -40.031 11.875 1 97.25 32 ALA B CA 1
ATOM 5572 C C . ALA B 1 32 ? -13.211 -39.094 12.742 1 97.25 32 ALA B C 1
ATOM 5574 O O . ALA B 1 32 ? -13.625 -38 13.094 1 97.25 32 ALA B O 1
ATOM 5575 N N . ASP B 1 33 ? -11.961 -39.562 13.031 1 96.25 33 ASP B N 1
ATOM 5576 C CA . ASP B 1 33 ? -11.055 -38.719 13.828 1 96.25 33 ASP B CA 1
ATOM 5577 C C . ASP B 1 33 ? -9.961 -38.094 12.961 1 96.25 33 ASP B C 1
ATOM 5579 O O . ASP B 1 33 ? -9.5 -37 13.234 1 96.25 33 ASP B O 1
ATOM 5583 N N . SER B 1 34 ? -9.523 -38.844 12.023 1 97 34 SER B N 1
ATOM 5584 C CA . SER B 1 34 ? -8.633 -38.375 10.961 1 97 34 SER B CA 1
ATOM 5585 C C . SER B 1 34 ? -8.766 -39.219 9.719 1 97 34 SER B C 1
ATOM 5587 O O . SER B 1 34 ? -8.117 -40.281 9.602 1 97 34 SER B O 1
ATOM 5589 N N . PHE B 1 35 ? -9.484 -38.719 8.852 1 98.62 35 PHE B N 1
ATOM 5590 C CA . PHE B 1 35 ? -9.711 -39.5 7.637 1 98.62 35 PHE B CA 1
ATOM 5591 C C . PHE B 1 35 ? -8.438 -39.594 6.805 1 98.62 35 PHE B C 1
ATOM 5593 O O . PHE B 1 35 ? -8.172 -40.594 6.172 1 98.62 35 PHE B O 1
ATOM 5600 N N . TYR B 1 36 ? -7.664 -38.5 6.77 1 98.56 36 TYR B N 1
ATOM 5601 C CA . TYR B 1 36 ? -6.395 -38.469 6.051 1 98.56 36 TYR B CA 1
ATOM 5602 C C . TYR B 1 36 ? -5.465 -39.594 6.543 1 98.56 36 TYR B C 1
ATOM 5604 O O . TYR B 1 36 ? -4.895 -40.344 5.742 1 98.56 36 TYR B O 1
ATOM 5612 N N . GLN B 1 37 ? -5.344 -39.688 7.883 1 98.31 37 GLN B N 1
ATOM 5613 C CA . GLN B 1 37 ? -4.504 -40.719 8.469 1 98.31 37 GLN B CA 1
ATOM 5614 C C . GLN B 1 37 ? -5.055 -42.094 8.156 1 98.31 37 GLN B C 1
ATOM 5616 O O . GLN B 1 37 ? -4.297 -43 7.797 1 98.31 37 GLN B O 1
ATOM 5621 N N . PHE B 1 38 ? -6.316 -42.281 8.242 1 98.5 38 PHE B N 1
ATOM 5622 C CA . PHE B 1 38 ? -6.957 -43.562 7.941 1 98.5 38 PHE B CA 1
ATOM 5623 C C . PHE B 1 38 ? -6.703 -43.969 6.496 1 98.5 38 PHE B C 1
ATOM 5625 O O . PHE B 1 38 ? -6.254 -45.094 6.227 1 98.5 38 PHE B O 1
ATOM 5632 N N . ALA B 1 39 ? -6.918 -43.062 5.613 1 98.5 39 ALA B N 1
ATOM 5633 C CA . ALA B 1 39 ? -6.957 -43.406 4.191 1 98.5 39 ALA B CA 1
ATOM 5634 C C . ALA B 1 39 ? -5.551 -43.438 3.598 1 98.5 39 ALA B C 1
ATOM 5636 O O . ALA B 1 39 ? -5.309 -44.094 2.596 1 98.5 39 ALA B O 1
ATOM 5637 N N . THR B 1 40 ? -4.547 -42.719 4.203 1 98.25 40 THR B N 1
ATOM 5638 C CA . THR B 1 40 ? -3.275 -42.562 3.508 1 98.25 40 THR B CA 1
ATOM 5639 C C . THR B 1 40 ? -2.111 -42.938 4.422 1 98.25 40 THR B C 1
ATOM 5641 O O . THR B 1 40 ? -0.957 -42.938 3.99 1 98.25 40 THR B O 1
ATOM 5644 N N . GLY B 1 41 ? -2.357 -43.25 5.66 1 98.19 41 GLY B N 1
ATOM 5645 C CA . GLY B 1 41 ? -1.29 -43.5 6.613 1 98.19 41 GLY B CA 1
ATOM 5646 C C . GLY B 1 41 ? -0.411 -44.688 6.211 1 98.19 41 GLY B C 1
ATOM 5647 O O . GLY B 1 41 ? 0.808 -44.625 6.398 1 98.19 41 GLY B O 1
ATOM 5648 N N . GLY B 1 42 ? -1.018 -45.75 5.781 1 98.12 42 GLY B N 1
ATOM 5649 C CA . GLY B 1 42 ? -0.245 -46.875 5.297 1 98.12 42 GLY B CA 1
ATOM 5650 C C . GLY B 1 42 ? 0.651 -46.531 4.121 1 98.12 42 GLY B C 1
ATOM 5651 O O . GLY B 1 42 ? 1.801 -46.969 4.062 1 98.12 42 GLY B O 1
ATOM 5652 N N . TRP B 1 43 ? 0.101 -45.812 3.23 1 97.56 43 TRP B N 1
ATOM 5653 C CA . TRP B 1 43 ? 0.898 -45.344 2.096 1 97.56 43 TRP B CA 1
ATOM 5654 C C . TRP B 1 43 ? 2.082 -44.5 2.561 1 97.56 43 TRP B C 1
ATOM 5656 O O . TRP B 1 43 ? 3.207 -44.688 2.092 1 97.56 43 TRP B O 1
ATOM 5666 N N . GLN B 1 44 ? 1.866 -43.531 3.451 1 97.88 44 GLN B N 1
ATOM 5667 C CA . GLN B 1 44 ? 2.904 -42.656 3.959 1 97.88 44 GLN B CA 1
ATOM 5668 C C . GLN B 1 44 ? 4.035 -43.438 4.613 1 97.88 44 GLN B C 1
ATOM 5670 O O . GLN B 1 44 ? 5.211 -43.125 4.418 1 97.88 44 GLN B O 1
ATOM 5675 N N . ARG B 1 45 ? 3.689 -44.469 5.328 1 97.38 45 ARG B N 1
ATOM 5676 C CA . ARG B 1 45 ? 4.684 -45.312 5.977 1 97.38 45 ARG B CA 1
ATOM 5677 C C . ARG B 1 45 ? 5.5 -46.094 4.945 1 97.38 45 ARG B C 1
ATOM 5679 O O . ARG B 1 45 ? 6.711 -46.25 5.102 1 97.38 45 ARG B O 1
ATOM 5686 N N . ALA B 1 46 ? 4.824 -46.438 3.904 1 96.94 46 ALA B N 1
ATOM 5687 C CA . ALA B 1 46 ? 5.461 -47.281 2.881 1 96.94 46 ALA B CA 1
ATOM 5688 C C . ALA B 1 46 ? 6.289 -46.406 1.927 1 96.94 46 ALA B C 1
ATOM 5690 O O . ALA B 1 46 ? 7.117 -46.938 1.174 1 96.94 46 ALA B O 1
ATOM 5691 N N . HIS B 1 47 ? 6.082 -45.156 1.965 1 96.19 47 HIS B N 1
ATOM 5692 C CA . HIS B 1 47 ? 6.773 -44.25 1.053 1 96.19 47 HIS B CA 1
ATOM 5693 C C . HIS B 1 47 ? 7.457 -43.125 1.812 1 96.19 47 HIS B C 1
ATOM 5695 O O . HIS B 1 47 ? 7.062 -41.938 1.688 1 96.19 47 HIS B O 1
ATOM 5701 N N . PRO B 1 48 ? 8.484 -43.438 2.512 1 95.69 48 PRO B N 1
ATOM 5702 C CA . PRO B 1 48 ? 9.203 -42.375 3.18 1 95.69 48 PRO B CA 1
ATOM 5703 C C . PRO B 1 48 ? 9.727 -41.312 2.203 1 95.69 48 PRO B C 1
ATOM 5705 O O . PRO B 1 48 ? 9.977 -41.625 1.034 1 95.69 48 PRO B O 1
ATOM 5708 N N . LEU B 1 49 ? 9.859 -40.156 2.688 1 97.25 49 LEU B N 1
ATOM 5709 C CA . LEU B 1 49 ? 10.281 -39.031 1.854 1 97.25 49 LEU B CA 1
ATOM 5710 C C . LEU B 1 49 ? 11.656 -39.281 1.252 1 97.25 49 LEU B C 1
ATOM 5712 O O . LEU B 1 49 ? 12.656 -39.344 1.977 1 97.25 49 LEU B O 1
ATOM 5716 N N . PRO B 1 50 ? 11.734 -39.375 -0.077 1 97 50 PRO B N 1
ATOM 5717 C CA . PRO B 1 50 ? 13.055 -39.562 -0.676 1 97 50 PRO B CA 1
ATOM 5718 C C . PRO B 1 50 ? 13.953 -38.312 -0.506 1 97 50 PRO B C 1
ATOM 5720 O O . PRO B 1 50 ? 13.453 -37.188 -0.459 1 97 50 PRO B O 1
ATOM 5723 N N . ALA B 1 51 ? 15.234 -38.5 -0.548 1 97.25 51 ALA B N 1
ATOM 5724 C CA . ALA B 1 51 ? 16.219 -37.469 -0.204 1 97.25 51 ALA B CA 1
ATOM 5725 C C . ALA B 1 51 ? 16.125 -36.281 -1.146 1 97.25 51 ALA B C 1
ATOM 5727 O O . ALA B 1 51 ? 16.375 -35.156 -0.739 1 97.25 51 ALA B O 1
ATOM 5728 N N . ALA B 1 52 ? 15.719 -36.5 -2.354 1 97.44 52 ALA B N 1
ATOM 5729 C CA . ALA B 1 52 ? 15.742 -35.438 -3.365 1 97.44 52 ALA B CA 1
ATOM 5730 C C . ALA B 1 52 ? 14.469 -34.625 -3.318 1 97.44 52 ALA B C 1
ATOM 5732 O O . ALA B 1 52 ? 14.336 -33.625 -4.039 1 97.44 52 ALA B O 1
ATOM 5733 N N . TYR B 1 53 ? 13.539 -35 -2.438 1 97.69 53 TYR B N 1
ATOM 5734 C CA . TYR B 1 53 ? 12.227 -34.344 -2.408 1 97.69 53 TYR B CA 1
ATOM 5735 C C . TYR B 1 53 ? 12.008 -33.656 -1.079 1 97.69 53 TYR B C 1
ATOM 5737 O O . TYR B 1 53 ? 12.469 -34.094 -0.034 1 97.69 53 TYR B O 1
ATOM 5745 N N . SER B 1 54 ? 11.344 -32.531 -1.145 1 97.94 54 SER B N 1
ATOM 5746 C CA . SER B 1 54 ? 10.844 -31.875 0.065 1 97.94 54 SER B CA 1
ATOM 5747 C C . SER B 1 54 ? 9.398 -32.281 0.35 1 97.94 54 SER B C 1
ATOM 5749 O O . SER B 1 54 ? 8.914 -32.094 1.47 1 97.94 54 SER B O 1
ATOM 5751 N N . ARG B 1 55 ? 8.734 -32.688 -0.613 1 97.94 55 ARG B N 1
ATOM 5752 C CA . ARG B 1 55 ? 7.406 -33.312 -0.562 1 97.94 55 ARG B CA 1
ATOM 5753 C C . ARG B 1 55 ? 7.285 -34.438 -1.573 1 97.94 55 ARG B C 1
ATOM 5755 O O . ARG B 1 55 ? 7.746 -34.312 -2.709 1 97.94 55 ARG B O 1
ATOM 5762 N N . TYR B 1 56 ? 6.793 -35.531 -1.169 1 97.94 56 TYR B N 1
ATOM 5763 C CA . TYR B 1 56 ? 6.559 -36.688 -2.053 1 97.94 56 TYR B CA 1
ATOM 5764 C C . TYR B 1 56 ? 5.18 -37.281 -1.814 1 97.94 56 TYR B C 1
ATOM 5766 O O . TYR B 1 56 ? 4.895 -37.781 -0.727 1 97.94 56 TYR B O 1
ATOM 5774 N N . GLY B 1 57 ? 4.34 -37.156 -2.791 1 97.31 57 GLY B N 1
ATOM 5775 C CA . GLY B 1 57 ? 2.979 -37.656 -2.732 1 97.31 57 GLY B CA 1
ATOM 5776 C C . GLY B 1 57 ? 2.523 -38.281 -4.035 1 97.31 57 GLY B C 1
ATOM 5777 O O . GLY B 1 57 ? 3.35 -38.719 -4.848 1 97.31 57 GLY B O 1
ATOM 5778 N N . SER B 1 58 ? 1.208 -38.438 -4.152 1 94.69 58 SER B N 1
ATOM 5779 C CA . SER B 1 58 ? 0.614 -39.094 -5.324 1 94.69 58 SER B CA 1
ATOM 5780 C C . SER B 1 58 ? 1.005 -38.375 -6.609 1 94.69 58 SER B C 1
ATOM 5782 O O . SER B 1 58 ? 1.336 -39 -7.609 1 94.69 58 SER B O 1
ATOM 5784 N N . PHE B 1 59 ? 1.037 -37.062 -6.574 1 96.06 59 PHE B N 1
ATOM 5785 C CA . PHE B 1 59 ? 1.427 -36.281 -7.734 1 96.06 59 PHE B CA 1
ATOM 5786 C C . PHE B 1 59 ? 2.889 -36.531 -8.094 1 96.06 59 PHE B C 1
ATOM 5788 O O . PHE B 1 59 ? 3.229 -36.688 -9.266 1 96.06 59 PHE B O 1
ATOM 5795 N N . ASP B 1 60 ? 3.744 -36.562 -7.094 1 96.62 60 ASP B N 1
ATOM 5796 C CA . ASP B 1 60 ? 5.176 -36.75 -7.301 1 96.62 60 ASP B CA 1
ATOM 5797 C C . ASP B 1 60 ? 5.473 -38.125 -7.84 1 96.62 60 ASP B C 1
ATOM 5799 O O . ASP B 1 60 ? 6.316 -38.312 -8.719 1 96.62 60 ASP B O 1
ATOM 5803 N N . MET B 1 61 ? 4.746 -39.062 -7.27 1 96.12 61 MET B N 1
ATOM 5804 C CA . MET B 1 61 ? 4.926 -40.438 -7.711 1 96.12 61 MET B CA 1
ATOM 5805 C C . MET B 1 61 ? 4.543 -40.594 -9.18 1 96.12 61 MET B C 1
ATOM 5807 O O . MET B 1 61 ? 5.273 -41.219 -9.953 1 96.12 61 MET B O 1
ATOM 5811 N N . LEU B 1 62 ? 3.436 -40.062 -9.516 1 96.94 62 LEU B N 1
ATOM 5812 C CA . LEU B 1 62 ? 3.008 -40.125 -10.914 1 96.94 62 LEU B CA 1
ATOM 5813 C C . LEU B 1 62 ? 3.975 -39.344 -11.812 1 96.94 62 LEU B C 1
ATOM 5815 O O . LEU B 1 62 ? 4.316 -39.812 -12.898 1 96.94 62 LEU B O 1
ATOM 5819 N N . GLN B 1 63 ? 4.414 -38.219 -11.375 1 96.75 63 GLN B N 1
ATOM 5820 C CA . GLN B 1 63 ? 5.355 -37.438 -12.164 1 96.75 63 GLN B CA 1
ATOM 5821 C C . GLN B 1 63 ? 6.672 -38.188 -12.359 1 96.75 63 GLN B C 1
ATOM 5823 O O . GLN B 1 63 ? 7.309 -38.062 -13.406 1 96.75 63 GLN B O 1
ATOM 5828 N N . GLU B 1 64 ? 7.102 -38.875 -11.336 1 95.88 64 GLU B N 1
ATOM 5829 C CA . GLU B 1 64 ? 8.312 -39.656 -11.461 1 95.88 64 GLU B CA 1
ATOM 5830 C C . GLU B 1 64 ? 8.148 -40.75 -12.539 1 95.88 64 GLU B C 1
ATOM 5832 O O . GLU B 1 64 ? 9.07 -40.969 -13.32 1 95.88 64 GLU B O 1
ATOM 5837 N N . ASN B 1 65 ? 7.012 -41.344 -12.562 1 96.25 65 ASN B N 1
ATOM 5838 C CA . ASN B 1 65 ? 6.73 -42.312 -13.602 1 96.25 65 ASN B CA 1
ATOM 5839 C C . ASN B 1 65 ? 6.754 -41.688 -14.992 1 96.25 65 ASN B C 1
ATOM 5841 O O . ASN B 1 65 ? 7.34 -42.25 -15.922 1 96.25 65 ASN B O 1
ATOM 5845 N N . VAL B 1 66 ? 6.129 -40.594 -15.109 1 97.44 66 VAL B N 1
ATOM 5846 C CA . VAL B 1 66 ? 6.074 -39.906 -16.391 1 97.44 66 VAL B CA 1
ATOM 5847 C C . VAL B 1 66 ? 7.48 -39.469 -16.812 1 97.44 66 VAL B C 1
ATOM 5849 O O . VAL B 1 66 ? 7.848 -39.594 -17.984 1 97.44 66 VAL B O 1
ATOM 5852 N N . ASN B 1 67 ? 8.281 -38.969 -15.844 1 97.44 67 ASN B N 1
ATOM 5853 C CA . ASN B 1 67 ? 9.664 -38.594 -16.141 1 97.44 67 ASN B CA 1
ATOM 5854 C C . ASN B 1 67 ? 10.453 -39.781 -16.703 1 97.44 67 ASN B C 1
ATOM 5856 O O . ASN B 1 67 ? 11.25 -39.625 -17.625 1 97.44 67 ASN B O 1
ATOM 5860 N N . ARG B 1 68 ? 10.258 -40.938 -16.172 1 97.56 68 ARG B N 1
ATOM 5861 C CA . ARG B 1 68 ? 10.938 -42.125 -16.641 1 97.56 68 ARG B CA 1
ATOM 5862 C C . ARG B 1 68 ? 10.492 -42.5 -18.062 1 97.56 68 ARG B C 1
ATOM 5864 O O . ARG B 1 68 ? 11.312 -42.875 -18.891 1 97.56 68 ARG B O 1
ATOM 5871 N N . GLN B 1 69 ? 9.172 -42.344 -18.281 1 97.81 69 GLN B N 1
ATOM 5872 C CA . GLN B 1 69 ? 8.633 -42.594 -19.609 1 97.81 69 GLN B CA 1
ATOM 5873 C C . GLN B 1 69 ? 9.227 -41.656 -20.625 1 97.81 69 GLN B C 1
ATOM 5875 O O . GLN B 1 69 ? 9.656 -42.062 -21.703 1 97.81 69 GLN B O 1
ATOM 5880 N N . VAL B 1 70 ? 9.273 -40.406 -20.266 1 98.25 70 VAL B N 1
ATOM 5881 C CA . VAL B 1 70 ? 9.82 -39.375 -21.156 1 98.25 70 VAL B CA 1
ATOM 5882 C C . VAL B 1 70 ? 11.312 -39.625 -21.359 1 98.25 70 VAL B C 1
ATOM 5884 O O . VAL B 1 70 ? 11.828 -39.5 -22.469 1 98.25 70 VAL B O 1
ATOM 5887 N N . ASN B 1 71 ? 12.047 -39.969 -20.297 1 98.25 71 ASN B N 1
ATOM 5888 C CA . ASN B 1 71 ? 13.477 -40.281 -20.406 1 98.25 71 ASN B CA 1
ATOM 5889 C C . ASN B 1 71 ? 13.727 -41.438 -21.344 1 98.25 71 ASN B C 1
ATOM 5891 O O . ASN B 1 71 ? 14.727 -41.469 -22.047 1 98.25 71 ASN B O 1
ATOM 5895 N N . THR B 1 72 ? 12.836 -42.438 -21.297 1 98.12 72 THR B N 1
ATOM 5896 C CA . THR B 1 72 ? 12.945 -43.562 -22.203 1 98.12 72 THR B CA 1
ATOM 5897 C C . THR B 1 72 ? 12.852 -43.125 -23.672 1 98.12 72 THR B C 1
ATOM 5899 O O . THR B 1 72 ? 13.609 -43.594 -24.516 1 98.12 72 THR B O 1
ATOM 5902 N N . ILE B 1 73 ? 11.953 -42.219 -23.922 1 98.31 73 ILE B N 1
ATOM 5903 C CA . ILE B 1 73 ? 11.82 -41.656 -25.266 1 98.31 73 ILE B CA 1
ATOM 5904 C C . ILE B 1 73 ? 13.125 -40.969 -25.672 1 98.31 73 ILE B C 1
ATOM 5906 O O . ILE B 1 73 ? 13.648 -41.219 -26.75 1 98.31 73 ILE B O 1
ATOM 5910 N N . LEU B 1 74 ? 13.711 -40.156 -24.812 1 98.38 74 LEU B N 1
ATOM 5911 C CA . LEU B 1 74 ? 14.938 -39.406 -25.078 1 98.38 74 LEU B CA 1
ATOM 5912 C C . LEU B 1 74 ? 16.109 -40.344 -25.281 1 98.38 74 LEU B C 1
ATOM 5914 O O . LEU B 1 74 ? 16.953 -40.156 -26.156 1 98.38 74 LEU B O 1
ATOM 5918 N N . ALA B 1 75 ? 16.188 -41.406 -24.469 1 97.31 75 ALA B N 1
ATOM 5919 C CA . ALA B 1 75 ? 17.25 -42.406 -24.594 1 97.31 75 ALA B CA 1
ATOM 5920 C C . ALA B 1 75 ? 17.172 -43.094 -25.953 1 97.31 75 ALA B C 1
ATOM 5922 O O . ALA B 1 75 ? 18.188 -43.344 -26.594 1 97.31 75 ALA B O 1
ATOM 5923 N N . ASP B 1 76 ? 15.938 -43.438 -26.328 1 97.44 76 ASP B N 1
ATOM 5924 C CA . ASP B 1 76 ? 15.742 -44.094 -27.625 1 97.44 76 ASP B CA 1
ATOM 5925 C C . ASP B 1 76 ? 16.172 -43.188 -28.766 1 97.44 76 ASP B C 1
ATOM 5927 O O . ASP B 1 76 ? 16.812 -43.625 -29.734 1 97.44 76 ASP B O 1
ATOM 5931 N N . LEU B 1 77 ? 15.828 -41.969 -28.656 1 97.75 77 LEU B N 1
ATOM 5932 C CA . LEU B 1 77 ? 16.219 -41 -29.688 1 97.75 77 LEU B CA 1
ATOM 5933 C C . LEU B 1 77 ? 17.734 -40.844 -29.75 1 97.75 77 LEU B C 1
ATOM 5935 O O . LEU B 1 77 ? 18.297 -40.688 -30.844 1 97.75 77 LEU B O 1
ATOM 5939 N N . SER B 1 78 ? 18.422 -40.906 -28.672 1 95.75 78 SER B N 1
ATOM 5940 C CA . SER B 1 78 ? 19.859 -40.656 -28.578 1 95.75 78 SER B CA 1
ATOM 5941 C C . SER B 1 78 ? 20.656 -41.844 -29.156 1 95.75 78 SER B C 1
ATOM 5943 O O . SER B 1 78 ? 21.844 -41.719 -29.406 1 95.75 78 SER B O 1
ATOM 5945 N N . ARG B 1 79 ? 20.016 -42.969 -29.422 1 95.31 79 ARG B N 1
ATOM 5946 C CA . ARG B 1 79 ? 20.672 -44.156 -29.938 1 95.31 79 ARG B CA 1
ATOM 5947 C C . ARG B 1 79 ? 20.641 -44.188 -31.469 1 95.31 79 ARG B C 1
ATOM 5949 O O . ARG B 1 79 ? 21.281 -45.031 -32.094 1 95.31 79 ARG B O 1
ATOM 5956 N N . LYS B 1 80 ? 19.938 -43.25 -31.969 1 95.38 80 LYS B N 1
ATOM 5957 C CA . LYS B 1 80 ? 19.797 -43.219 -33.406 1 95.38 80 LYS B CA 1
ATOM 5958 C C . LYS B 1 80 ? 20.344 -41.906 -34 1 95.38 80 LYS B C 1
ATOM 5960 O O . LYS B 1 80 ? 20.688 -41 -33.25 1 95.38 80 LYS B O 1
ATOM 5965 N N . ALA B 1 81 ? 20.484 -41.938 -35.344 1 94.88 81 ALA B N 1
ATOM 5966 C CA . ALA B 1 81 ? 20.922 -40.75 -36.031 1 94.88 81 ALA B CA 1
ATOM 5967 C C . ALA B 1 81 ? 19.766 -40.125 -36.844 1 94.88 81 ALA B C 1
ATOM 5969 O O . ALA B 1 81 ? 18.953 -40.875 -37.406 1 94.88 81 ALA B O 1
ATOM 5970 N N . TYR B 1 82 ? 19.797 -38.875 -36.781 1 97.06 82 TYR B N 1
ATOM 5971 C CA . TYR B 1 82 ? 18.734 -38.156 -37.5 1 97.06 82 TYR B CA 1
ATOM 5972 C C . TYR B 1 82 ? 19.312 -37.062 -38.375 1 97.06 82 TYR B C 1
ATOM 5974 O O . TYR B 1 82 ? 20.391 -36.531 -38.094 1 97.06 82 TYR B O 1
ATOM 5982 N N . LYS B 1 83 ? 18.562 -36.688 -39.406 1 95.75 83 LYS B N 1
ATOM 5983 C CA . LYS B 1 83 ? 18.969 -35.594 -40.281 1 95.75 83 LYS B CA 1
ATOM 5984 C C . LYS B 1 83 ? 18.938 -34.25 -39.562 1 95.75 83 LYS B C 1
ATOM 5986 O O . LYS B 1 83 ? 18.047 -34 -38.75 1 95.75 83 LYS B O 1
ATOM 5991 N N . PRO B 1 84 ? 19.906 -33.375 -39.906 1 92.75 84 PRO B N 1
ATOM 5992 C CA . PRO B 1 84 ? 19.891 -32.062 -39.312 1 92.75 84 PRO B CA 1
ATOM 5993 C C . PRO B 1 84 ? 18.562 -31.312 -39.531 1 92.75 84 PRO B C 1
ATOM 5995 O O . PRO B 1 84 ? 17.984 -31.391 -40.625 1 92.75 84 PRO B O 1
ATOM 5998 N N . GLY B 1 85 ? 18.156 -30.688 -38.438 1 92.56 85 GLY B N 1
ATOM 5999 C CA . GLY B 1 85 ? 16.953 -29.875 -38.562 1 92.56 85 GLY B CA 1
ATOM 6000 C C . GLY B 1 85 ? 15.695 -30.578 -38.094 1 92.56 85 GLY B C 1
ATOM 6001 O O . GLY B 1 85 ? 14.672 -29.938 -37.844 1 92.56 85 GLY B O 1
ATOM 6002 N N . THR B 1 86 ? 15.719 -31.875 -38 1 96.31 86 THR B N 1
ATOM 6003 C CA . THR B 1 86 ? 14.539 -32.625 -37.562 1 96.31 86 THR B CA 1
ATOM 6004 C C . THR B 1 86 ? 14.328 -32.438 -36.062 1 96.31 86 THR B C 1
ATOM 6006 O O . THR B 1 86 ? 15.266 -32.125 -35.312 1 96.31 86 THR B O 1
ATOM 6009 N N . THR B 1 87 ? 13.109 -32.562 -35.656 1 97.25 87 THR B N 1
ATOM 6010 C CA . THR B 1 87 ? 12.773 -32.469 -34.25 1 97.25 87 THR B CA 1
ATOM 6011 C C . THR B 1 87 ? 13.492 -33.531 -33.438 1 97.25 87 THR B C 1
ATOM 6013 O O . THR B 1 87 ? 13.977 -33.281 -32.344 1 97.25 87 THR B O 1
ATOM 6016 N N . GLU B 1 88 ? 13.641 -34.719 -34 1 97.44 88 GLU B N 1
ATOM 6017 C CA . GLU B 1 88 ? 14.328 -35.844 -33.344 1 97.44 88 GLU B CA 1
ATOM 6018 C C . GLU B 1 88 ? 15.797 -35.5 -33.094 1 97.44 88 GLU B C 1
ATOM 6020 O O . GLU B 1 88 ? 16.328 -35.812 -32.031 1 97.44 88 GLU B O 1
ATOM 6025 N N . ARG B 1 89 ? 16.406 -34.875 -34.094 1 97.44 89 ARG B N 1
ATOM 6026 C CA . ARG B 1 89 ? 17.812 -34.469 -33.938 1 97.44 89 ARG B CA 1
ATOM 6027 C C . ARG B 1 89 ? 17.969 -33.406 -32.875 1 97.44 89 ARG B C 1
ATOM 6029 O O . ARG B 1 89 ? 18.891 -33.5 -32.062 1 97.44 89 ARG B O 1
ATOM 6036 N N . LYS B 1 90 ? 17.094 -32.469 -32.875 1 98.19 90 LYS B N 1
ATOM 6037 C CA . LYS B 1 90 ? 17.141 -31.406 -31.875 1 98.19 90 LYS B CA 1
ATOM 6038 C C . LYS B 1 90 ? 17 -31.969 -30.453 1 98.19 90 LYS B C 1
ATOM 6040 O O . LYS B 1 90 ? 17.766 -31.625 -29.562 1 98.19 90 LYS B O 1
ATOM 6045 N N . LEU B 1 91 ? 16.016 -32.875 -30.266 1 98.31 91 LEU B N 1
ATOM 6046 C CA . LEU B 1 91 ? 15.773 -33.469 -28.969 1 98.31 91 LEU B CA 1
ATOM 6047 C C . LEU B 1 91 ? 16.969 -34.312 -28.516 1 98.31 91 LEU B C 1
ATOM 6049 O O . LEU B 1 91 ? 17.422 -34.188 -27.375 1 98.31 91 LEU B O 1
ATOM 6053 N N . SER B 1 92 ? 17.516 -35.125 -29.375 1 97.75 92 SER B N 1
ATOM 6054 C CA . SER B 1 92 ? 18.625 -36 -29.031 1 97.75 92 SER B CA 1
ATOM 6055 C C . SER B 1 92 ? 19.891 -35.219 -28.719 1 97.75 92 SER B C 1
ATOM 6057 O O . SER B 1 92 ? 20.578 -35.5 -27.734 1 97.75 92 SER B O 1
ATOM 6059 N N . ASP B 1 93 ? 20.172 -34.156 -29.531 1 97.75 93 ASP B N 1
ATOM 6060 C CA . ASP B 1 93 ? 21.359 -33.344 -29.312 1 97.75 93 ASP B CA 1
ATOM 6061 C C . ASP B 1 93 ? 21.25 -32.562 -28 1 97.75 93 ASP B C 1
ATOM 6063 O O . ASP B 1 93 ? 22.203 -32.5 -27.234 1 97.75 93 ASP B O 1
ATOM 6067 N N . PHE B 1 94 ? 20.094 -31.969 -27.797 1 98.12 94 PHE B N 1
ATOM 6068 C CA . PHE B 1 94 ? 19.891 -31.188 -26.578 1 98.12 94 PHE B CA 1
ATOM 6069 C C . PHE B 1 94 ? 20.016 -32.094 -25.344 1 98.12 94 PHE B C 1
ATOM 6071 O O . PHE B 1 94 ? 20.625 -31.688 -24.344 1 98.12 94 PHE B O 1
ATOM 6078 N N . TYR B 1 95 ? 19.453 -33.281 -25.391 1 98.19 95 TYR B N 1
ATOM 6079 C CA . TYR B 1 95 ? 19.547 -34.219 -24.281 1 98.19 95 TYR B CA 1
ATOM 6080 C C . TYR B 1 95 ? 21 -34.625 -24.047 1 98.19 95 TYR B C 1
ATOM 6082 O O . TYR B 1 95 ? 21.438 -34.75 -22.906 1 98.19 95 TYR B O 1
ATOM 6090 N N . ARG B 1 96 ? 21.766 -34.875 -25.078 1 97.19 96 ARG B N 1
ATOM 6091 C CA . ARG B 1 96 ? 23.188 -35.219 -24.969 1 97.19 96 ARG B CA 1
ATOM 6092 C C . ARG B 1 96 ? 23.969 -34.094 -24.297 1 97.19 96 ARG B C 1
ATOM 6094 O O . ARG B 1 96 ? 24.812 -34.344 -23.438 1 97.19 96 ARG B O 1
ATOM 6101 N N . LEU B 1 97 ? 23.656 -32.906 -24.734 1 97.44 97 LEU B N 1
ATOM 6102 C CA . LEU B 1 97 ? 24.297 -31.75 -24.109 1 97.44 97 LEU B CA 1
ATOM 6103 C C . LEU B 1 97 ? 23.938 -31.672 -22.625 1 97.44 97 LEU B C 1
ATOM 6105 O O . LEU B 1 97 ? 24.812 -31.438 -21.781 1 97.44 97 LEU B O 1
ATOM 6109 N N . ALA B 1 98 ? 22.688 -31.906 -22.297 1 97.62 98 ALA B N 1
ATOM 6110 C CA . ALA B 1 98 ? 22.188 -31.781 -20.938 1 97.62 98 ALA B CA 1
ATOM 6111 C C . ALA B 1 98 ? 22.781 -32.875 -20.031 1 97.62 98 ALA B C 1
ATOM 6113 O O . ALA B 1 98 ? 22.969 -32.656 -18.828 1 97.62 98 ALA B O 1
ATOM 6114 N N . THR B 1 99 ? 23.188 -34 -20.578 1 97.5 99 THR B N 1
ATOM 6115 C CA . THR B 1 99 ? 23.688 -35.125 -19.781 1 97.5 99 THR B CA 1
ATOM 6116 C C . THR B 1 99 ? 25.203 -35.125 -19.734 1 97.5 99 THR B C 1
ATOM 6118 O O . THR B 1 99 ? 25.812 -35.969 -19.047 1 97.5 99 THR B O 1
ATOM 6121 N N . ASP B 1 100 ? 25.812 -34.219 -20.422 1 97.25 100 ASP B N 1
ATOM 6122 C CA . ASP B 1 100 ? 27.266 -34.188 -20.5 1 97.25 100 ASP B CA 1
ATOM 6123 C C . ASP B 1 100 ? 27.859 -33.312 -19.422 1 97.25 100 ASP B C 1
ATOM 6125 O O . ASP B 1 100 ? 28.438 -32.25 -19.719 1 97.25 100 ASP B O 1
ATOM 6129 N N . SER B 1 101 ? 27.828 -33.781 -18.25 1 96.38 101 SER B N 1
ATOM 6130 C CA . SER B 1 101 ? 28.328 -33 -17.109 1 96.38 101 SER B CA 1
ATOM 6131 C C . SER B 1 101 ? 29.844 -32.812 -17.203 1 96.38 101 SER B C 1
ATOM 6133 O O . SER B 1 101 ? 30.375 -31.797 -16.734 1 96.38 101 SER B O 1
ATOM 6135 N N . ALA B 1 102 ? 30.531 -33.688 -17.797 1 97.44 102 ALA B N 1
ATOM 6136 C CA . ALA B 1 102 ? 31.984 -33.594 -17.953 1 97.44 102 ALA B CA 1
ATOM 6137 C C . ALA B 1 102 ? 32.375 -32.375 -18.781 1 97.44 102 ALA B C 1
ATOM 6139 O O . ALA B 1 102 ? 33.25 -31.609 -18.422 1 97.44 102 ALA B O 1
ATOM 6140 N N . CYS B 1 103 ? 31.656 -32.25 -19.875 1 97.19 103 CYS B N 1
ATOM 6141 C CA . CYS B 1 103 ? 31.906 -31.094 -20.734 1 97.19 103 CYS B CA 1
ATOM 6142 C C . CYS B 1 103 ? 31.594 -29.797 -20 1 97.19 103 CYS B C 1
ATOM 6144 O O . CYS B 1 103 ? 32.375 -28.844 -20.062 1 97.19 103 CYS B O 1
ATOM 6146 N N . ARG B 1 104 ? 30.516 -29.703 -19.297 1 97.56 104 ARG B N 1
ATOM 6147 C CA . ARG B 1 104 ? 30.109 -28.5 -18.578 1 97.56 104 ARG B CA 1
ATOM 6148 C C . ARG B 1 104 ? 31.141 -28.156 -17.5 1 97.56 104 ARG B C 1
ATOM 6150 O O . ARG B 1 104 ? 31.438 -26.969 -17.281 1 97.56 104 ARG B O 1
ATOM 6157 N N . ASN B 1 105 ? 31.641 -29.188 -16.828 1 98.12 105 ASN B N 1
ATOM 6158 C CA . ASN B 1 105 ? 32.656 -28.953 -15.789 1 98.12 105 ASN B CA 1
ATOM 6159 C C . ASN B 1 105 ? 33.969 -28.453 -16.391 1 98.12 105 ASN B C 1
ATOM 6161 O O . ASN B 1 105 ? 34.656 -27.641 -15.773 1 98.12 105 ASN B O 1
ATOM 6165 N N . ARG B 1 106 ? 34.312 -28.938 -17.516 1 97.81 106 ARG B N 1
ATOM 6166 C CA . ARG B 1 106 ? 35.5 -28.453 -18.219 1 97.81 106 ARG B CA 1
ATOM 6167 C C . ARG B 1 106 ? 35.344 -27 -18.656 1 97.81 106 ARG B C 1
ATOM 6169 O O . ARG B 1 106 ? 36.25 -26.188 -18.516 1 97.81 106 ARG B O 1
ATOM 6176 N N . GLU B 1 107 ? 34.156 -26.672 -19.156 1 97.56 107 GLU B N 1
ATOM 6177 C CA . GLU B 1 107 ? 33.875 -25.328 -19.625 1 97.56 107 GLU B CA 1
ATOM 6178 C C . GLU B 1 107 ? 33.781 -24.344 -18.469 1 97.56 107 GLU B C 1
ATOM 6180 O O . GLU B 1 107 ? 34.125 -23.156 -18.625 1 97.56 107 GLU B O 1
ATOM 6185 N N . GLY B 1 108 ? 33.281 -24.797 -17.375 1 97.62 108 GLY B N 1
ATOM 6186 C CA . GLY B 1 108 ? 33.094 -23.938 -16.219 1 97.62 108 GLY B CA 1
ATOM 6187 C C . GLY B 1 108 ? 32.25 -22.719 -16.5 1 97.62 108 GLY B C 1
ATOM 6188 O O . GLY B 1 108 ? 31.109 -22.859 -16.953 1 97.62 108 GLY B O 1
ATOM 6189 N N . LEU B 1 109 ? 32.812 -21.547 -16.359 1 97.88 109 LEU B N 1
ATOM 6190 C CA . LEU B 1 109 ? 32.094 -20.297 -16.531 1 97.88 109 LEU B CA 1
ATOM 6191 C C . LEU B 1 109 ? 32.281 -19.734 -17.938 1 97.88 109 LEU B C 1
ATOM 6193 O O . LEU B 1 109 ? 31.688 -18.719 -18.297 1 97.88 109 LEU B O 1
ATOM 6197 N N . ALA B 1 110 ? 33.031 -20.359 -18.734 1 98.19 110 ALA B N 1
ATOM 6198 C CA . ALA B 1 110 ? 33.406 -19.844 -20.047 1 98.19 110 ALA B CA 1
ATOM 6199 C C . ALA B 1 110 ? 32.188 -19.406 -20.859 1 98.19 110 ALA B C 1
ATOM 6201 O O . ALA B 1 110 ? 32.219 -18.359 -21.5 1 98.19 110 ALA B O 1
ATOM 6202 N N . PRO B 1 111 ? 31.078 -20.125 -20.797 1 98.25 111 PRO B N 1
ATOM 6203 C CA . PRO B 1 111 ? 29.938 -19.766 -21.641 1 98.25 111 PRO B CA 1
ATOM 6204 C C . PRO B 1 111 ? 29.312 -18.422 -21.25 1 98.25 111 PRO B C 1
ATOM 6206 O O . PRO B 1 111 ? 28.688 -17.766 -22.094 1 98.25 111 PRO B O 1
ATOM 6209 N N . VAL B 1 112 ? 29.453 -17.953 -20 1 98.44 112 VAL B N 1
ATOM 6210 C CA . VAL B 1 112 ? 28.781 -16.734 -19.578 1 98.44 112 VAL B CA 1
ATOM 6211 C C . VAL B 1 112 ? 29.797 -15.609 -19.422 1 98.44 112 VAL B C 1
ATOM 6213 O O . VAL B 1 112 ? 29.422 -14.453 -19.25 1 98.44 112 VAL B O 1
ATOM 6216 N N . GLN B 1 113 ? 31.078 -15.891 -19.5 1 98 113 GLN B N 1
ATOM 6217 C CA . GLN B 1 113 ? 32.156 -14.93 -19.219 1 98 113 GLN B CA 1
ATOM 6218 C C . GLN B 1 113 ? 32.094 -13.742 -20.172 1 98 113 GLN B C 1
ATOM 6220 O O . GLN B 1 113 ? 32.281 -12.602 -19.75 1 98 113 GLN B O 1
ATOM 6225 N N . PRO B 1 114 ? 31.828 -13.969 -21.484 1 97.69 114 PRO B N 1
ATOM 6226 C CA . PRO B 1 114 ? 31.75 -12.805 -22.391 1 97.69 114 PRO B CA 1
ATOM 6227 C C . PRO B 1 114 ? 30.625 -11.836 -22 1 97.69 114 PRO B C 1
ATOM 6229 O O . PRO B 1 114 ? 30.812 -10.617 -22.078 1 97.69 114 PRO B O 1
ATOM 6232 N N . LEU B 1 115 ? 29.516 -12.367 -21.609 1 98 115 LEU B N 1
ATOM 6233 C CA . LEU B 1 115 ? 28.375 -11.539 -21.203 1 98 115 LEU B CA 1
ATOM 6234 C C . LEU B 1 115 ? 28.719 -10.758 -19.938 1 98 115 LEU B C 1
ATOM 6236 O O . LEU B 1 115 ? 28.438 -9.562 -19.844 1 98 115 LEU B O 1
ATOM 6240 N N . LEU B 1 116 ? 29.328 -11.398 -18.906 1 98.69 116 LEU B N 1
ATOM 6241 C CA . LEU B 1 116 ? 29.734 -10.734 -17.672 1 98.69 116 LEU B CA 1
ATOM 6242 C C . LEU B 1 116 ? 30.781 -9.672 -17.938 1 98.69 116 LEU B C 1
ATOM 6244 O O . LEU B 1 116 ? 30.75 -8.586 -17.359 1 98.69 116 LEU B O 1
ATOM 6248 N N . ALA B 1 117 ? 31.703 -9.992 -18.844 1 98.56 117 ALA B N 1
ATOM 6249 C CA . ALA B 1 117 ? 32.75 -9.039 -19.203 1 98.56 117 ALA B CA 1
ATOM 6250 C C . ALA B 1 117 ? 32.156 -7.809 -19.875 1 98.56 117 ALA B C 1
ATOM 6252 O O . ALA B 1 117 ? 32.625 -6.688 -19.641 1 98.56 117 ALA B O 1
ATOM 6253 N N . GLU B 1 118 ? 31.188 -8.047 -20.734 1 98.56 118 GLU B N 1
ATOM 6254 C CA . GLU B 1 118 ? 30.516 -6.926 -21.391 1 98.56 118 GLU B CA 1
ATOM 6255 C C . GLU B 1 118 ? 29.828 -6.02 -20.375 1 98.56 118 GLU B C 1
ATOM 6257 O O . GLU B 1 118 ? 29.891 -4.793 -20.484 1 98.56 118 GLU B O 1
ATOM 6262 N N . MET B 1 119 ? 29.188 -6.566 -19.391 1 98.75 119 MET B N 1
ATOM 6263 C CA . MET B 1 119 ? 28.531 -5.801 -18.328 1 98.75 119 MET B CA 1
ATOM 6264 C C . MET B 1 119 ? 29.547 -5.051 -17.484 1 98.75 119 MET B C 1
ATOM 6266 O O . MET B 1 119 ? 29.328 -3.889 -17.125 1 98.75 119 MET B O 1
ATOM 6270 N N . GLU B 1 120 ? 30.641 -5.719 -17.172 1 98.5 120 GLU B N 1
ATOM 6271 C CA . GLU B 1 120 ? 31.688 -5.086 -16.375 1 98.5 120 GLU B CA 1
ATOM 6272 C C . GLU B 1 120 ? 32.375 -3.951 -17.141 1 98.5 120 GLU B C 1
ATOM 6274 O O . GLU B 1 120 ? 32.844 -2.984 -16.547 1 98.5 120 GLU B O 1
ATOM 6279 N N . ALA B 1 121 ? 32.312 -4.027 -18.453 1 98.38 121 ALA B N 1
ATOM 6280 C CA . ALA B 1 121 ? 32.938 -3.006 -19.297 1 98.38 121 ALA B CA 1
ATOM 6281 C C . ALA B 1 121 ? 32.062 -1.782 -19.438 1 98.38 121 ALA B C 1
ATOM 6283 O O . ALA B 1 121 ? 32.5 -0.695 -19.781 1 98.38 121 ALA B O 1
ATOM 6284 N N . ALA B 1 122 ? 30.75 -1.967 -19.25 1 98 122 ALA B N 1
ATOM 6285 C CA . ALA B 1 122 ? 29.812 -0.851 -19.281 1 98 122 ALA B CA 1
ATOM 6286 C C . ALA B 1 122 ? 29.953 0.017 -18.031 1 98 122 ALA B C 1
ATOM 6288 O O . ALA B 1 122 ? 29.641 -0.428 -16.922 1 98 122 ALA B O 1
ATOM 6289 N N . ARG B 1 123 ? 30.281 1.241 -18.172 1 94.31 123 ARG B N 1
ATOM 6290 C CA . ARG B 1 123 ? 30.703 2.033 -17.016 1 94.31 123 ARG B CA 1
ATOM 6291 C C . ARG B 1 123 ? 29.594 2.98 -16.578 1 94.31 123 ARG B C 1
ATOM 6293 O O . ARG B 1 123 ? 29.484 3.301 -15.383 1 94.31 123 ARG B O 1
ATOM 6300 N N . SER B 1 124 ? 28.766 3.4 -17.547 1 97.5 124 SER B N 1
ATOM 6301 C CA . SER B 1 124 ? 27.734 4.371 -17.203 1 97.5 124 SER B CA 1
ATOM 6302 C C . SER B 1 124 ? 26.359 3.729 -17.203 1 97.5 124 SER B C 1
ATOM 6304 O O . SER B 1 124 ? 26.172 2.635 -17.75 1 97.5 124 SER B O 1
ATOM 6306 N N . LEU B 1 125 ? 25.422 4.445 -16.625 1 97.38 125 LEU B N 1
ATOM 6307 C CA . LEU B 1 125 ? 24.031 4.004 -16.656 1 97.38 125 LEU B CA 1
ATOM 6308 C C . LEU B 1 125 ? 23.531 3.9 -18.078 1 97.38 125 LEU B C 1
ATOM 6310 O O . LEU B 1 125 ? 22.797 2.963 -18.422 1 97.38 125 LEU B O 1
ATOM 6314 N N . ASP B 1 126 ? 23.906 4.828 -18.906 1 97.69 126 ASP B N 1
ATOM 6315 C CA . ASP B 1 126 ? 23.5 4.82 -20.297 1 97.69 126 ASP B CA 1
ATOM 6316 C C . ASP B 1 126 ? 24.047 3.592 -21.031 1 97.69 126 ASP B C 1
ATOM 6318 O O . ASP B 1 126 ? 23.344 2.986 -21.844 1 97.69 126 ASP B O 1
ATOM 6322 N N . ASP B 1 127 ? 25.281 3.25 -20.719 1 98.44 127 ASP B N 1
ATOM 6323 C CA . ASP B 1 127 ? 25.875 2.055 -21.312 1 98.44 127 ASP B CA 1
ATOM 6324 C C . ASP B 1 127 ? 25.094 0.801 -20.906 1 98.44 127 ASP B C 1
ATOM 6326 O O . ASP B 1 127 ? 24.844 -0.07 -21.75 1 98.44 127 ASP B O 1
ATOM 6330 N N . LEU B 1 128 ? 24.797 0.775 -19.656 1 98.62 128 LEU B N 1
ATOM 6331 C CA . LEU B 1 128 ? 24.078 -0.387 -19.156 1 98.62 128 LEU B CA 1
ATOM 6332 C C . LEU B 1 128 ? 22.656 -0.446 -19.734 1 98.62 128 LEU B C 1
ATOM 6334 O O . LEU B 1 128 ? 22.156 -1.527 -20.047 1 98.62 128 LEU B O 1
ATOM 6338 N N . ARG B 1 129 ? 22.031 0.655 -19.891 1 98 129 ARG B N 1
ATOM 6339 C CA . ARG B 1 129 ? 20.703 0.707 -20.5 1 98 129 ARG B CA 1
ATOM 6340 C C . ARG B 1 129 ? 20.734 0.256 -21.953 1 98 129 ARG B C 1
ATOM 6342 O O . ARG B 1 129 ? 19.828 -0.417 -22.422 1 98 129 ARG B O 1
ATOM 6349 N N . ARG B 1 130 ? 21.797 0.598 -22.641 1 98.31 130 ARG B N 1
ATOM 6350 C CA . ARG B 1 130 ? 21.969 0.105 -24 1 98.31 130 ARG B CA 1
ATOM 6351 C C . ARG B 1 130 ? 22.109 -1.413 -24.031 1 98.31 130 ARG B C 1
ATOM 6353 O O . ARG B 1 130 ? 21.609 -2.078 -24.938 1 98.31 130 ARG B O 1
ATOM 6360 N N . LEU B 1 131 ? 22.781 -1.923 -23 1 98.69 131 LEU B N 1
ATOM 6361 C CA . LEU B 1 131 ? 22.906 -3.373 -22.906 1 98.69 131 LEU B CA 1
ATOM 6362 C C . LEU B 1 131 ? 21.562 -4.016 -22.625 1 98.69 131 LEU B C 1
ATOM 6364 O O . LEU B 1 131 ? 21.25 -5.098 -23.125 1 98.69 131 LEU B O 1
ATOM 6368 N N . GLN B 1 132 ? 20.734 -3.334 -21.766 1 98.56 132 GLN B N 1
ATOM 6369 C CA . GLN B 1 132 ? 19.391 -3.846 -21.516 1 98.56 132 GLN B CA 1
ATOM 6370 C C . GLN B 1 132 ? 18.578 -3.936 -22.797 1 98.56 132 GLN B C 1
ATOM 6372 O O . GLN B 1 132 ? 17.859 -4.91 -23.031 1 98.56 132 GLN B O 1
ATOM 6377 N N . LEU B 1 133 ? 18.75 -2.955 -23.656 1 98.56 133 LEU B N 1
ATOM 6378 C CA . LEU B 1 133 ? 18.047 -2.975 -24.938 1 98.56 133 LEU B CA 1
ATOM 6379 C C . LEU B 1 133 ? 18.625 -4.055 -25.859 1 98.56 133 LEU B C 1
ATOM 6381 O O . LEU B 1 133 ? 17.875 -4.77 -26.516 1 98.56 133 LEU B O 1
ATOM 6385 N N . LYS B 1 134 ? 19.969 -4.184 -25.859 1 98.5 134 LYS B N 1
ATOM 6386 C CA . LYS B 1 134 ? 20.641 -5.199 -26.672 1 98.5 134 LYS B CA 1
ATOM 6387 C C . LYS B 1 134 ? 20.141 -6.598 -26.312 1 98.5 134 LYS B C 1
ATOM 6389 O O . LYS B 1 134 ? 19.938 -7.441 -27.188 1 98.5 134 LYS B O 1
ATOM 6394 N N . TYR B 1 135 ? 19.922 -6.82 -25.016 1 98.38 135 TYR B N 1
ATOM 6395 C CA . TYR B 1 135 ? 19.531 -8.133 -24.531 1 98.38 135 TYR B CA 1
ATOM 6396 C C . TYR B 1 135 ? 18.094 -8.133 -24.031 1 98.38 135 TYR B C 1
ATOM 6398 O O . TYR B 1 135 ? 17.734 -8.859 -23.094 1 98.38 135 TYR B O 1
ATOM 6406 N N . ALA B 1 136 ? 17.219 -7.332 -24.609 1 98.25 136 ALA B N 1
ATOM 6407 C CA . ALA B 1 136 ? 15.844 -7.137 -24.141 1 98.25 136 ALA B CA 1
ATOM 6408 C C . ALA B 1 136 ? 15.086 -8.461 -24.125 1 98.25 136 ALA B C 1
ATOM 6410 O O . ALA B 1 136 ? 14.227 -8.672 -23.266 1 98.25 136 ALA B O 1
ATOM 6411 N N . ARG B 1 137 ? 15.422 -9.32 -24.984 1 97.69 137 ARG B N 1
ATOM 6412 C CA . ARG B 1 137 ? 14.727 -10.602 -25.078 1 97.69 137 ARG B CA 1
ATOM 6413 C C . ARG B 1 137 ? 15.078 -11.5 -23.906 1 97.69 137 ARG B C 1
ATOM 6415 O O . ARG B 1 137 ? 14.359 -12.461 -23.609 1 97.69 137 ARG B O 1
ATOM 6422 N N . LEU B 1 138 ? 16.203 -11.227 -23.234 1 97.69 138 LEU B N 1
ATOM 6423 C CA . LEU B 1 138 ? 16.609 -12.023 -22.078 1 97.69 138 LEU B CA 1
ATOM 6424 C C . LEU B 1 138 ? 16.297 -11.289 -20.781 1 97.69 138 LEU B C 1
ATOM 6426 O O . LEU B 1 138 ? 16.312 -11.891 -19.703 1 97.69 138 LEU B O 1
ATOM 6430 N N . GLY B 1 139 ? 16.016 -10 -20.797 1 97.81 139 GLY B N 1
ATOM 6431 C CA . GLY B 1 139 ? 15.414 -9.234 -19.719 1 97.81 139 GLY B CA 1
ATOM 6432 C C . GLY B 1 139 ? 16.359 -8.969 -18.578 1 97.81 139 GLY B C 1
ATOM 6433 O O . GLY B 1 139 ? 15.953 -8.969 -17.406 1 97.81 139 GLY B O 1
ATOM 6434 N N . TYR B 1 140 ? 17.703 -8.703 -18.781 1 98.5 140 TYR B N 1
ATOM 6435 C CA . TYR B 1 140 ? 18.656 -8.453 -17.703 1 98.5 140 TYR B CA 1
ATOM 6436 C C . TYR B 1 140 ? 18.375 -7.109 -17.047 1 98.5 140 TYR B C 1
ATOM 6438 O O . TYR B 1 140 ? 18.312 -6.078 -17.719 1 98.5 140 TYR B O 1
ATOM 6446 N N . GLY B 1 141 ? 18.234 -7.133 -15.773 1 98.19 141 GLY B N 1
ATOM 6447 C CA . GLY B 1 141 ? 18.031 -5.914 -15.008 1 98.19 141 GLY B CA 1
ATOM 6448 C C . GLY B 1 141 ? 16.625 -5.355 -15.148 1 98.19 141 GLY B C 1
ATOM 6449 O O . GLY B 1 141 ? 16.422 -4.152 -14.977 1 98.19 141 GLY B O 1
ATOM 6450 N N . VAL B 1 142 ? 15.68 -6.113 -15.586 1 98.19 142 VAL B N 1
ATOM 6451 C CA . VAL B 1 142 ? 14.281 -5.715 -15.711 1 98.19 142 VAL B CA 1
ATOM 6452 C C . VAL B 1 142 ? 13.461 -6.355 -14.594 1 98.19 142 VAL B C 1
ATOM 6454 O O . VAL B 1 142 ? 13.18 -7.555 -14.625 1 98.19 142 VAL B O 1
ATOM 6457 N N . PRO B 1 143 ? 13.039 -5.613 -13.602 1 97.94 143 PRO B N 1
ATOM 6458 C CA . PRO B 1 143 ? 12.5 -6.195 -12.367 1 97.94 143 PRO B CA 1
ATOM 6459 C C . PRO B 1 143 ? 11.008 -6.488 -12.453 1 97.94 143 PRO B C 1
ATOM 6461 O O . PRO B 1 143 ? 10.352 -6.68 -11.43 1 97.94 143 PRO B O 1
ATOM 6464 N N . PHE B 1 144 ? 10.367 -6.41 -13.633 1 98.44 144 PHE B N 1
ATOM 6465 C CA . PHE B 1 144 ? 8.945 -6.691 -13.805 1 98.44 144 PHE B CA 1
ATOM 6466 C C . PHE B 1 144 ? 8.719 -7.691 -14.93 1 98.44 144 PHE B C 1
ATOM 6468 O O . PHE B 1 144 ? 9.617 -7.93 -15.742 1 98.44 144 PHE B O 1
ATOM 6475 N N . GLY B 1 145 ? 7.598 -8.367 -14.859 1 97.56 145 GLY B N 1
ATOM 6476 C CA . GLY B 1 145 ? 7.219 -9.281 -15.922 1 97.56 145 GLY B CA 1
ATOM 6477 C C . GLY B 1 145 ? 6.391 -8.617 -17.016 1 97.56 145 GLY B C 1
ATOM 6478 O O . GLY B 1 145 ? 5.625 -7.691 -16.734 1 97.56 145 GLY B O 1
ATOM 6479 N N . SER B 1 146 ? 6.574 -9.086 -18.203 1 97.62 146 SER B N 1
ATOM 6480 C CA . SER B 1 146 ? 5.777 -8.656 -19.359 1 97.62 146 SER B CA 1
ATOM 6481 C C . SER B 1 146 ? 5.512 -9.82 -20.312 1 97.62 146 SER B C 1
ATOM 6483 O O . SER B 1 146 ? 6.395 -10.648 -20.547 1 97.62 146 SER B O 1
ATOM 6485 N N . GLY B 1 147 ? 4.352 -9.93 -20.75 1 97.88 147 GLY B N 1
ATOM 6486 C CA . GLY B 1 147 ? 3.957 -10.953 -21.703 1 97.88 147 GLY B CA 1
ATOM 6487 C C . GLY B 1 147 ? 2.549 -10.758 -22.234 1 97.88 147 GLY B C 1
ATOM 6488 O O . GLY B 1 147 ? 1.794 -9.93 -21.719 1 97.88 147 GLY B O 1
ATOM 6489 N N . PHE B 1 148 ? 2.238 -11.414 -23.328 1 98.56 148 PHE B N 1
ATOM 6490 C CA . PHE B 1 148 ? 0.919 -11.297 -23.938 1 98.56 148 PHE B CA 1
ATOM 6491 C C . PHE B 1 148 ? -0.035 -12.344 -23.375 1 98.56 148 PHE B C 1
ATOM 6493 O O . PHE B 1 148 ? 0.36 -13.484 -23.141 1 98.56 148 PHE B O 1
ATOM 6500 N N . ALA B 1 149 ? -1.238 -11.977 -23.156 1 98.06 149 ALA B N 1
ATOM 6501 C CA . ALA B 1 149 ? -2.35 -12.82 -22.719 1 98.06 149 ALA B CA 1
ATOM 6502 C C . ALA B 1 149 ? -3.686 -12.242 -23.188 1 98.06 149 ALA B C 1
ATOM 6504 O O . ALA B 1 149 ? -3.74 -11.125 -23.719 1 98.06 149 ALA B O 1
ATOM 6505 N N . ALA B 1 150 ? -4.699 -12.992 -22.969 1 98.62 150 ALA B N 1
ATOM 6506 C CA . ALA B 1 150 ? -6.027 -12.484 -23.297 1 98.62 150 ALA B CA 1
ATOM 6507 C C . ALA B 1 150 ? -6.355 -11.234 -22.484 1 98.62 150 ALA B C 1
ATOM 6509 O O . ALA B 1 150 ? -6.059 -11.172 -21.281 1 98.62 150 ALA B O 1
ATOM 6510 N N . ASP B 1 151 ? -6.875 -10.203 -23.156 1 98.75 151 ASP B N 1
ATOM 6511 C CA . ASP B 1 151 ? -7.438 -9.062 -22.453 1 98.75 151 ASP B CA 1
ATOM 6512 C C . ASP B 1 151 ? -8.672 -9.469 -21.641 1 98.75 151 ASP B C 1
ATOM 6514 O O . ASP B 1 151 ? -9.703 -9.82 -22.219 1 98.75 151 ASP B O 1
ATOM 6518 N N . ASP B 1 152 ? -8.656 -9.359 -20.406 1 98.56 152 ASP B N 1
ATOM 6519 C CA . ASP B 1 152 ? -9.688 -9.891 -19.516 1 98.56 152 ASP B CA 1
ATOM 6520 C C . ASP B 1 152 ? -11.055 -9.289 -19.828 1 98.56 152 ASP B C 1
ATOM 6522 O O . ASP B 1 152 ? -12.086 -9.883 -19.516 1 98.56 152 ASP B O 1
ATOM 6526 N N . LYS B 1 153 ? -11.078 -8.109 -20.391 1 98.5 153 LYS B N 1
ATOM 6527 C CA . LYS B 1 153 ? -12.367 -7.48 -20.688 1 98.5 153 LYS B CA 1
ATOM 6528 C C . LYS B 1 153 ? -12.625 -7.434 -22.188 1 98.5 153 LYS B C 1
ATOM 6530 O O . LYS B 1 153 ? -13.57 -6.785 -22.641 1 98.5 153 LYS B O 1
ATOM 6535 N N . ASN B 1 154 ? -11.82 -8.023 -22.969 1 98.38 154 ASN B N 1
ATOM 6536 C CA . ASN B 1 154 ? -11.922 -8.305 -24.391 1 98.38 154 ASN B CA 1
ATOM 6537 C C . ASN B 1 154 ? -11.172 -9.578 -24.781 1 98.38 154 ASN B C 1
ATOM 6539 O O . ASN B 1 154 ? -10.203 -9.523 -25.531 1 98.38 154 ASN B O 1
ATOM 6543 N N . VAL B 1 155 ? -11.695 -10.68 -24.375 1 98.19 155 VAL B N 1
ATOM 6544 C CA . VAL B 1 155 ? -10.953 -11.93 -24.312 1 98.19 155 VAL B CA 1
ATOM 6545 C C . VAL B 1 155 ? -10.703 -12.469 -25.719 1 98.19 155 VAL B C 1
ATOM 6547 O O . VAL B 1 155 ? -9.969 -13.438 -25.891 1 98.19 155 VAL B O 1
ATOM 6550 N N . THR B 1 156 ? -11.195 -11.883 -26.719 1 98.25 156 THR B N 1
ATOM 6551 C CA . THR B 1 156 ? -10.969 -12.312 -28.094 1 98.25 156 THR B CA 1
ATOM 6552 C C . THR B 1 156 ? -9.609 -11.836 -28.609 1 98.25 156 THR B C 1
ATOM 6554 O O . THR B 1 156 ? -9.109 -12.328 -29.609 1 98.25 156 THR B O 1
ATOM 6557 N N . MET B 1 157 ? -9.023 -10.875 -27.891 1 98.62 157 MET B N 1
ATOM 6558 C CA . MET B 1 157 ? -7.754 -10.297 -28.312 1 98.62 157 MET B CA 1
ATOM 6559 C C . MET B 1 157 ? -6.699 -10.414 -27.219 1 98.62 157 MET B C 1
ATOM 6561 O O . MET B 1 157 ? -7.008 -10.266 -26.031 1 98.62 157 MET B O 1
ATOM 6565 N N . ASN B 1 158 ? -5.453 -10.656 -27.688 1 98.75 158 ASN B N 1
ATOM 6566 C CA . ASN B 1 158 ? -4.336 -10.594 -26.75 1 98.75 158 ASN B CA 1
ATOM 6567 C C . ASN B 1 158 ? -3.932 -9.148 -26.469 1 98.75 158 ASN B C 1
ATOM 6569 O O . ASN B 1 158 ? -4.172 -8.258 -27.281 1 98.75 158 ASN B O 1
ATOM 6573 N N . ILE B 1 159 ? -3.334 -8.93 -25.344 1 98.81 159 ILE B N 1
ATOM 6574 C CA . ILE B 1 159 ? -2.814 -7.629 -24.938 1 98.81 159 ILE B CA 1
ATOM 6575 C C . ILE B 1 159 ? -1.546 -7.824 -24.109 1 98.81 159 ILE B C 1
ATOM 6577 O O . ILE B 1 159 ? -1.346 -8.883 -23.5 1 98.81 159 ILE B O 1
ATOM 6581 N N . LEU B 1 160 ? -0.61 -6.922 -24.141 1 98.81 160 LEU B N 1
ATOM 6582 C CA . LEU B 1 160 ? 0.568 -6.988 -23.281 1 98.81 160 LEU B CA 1
ATOM 6583 C C . LEU B 1 160 ? 0.19 -6.762 -21.828 1 98.81 160 LEU B C 1
ATOM 6585 O O . LEU B 1 160 ? -0.419 -5.742 -21.484 1 98.81 160 LEU B O 1
ATOM 6589 N N . VAL B 1 161 ? 0.502 -7.645 -21 1 98.75 161 VAL B N 1
ATOM 6590 C CA . VAL B 1 161 ? 0.227 -7.566 -19.562 1 98.75 161 VAL B CA 1
ATOM 6591 C C . VAL B 1 161 ? 1.535 -7.398 -18.797 1 98.75 161 VAL B C 1
ATOM 6593 O O . VAL B 1 161 ? 2.484 -8.164 -19 1 98.75 161 VAL B O 1
ATOM 6596 N N . LEU B 1 162 ? 1.568 -6.359 -17.984 1 98.81 162 LEU B N 1
ATOM 6597 C CA . LEU B 1 162 ? 2.705 -6.098 -17.094 1 98.81 162 LEU B CA 1
ATOM 6598 C C . LEU B 1 162 ? 2.391 -6.512 -15.664 1 98.81 162 LEU B C 1
ATOM 6600 O O . LEU B 1 162 ? 1.297 -6.242 -15.164 1 98.81 162 LEU B O 1
ATOM 6604 N N . ARG B 1 163 ? 3.352 -7.176 -15.016 1 98.44 163 ARG B N 1
ATOM 6605 C CA . ARG B 1 163 ? 3.143 -7.707 -13.672 1 98.44 163 ARG B CA 1
ATOM 6606 C C . ARG B 1 163 ? 4.344 -7.422 -12.773 1 98.44 163 ARG B C 1
ATOM 6608 O O . ARG B 1 163 ? 5.473 -7.316 -13.258 1 98.44 163 ARG B O 1
ATOM 6615 N N . GLN B 1 164 ? 4.059 -7.391 -11.469 1 98.62 164 GLN B N 1
ATOM 6616 C CA . GLN B 1 164 ? 5.145 -7.266 -10.5 1 98.62 164 GLN B CA 1
ATOM 6617 C C . GLN B 1 164 ? 6.098 -8.453 -10.586 1 98.62 164 GLN B C 1
ATOM 6619 O O . GLN B 1 164 ? 5.723 -9.523 -11.062 1 98.62 164 GLN B O 1
ATOM 6624 N N . GLY B 1 165 ? 7.344 -8.203 -10.234 1 98 165 GLY B N 1
ATOM 6625 C CA . GLY B 1 165 ? 8.391 -9.219 -10.258 1 98 165 GLY B CA 1
ATOM 6626 C C . GLY B 1 165 ? 9.68 -8.758 -9.617 1 98 165 GLY B C 1
ATOM 6627 O O . GLY B 1 165 ? 9.672 -7.961 -8.68 1 98 165 GLY B O 1
ATOM 6628 N N . GLY B 1 166 ? 10.734 -9.391 -9.977 1 97.88 166 GLY B N 1
ATOM 6629 C CA . GLY B 1 166 ? 12.07 -8.945 -9.609 1 97.88 166 GLY B CA 1
ATOM 6630 C C . GLY B 1 166 ? 12.523 -9.461 -8.258 1 97.88 166 GLY B C 1
ATOM 6631 O O . GLY B 1 166 ? 13.508 -8.977 -7.695 1 97.88 166 GLY B O 1
ATOM 6632 N N . LEU B 1 167 ? 11.852 -10.461 -7.684 1 98.31 167 LEU B N 1
ATOM 6633 C CA . LEU B 1 167 ? 12.234 -11.047 -6.406 1 98.31 167 LEU B CA 1
ATOM 6634 C C . LEU B 1 167 ? 12.758 -12.469 -6.594 1 98.31 167 LEU B C 1
ATOM 6636 O O . LEU B 1 167 ? 12.008 -13.359 -6.996 1 98.31 167 LEU B O 1
ATOM 6640 N N . THR B 1 168 ? 13.961 -12.688 -6.238 1 98.44 168 THR B N 1
ATOM 6641 C CA . THR B 1 168 ? 14.586 -13.992 -6.375 1 98.44 168 THR B CA 1
ATOM 6642 C C . THR B 1 168 ? 13.883 -15.023 -5.496 1 98.44 168 THR B C 1
ATOM 6644 O O . THR B 1 168 ? 13.68 -16.172 -5.914 1 98.44 168 THR B O 1
ATOM 6647 N N . LEU B 1 169 ? 13.367 -14.562 -4.379 1 97.38 169 LEU B N 1
ATOM 6648 C CA . LEU B 1 169 ? 12.727 -15.492 -3.455 1 97.38 169 LEU B CA 1
ATOM 6649 C C . LEU B 1 169 ? 11.25 -15.656 -3.795 1 97.38 169 LEU B C 1
ATOM 6651 O O . LEU B 1 169 ? 10.523 -16.375 -3.094 1 97.38 169 LEU B O 1
ATOM 6655 N N . GLY B 1 170 ? 10.82 -14.953 -4.758 1 94.62 170 GLY B N 1
ATOM 6656 C CA . GLY B 1 170 ? 9.492 -15.172 -5.312 1 94.62 170 GLY B CA 1
ATOM 6657 C C . GLY B 1 170 ? 8.43 -14.273 -4.711 1 94.62 170 GLY B C 1
ATOM 6658 O O . GLY B 1 170 ? 7.66 -13.641 -5.438 1 94.62 170 GLY B O 1
ATOM 6659 N N . GLN B 1 171 ? 8.414 -14.234 -3.363 1 94.94 171 GLN B N 1
ATOM 6660 C CA . GLN B 1 171 ? 7.332 -13.531 -2.686 1 94.94 171 GLN B CA 1
ATOM 6661 C C . GLN B 1 171 ? 7.875 -12.492 -1.708 1 94.94 171 GLN B C 1
ATOM 6663 O O . GLN B 1 171 ? 8.891 -12.727 -1.049 1 94.94 171 GLN B O 1
ATOM 6668 N N . ARG B 1 172 ? 7.047 -11.445 -1.551 1 97.31 172 ARG B N 1
ATOM 6669 C CA . ARG B 1 172 ? 7.445 -10.352 -0.667 1 97.31 172 ARG B CA 1
ATOM 6670 C C . ARG B 1 172 ? 7.598 -10.836 0.77 1 97.31 172 ARG B C 1
ATOM 6672 O O . ARG B 1 172 ? 8.422 -10.32 1.522 1 97.31 172 ARG B O 1
ATOM 6679 N N . ASP B 1 173 ? 6.883 -11.867 1.19 1 95.56 173 ASP B N 1
ATOM 6680 C CA . ASP B 1 173 ? 6.859 -12.344 2.568 1 95.56 173 ASP B CA 1
ATOM 6681 C C . ASP B 1 173 ? 8.234 -12.844 3 1 95.56 173 ASP B C 1
ATOM 6683 O O . ASP B 1 173 ? 8.602 -12.75 4.176 1 95.56 173 ASP B O 1
ATOM 6687 N N . TRP B 1 174 ? 9.023 -13.336 2.084 1 96.75 174 TRP B N 1
ATOM 6688 C CA . TRP B 1 174 ? 10.367 -13.805 2.395 1 96.75 174 TRP B CA 1
ATOM 6689 C C . TRP B 1 174 ? 11.266 -12.641 2.801 1 96.75 174 TRP B C 1
ATOM 6691 O O . TRP B 1 174 ? 12.234 -12.82 3.545 1 96.75 174 TRP B O 1
ATOM 6701 N N . TYR B 1 175 ? 10.922 -11.484 2.344 1 97.69 175 TYR B N 1
ATOM 6702 C CA . TYR B 1 175 ? 11.75 -10.305 2.586 1 97.69 175 TYR B CA 1
ATOM 6703 C C . TYR B 1 175 ? 11.242 -9.516 3.787 1 97.69 175 TYR B C 1
ATOM 6705 O O . TYR B 1 175 ? 12.008 -8.82 4.457 1 97.69 175 TYR B O 1
ATOM 6713 N N . LEU B 1 176 ? 9.922 -9.68 4.105 1 96.5 176 LEU B N 1
ATOM 6714 C CA . LEU B 1 176 ? 9.305 -8.703 5.004 1 96.5 176 LEU B CA 1
ATOM 6715 C C . LEU B 1 176 ? 8.938 -9.352 6.336 1 96.5 176 LEU B C 1
ATOM 6717 O O . LEU B 1 176 ? 8.938 -8.68 7.375 1 96.5 176 LEU B O 1
ATOM 6721 N N . ASN B 1 177 ? 8.57 -10.656 6.344 1 94.69 177 ASN B N 1
ATOM 6722 C CA . ASN B 1 177 ? 8.117 -11.289 7.578 1 94.69 177 ASN B CA 1
ATOM 6723 C C . ASN B 1 177 ? 9.242 -11.383 8.609 1 94.69 177 ASN B C 1
ATOM 6725 O O . ASN B 1 177 ? 10.406 -11.539 8.242 1 94.69 177 ASN B O 1
ATOM 6729 N N . THR B 1 178 ? 8.883 -11.414 9.906 1 94.5 178 THR B N 1
ATOM 6730 C CA . THR B 1 178 ? 9.914 -11.227 10.922 1 94.5 178 THR B CA 1
ATOM 6731 C C . THR B 1 178 ? 10.047 -12.477 11.789 1 94.5 178 THR B C 1
ATOM 6733 O O . THR B 1 178 ? 10.898 -12.539 12.68 1 94.5 178 THR B O 1
ATOM 6736 N N . ASP B 1 179 ? 9.195 -13.539 11.523 1 92.81 179 ASP B N 1
ATOM 6737 C CA . ASP B 1 179 ? 9.375 -14.773 12.289 1 92.81 179 ASP B CA 1
ATOM 6738 C C . ASP B 1 179 ? 10.766 -15.352 12.086 1 92.81 179 ASP B C 1
ATOM 6740 O O . ASP B 1 179 ? 11.367 -15.18 11.023 1 92.81 179 ASP B O 1
ATOM 6744 N N . LYS B 1 180 ? 11.32 -16.047 13.008 1 94 180 LYS B N 1
ATOM 6745 C CA . LYS B 1 180 ? 12.711 -16.469 13.047 1 94 180 LYS B CA 1
ATOM 6746 C C . LYS B 1 180 ? 13.047 -17.359 11.852 1 94 180 LYS B C 1
ATOM 6748 O O . LYS B 1 180 ? 14.102 -17.203 11.234 1 94 180 LYS B O 1
ATOM 6753 N N . ALA B 1 181 ? 12.195 -18.281 11.516 1 93.94 181 ALA B N 1
ATOM 6754 C CA . ALA B 1 181 ? 12.461 -19.203 10.414 1 93.94 181 ALA B CA 1
ATOM 6755 C C . ALA B 1 181 ? 12.617 -18.438 9.094 1 93.94 181 ALA B C 1
ATOM 6757 O O . ALA B 1 181 ? 13.531 -18.719 8.32 1 93.94 181 ALA B O 1
ATOM 6758 N N . THR B 1 182 ? 11.742 -17.484 8.859 1 94.88 182 THR B N 1
ATOM 6759 C CA . THR B 1 182 ? 11.812 -16.688 7.648 1 94.88 182 THR B CA 1
ATOM 6760 C C . THR B 1 182 ? 13.055 -15.805 7.648 1 94.88 182 THR B C 1
ATOM 6762 O O . THR B 1 182 ? 13.758 -15.711 6.641 1 94.88 182 THR B O 1
ATOM 6765 N N . ALA B 1 183 ? 13.367 -15.188 8.789 1 96.06 183 ALA B N 1
ATOM 6766 C CA . ALA B 1 183 ? 14.539 -14.336 8.914 1 96.06 183 ALA B CA 1
ATOM 6767 C C . ALA B 1 183 ? 15.82 -15.125 8.664 1 96.06 183 ALA B C 1
ATOM 6769 O O . ALA B 1 183 ? 16.75 -14.617 8.031 1 96.06 183 ALA B O 1
ATOM 6770 N N . ASP B 1 184 ? 15.875 -16.344 9.133 1 97.19 184 ASP B N 1
ATOM 6771 C CA . ASP B 1 184 ? 17.047 -17.203 8.93 1 97.19 184 ASP B CA 1
ATOM 6772 C C . ASP B 1 184 ? 17.25 -17.5 7.453 1 97.19 184 ASP B C 1
ATOM 6774 O O . ASP B 1 184 ? 18.375 -17.453 6.957 1 97.19 184 ASP B O 1
ATOM 6778 N N . VAL B 1 185 ? 16.188 -17.797 6.773 1 97 185 VAL B N 1
ATOM 6779 C CA . VAL B 1 185 ? 16.281 -18.094 5.348 1 97 185 VAL B CA 1
ATOM 6780 C C . VAL B 1 185 ? 16.688 -16.828 4.59 1 97 185 VAL B C 1
ATOM 6782 O O . VAL B 1 185 ? 17.5 -16.906 3.666 1 97 185 VAL B O 1
ATOM 6785 N N . ARG B 1 186 ? 16.141 -15.711 4.957 1 97.56 186 ARG B N 1
ATOM 6786 C CA . ARG B 1 186 ? 16.484 -14.438 4.332 1 97.56 186 ARG B CA 1
ATOM 6787 C C . ARG B 1 186 ? 17.969 -14.133 4.488 1 97.56 186 ARG B C 1
ATOM 6789 O O . ARG B 1 186 ? 18.609 -13.68 3.541 1 97.56 186 ARG B O 1
ATOM 6796 N N . GLU B 1 187 ? 18.547 -14.344 5.664 1 97.81 187 GLU B N 1
ATOM 6797 C CA . GLU B 1 187 ? 19.969 -14.133 5.902 1 97.81 187 GLU B CA 1
ATOM 6798 C C . GLU B 1 187 ? 20.812 -15.117 5.102 1 97.81 187 GLU B C 1
ATOM 6800 O O . GLU B 1 187 ? 21.875 -14.758 4.586 1 97.81 187 GLU B O 1
ATOM 6805 N N . ALA B 1 188 ? 20.344 -16.344 5.07 1 98.56 188 ALA B N 1
ATOM 6806 C CA . ALA B 1 188 ? 21.031 -17.344 4.242 1 98.56 188 ALA B CA 1
ATOM 6807 C C . ALA B 1 188 ? 21.031 -16.922 2.773 1 98.56 188 ALA B C 1
ATOM 6809 O O . ALA B 1 188 ? 22 -17.141 2.059 1 98.56 188 ALA B O 1
ATOM 6810 N N . PHE B 1 189 ? 19.953 -16.328 2.33 1 98.56 189 PHE B N 1
ATOM 6811 C CA . PHE B 1 189 ? 19.859 -15.836 0.961 1 98.56 189 PHE B CA 1
ATOM 6812 C C . PHE B 1 189 ? 20.875 -14.742 0.706 1 98.56 189 PHE B C 1
ATOM 6814 O O . PHE B 1 189 ? 21.562 -14.758 -0.316 1 98.56 189 PHE B O 1
ATOM 6821 N N . ARG B 1 190 ? 20.922 -13.82 1.663 1 98.25 190 ARG B N 1
ATOM 6822 C CA . ARG B 1 190 ? 21.891 -12.742 1.569 1 98.25 190 ARG B CA 1
ATOM 6823 C C . ARG B 1 190 ? 23.312 -13.289 1.391 1 98.25 190 ARG B C 1
ATOM 6825 O O . ARG B 1 190 ? 24.047 -12.828 0.521 1 98.25 190 ARG B O 1
ATOM 6832 N N . ARG B 1 191 ? 23.688 -14.289 2.098 1 98.5 191 ARG B N 1
ATOM 6833 C CA . ARG B 1 191 ? 25 -14.93 2 1 98.5 191 ARG B CA 1
ATOM 6834 C C . ARG B 1 191 ? 25.141 -15.703 0.693 1 98.5 191 ARG B C 1
ATOM 6836 O O . ARG B 1 191 ? 26.219 -15.75 0.105 1 98.5 191 ARG B O 1
ATOM 6843 N N . HIS B 1 192 ? 24.031 -16.281 0.273 1 98.81 192 HIS B N 1
ATOM 6844 C CA . HIS B 1 192 ? 24.047 -17.062 -0.96 1 98.81 192 HIS B CA 1
ATOM 6845 C C . HIS B 1 192 ? 24.359 -16.188 -2.164 1 98.81 192 HIS B C 1
ATOM 6847 O O . HIS B 1 192 ? 25.094 -16.594 -3.064 1 98.81 192 HIS B O 1
ATOM 6853 N N . ILE B 1 193 ? 23.797 -14.992 -2.213 1 98.88 193 ILE B N 1
ATOM 6854 C CA . ILE B 1 193 ? 24.062 -14.07 -3.312 1 98.88 193 ILE B CA 1
ATOM 6855 C C . ILE B 1 193 ? 25.562 -13.805 -3.406 1 98.88 193 ILE B C 1
ATOM 6857 O O . ILE B 1 193 ? 26.156 -13.906 -4.484 1 98.88 193 ILE B O 1
ATOM 6861 N N . VAL B 1 194 ? 26.219 -13.531 -2.275 1 98.81 194 VAL B N 1
ATOM 6862 C CA . VAL B 1 194 ? 27.641 -13.234 -2.23 1 98.81 194 VAL B CA 1
ATOM 6863 C C . VAL B 1 194 ? 28.438 -14.445 -2.695 1 98.81 194 VAL B C 1
ATOM 6865 O O . VAL B 1 194 ? 29.375 -14.32 -3.49 1 98.81 194 VAL B O 1
ATOM 6868 N N . ARG B 1 195 ? 28.031 -15.609 -2.199 1 98.75 195 ARG B N 1
ATOM 6869 C CA . ARG B 1 195 ? 28.703 -16.844 -2.564 1 98.75 195 ARG B CA 1
ATOM 6870 C C . ARG B 1 195 ? 28.656 -17.078 -4.07 1 98.75 195 ARG B C 1
ATOM 6872 O O . ARG B 1 195 ? 29.656 -17.469 -4.684 1 98.75 195 ARG B O 1
ATOM 6879 N N . MET B 1 196 ? 27.516 -16.844 -4.672 1 98.88 196 MET B N 1
ATOM 6880 C CA . MET B 1 196 ? 27.359 -17.078 -6.105 1 98.88 196 MET B CA 1
ATOM 6881 C C . MET B 1 196 ? 28.188 -16.078 -6.914 1 98.88 196 MET B C 1
ATOM 6883 O O . MET B 1 196 ? 28.828 -16.469 -7.898 1 98.88 196 MET B O 1
ATOM 6887 N N . PHE B 1 197 ? 28.188 -14.828 -6.508 1 98.88 197 PHE B N 1
ATOM 6888 C CA . PHE B 1 197 ? 29.062 -13.875 -7.188 1 98.88 197 PHE B CA 1
ATOM 6889 C C . PHE B 1 197 ? 30.516 -14.328 -7.133 1 98.88 197 PHE B C 1
ATOM 6891 O O . PHE B 1 197 ? 31.234 -14.258 -8.133 1 98.88 197 PHE B O 1
ATOM 6898 N N . ARG B 1 198 ? 31 -14.844 -5.98 1 98.62 198 ARG B N 1
ATOM 6899 C CA . ARG B 1 198 ? 32.375 -15.336 -5.844 1 98.62 198 ARG B CA 1
ATOM 6900 C C . ARG B 1 198 ? 32.625 -16.5 -6.793 1 98.62 198 ARG B C 1
ATOM 6902 O O . ARG B 1 198 ? 33.656 -16.562 -7.441 1 98.62 198 ARG B O 1
ATOM 6909 N N . LEU B 1 199 ? 31.688 -17.375 -6.875 1 98.56 199 LEU B N 1
ATOM 6910 C CA . LEU B 1 199 ? 31.828 -18.547 -7.727 1 98.56 199 LEU B CA 1
ATOM 6911 C C . LEU B 1 199 ? 31.891 -18.156 -9.195 1 98.56 199 LEU B C 1
ATOM 6913 O O . LEU B 1 199 ? 32.438 -18.891 -10.023 1 98.56 199 LEU B O 1
ATOM 6917 N N . TYR B 1 200 ? 31.359 -17 -9.5 1 98.69 200 TYR B N 1
ATOM 6918 C CA . TYR B 1 200 ? 31.359 -16.531 -10.875 1 98.69 200 TYR B CA 1
ATOM 6919 C C . TYR B 1 200 ? 32.594 -15.664 -11.148 1 98.69 200 TYR B C 1
ATOM 6921 O O . TYR B 1 200 ? 32.625 -14.93 -12.141 1 98.69 200 TYR B O 1
ATOM 6929 N N . GLY B 1 201 ? 33.5 -15.617 -10.242 1 97.81 201 GLY B N 1
ATOM 6930 C CA . GLY B 1 201 ? 34.844 -15.078 -10.523 1 97.81 201 GLY B CA 1
ATOM 6931 C C . GLY B 1 201 ? 35.031 -13.68 -9.961 1 97.81 201 GLY B C 1
ATOM 6932 O O . GLY B 1 201 ? 36.094 -13.086 -10.141 1 97.81 201 GLY B O 1
ATOM 6933 N N . PHE B 1 202 ? 34.094 -13.117 -9.258 1 98.62 202 PHE B N 1
ATOM 6934 C CA . PHE B 1 202 ? 34.281 -11.805 -8.648 1 98.62 202 PHE B CA 1
ATOM 6935 C C . PHE B 1 202 ? 35.062 -11.906 -7.355 1 98.62 202 PHE B C 1
ATOM 6937 O O . PHE B 1 202 ? 35.031 -12.93 -6.668 1 98.62 202 PHE B O 1
ATOM 6944 N N . THR B 1 203 ? 35.781 -10.875 -7.02 1 98.5 203 THR B N 1
ATOM 6945 C CA . THR B 1 203 ? 36.531 -10.859 -5.785 1 98.5 203 THR B CA 1
ATOM 6946 C C . THR B 1 203 ? 35.625 -10.836 -4.57 1 98.5 203 THR B C 1
ATOM 6948 O O . THR B 1 203 ? 34.406 -10.586 -4.699 1 98.5 203 THR B O 1
ATOM 6951 N N . GLU B 1 204 ? 36.188 -11.109 -3.463 1 98 204 GLU B N 1
ATOM 6952 C CA . GLU B 1 204 ? 35.406 -11.078 -2.217 1 98 204 GLU B CA 1
ATOM 6953 C C . GLU B 1 204 ? 34.75 -9.719 -2.006 1 98 204 GLU B C 1
ATOM 6955 O O . GLU B 1 204 ? 33.562 -9.648 -1.638 1 98 204 GLU B O 1
ATOM 6960 N N . GLU B 1 205 ? 35.5 -8.695 -2.271 1 98 205 GLU B N 1
ATOM 6961 C CA . GLU B 1 205 ? 34.969 -7.34 -2.09 1 98 205 GLU B CA 1
ATOM 6962 C C . GLU B 1 205 ? 33.875 -7.023 -3.094 1 98 205 GLU B C 1
ATOM 6964 O O . GLU B 1 205 ? 32.844 -6.445 -2.73 1 98 205 GLU B O 1
ATOM 6969 N N . GLN B 1 206 ? 34.062 -7.383 -4.312 1 98.38 206 GLN B N 1
ATOM 6970 C CA . GLN B 1 206 ? 33.062 -7.184 -5.34 1 98.38 206 GLN B CA 1
ATOM 6971 C C . GLN B 1 206 ? 31.797 -7.965 -5.02 1 98.38 206 GLN B C 1
ATOM 6973 O O . GLN B 1 206 ? 30.688 -7.445 -5.164 1 98.38 206 GLN B O 1
ATOM 6978 N N . SER B 1 207 ? 32.031 -9.203 -4.605 1 98.81 207 SER B N 1
ATOM 6979 C CA . SER B 1 207 ? 30.891 -10.078 -4.312 1 98.81 207 SER B CA 1
ATOM 6980 C C . SER B 1 207 ? 30.047 -9.523 -3.17 1 98.81 207 SER B C 1
ATOM 6982 O O . SER B 1 207 ? 28.812 -9.562 -3.221 1 98.81 207 SER B O 1
ATOM 6984 N N . ALA B 1 208 ? 30.719 -9 -2.145 1 98.31 208 ALA B N 1
ATOM 6985 C CA . ALA B 1 208 ? 30 -8.406 -1.011 1 98.31 208 ALA B CA 1
ATOM 6986 C C . ALA B 1 208 ? 29.203 -7.184 -1.441 1 98.31 208 ALA B C 1
ATOM 6988 O O . ALA B 1 208 ? 28.031 -7.039 -1.081 1 98.31 208 ALA B O 1
ATOM 6989 N N . ARG B 1 209 ? 29.812 -6.32 -2.223 1 97.94 209 ARG B N 1
ATOM 6990 C CA . ARG B 1 209 ? 29.156 -5.098 -2.68 1 97.94 209 ARG B CA 1
ATOM 6991 C C . ARG B 1 209 ? 27.984 -5.41 -3.605 1 97.94 209 ARG B C 1
ATOM 6993 O O . ARG B 1 209 ? 26.906 -4.84 -3.457 1 97.94 209 ARG B O 1
ATOM 7000 N N . LYS B 1 210 ? 28.203 -6.293 -4.59 1 98.69 210 LYS B N 1
ATOM 7001 C CA . LYS B 1 210 ? 27.172 -6.664 -5.543 1 98.69 210 LYS B CA 1
ATOM 7002 C C . LYS B 1 210 ? 26.016 -7.402 -4.855 1 98.69 210 LYS B C 1
ATOM 7004 O O . LYS B 1 210 ? 24.859 -7.203 -5.188 1 98.69 210 LYS B O 1
ATOM 7009 N N . GLY B 1 211 ? 26.438 -8.305 -3.939 1 98.75 211 GLY B N 1
ATOM 7010 C CA . GLY B 1 211 ? 25.422 -9.008 -3.178 1 98.75 211 GLY B CA 1
ATOM 7011 C C . GLY B 1 211 ? 24.531 -8.078 -2.383 1 98.75 211 GLY B C 1
ATOM 7012 O O . GLY B 1 211 ? 23.312 -8.258 -2.357 1 98.75 211 GLY B O 1
ATOM 7013 N N . GLU B 1 212 ? 25.109 -7.062 -1.735 1 97.81 212 GLU B N 1
ATOM 7014 C CA . GLU B 1 212 ? 24.344 -6.086 -0.971 1 97.81 212 GLU B CA 1
ATOM 7015 C C . GLU B 1 212 ? 23.438 -5.27 -1.88 1 97.81 212 GLU B C 1
ATOM 7017 O O . GLU B 1 212 ? 22.297 -4.941 -1.505 1 97.81 212 GLU B O 1
ATOM 7022 N N . ALA B 1 213 ? 23.922 -4.926 -3.059 1 98.31 213 ALA B N 1
ATOM 7023 C CA . ALA B 1 213 ? 23.109 -4.168 -4.016 1 98.31 213 ALA B CA 1
ATOM 7024 C C . ALA B 1 213 ? 21.875 -4.953 -4.43 1 98.31 213 ALA B C 1
ATOM 7026 O O . ALA B 1 213 ? 20.766 -4.406 -4.457 1 98.31 213 ALA B O 1
ATOM 7027 N N . VAL B 1 214 ? 22.031 -6.242 -4.695 1 98.81 214 VAL B N 1
ATOM 7028 C CA . VAL B 1 214 ? 20.922 -7.098 -5.109 1 98.81 214 VAL B CA 1
ATOM 7029 C C . VAL B 1 214 ? 19.922 -7.242 -3.963 1 98.81 214 VAL B C 1
ATOM 7031 O O . VAL B 1 214 ? 18.719 -7.047 -4.152 1 98.81 214 VAL B O 1
ATOM 7034 N N . PHE B 1 215 ? 20.453 -7.535 -2.791 1 98.75 215 PHE B N 1
ATOM 7035 C CA . PHE B 1 215 ? 19.594 -7.773 -1.636 1 98.75 215 PHE B CA 1
ATOM 7036 C C . PHE B 1 215 ? 18.797 -6.523 -1.283 1 98.75 215 PHE B C 1
ATOM 7038 O O . PHE B 1 215 ? 17.594 -6.602 -1.019 1 98.75 215 PHE B O 1
ATOM 7045 N N . ARG B 1 216 ? 19.469 -5.387 -1.291 1 98.06 216 ARG B N 1
ATOM 7046 C CA . ARG B 1 216 ? 18.812 -4.121 -0.979 1 98.06 216 ARG B CA 1
ATOM 7047 C C . ARG B 1 216 ? 17.719 -3.795 -2.004 1 98.06 216 ARG B C 1
ATOM 7049 O O . ARG B 1 216 ? 16.609 -3.398 -1.639 1 98.06 216 ARG B O 1
ATOM 7056 N N . PHE B 1 217 ? 18.062 -3.918 -3.27 1 98.44 217 PHE B N 1
ATOM 7057 C CA . PHE B 1 217 ? 17.094 -3.623 -4.332 1 98.44 217 PHE B CA 1
ATOM 7058 C C . PHE B 1 217 ? 15.859 -4.5 -4.203 1 98.44 217 PHE B C 1
ATOM 7060 O O . PHE B 1 217 ? 14.734 -3.998 -4.234 1 98.44 217 PHE B O 1
ATOM 7067 N N . GLU B 1 218 ? 16.062 -5.824 -3.988 1 98.62 218 GLU B N 1
ATOM 7068 C CA . GLU B 1 218 ? 14.922 -6.742 -3.91 1 98.62 218 GLU B CA 1
ATOM 7069 C C . GLU B 1 218 ? 14.102 -6.492 -2.652 1 98.62 218 GLU B C 1
ATOM 7071 O O . GLU B 1 218 ? 12.867 -6.59 -2.682 1 98.62 218 GLU B O 1
ATOM 7076 N N . THR B 1 219 ? 14.719 -6.18 -1.568 1 98.44 219 THR B N 1
ATOM 7077 C CA . THR B 1 219 ? 13.984 -5.879 -0.342 1 98.44 219 THR B CA 1
ATOM 7078 C C . THR B 1 219 ? 13.109 -4.641 -0.524 1 98.44 219 THR B C 1
ATOM 7080 O O . THR B 1 219 ? 11.945 -4.633 -0.111 1 98.44 219 THR B O 1
ATOM 7083 N N . THR B 1 220 ? 13.672 -3.598 -1.177 1 97.81 220 THR B N 1
ATOM 7084 C CA . THR B 1 220 ? 12.906 -2.381 -1.422 1 97.81 220 THR B CA 1
ATOM 7085 C C . THR B 1 220 ? 11.766 -2.648 -2.4 1 97.81 220 THR B C 1
ATOM 7087 O O . THR B 1 220 ? 10.664 -2.139 -2.225 1 97.81 220 THR B O 1
ATOM 7090 N N . LEU B 1 221 ? 12.055 -3.457 -3.381 1 98 221 LEU B N 1
ATOM 7091 C CA . LEU B 1 221 ? 11.016 -3.838 -4.336 1 98 221 LEU B CA 1
ATOM 7092 C C . LEU B 1 221 ? 9.898 -4.605 -3.643 1 98 221 LEU B C 1
ATOM 7094 O O . LEU B 1 221 ? 8.727 -4.434 -3.98 1 98 221 LEU B O 1
ATOM 7098 N N . ALA B 1 222 ? 10.242 -5.496 -2.697 1 98.31 222 ALA B N 1
ATOM 7099 C CA . ALA B 1 222 ? 9.258 -6.277 -1.946 1 98.31 222 ALA B CA 1
ATOM 7100 C C . ALA B 1 222 ? 8.305 -5.367 -1.181 1 98.31 222 ALA B C 1
ATOM 7102 O O . ALA B 1 222 ? 7.129 -5.699 -1.006 1 98.31 222 ALA B O 1
ATOM 7103 N N . LEU B 1 223 ? 8.742 -4.18 -0.766 1 97.12 223 LEU B N 1
ATOM 7104 C CA . LEU B 1 223 ? 7.938 -3.244 0.013 1 97.12 223 LEU B CA 1
ATOM 7105 C C . LEU B 1 223 ? 6.789 -2.689 -0.821 1 97.12 223 LEU B C 1
ATOM 7107 O O . LEU B 1 223 ? 5.754 -2.293 -0.277 1 97.12 223 LEU B O 1
ATOM 7111 N N . VAL B 1 224 ? 6.953 -2.689 -2.154 1 97.06 224 VAL B N 1
ATOM 7112 C CA . VAL B 1 224 ? 5.918 -2.109 -3.008 1 97.06 224 VAL B CA 1
ATOM 7113 C C . VAL B 1 224 ? 5.223 -3.215 -3.799 1 97.06 224 VAL B C 1
ATOM 7115 O O . VAL B 1 224 ? 4.492 -2.938 -4.754 1 97.06 224 VAL B O 1
ATOM 7118 N N . SER B 1 225 ? 5.488 -4.457 -3.459 1 98.19 225 SER B N 1
ATOM 7119 C CA . SER B 1 225 ? 4.84 -5.594 -4.102 1 98.19 225 SER B CA 1
ATOM 7120 C C . SER B 1 225 ? 3.549 -5.973 -3.387 1 98.19 225 SER B C 1
ATOM 7122 O O . SER B 1 225 ? 3.479 -5.934 -2.158 1 98.19 225 SER B O 1
ATOM 7124 N N . LYS B 1 226 ? 2.557 -6.371 -4.145 1 97.5 226 LYS B N 1
ATOM 7125 C CA . LYS B 1 226 ? 1.333 -6.93 -3.582 1 97.5 226 LYS B CA 1
ATOM 7126 C C . LYS B 1 226 ? 1.583 -8.312 -2.992 1 97.5 226 LYS B C 1
ATOM 7128 O O . LYS B 1 226 ? 2.463 -9.047 -3.457 1 97.5 226 LYS B O 1
ATOM 7133 N N . SER B 1 227 ? 0.811 -8.641 -1.968 1 96 227 SER B N 1
ATOM 7134 C CA . SER B 1 227 ? 0.809 -10 -1.436 1 96 227 SER B CA 1
ATOM 7135 C C . SER B 1 227 ? 0.12 -10.969 -2.393 1 96 227 SER B C 1
ATOM 7137 O O . SER B 1 227 ? -0.638 -10.547 -3.27 1 96 227 SER B O 1
ATOM 7139 N N . ASN B 1 228 ? 0.4 -12.18 -2.205 1 96 228 ASN B N 1
ATOM 7140 C CA . ASN B 1 228 ? -0.289 -13.188 -3.004 1 96 228 ASN B CA 1
ATOM 7141 C C . ASN B 1 228 ? -1.802 -13.109 -2.816 1 96 228 ASN B C 1
ATOM 7143 O O . ASN B 1 228 ? -2.561 -13.344 -3.76 1 96 228 ASN B O 1
ATOM 7147 N N . THR B 1 229 ? -2.219 -12.797 -1.597 1 96.12 229 THR B N 1
ATOM 7148 C CA . THR B 1 229 ? -3.643 -12.625 -1.335 1 96.12 229 THR B CA 1
ATOM 7149 C C . THR B 1 229 ? -4.219 -11.492 -2.182 1 96.12 229 THR B C 1
ATOM 7151 O O . THR B 1 229 ? -5.262 -11.656 -2.818 1 96.12 229 THR B O 1
ATOM 7154 N N . ASP B 1 230 ? -3.51 -10.383 -2.277 1 96.12 230 ASP B N 1
ATOM 7155 C CA . ASP B 1 230 ? -3.992 -9.234 -3.031 1 96.12 230 ASP B CA 1
ATOM 7156 C C . ASP B 1 230 ? -3.967 -9.508 -4.531 1 96.12 230 ASP B C 1
ATOM 7158 O O . ASP B 1 230 ? -4.742 -8.922 -5.289 1 96.12 230 ASP B O 1
ATOM 7162 N N . LEU B 1 231 ? -3.156 -10.367 -4.953 1 97.56 231 LEU B N 1
ATOM 7163 C CA . LEU B 1 231 ? -3.033 -10.695 -6.367 1 97.56 231 LEU B CA 1
ATOM 7164 C C . LEU B 1 231 ? -4.219 -11.523 -6.84 1 97.56 231 LEU B C 1
ATOM 7166 O O . LEU B 1 231 ? -4.422 -11.703 -8.039 1 97.56 231 LEU B O 1
ATOM 7170 N N . ARG B 1 232 ? -5.074 -12 -5.922 1 97 232 ARG B N 1
ATOM 7171 C CA . ARG B 1 232 ? -6.191 -12.875 -6.277 1 97 232 ARG B CA 1
ATOM 7172 C C . ARG B 1 232 ? -7.367 -12.062 -6.812 1 97 232 ARG B C 1
ATOM 7174 O O . ARG B 1 232 ? -8.305 -12.625 -7.375 1 97 232 ARG B O 1
ATOM 7181 N N . ASP B 1 233 ? -7.41 -10.734 -6.656 1 96.56 233 ASP B N 1
ATOM 7182 C CA . ASP B 1 233 ? -8.508 -9.883 -7.109 1 96.56 233 ASP B CA 1
ATOM 7183 C C . ASP B 1 233 ? -8.336 -9.5 -8.578 1 96.56 233 ASP B C 1
ATOM 7185 O O . ASP B 1 233 ? -7.566 -8.594 -8.906 1 96.56 233 ASP B O 1
ATOM 7189 N N . PRO B 1 234 ? -9.031 -10.117 -9.453 1 97.12 234 PRO B N 1
ATOM 7190 C CA . PRO B 1 234 ? -8.805 -9.828 -10.867 1 97.12 234 PRO B CA 1
ATOM 7191 C C . PRO B 1 234 ? -9.188 -8.391 -11.25 1 97.12 234 PRO B C 1
ATOM 7193 O O . PRO B 1 234 ? -8.555 -7.797 -12.125 1 97.12 234 PRO B O 1
ATOM 7196 N N . GLN B 1 235 ? -10.188 -7.863 -10.578 1 96.69 235 GLN B N 1
ATOM 7197 C CA . GLN B 1 235 ? -10.586 -6.488 -10.859 1 96.69 235 GLN B CA 1
ATOM 7198 C C . GLN B 1 235 ? -9.484 -5.504 -10.477 1 96.69 235 GLN B C 1
ATOM 7200 O O . GLN B 1 235 ? -9.148 -4.609 -11.25 1 96.69 235 GLN B O 1
ATOM 7205 N N . ALA B 1 236 ? -8.867 -5.719 -9.305 1 96.56 236 ALA B N 1
ATOM 7206 C CA . ALA B 1 236 ? -7.836 -4.82 -8.797 1 96.56 236 ALA B CA 1
ATOM 7207 C C . ALA B 1 236 ? -6.551 -4.941 -9.609 1 96.56 236 ALA B C 1
ATOM 7209 O O . ALA B 1 236 ? -5.73 -4.016 -9.625 1 96.56 236 ALA B O 1
ATOM 7210 N N . ASN B 1 237 ? -6.398 -6.031 -10.32 1 98 237 ASN B N 1
ATOM 7211 C CA . ASN B 1 237 ? -5.156 -6.281 -11.047 1 98 237 ASN B CA 1
ATOM 7212 C C . ASN B 1 237 ? -5.332 -6.062 -12.547 1 98 237 ASN B C 1
ATOM 7214 O O . ASN B 1 237 ? -4.492 -6.484 -13.336 1 98 237 ASN B O 1
ATOM 7218 N N . TYR B 1 238 ? -6.473 -5.457 -12.953 1 98.56 238 TYR B N 1
ATOM 7219 C CA . TYR B 1 238 ? -6.742 -5.078 -14.336 1 98.56 238 TYR B CA 1
ATOM 7220 C C . TYR B 1 238 ? -6.789 -3.562 -14.484 1 98.56 238 TYR B C 1
ATOM 7222 O O . TYR B 1 238 ? -7.812 -2.938 -14.203 1 98.56 238 TYR B O 1
ATOM 7230 N N . ASN B 1 239 ? -5.715 -3.041 -14.914 1 98.75 239 ASN B N 1
ATOM 7231 C CA . ASN B 1 239 ? -5.625 -1.604 -15.148 1 98.75 239 ASN B CA 1
ATOM 7232 C C . ASN B 1 239 ? -5.16 -1.291 -16.562 1 98.75 239 ASN B C 1
ATOM 7234 O O . ASN B 1 239 ? -3.967 -1.102 -16.812 1 98.75 239 ASN B O 1
ATOM 7238 N N . LYS B 1 240 ? -6.125 -1.251 -17.531 1 98.38 240 LYS B N 1
ATOM 7239 C CA . LYS B 1 240 ? -5.832 -1 -18.938 1 98.38 240 LYS B CA 1
ATOM 7240 C C . LYS B 1 240 ? -5.574 0.482 -19.188 1 98.38 240 LYS B C 1
ATOM 7242 O O . LYS B 1 240 ? -6.266 1.342 -18.641 1 98.38 240 LYS B O 1
ATOM 7247 N N . MET B 1 241 ? -4.543 0.758 -19.953 1 98.75 241 MET B N 1
ATOM 7248 C CA . MET B 1 241 ? -4.203 2.139 -20.297 1 98.75 241 MET B CA 1
ATOM 7249 C C . MET B 1 241 ? -3.447 2.211 -21.609 1 98.75 241 MET B C 1
ATOM 7251 O O . MET B 1 241 ? -2.998 1.188 -22.125 1 98.75 241 MET B O 1
ATOM 7255 N N . THR B 1 242 ? -3.334 3.391 -22.156 1 98.62 242 THR B N 1
ATOM 7256 C CA . THR B 1 242 ? -2.545 3.576 -23.359 1 98.62 242 THR B CA 1
ATOM 7257 C C . THR B 1 242 ? -1.052 3.557 -23.047 1 98.62 242 THR B C 1
ATOM 7259 O O . THR B 1 242 ? -0.65 3.818 -21.906 1 98.62 242 THR B O 1
ATOM 7262 N N . LEU B 1 243 ? -0.272 3.191 -24 1 98.56 243 LEU B N 1
ATOM 7263 C CA . LEU B 1 243 ? 1.177 3.25 -23.844 1 98.56 243 LEU B CA 1
ATOM 7264 C C . LEU B 1 243 ? 1.626 4.652 -23.469 1 98.56 243 LEU B C 1
ATOM 7266 O O . LEU B 1 243 ? 2.537 4.816 -22.641 1 98.56 243 LEU B O 1
ATOM 7270 N N . ALA B 1 244 ? 0.969 5.672 -23.953 1 98.06 244 ALA B N 1
ATOM 7271 C CA . ALA B 1 244 ? 1.294 7.059 -23.625 1 98.06 244 ALA B CA 1
ATOM 7272 C C . ALA B 1 244 ? 1.031 7.348 -22.156 1 98.06 244 ALA B C 1
ATOM 7274 O O . ALA B 1 244 ? 1.829 8.023 -21.5 1 98.06 244 ALA B O 1
ATOM 7275 N N . ALA B 1 245 ? -0.113 6.879 -21.688 1 98 245 ALA B N 1
ATOM 7276 C CA . ALA B 1 245 ? -0.435 7.055 -20.266 1 98 245 ALA B CA 1
ATOM 7277 C C . ALA B 1 245 ? 0.584 6.348 -19.375 1 98 245 ALA B C 1
ATOM 7279 O O . ALA B 1 245 ? 0.977 6.871 -18.344 1 98 245 ALA B O 1
ATOM 7280 N N . PHE B 1 246 ? 1.01 5.172 -19.828 1 98.56 246 PHE B N 1
ATOM 7281 C CA . PHE B 1 246 ? 2.051 4.445 -19.109 1 98.56 246 PHE B CA 1
ATOM 7282 C C . PHE B 1 246 ? 3.332 5.266 -19.047 1 98.56 246 PHE B C 1
ATOM 7284 O O . PHE B 1 246 ? 3.918 5.418 -17.969 1 98.56 246 PHE B O 1
ATOM 7291 N N . GLU B 1 247 ? 3.771 5.777 -20.141 1 98.12 247 GLU B N 1
ATOM 7292 C CA . GLU B 1 247 ? 5.016 6.539 -20.219 1 98.12 247 GLU B CA 1
ATOM 7293 C C . GLU B 1 247 ? 4.949 7.805 -19.375 1 98.12 247 GLU B C 1
ATOM 7295 O O . GLU B 1 247 ? 5.953 8.227 -18.797 1 98.12 247 GLU B O 1
ATOM 7300 N N . ALA B 1 248 ? 3.783 8.383 -19.297 1 96.56 248 ALA B N 1
ATOM 7301 C CA . ALA B 1 248 ? 3.598 9.586 -18.484 1 96.56 248 ALA B CA 1
ATOM 7302 C C . ALA B 1 248 ? 3.635 9.242 -17 1 96.56 248 ALA B C 1
ATOM 7304 O O . ALA B 1 248 ? 4.199 9.992 -16.203 1 96.56 248 ALA B O 1
ATOM 7305 N N . ALA B 1 249 ? 3.068 8.117 -16.656 1 97 249 ALA B N 1
ATOM 7306 C CA . ALA B 1 249 ? 2.959 7.711 -15.25 1 97 249 ALA B CA 1
ATOM 7307 C C . ALA B 1 249 ? 4.297 7.199 -14.727 1 97 249 ALA B C 1
ATOM 7309 O O . ALA B 1 249 ? 4.648 7.441 -13.562 1 97 249 ALA B O 1
ATOM 7310 N N . TRP B 1 250 ? 5.031 6.512 -15.547 1 98.31 250 TRP B N 1
ATOM 7311 C CA . TRP B 1 250 ? 6.27 5.863 -15.133 1 98.31 250 TRP B CA 1
ATOM 7312 C C . TRP B 1 250 ? 7.375 6.094 -16.156 1 98.31 250 TRP B C 1
ATOM 7314 O O . TRP B 1 250 ? 7.832 5.152 -16.812 1 98.31 250 TRP B O 1
ATOM 7324 N N . PRO B 1 251 ? 7.926 7.297 -16.188 1 97.44 251 PRO B N 1
ATOM 7325 C CA . PRO B 1 251 ? 8.82 7.727 -17.266 1 97.44 251 PRO B CA 1
ATOM 7326 C C . PRO B 1 251 ? 10.188 7.047 -17.188 1 97.44 251 PRO B C 1
ATOM 7328 O O . PRO B 1 251 ? 10.93 7.039 -18.172 1 97.44 251 PRO B O 1
ATOM 7331 N N . ASN B 1 252 ? 10.539 6.441 -16.078 1 97.31 252 ASN B N 1
ATOM 7332 C CA . ASN B 1 252 ? 11.859 5.832 -15.953 1 97.31 252 ASN B CA 1
ATOM 7333 C C . ASN B 1 252 ? 11.836 4.359 -16.359 1 97.31 252 ASN B C 1
ATOM 7335 O O . ASN B 1 252 ? 12.867 3.688 -16.328 1 97.31 252 ASN B O 1
ATOM 7339 N N . ILE B 1 253 ? 10.703 3.854 -16.75 1 98.12 253 ILE B N 1
ATOM 7340 C CA . ILE B 1 253 ? 10.57 2.512 -17.297 1 98.12 253 ILE B CA 1
ATOM 7341 C C . ILE B 1 253 ? 10.406 2.596 -18.812 1 98.12 253 ILE B C 1
ATOM 7343 O O . ILE B 1 253 ? 9.328 2.926 -19.312 1 98.12 253 ILE B O 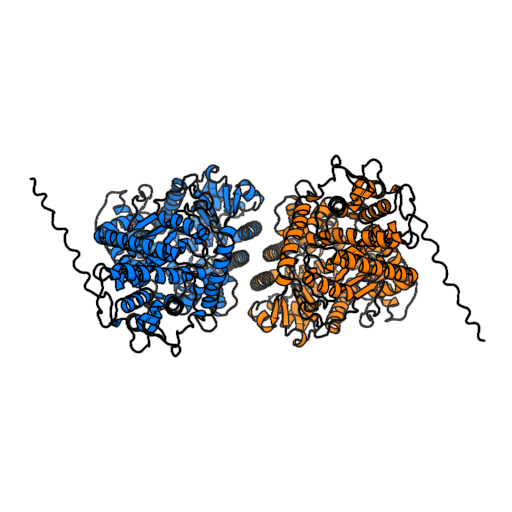1
ATOM 7347 N N . PRO B 1 254 ? 11.422 2.258 -19.531 1 97.75 254 PRO B N 1
ATOM 7348 C CA . PRO B 1 254 ? 11.367 2.443 -20.984 1 97.75 254 PRO B CA 1
ATOM 7349 C C . PRO B 1 254 ? 10.664 1.297 -21.703 1 97.75 254 PRO B C 1
ATOM 7351 O O . PRO B 1 254 ? 11.266 0.617 -22.531 1 97.75 254 PRO B O 1
ATOM 7354 N N . LEU B 1 255 ? 9.375 1.17 -21.453 1 98.38 255 LEU B N 1
ATOM 7355 C CA . LEU B 1 255 ? 8.594 0.048 -21.953 1 98.38 255 LEU B CA 1
ATOM 7356 C C . LEU B 1 255 ? 8.602 0.015 -23.484 1 98.38 255 LEU B C 1
ATOM 7358 O O . LEU B 1 255 ? 8.789 -1.046 -24.078 1 98.38 255 LEU B O 1
ATOM 7362 N N . ARG B 1 256 ? 8.398 1.163 -24.125 1 98.19 256 ARG B N 1
ATOM 7363 C CA . ARG B 1 256 ? 8.391 1.231 -25.578 1 98.19 256 ARG B CA 1
ATOM 7364 C C . ARG B 1 256 ? 9.719 0.744 -26.156 1 98.19 256 ARG B C 1
ATOM 7366 O O . ARG B 1 256 ? 9.734 -0.119 -27.031 1 98.19 256 ARG B O 1
ATOM 7373 N N . ALA B 1 257 ? 10.797 1.275 -25.641 1 98.38 257 ALA B N 1
ATOM 7374 C CA . ALA B 1 257 ? 12.117 0.926 -26.141 1 98.38 257 ALA B CA 1
ATOM 7375 C C . ALA B 1 257 ? 12.43 -0.55 -25.906 1 98.38 257 ALA B C 1
ATOM 7377 O O . ALA B 1 257 ? 12.953 -1.232 -26.781 1 98.38 257 ALA B O 1
ATOM 7378 N N . LEU B 1 258 ? 12.125 -1.024 -24.719 1 98.31 258 LEU B N 1
ATOM 7379 C CA . LEU B 1 258 ? 12.352 -2.428 -24.406 1 98.31 258 LEU B CA 1
ATOM 7380 C C . LEU B 1 258 ? 11.531 -3.336 -25.312 1 98.31 258 LEU B C 1
ATOM 7382 O O . LEU B 1 258 ? 12.039 -4.336 -25.812 1 98.31 258 LEU B O 1
ATOM 7386 N N . SER B 1 259 ? 10.266 -2.973 -25.531 1 98.44 259 SER B N 1
ATOM 7387 C CA . SER B 1 259 ? 9.383 -3.764 -26.375 1 98.44 259 SER B CA 1
ATOM 7388 C C . SER B 1 259 ? 9.875 -3.781 -27.828 1 98.44 259 SER B C 1
ATOM 7390 O O . SER B 1 259 ? 9.93 -4.84 -28.453 1 98.44 259 SER B O 1
ATOM 7392 N N . GLN B 1 260 ? 10.258 -2.629 -28.312 1 98.31 260 GLN B N 1
ATOM 7393 C CA . GLN B 1 260 ? 10.789 -2.543 -29.656 1 98.31 260 GLN B CA 1
ATOM 7394 C C . GLN B 1 260 ? 12.07 -3.371 -29.812 1 98.31 260 GLN B C 1
ATOM 7396 O O . GLN B 1 260 ? 12.25 -4.074 -30.797 1 98.31 260 GLN B O 1
ATOM 7401 N N . ALA B 1 261 ? 12.867 -3.281 -28.781 1 98.5 261 ALA B N 1
ATOM 7402 C CA . ALA B 1 261 ? 14.125 -4.031 -28.797 1 98.5 261 ALA B CA 1
ATOM 7403 C C . ALA B 1 261 ? 13.859 -5.535 -28.75 1 98.5 261 ALA B C 1
ATOM 7405 O O . ALA B 1 261 ? 14.672 -6.328 -29.234 1 98.5 261 ALA B O 1
ATOM 7406 N N . GLN B 1 262 ? 12.758 -5.941 -28.203 1 98.06 262 GLN B N 1
ATOM 7407 C CA . GLN B 1 262 ? 12.367 -7.348 -28.188 1 98.06 262 GLN B CA 1
ATOM 7408 C C . GLN B 1 262 ? 11.844 -7.793 -29.547 1 98.06 262 GLN B C 1
ATOM 7410 O O . GLN B 1 262 ? 11.758 -8.992 -29.828 1 98.06 262 GLN B O 1
ATOM 7415 N N . GLY B 1 263 ? 11.461 -6.871 -30.344 1 97.94 263 GLY B N 1
ATOM 7416 C CA . GLY B 1 263 ? 10.906 -7.168 -31.656 1 97.94 263 GLY B CA 1
ATOM 7417 C C . GLY B 1 263 ? 9.398 -7.008 -31.703 1 97.94 263 GLY B C 1
ATOM 7418 O O . GLY B 1 263 ? 8.75 -7.465 -32.656 1 97.94 263 GLY B O 1
ATOM 7419 N N . ILE B 1 264 ? 8.805 -6.324 -30.75 1 98.56 264 ILE B N 1
ATOM 7420 C CA . ILE B 1 264 ? 7.359 -6.109 -30.703 1 98.56 264 ILE B CA 1
ATOM 7421 C C . ILE B 1 264 ? 7.004 -4.824 -31.453 1 98.56 264 ILE B C 1
ATOM 7423 O O . ILE B 1 264 ? 7.566 -3.764 -31.172 1 98.56 264 ILE B O 1
ATOM 7427 N N . ASP B 1 265 ? 6.074 -4.938 -32.344 1 97.12 265 ASP B N 1
ATOM 7428 C CA . ASP B 1 265 ? 5.535 -3.764 -33 1 97.12 265 ASP B CA 1
ATOM 7429 C C . ASP B 1 265 ? 4.789 -2.859 -32.031 1 97.12 265 ASP B C 1
ATOM 7431 O O . ASP B 1 265 ? 3.939 -3.328 -31.266 1 97.12 265 ASP B O 1
ATOM 7435 N N . THR B 1 266 ? 5.156 -1.66 -32.094 1 96.75 266 THR B N 1
ATOM 7436 C CA . THR B 1 266 ? 4.52 -0.713 -31.203 1 96.75 266 THR B CA 1
ATOM 7437 C C . THR B 1 266 ? 3.006 -0.709 -31.391 1 96.75 266 THR B C 1
ATOM 7439 O O . THR B 1 266 ? 2.248 -0.485 -30.453 1 96.75 266 THR B O 1
ATOM 7442 N N . ALA B 1 267 ? 2.555 -0.966 -32.562 1 97.19 267 ALA B N 1
ATOM 7443 C CA . ALA B 1 267 ? 1.126 -1.03 -32.844 1 97.19 267 ALA B CA 1
ATOM 7444 C C . ALA B 1 267 ? 0.443 -2.113 -32.031 1 97.19 267 ALA B C 1
ATOM 7446 O O . ALA B 1 267 ? -0.75 -2.016 -31.719 1 97.19 267 ALA B O 1
ATOM 7447 N N . ALA B 1 268 ? 1.206 -3.102 -31.625 1 98.06 268 ALA B N 1
ATOM 7448 C CA . ALA B 1 268 ? 0.655 -4.223 -30.859 1 98.06 268 ALA B CA 1
ATOM 7449 C C . ALA B 1 268 ? 0.536 -3.877 -29.375 1 98.06 268 ALA B C 1
ATOM 7451 O O . ALA B 1 268 ? -0.085 -4.613 -28.609 1 98.06 268 ALA B O 1
ATOM 7452 N N . ILE B 1 269 ? 1.07 -2.701 -28.953 1 98.5 269 ILE B N 1
ATOM 7453 C CA . ILE B 1 269 ? 1.064 -2.387 -27.531 1 98.5 269 ILE B CA 1
ATOM 7454 C C . ILE B 1 269 ? 0.561 -0.961 -27.328 1 98.5 269 ILE B C 1
ATOM 7456 O O . ILE B 1 269 ? 1.006 -0.269 -26.406 1 98.5 269 ILE B O 1
ATOM 7460 N N . ARG B 1 270 ? -0.317 -0.465 -28.188 1 97.81 270 ARG B N 1
ATOM 7461 C CA . ARG B 1 270 ? -0.938 0.844 -28.016 1 97.81 270 ARG B CA 1
ATOM 7462 C C . ARG B 1 270 ? -1.657 0.932 -26.672 1 97.81 270 ARG B C 1
ATOM 7464 O O . ARG B 1 270 ? -1.759 2.012 -26.078 1 97.81 270 ARG B O 1
ATOM 7471 N N . GLU B 1 271 ? -2.189 -0.234 -26.266 1 98.44 271 GLU B N 1
ATOM 7472 C CA . GLU B 1 271 ? -2.766 -0.411 -24.938 1 98.44 271 GLU B CA 1
ATOM 7473 C C . GLU B 1 271 ? -2.104 -1.572 -24.203 1 98.44 271 GLU B C 1
ATOM 7475 O O . GLU B 1 271 ? -1.713 -2.564 -24.828 1 98.44 271 GLU B O 1
ATOM 7480 N N . VAL B 1 272 ? -1.923 -1.405 -22.938 1 98.81 272 VAL B N 1
ATOM 7481 C CA . VAL B 1 272 ? -1.342 -2.432 -22.094 1 98.81 272 VAL B CA 1
ATOM 7482 C C . VAL B 1 272 ? -2.184 -2.586 -20.828 1 98.81 272 VAL B C 1
ATOM 7484 O O . VAL B 1 272 ? -2.984 -1.709 -20.484 1 98.81 272 VAL B O 1
ATOM 7487 N N . VAL B 1 273 ? -2.125 -3.686 -20.156 1 98.88 273 VAL B N 1
ATOM 7488 C CA . VAL B 1 273 ? -2.697 -3.887 -18.828 1 98.88 273 VAL B CA 1
ATOM 7489 C C . VAL B 1 273 ? -1.587 -3.895 -17.781 1 98.88 273 VAL B C 1
ATOM 7491 O O . VAL B 1 273 ? -0.642 -4.684 -17.875 1 98.88 273 VAL B O 1
ATOM 7494 N N . VAL B 1 274 ? -1.706 -2.996 -16.875 1 98.81 274 VAL B N 1
ATOM 7495 C CA . VAL B 1 274 ? -0.792 -2.951 -15.742 1 98.81 274 VAL B CA 1
ATOM 7496 C C . VAL B 1 274 ? -1.434 -3.637 -14.531 1 98.81 274 VAL B C 1
ATOM 7498 O O . VAL B 1 274 ? -2.355 -3.094 -13.922 1 98.81 274 VAL B O 1
ATOM 7501 N N . GLY B 1 275 ? -0.889 -4.754 -14.18 1 98.69 275 GLY B N 1
ATOM 7502 C CA . GLY B 1 275 ? -1.476 -5.531 -13.102 1 98.69 275 GLY B CA 1
ATOM 7503 C C . GLY B 1 275 ? -1.37 -4.848 -11.75 1 98.69 275 GLY B C 1
ATOM 7504 O O . GLY B 1 275 ? -2.332 -4.832 -10.984 1 98.69 275 GLY B O 1
ATOM 7505 N N . GLN B 1 276 ? -0.276 -4.234 -11.477 1 98.62 276 GLN B N 1
ATOM 7506 C CA . GLN B 1 276 ? -0.007 -3.666 -10.156 1 98.62 276 GLN B CA 1
ATOM 7507 C C . GLN B 1 276 ? 0.558 -2.252 -10.273 1 98.62 276 GLN B C 1
ATOM 7509 O O . GLN B 1 276 ? 1.756 -2.039 -10.078 1 98.62 276 GLN B O 1
ATOM 7514 N N . PRO B 1 277 ? -0.252 -1.237 -10.367 1 98.25 277 PRO B N 1
ATOM 7515 C CA . PRO B 1 277 ? 0.207 0.139 -10.57 1 98.25 277 PRO B CA 1
ATOM 7516 C C . PRO B 1 277 ? 1.106 0.633 -9.438 1 98.25 277 PRO B C 1
ATOM 7518 O O . PRO B 1 277 ? 2.117 1.294 -9.695 1 98.25 277 PRO B O 1
ATOM 7521 N N . ALA B 1 278 ? 0.794 0.337 -8.18 1 96.56 278 ALA B N 1
ATOM 7522 C CA . ALA B 1 278 ? 1.617 0.782 -7.059 1 96.56 278 ALA B CA 1
ATOM 7523 C C . ALA B 1 278 ? 3.033 0.221 -7.16 1 96.56 278 ALA B C 1
ATOM 7525 O O . ALA B 1 278 ? 4.008 0.922 -6.879 1 96.56 278 ALA B O 1
ATOM 7526 N N . PHE B 1 279 ? 3.148 -1.042 -7.562 1 98.44 279 PHE B N 1
ATOM 7527 C CA . PHE B 1 279 ? 4.457 -1.646 -7.789 1 98.44 279 PHE B CA 1
ATOM 7528 C C . PHE B 1 279 ? 5.238 -0.869 -8.844 1 98.44 279 PHE B C 1
ATOM 7530 O O . PHE B 1 279 ? 6.426 -0.596 -8.664 1 98.44 279 PHE B O 1
ATOM 7537 N N . PHE B 1 280 ? 4.633 -0.49 -9.922 1 98.69 280 PHE B N 1
ATOM 7538 C CA . PHE B 1 280 ? 5.316 0.181 -11.016 1 98.69 280 PHE B CA 1
ATOM 7539 C C . PHE B 1 280 ? 5.707 1.602 -10.625 1 98.69 280 PHE B C 1
ATOM 7541 O O . PHE B 1 280 ? 6.719 2.125 -11.094 1 98.69 280 PHE B O 1
ATOM 7548 N N . THR B 1 281 ? 4.93 2.199 -9.773 1 98.06 281 THR B N 1
ATOM 7549 C CA . THR B 1 281 ? 5.371 3.463 -9.188 1 98.06 281 THR B CA 1
ATOM 7550 C C . THR B 1 281 ? 6.68 3.279 -8.43 1 98.06 281 THR B C 1
ATOM 7552 O O . THR B 1 281 ? 7.621 4.059 -8.602 1 98.06 281 THR B O 1
ATOM 7555 N N . GLY B 1 282 ? 6.699 2.213 -7.598 1 97.81 282 GLY B N 1
ATOM 7556 C CA . GLY B 1 282 ? 7.934 1.899 -6.895 1 97.81 282 GLY B CA 1
ATOM 7557 C C . GLY B 1 282 ? 9.086 1.568 -7.824 1 97.81 282 GLY B C 1
ATOM 7558 O O . GLY B 1 282 ? 10.195 2.072 -7.648 1 97.81 282 GLY B O 1
ATOM 7559 N N . CYS B 1 283 ? 8.781 0.742 -8.805 1 98.06 283 CYS B N 1
ATOM 7560 C CA . CYS B 1 283 ? 9.781 0.353 -9.789 1 98.06 283 CYS B CA 1
ATOM 7561 C C . CYS B 1 283 ? 10.359 1.575 -10.492 1 98.06 283 CYS B C 1
ATOM 7563 O O . CYS B 1 283 ? 11.57 1.66 -10.703 1 98.06 283 CYS B O 1
ATOM 7565 N N . ASP B 1 284 ? 9.516 2.488 -10.883 1 98.12 284 ASP B N 1
ATOM 7566 C CA . ASP B 1 284 ? 9.922 3.707 -11.57 1 98.12 284 ASP B CA 1
ATOM 7567 C C . ASP B 1 284 ? 10.852 4.551 -10.711 1 98.12 284 ASP B C 1
ATOM 7569 O O . ASP B 1 284 ? 11.891 5.023 -11.18 1 98.12 284 ASP B O 1
ATOM 7573 N N . ARG B 1 285 ? 10.539 4.695 -9.445 1 97.19 285 ARG B N 1
ATOM 7574 C CA . ARG B 1 285 ? 11.352 5.512 -8.547 1 97.19 285 ARG B CA 1
ATOM 7575 C C . ARG B 1 285 ? 12.68 4.828 -8.234 1 97.19 285 ARG B C 1
ATOM 7577 O O . ARG B 1 285 ? 13.719 5.488 -8.164 1 97.19 285 ARG B O 1
ATOM 7584 N N . LEU B 1 286 ? 12.641 3.559 -8.062 1 97.69 286 LEU B N 1
ATOM 7585 C CA . LEU B 1 286 ? 13.875 2.82 -7.812 1 97.69 286 LEU B CA 1
ATOM 7586 C C . LEU B 1 286 ? 14.797 2.883 -9.023 1 97.69 286 LEU B C 1
ATOM 7588 O O . LEU B 1 286 ? 16.016 2.994 -8.875 1 97.69 286 LEU B O 1
ATOM 7592 N N . ALA B 1 287 ? 14.18 2.787 -10.227 1 97.5 287 ALA B N 1
ATOM 7593 C CA . ALA B 1 287 ? 14.969 2.9 -11.445 1 97.5 287 ALA B CA 1
ATOM 7594 C C . ALA B 1 287 ? 15.703 4.238 -11.508 1 97.5 287 ALA B C 1
ATOM 7596 O O . ALA B 1 287 ? 16.859 4.305 -11.914 1 97.5 287 ALA B O 1
ATOM 7597 N N . ALA B 1 288 ? 15.031 5.254 -11.07 1 95.81 288 ALA B N 1
ATOM 7598 C CA . ALA B 1 288 ? 15.609 6.594 -11.094 1 95.81 288 ALA B CA 1
ATOM 7599 C C . ALA B 1 288 ? 16.734 6.719 -10.078 1 95.81 288 ALA B C 1
ATOM 7601 O O . ALA B 1 288 ? 17.625 7.566 -10.227 1 95.81 288 ALA B O 1
ATOM 7602 N N . LEU B 1 289 ? 16.781 5.852 -9.062 1 96.19 289 LEU B N 1
ATOM 7603 C CA . LEU B 1 289 ? 17.75 5.934 -7.98 1 96.19 289 LEU B CA 1
ATOM 7604 C C . LEU B 1 289 ? 18.953 5.043 -8.266 1 96.19 289 LEU B C 1
ATOM 7606 O O . LEU B 1 289 ? 20 5.172 -7.613 1 96.19 289 LEU B O 1
ATOM 7610 N N . LEU B 1 290 ? 18.875 4.188 -9.219 1 97.25 290 LEU B N 1
ATOM 7611 C CA . LEU B 1 290 ? 19.938 3.205 -9.461 1 97.25 290 LEU B CA 1
ATOM 7612 C C . LEU B 1 290 ? 21.219 3.887 -9.914 1 97.25 290 LEU B C 1
ATOM 7614 O O . LEU B 1 290 ? 21.188 4.809 -10.734 1 97.25 290 LEU B O 1
ATOM 7618 N N . THR B 1 291 ? 22.344 3.453 -9.367 1 97.19 291 THR B N 1
ATOM 7619 C CA . THR B 1 291 ? 23.656 3.777 -9.898 1 97.19 291 THR B CA 1
ATOM 7620 C C . THR B 1 291 ? 24.078 2.762 -10.953 1 97.19 291 THR B C 1
ATOM 7622 O O . THR B 1 291 ? 23.453 1.705 -11.094 1 97.19 291 THR B O 1
ATOM 7625 N N . ALA B 1 292 ? 25.125 3.07 -11.703 1 98.25 292 ALA B N 1
ATOM 7626 C CA . ALA B 1 292 ? 25.656 2.133 -12.68 1 98.25 292 ALA B CA 1
ATOM 7627 C C . ALA B 1 292 ? 26.078 0.828 -12.016 1 98.25 292 ALA B C 1
ATOM 7629 O O . ALA B 1 292 ? 25.797 -0.258 -12.523 1 98.25 292 ALA B O 1
ATOM 7630 N N . ASP B 1 293 ? 26.688 0.922 -10.812 1 98.12 293 ASP B N 1
ATOM 7631 C CA . ASP B 1 293 ? 27.156 -0.257 -10.094 1 98.12 293 ASP B CA 1
ATOM 7632 C C . ASP B 1 293 ? 25.984 -1.147 -9.68 1 98.12 293 ASP B C 1
ATOM 7634 O O . ASP B 1 293 ? 26.062 -2.371 -9.805 1 98.12 293 ASP B O 1
ATOM 7638 N N . GLU B 1 294 ? 24.969 -0.517 -9.195 1 98.25 294 GLU B N 1
ATOM 7639 C CA . GLU B 1 294 ? 23.812 -1.277 -8.742 1 98.25 294 GLU B CA 1
ATOM 7640 C C . GLU B 1 294 ? 23.109 -1.963 -9.906 1 98.25 294 GLU B C 1
ATOM 7642 O O . GLU B 1 294 ? 22.766 -3.143 -9.828 1 98.25 294 GLU B O 1
ATOM 7647 N N . LEU B 1 295 ? 22.859 -1.238 -11.016 1 98.75 295 LEU B N 1
ATOM 7648 C CA . LEU B 1 295 ? 22.203 -1.84 -12.18 1 98.75 295 LEU B CA 1
ATOM 7649 C C . LEU B 1 295 ? 23.062 -2.971 -12.75 1 98.75 295 LEU B C 1
ATOM 7651 O O . LEU B 1 295 ? 22.531 -4.016 -13.125 1 98.75 295 LEU B O 1
ATOM 7655 N N . ARG B 1 296 ? 24.391 -2.768 -12.82 1 98.81 296 ARG B N 1
ATOM 7656 C CA . ARG B 1 296 ? 25.297 -3.811 -13.281 1 98.81 296 ARG B CA 1
ATOM 7657 C C . ARG B 1 296 ? 25.172 -5.066 -12.43 1 98.81 296 ARG B C 1
ATOM 7659 O O . ARG B 1 296 ? 25.094 -6.176 -12.953 1 98.81 296 ARG B O 1
ATOM 7666 N N . ALA B 1 297 ? 25.125 -4.863 -11.086 1 98.88 297 ALA B N 1
ATOM 7667 C CA . ALA B 1 297 ? 24.984 -5.996 -10.172 1 98.88 297 ALA B CA 1
ATOM 7668 C C . ALA B 1 297 ? 23.688 -6.75 -10.422 1 98.88 297 ALA B C 1
ATOM 7670 O O . ALA B 1 297 ? 23.672 -7.984 -10.422 1 98.88 297 ALA B O 1
ATOM 7671 N N . LEU B 1 298 ? 22.625 -6.02 -10.633 1 98.88 298 LEU B N 1
ATOM 7672 C CA . LEU B 1 298 ? 21.328 -6.637 -10.883 1 98.88 298 LEU B CA 1
ATOM 7673 C C . LEU B 1 298 ? 21.344 -7.434 -12.18 1 98.88 298 LEU B C 1
ATOM 7675 O O . LEU B 1 298 ? 20.812 -8.539 -12.242 1 98.88 298 LEU B O 1
ATOM 7679 N N . MET B 1 299 ? 21.953 -6.84 -13.242 1 98.88 299 MET B N 1
ATOM 7680 C CA . MET B 1 299 ? 22.062 -7.527 -14.523 1 98.88 299 MET B CA 1
ATOM 7681 C C . MET B 1 299 ? 22.906 -8.789 -14.391 1 98.88 299 MET B C 1
ATOM 7683 O O . MET B 1 299 ? 22.516 -9.852 -14.883 1 98.88 299 MET B O 1
ATOM 7687 N N . GLU B 1 300 ? 24.031 -8.695 -13.727 1 98.94 300 GLU B N 1
ATOM 7688 C CA . GLU B 1 300 ? 24.922 -9.836 -13.523 1 98.94 300 GLU B CA 1
ATOM 7689 C C . GLU B 1 300 ? 24.234 -10.922 -12.695 1 98.94 300 GLU B C 1
ATOM 7691 O O . GLU B 1 300 ? 24.406 -12.117 -12.953 1 98.94 300 GLU B O 1
ATOM 7696 N N . TRP B 1 301 ? 23.453 -10.5 -11.688 1 98.88 301 TRP B N 1
ATOM 7697 C CA . TRP B 1 301 ? 22.703 -11.453 -10.875 1 98.88 301 TRP B CA 1
ATOM 7698 C C . TRP B 1 301 ? 21.703 -12.234 -11.727 1 98.88 301 TRP B C 1
ATOM 7700 O O . TRP B 1 301 ? 21.531 -13.438 -11.547 1 98.88 301 TRP B O 1
ATOM 7710 N N . ASP B 1 302 ? 21.078 -11.555 -12.695 1 98.75 302 ASP B N 1
ATOM 7711 C CA . ASP B 1 302 ? 20.156 -12.234 -13.602 1 98.75 302 ASP B CA 1
ATOM 7712 C C . ASP B 1 302 ? 20.891 -13.281 -14.445 1 98.75 302 ASP B C 1
ATOM 7714 O O . ASP B 1 302 ? 20.359 -14.359 -14.695 1 98.75 302 ASP B O 1
ATOM 7718 N N . VAL B 1 303 ? 22.094 -12.953 -14.867 1 98.75 303 VAL B N 1
ATOM 7719 C CA . VAL B 1 303 ? 22.906 -13.914 -15.609 1 98.75 303 VAL B CA 1
ATOM 7720 C C . VAL B 1 303 ? 23.234 -15.109 -14.719 1 98.75 303 VAL B C 1
ATOM 7722 O O . VAL B 1 303 ? 23.141 -16.266 -15.156 1 98.75 303 VAL B O 1
ATOM 7725 N N . ILE B 1 304 ? 23.594 -14.82 -13.469 1 98.81 304 ILE B N 1
ATOM 7726 C CA . ILE B 1 304 ? 23.953 -15.867 -12.516 1 98.81 304 ILE B CA 1
ATOM 7727 C C . ILE B 1 304 ? 22.75 -16.781 -12.297 1 98.81 304 ILE B C 1
ATOM 7729 O O . ILE B 1 304 ? 22.859 -18 -12.469 1 98.81 304 ILE B O 1
ATOM 7733 N N . MET B 1 305 ? 21.594 -16.219 -12.062 1 98.12 305 MET B N 1
ATOM 7734 C CA . MET B 1 305 ? 20.391 -17.016 -11.781 1 98.12 305 MET B CA 1
ATOM 7735 C C . MET B 1 305 ? 19.953 -17.781 -13.023 1 98.12 305 MET B C 1
ATOM 7737 O O . MET B 1 305 ? 19.469 -18.906 -12.914 1 98.12 305 MET B O 1
ATOM 7741 N N . GLY B 1 306 ? 20.172 -17.172 -14.188 1 97.62 306 GLY B N 1
ATOM 7742 C CA . GLY B 1 306 ? 19.734 -17.781 -15.422 1 97.62 306 GLY B CA 1
ATOM 7743 C C . GLY B 1 306 ? 20.672 -18.875 -15.922 1 97.62 306 GLY B C 1
ATOM 7744 O O . GLY B 1 306 ? 20.328 -19.641 -16.828 1 97.62 306 GLY B O 1
ATOM 7745 N N . SER B 1 307 ? 21.859 -19.047 -15.297 1 98.44 307 SER B N 1
ATOM 7746 C CA . SER B 1 307 ? 22.859 -19.969 -15.82 1 98.44 307 SER B CA 1
ATOM 7747 C C . SER B 1 307 ? 23.266 -21 -14.773 1 98.44 307 SER B C 1
ATOM 7749 O O . SER B 1 307 ? 23.906 -22 -15.094 1 98.44 307 SER B O 1
ATOM 7751 N N . ALA B 1 308 ? 22.891 -20.812 -13.523 1 97.88 308 ALA B N 1
ATOM 7752 C CA . ALA B 1 308 ? 23.406 -21.578 -12.398 1 97.88 308 ALA B CA 1
ATOM 7753 C C . ALA B 1 308 ? 23.172 -23.078 -12.602 1 97.88 308 ALA B C 1
ATOM 7755 O O . ALA B 1 308 ? 24.031 -23.891 -12.258 1 97.88 308 ALA B O 1
ATOM 7756 N N . ASN B 1 309 ? 22.078 -23.438 -13.234 1 96.62 309 ASN B N 1
ATOM 7757 C CA . ASN B 1 309 ? 21.688 -24.828 -13.32 1 96.62 309 ASN B CA 1
ATOM 7758 C C . ASN B 1 309 ? 22.156 -25.469 -14.633 1 96.62 309 ASN B C 1
ATOM 7760 O O . ASN B 1 309 ? 21.859 -26.625 -14.906 1 96.62 309 ASN B O 1
ATOM 7764 N N . VAL B 1 310 ? 22.922 -24.734 -15.469 1 97.31 310 VAL B N 1
ATOM 7765 C CA . VAL B 1 310 ? 23.25 -25.281 -16.781 1 97.31 310 VAL B CA 1
ATOM 7766 C C . VAL B 1 310 ? 24.734 -25.109 -17.062 1 97.31 310 VAL B C 1
ATOM 7768 O O . VAL B 1 310 ? 25.172 -25.188 -18.203 1 97.31 310 VAL B O 1
ATOM 7771 N N . LEU B 1 311 ? 25.531 -24.812 -16 1 97.94 311 LEU B N 1
ATOM 7772 C CA . LEU B 1 311 ? 26.984 -24.719 -16.094 1 97.94 311 LEU B CA 1
ATOM 7773 C C . LEU B 1 311 ? 27.641 -25.859 -15.344 1 97.94 311 LEU B C 1
ATOM 7775 O O . LEU B 1 311 ? 27.25 -27.031 -15.477 1 97.94 311 LEU B O 1
ATOM 7779 N N . SER B 1 312 ? 28.719 -25.641 -14.555 1 97.69 312 SER B N 1
ATOM 7780 C CA . SER B 1 312 ? 29.484 -26.672 -13.867 1 97.69 312 SER B CA 1
ATOM 7781 C C . SER B 1 312 ? 28.766 -27.156 -12.617 1 97.69 312 SER B C 1
ATOM 7783 O O . SER B 1 312 ? 27.891 -26.453 -12.086 1 97.69 312 SER B O 1
ATOM 7785 N N . ASP B 1 313 ? 29.047 -28.312 -12.164 1 97.38 313 ASP B N 1
ATOM 7786 C CA . ASP B 1 313 ? 28.422 -28.922 -11 1 97.38 313 ASP B CA 1
ATOM 7787 C C . ASP B 1 313 ? 28.641 -28.078 -9.742 1 97.38 313 ASP B C 1
ATOM 7789 O O . ASP B 1 313 ? 27.766 -28.016 -8.875 1 97.38 313 ASP B O 1
ATOM 7793 N N . ASN B 1 314 ? 29.75 -27.469 -9.656 1 97.56 314 ASN B N 1
ATOM 7794 C CA . ASN B 1 314 ? 30.031 -26.672 -8.461 1 97.56 314 ASN B CA 1
ATOM 7795 C C . ASN B 1 314 ? 29.047 -25.5 -8.328 1 97.56 314 ASN B C 1
ATOM 7797 O O . ASN B 1 314 ? 28.562 -25.219 -7.234 1 97.56 314 ASN B O 1
ATOM 7801 N N . VAL B 1 315 ? 28.766 -24.828 -9.453 1 98 315 VAL B N 1
ATOM 7802 C CA . VAL B 1 315 ? 27.828 -23.703 -9.453 1 98 315 VAL B CA 1
ATOM 7803 C C . VAL B 1 315 ? 26.422 -24.234 -9.18 1 98 315 VAL B C 1
ATOM 7805 O O . VAL B 1 315 ? 25.688 -23.656 -8.367 1 98 315 VAL B O 1
ATOM 7808 N N . ARG B 1 316 ? 26 -25.266 -9.844 1 97.56 316 ARG B N 1
ATOM 7809 C CA . ARG B 1 316 ? 24.688 -25.859 -9.656 1 97.56 316 ARG B CA 1
ATOM 7810 C C . ARG B 1 316 ? 24.484 -26.297 -8.211 1 97.56 316 ARG B C 1
ATOM 7812 O O . ARG B 1 316 ? 23.422 -26.062 -7.625 1 97.56 316 ARG B O 1
ATOM 7819 N N . GLU B 1 317 ? 25.5 -26.953 -7.645 1 98 317 GLU B N 1
ATOM 7820 C CA . GLU B 1 317 ? 25.406 -27.453 -6.281 1 98 317 GLU B CA 1
ATOM 7821 C C . GLU B 1 317 ? 25.266 -26.328 -5.273 1 98 317 GLU B C 1
ATOM 7823 O O . GLU B 1 317 ? 24.531 -26.438 -4.289 1 98 317 GLU B O 1
ATOM 7828 N N . ALA B 1 318 ? 26 -25.25 -5.527 1 98.38 318 ALA B N 1
ATOM 7829 C CA . ALA B 1 318 ? 25.859 -24.094 -4.656 1 98.38 318 ALA B CA 1
ATOM 7830 C C . ALA B 1 318 ? 24.438 -23.531 -4.699 1 98.38 318 ALA B C 1
ATOM 7832 O O . ALA B 1 318 ? 23.891 -23.141 -3.668 1 98.38 318 ALA B O 1
ATOM 7833 N N . ASN B 1 319 ? 23.922 -23.453 -5.887 1 98.31 319 ASN B N 1
ATOM 7834 C CA . ASN B 1 319 ? 22.531 -23.016 -6.043 1 98.31 319 ASN B CA 1
ATOM 7835 C C . ASN B 1 319 ? 21.562 -23.969 -5.363 1 98.31 319 ASN B C 1
ATOM 7837 O O . ASN B 1 319 ? 20.625 -23.531 -4.68 1 98.31 319 ASN B O 1
ATOM 7841 N N . PHE B 1 320 ? 21.766 -25.25 -5.516 1 98.38 320 PHE B N 1
ATOM 7842 C CA . PHE B 1 320 ? 20.938 -26.281 -4.902 1 98.38 320 PHE B CA 1
ATOM 7843 C C . PHE B 1 320 ? 21.016 -26.203 -3.381 1 98.38 320 PHE B C 1
ATOM 7845 O O . PHE B 1 320 ? 20.016 -26.406 -2.693 1 98.38 320 PHE B O 1
ATOM 7852 N N . ASP B 1 321 ? 22.172 -25.922 -2.906 1 98.5 321 ASP B N 1
ATOM 7853 C CA . ASP B 1 321 ? 22.375 -25.859 -1.463 1 98.5 321 ASP B CA 1
ATOM 7854 C C . ASP B 1 321 ? 21.422 -24.859 -0.819 1 98.5 321 ASP B C 1
ATOM 7856 O O . ASP B 1 321 ? 20.875 -25.125 0.255 1 98.5 321 ASP B O 1
ATOM 7860 N N . PHE B 1 322 ? 21.234 -23.766 -1.459 1 98.56 322 PHE B N 1
ATOM 7861 C CA . PHE B 1 322 ? 20.312 -22.781 -0.884 1 98.56 322 PHE B CA 1
ATOM 7862 C C . PHE B 1 322 ? 18.875 -23.125 -1.238 1 98.56 322 PHE B C 1
ATOM 7864 O O . PHE B 1 322 ? 18.047 -23.328 -0.351 1 98.56 322 PHE B O 1
ATOM 7871 N N . PHE B 1 323 ? 18.531 -23.203 -2.537 1 97.75 323 PHE B N 1
ATOM 7872 C CA . PHE B 1 323 ? 17.141 -23.328 -2.963 1 97.75 323 PHE B CA 1
ATOM 7873 C C . PHE B 1 323 ? 16.578 -24.703 -2.646 1 97.75 323 PHE B C 1
ATOM 7875 O O . PHE B 1 323 ? 15.391 -24.859 -2.381 1 97.75 323 PHE B O 1
ATOM 7882 N N . GLY B 1 324 ? 17.391 -25.75 -2.715 1 97.94 324 GLY B N 1
ATOM 7883 C CA . GLY B 1 324 ? 16.953 -27.109 -2.453 1 97.94 324 GLY B CA 1
ATOM 7884 C C . GLY B 1 324 ? 17.016 -27.484 -0.984 1 97.94 324 GLY B C 1
ATOM 7885 O O . GLY B 1 324 ? 16.016 -27.922 -0.408 1 97.94 324 GLY B O 1
ATOM 7886 N N . LYS B 1 325 ? 18.141 -27.203 -0.363 1 97.94 325 LYS B N 1
ATOM 7887 C CA . LYS B 1 325 ? 18.359 -27.656 1.01 1 97.94 325 LYS B CA 1
ATOM 7888 C C . LYS B 1 325 ? 17.859 -26.625 2.012 1 97.94 325 LYS B C 1
ATOM 7890 O O . LYS B 1 325 ? 16.906 -26.891 2.766 1 97.94 325 LYS B O 1
ATOM 7895 N N . THR B 1 326 ? 18.375 -25.406 1.938 1 97.69 326 THR B N 1
ATOM 7896 C CA . THR B 1 326 ? 18.094 -24.391 2.941 1 97.69 326 THR B CA 1
ATOM 7897 C C . THR B 1 326 ? 16.609 -23.984 2.9 1 97.69 326 THR B C 1
ATOM 7899 O O . THR B 1 326 ? 15.945 -23.969 3.932 1 97.69 326 THR B O 1
ATOM 7902 N N . MET B 1 327 ? 16.031 -23.766 1.752 1 96.06 327 MET B N 1
ATOM 7903 C CA . MET B 1 327 ? 14.68 -23.219 1.605 1 96.06 327 MET B CA 1
ATOM 7904 C C . MET B 1 327 ? 13.641 -24.344 1.705 1 96.06 327 MET B C 1
ATOM 7906 O O . MET B 1 327 ? 12.57 -24.141 2.275 1 96.06 327 MET B O 1
ATOM 7910 N N . LYS B 1 328 ? 13.984 -25.547 1.201 1 96.31 328 LYS B N 1
ATOM 7911 C CA . LYS B 1 328 ? 12.914 -26.516 1.035 1 96.31 328 LYS B CA 1
ATOM 7912 C C . LYS B 1 328 ? 13.188 -27.781 1.85 1 96.31 328 LYS B C 1
ATOM 7914 O O . LYS B 1 328 ? 12.297 -28.609 2.045 1 96.31 328 LYS B O 1
ATOM 7919 N N . GLY B 1 329 ? 14.406 -28 2.357 1 97.19 329 GLY B N 1
ATOM 7920 C CA . GLY B 1 329 ? 14.727 -29.125 3.232 1 97.19 329 GLY B CA 1
ATOM 7921 C C . GLY B 1 329 ? 15.094 -30.391 2.479 1 97.19 329 GLY B C 1
ATOM 7922 O O . GLY B 1 329 ? 15.141 -31.469 3.059 1 97.19 329 GLY B O 1
ATOM 7923 N N . ARG B 1 330 ? 15.359 -30.281 1.17 1 97.81 330 ARG B N 1
ATOM 7924 C CA . ARG B 1 330 ? 15.859 -31.438 0.432 1 97.81 330 ARG B CA 1
ATOM 7925 C C . ARG B 1 330 ? 17.266 -31.812 0.882 1 97.81 330 ARG B C 1
ATOM 7927 O O . ARG B 1 330 ? 18.031 -30.953 1.316 1 97.81 330 ARG B O 1
ATOM 7934 N N . LYS B 1 331 ? 17.609 -33.094 0.718 1 97.62 331 LYS B N 1
ATOM 7935 C CA . LYS B 1 331 ? 18.906 -33.562 1.175 1 97.62 331 LYS B CA 1
ATOM 7936 C C . LYS B 1 331 ? 19.859 -33.75 0.001 1 97.62 331 LYS B C 1
ATOM 7938 O O . LYS B 1 331 ? 21.078 -33.656 0.152 1 97.62 331 LYS B O 1
ATOM 7943 N N . GLU B 1 332 ? 19.266 -34.125 -1.162 1 97.5 332 GLU B N 1
ATOM 7944 C CA . GLU B 1 332 ? 20.031 -34.344 -2.377 1 97.5 332 GLU B CA 1
ATOM 7945 C C . GLU B 1 332 ? 19.359 -33.719 -3.594 1 97.5 332 GLU B C 1
ATO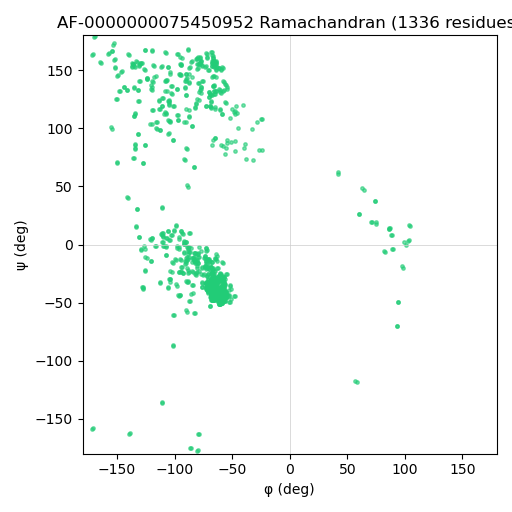M 7947 O O . GLU B 1 332 ? 18.141 -33.5 -3.588 1 97.5 332 GLU B O 1
ATOM 7952 N N . ASP B 1 333 ? 20.203 -33.438 -4.582 1 96.94 333 ASP B N 1
ATOM 7953 C CA . ASP B 1 333 ? 19.656 -33 -5.863 1 96.94 333 ASP B CA 1
ATOM 7954 C C . ASP B 1 333 ? 19.109 -34.188 -6.656 1 96.94 333 ASP B C 1
ATOM 7956 O O . ASP B 1 333 ? 19.406 -35.344 -6.336 1 96.94 333 ASP B O 1
ATOM 7960 N N . PHE B 1 334 ? 18.297 -33.938 -7.59 1 97.25 334 PHE B N 1
ATOM 7961 C CA . PHE B 1 334 ? 17.812 -35 -8.469 1 97.25 334 PHE B CA 1
ATOM 7962 C C . PHE B 1 334 ? 18.969 -35.594 -9.289 1 97.25 334 PHE B C 1
ATOM 7964 O O . PHE B 1 334 ? 19.938 -34.875 -9.586 1 97.25 334 PHE B O 1
ATOM 7971 N N . PRO B 1 335 ? 18.891 -36.875 -9.672 1 96.75 335 PRO B N 1
ATOM 7972 C CA . PRO B 1 335 ? 19.938 -37.438 -10.516 1 96.75 335 PRO B CA 1
ATOM 7973 C C . PRO B 1 335 ? 20.016 -36.781 -11.891 1 96.75 335 PRO B C 1
ATOM 7975 O O . PRO B 1 335 ? 19.016 -36.219 -12.359 1 96.75 335 PRO B O 1
ATOM 7978 N N . LEU B 1 336 ? 21.141 -36.875 -12.539 1 96.88 336 LEU B N 1
ATOM 7979 C CA . LEU B 1 336 ? 21.453 -36.188 -13.781 1 96.88 336 LEU B CA 1
ATOM 7980 C C . LEU B 1 336 ? 20.406 -36.469 -14.844 1 96.88 336 LEU B C 1
ATOM 7982 O O . LEU B 1 336 ? 19.969 -35.562 -15.555 1 96.88 336 LEU B O 1
ATOM 7986 N N . TRP B 1 337 ? 19.984 -37.719 -15.023 1 96.69 337 TRP B N 1
ATOM 7987 C CA . TRP B 1 337 ? 19.016 -38.062 -16.062 1 96.69 337 TRP B CA 1
ATOM 7988 C C . TRP B 1 337 ? 17.719 -37.281 -15.883 1 96.69 337 TRP B C 1
ATOM 7990 O O . TRP B 1 337 ? 17.125 -36.812 -16.859 1 96.69 337 TRP B O 1
ATOM 8000 N N . LYS B 1 338 ? 17.25 -37.156 -14.672 1 97.31 338 LYS B N 1
ATOM 8001 C CA . LYS B 1 338 ? 16 -36.469 -14.391 1 97.31 338 LYS B CA 1
ATOM 8002 C C . LYS B 1 338 ? 16.141 -34.969 -14.633 1 97.31 338 LYS B C 1
ATOM 8004 O O . LYS B 1 338 ? 15.266 -34.344 -15.227 1 97.31 338 LYS B O 1
ATOM 8009 N N . ARG B 1 339 ? 17.25 -34.344 -14.156 1 97.12 339 ARG B N 1
ATOM 8010 C CA . ARG B 1 339 ? 17.516 -32.938 -14.406 1 97.12 339 ARG B CA 1
ATOM 8011 C C . ARG B 1 339 ? 17.578 -32.625 -15.906 1 97.12 339 ARG B C 1
ATOM 8013 O O . ARG B 1 339 ? 17.047 -31.625 -16.375 1 97.12 339 ARG B O 1
ATOM 8020 N N . ALA B 1 340 ? 18.234 -33.531 -16.609 1 97.62 340 ALA B N 1
ATOM 8021 C CA . ALA B 1 340 ? 18.359 -33.375 -18.062 1 97.62 340 ALA B CA 1
ATOM 8022 C C . ALA B 1 340 ? 16.984 -33.5 -18.75 1 97.62 340 ALA B C 1
ATOM 8024 O O . ALA B 1 340 ? 16.672 -32.719 -19.641 1 97.62 340 ALA B O 1
ATOM 8025 N N . THR B 1 341 ? 16.203 -34.469 -18.328 1 97.56 341 THR B N 1
ATOM 8026 C CA . THR B 1 341 ? 14.875 -34.688 -18.891 1 97.56 341 THR B CA 1
ATOM 8027 C C . THR B 1 341 ? 14.008 -33.438 -18.703 1 97.56 341 THR B C 1
ATOM 8029 O O . THR B 1 341 ? 13.352 -33 -19.641 1 97.56 341 THR B O 1
ATOM 8032 N N . VAL B 1 342 ? 14.031 -32.906 -17.516 1 95.81 342 VAL B N 1
ATOM 8033 C CA . VAL B 1 342 ? 13.219 -31.719 -17.188 1 95.81 342 VAL B CA 1
ATOM 8034 C C . VAL B 1 342 ? 13.656 -30.531 -18.031 1 95.81 342 VAL B C 1
ATOM 8036 O O . VAL B 1 342 ? 12.82 -29.75 -18.5 1 95.81 342 VAL B O 1
ATOM 8039 N N . GLN B 1 343 ? 14.93 -30.328 -18.25 1 95.31 343 GLN B N 1
ATOM 8040 C CA . GLN B 1 343 ? 15.438 -29.234 -19.062 1 95.31 343 GLN B CA 1
ATOM 8041 C C . GLN B 1 343 ? 14.984 -29.359 -20.516 1 95.31 343 GLN B C 1
ATOM 8043 O O . GLN B 1 343 ? 14.672 -28.359 -21.172 1 95.31 343 GLN B O 1
ATOM 8048 N N . VAL B 1 344 ? 15.016 -30.609 -21.016 1 96.94 344 VAL B N 1
ATOM 8049 C CA . VAL B 1 344 ? 14.547 -30.812 -22.391 1 96.94 344 VAL B CA 1
ATOM 8050 C C . VAL B 1 344 ? 13.055 -30.5 -22.484 1 96.94 344 VAL B C 1
ATOM 8052 O O . VAL B 1 344 ? 12.602 -29.922 -23.469 1 96.94 344 VAL B O 1
ATOM 8055 N N . GLU B 1 345 ? 12.344 -30.859 -21.469 1 96.44 345 GLU B N 1
ATOM 8056 C CA . GLU B 1 345 ? 10.914 -30.562 -21.406 1 96.44 345 GLU B CA 1
ATOM 8057 C C . GLU B 1 345 ? 10.664 -29.062 -21.422 1 96.44 345 GLU B C 1
ATOM 8059 O O . GLU B 1 345 ? 9.734 -28.594 -22.078 1 96.44 345 GLU B O 1
ATOM 8064 N N . HIS B 1 346 ? 11.453 -28.312 -20.766 1 95.38 346 HIS B N 1
ATOM 8065 C CA . HIS B 1 346 ? 11.312 -26.859 -20.734 1 95.38 346 HIS B CA 1
ATOM 8066 C C . HIS B 1 346 ? 11.516 -26.266 -22.125 1 95.38 346 HIS B C 1
ATOM 8068 O O . HIS B 1 346 ? 10.836 -25.312 -22.5 1 95.38 346 HIS B O 1
ATOM 8074 N N . ALA B 1 347 ? 12.383 -26.844 -22.891 1 96.94 347 ALA B N 1
ATOM 8075 C CA . ALA B 1 347 ? 12.766 -26.297 -24.188 1 96.94 347 ALA B CA 1
ATOM 8076 C C . ALA B 1 347 ? 11.797 -26.75 -25.281 1 96.94 347 ALA B C 1
ATOM 8078 O O . ALA B 1 347 ? 11.461 -25.984 -26.188 1 96.94 347 ALA B O 1
ATOM 8079 N N . MET B 1 348 ? 11.422 -28.031 -25.234 1 98.12 348 MET B N 1
ATOM 8080 C CA . MET B 1 348 ? 10.664 -28.641 -26.328 1 98.12 348 MET B CA 1
ATOM 8081 C C . MET B 1 348 ? 9.594 -29.578 -25.797 1 98.12 348 MET B C 1
ATOM 8083 O O . MET B 1 348 ? 9.398 -30.672 -26.312 1 98.12 348 MET B O 1
ATOM 8087 N N . GLY B 1 349 ? 8.938 -29.203 -24.75 1 97.56 349 GLY B N 1
ATOM 8088 C CA . GLY B 1 349 ? 7.969 -30.047 -24.062 1 97.56 349 GLY B CA 1
ATOM 8089 C C . GLY B 1 349 ? 6.848 -30.531 -24.969 1 97.56 349 GLY B C 1
ATOM 8090 O O . GLY B 1 349 ? 6.406 -31.672 -24.875 1 97.56 349 GLY B O 1
ATOM 8091 N N . GLU B 1 350 ? 6.387 -29.719 -25.891 1 97.44 350 GLU B N 1
ATOM 8092 C CA . GLU B 1 350 ? 5.273 -30.109 -26.75 1 97.44 350 GLU B CA 1
ATOM 8093 C C . GLU B 1 350 ? 5.703 -31.172 -27.766 1 97.44 350 GLU B C 1
ATOM 8095 O O . GLU B 1 350 ? 4.934 -32.094 -28.078 1 97.44 350 GLU B O 1
ATOM 8100 N N . ALA B 1 351 ? 6.906 -31 -28.281 1 97.56 351 ALA B N 1
ATOM 8101 C CA . ALA B 1 351 ? 7.41 -32.031 -29.188 1 97.56 351 ALA B CA 1
ATOM 8102 C C . ALA B 1 351 ? 7.5 -33.375 -28.484 1 97.56 351 ALA B C 1
ATOM 8104 O O . ALA B 1 351 ? 7.102 -34.406 -29.047 1 97.56 351 ALA B O 1
ATOM 8105 N N . LEU B 1 352 ? 8.023 -33.344 -27.297 1 97.62 352 LEU B N 1
ATOM 8106 C CA . LEU B 1 352 ? 8.094 -34.562 -26.484 1 97.62 352 LEU B CA 1
ATOM 8107 C C . LEU B 1 352 ? 6.703 -35.094 -26.156 1 97.62 352 LEU B C 1
ATOM 8109 O O . LEU B 1 352 ? 6.48 -36.312 -26.094 1 97.62 352 LEU B O 1
ATOM 8113 N N . GLY B 1 353 ? 5.801 -34.188 -25.891 1 97.88 353 GLY B N 1
ATOM 8114 C CA . GLY B 1 353 ? 4.43 -34.531 -25.578 1 97.88 353 GLY B CA 1
ATOM 8115 C C . GLY B 1 353 ? 3.744 -35.312 -26.688 1 97.88 353 GLY B C 1
ATOM 8116 O O . GLY B 1 353 ? 2.99 -36.25 -26.422 1 97.88 353 GLY B O 1
ATOM 8117 N N . LYS B 1 354 ? 3.996 -34.906 -27.891 1 97.25 354 LYS B N 1
ATOM 8118 C CA . LYS B 1 354 ? 3.449 -35.625 -29.047 1 97.25 354 LYS B CA 1
ATOM 8119 C C . LYS B 1 354 ? 3.932 -37.094 -29.062 1 97.25 354 LYS B C 1
ATOM 8121 O O . LYS B 1 354 ? 3.133 -38 -29.203 1 97.25 354 LYS B O 1
ATOM 8126 N N . MET B 1 355 ? 5.184 -37.281 -28.859 1 97.5 355 MET B N 1
ATOM 8127 C CA . MET B 1 355 ? 5.77 -38.625 -28.828 1 97.5 355 MET B CA 1
ATOM 8128 C C . MET B 1 355 ? 5.254 -39.406 -27.641 1 97.5 355 MET B C 1
ATOM 8130 O O . MET B 1 355 ? 5.016 -40.625 -27.75 1 97.5 355 MET B O 1
ATOM 8134 N N . TYR B 1 356 ? 5.152 -38.781 -26.547 1 97.94 356 TYR B N 1
ATOM 8135 C CA . TYR B 1 356 ? 4.648 -39.375 -25.328 1 97.94 356 TYR B CA 1
ATOM 8136 C C . TYR B 1 356 ? 3.252 -39.938 -25.531 1 97.94 356 TYR B C 1
ATOM 8138 O O . TYR B 1 356 ? 2.979 -41.094 -25.172 1 97.94 356 TYR B O 1
ATOM 8146 N N . CYS B 1 357 ? 2.338 -39.188 -26.109 1 97.06 357 CYS B N 1
ATOM 8147 C CA . CYS B 1 357 ? 0.955 -39.594 -26.312 1 97.06 357 CYS B CA 1
ATOM 8148 C C . CYS B 1 357 ? 0.874 -40.75 -27.312 1 97.06 357 CYS B C 1
ATOM 8150 O O . CYS B 1 357 ? 0.049 -41.656 -27.141 1 97.06 357 CYS B O 1
ATOM 8152 N N . GLU B 1 358 ? 1.705 -40.719 -28.281 1 95.62 358 GLU B N 1
ATOM 8153 C CA . GLU B 1 358 ? 1.733 -41.781 -29.266 1 95.62 358 GLU B CA 1
ATOM 8154 C C . GLU B 1 358 ? 2.096 -43.125 -28.609 1 95.62 358 GLU B C 1
ATOM 8156 O O . GLU B 1 358 ? 1.587 -44.188 -29 1 95.62 358 GLU B O 1
ATOM 8161 N N . ARG B 1 359 ? 2.846 -43.031 -27.594 1 95.94 359 ARG B N 1
ATOM 8162 C CA . ARG B 1 359 ? 3.381 -44.25 -27 1 95.94 359 ARG B CA 1
ATOM 8163 C C . ARG B 1 359 ? 2.555 -44.688 -25.797 1 95.94 359 ARG B C 1
ATOM 8165 O O . ARG B 1 359 ? 2.412 -45.875 -25.516 1 95.94 359 ARG B O 1
ATOM 8172 N N . TYR B 1 360 ? 2.061 -43.688 -25.047 1 95.44 360 TYR B N 1
ATOM 8173 C CA . TYR B 1 360 ? 1.652 -44.062 -23.688 1 95.44 360 TYR B CA 1
ATOM 8174 C C . TYR B 1 360 ? 0.207 -43.656 -23.438 1 95.44 360 TYR B C 1
ATOM 8176 O O . TYR B 1 360 ? -0.33 -43.906 -22.359 1 95.44 360 TYR B O 1
ATOM 8184 N N . PHE B 1 361 ? -0.464 -43 -24.344 1 94.44 361 PHE B N 1
ATOM 8185 C CA . PHE B 1 361 ? -1.819 -42.562 -24.078 1 94.44 361 PHE B CA 1
ATOM 8186 C C . PHE B 1 361 ? -2.807 -43.156 -25.062 1 94.44 361 PHE B C 1
ATOM 8188 O O . PHE B 1 361 ? -3.025 -42.625 -26.141 1 94.44 361 PHE B O 1
ATOM 8195 N N . PRO B 1 362 ? -3.547 -44.125 -24.656 1 91.25 362 PRO B N 1
ATOM 8196 C CA . PRO B 1 362 ? -4.441 -44.812 -25.594 1 91.25 362 PRO B CA 1
ATOM 8197 C C . PRO B 1 362 ? -5.738 -44.031 -25.844 1 91.25 362 PRO B C 1
ATOM 8199 O O . PRO B 1 362 ? -6.219 -43.312 -24.953 1 91.25 362 PRO B O 1
ATOM 8202 N N . ALA B 1 363 ? -6.328 -44.25 -26.922 1 90.19 363 ALA B N 1
ATOM 8203 C CA . ALA B 1 363 ? -7.582 -43.625 -27.328 1 90.19 363 ALA B CA 1
ATOM 8204 C C . ALA B 1 363 ? -8.719 -44 -26.391 1 90.19 363 ALA B C 1
ATOM 8206 O O . ALA B 1 363 ? -9.633 -43.219 -26.141 1 90.19 363 ALA B O 1
ATOM 8207 N N . SER B 1 364 ? -8.688 -45.125 -25.875 1 90.56 364 SER B N 1
ATOM 8208 C CA . SER B 1 364 ? -9.734 -45.594 -24.969 1 90.56 364 SER B CA 1
ATOM 8209 C C . SER B 1 364 ? -9.781 -44.75 -23.703 1 90.56 364 SER B C 1
ATOM 8211 O O . SER B 1 364 ? -10.859 -44.469 -23.172 1 90.56 364 SER B O 1
ATOM 8213 N N . SER B 1 365 ? -8.602 -44.406 -23.234 1 90.81 365 SER B N 1
ATOM 8214 C CA . SER B 1 365 ? -8.555 -43.531 -22.062 1 90.81 365 SER B CA 1
ATOM 8215 C C . SER B 1 365 ? -9.188 -42.188 -22.344 1 90.81 365 SER B C 1
ATOM 8217 O O . SER B 1 365 ? -9.898 -41.625 -21.484 1 90.81 365 SER B O 1
ATOM 8219 N N . LYS B 1 366 ? -8.945 -41.625 -23.484 1 93 366 LYS B N 1
ATOM 8220 C CA . LYS B 1 366 ? -9.531 -40.344 -23.875 1 93 366 LYS B CA 1
ATOM 8221 C C . LYS B 1 366 ? -11.055 -40.438 -23.922 1 93 366 LYS B C 1
ATOM 8223 O O . LYS B 1 366 ? -11.734 -39.531 -23.422 1 93 366 LYS B O 1
ATOM 8228 N N . ARG B 1 367 ? -11.617 -41.469 -24.406 1 93.56 367 ARG B N 1
ATOM 8229 C CA . ARG B 1 367 ? -13.062 -41.656 -24.5 1 93.56 367 ARG B CA 1
ATOM 8230 C C . ARG B 1 367 ? -13.695 -41.781 -23.125 1 93.56 367 ARG B C 1
ATOM 8232 O O . ARG B 1 367 ? -14.758 -41.219 -22.875 1 93.56 367 ARG B O 1
ATOM 8239 N N . MET B 1 368 ? -13.062 -42.5 -22.328 1 92.75 368 MET B N 1
ATOM 8240 C CA . MET B 1 368 ? -13.562 -42.656 -20.969 1 92.75 368 MET B CA 1
ATOM 8241 C C . MET B 1 368 ? -13.594 -41.312 -20.234 1 92.75 368 MET B C 1
ATOM 8243 O O . MET B 1 368 ? -14.539 -41 -19.516 1 92.75 368 MET B O 1
ATOM 8247 N N . MET B 1 369 ? -12.547 -40.562 -20.484 1 95.62 369 MET B N 1
ATOM 8248 C CA . MET B 1 369 ? -12.461 -39.25 -19.859 1 95.62 369 MET B CA 1
ATOM 8249 C C . MET B 1 369 ? -13.547 -38.312 -20.391 1 95.62 369 MET B C 1
ATOM 8251 O O . MET B 1 369 ? -14.109 -37.531 -19.641 1 95.62 369 MET B O 1
ATOM 8255 N N . GLU B 1 370 ? -13.836 -38.375 -21.641 1 95.38 370 GLU B N 1
ATOM 8256 C CA . GLU B 1 370 ? -14.914 -37.594 -22.219 1 95.38 370 GLU B CA 1
ATOM 8257 C C . GLU B 1 370 ? -16.25 -37.906 -21.547 1 95.38 370 GLU B C 1
ATOM 8259 O O . GLU B 1 370 ? -17.047 -37.031 -21.266 1 95.38 370 GLU B O 1
ATOM 8264 N N . GLU B 1 371 ? -16.422 -39.156 -21.312 1 94.31 371 GLU B N 1
ATOM 8265 C CA . GLU B 1 371 ? -17.656 -39.562 -20.641 1 94.31 371 GLU B CA 1
ATOM 8266 C C . GLU B 1 371 ? -17.719 -39.062 -19.203 1 94.31 371 GLU B C 1
ATOM 8268 O O . GLU B 1 371 ? -18.75 -38.594 -18.75 1 94.31 371 GLU B O 1
ATOM 8273 N N . LEU B 1 372 ? -16.641 -39.219 -18.5 1 96.25 372 LEU B N 1
ATOM 8274 C CA . LEU B 1 372 ? -16.562 -38.719 -17.141 1 96.25 372 LEU B CA 1
ATOM 8275 C C . LEU B 1 372 ? -16.875 -37.25 -17.094 1 96.25 372 LEU B C 1
ATOM 8277 O O . LEU B 1 372 ? -17.641 -36.781 -16.234 1 96.25 372 LEU B O 1
ATOM 8281 N N . VAL B 1 373 ? -16.281 -36.438 -18.016 1 97.56 373 VAL B N 1
ATOM 8282 C CA . VAL B 1 373 ? -16.484 -35 -18.062 1 97.56 373 VAL B CA 1
ATOM 8283 C C . VAL B 1 373 ? -17.953 -34.688 -18.297 1 97.56 373 VAL B C 1
ATOM 8285 O O . VAL B 1 373 ? -18.531 -33.812 -17.641 1 97.56 373 VAL B O 1
ATOM 8288 N N . ARG B 1 374 ? -18.562 -35.406 -19.156 1 97.5 374 ARG B N 1
ATOM 8289 C CA . ARG B 1 374 ? -19.984 -35.188 -19.453 1 97.5 374 ARG B CA 1
ATOM 8290 C C . ARG B 1 374 ? -20.844 -35.438 -18.234 1 97.5 374 ARG B C 1
ATOM 8292 O O . ARG B 1 374 ? -21.781 -34.688 -17.953 1 97.5 374 ARG B O 1
ATOM 8299 N N . GLN B 1 375 ? -20.578 -36.531 -17.547 1 97.62 375 GLN B N 1
ATOM 8300 C CA . GLN B 1 375 ? -21.359 -36.844 -16.359 1 97.62 375 GLN B CA 1
ATOM 8301 C C . GLN B 1 375 ? -21.188 -35.781 -15.273 1 97.62 375 GLN B C 1
ATOM 8303 O O . GLN B 1 375 ? -22.125 -35.5 -14.547 1 97.62 375 GLN B O 1
ATOM 8308 N N . LEU B 1 376 ? -20 -35.312 -15.164 1 98.62 376 LEU B N 1
ATOM 8309 C CA . LEU B 1 376 ? -19.75 -34.281 -14.156 1 98.62 376 LEU B CA 1
ATOM 8310 C C . LEU B 1 376 ? -20.391 -32.969 -14.562 1 98.62 376 LEU B C 1
ATOM 8312 O O . LEU B 1 376 ? -20.844 -32.188 -13.703 1 98.62 376 LEU B O 1
ATOM 8316 N N . GLN B 1 377 ? -20.469 -32.625 -15.875 1 98.38 377 GLN B N 1
ATOM 8317 C CA . GLN B 1 377 ? -21.188 -31.438 -16.344 1 98.38 377 GLN B CA 1
ATOM 8318 C C . GLN B 1 377 ? -22.672 -31.516 -15.992 1 98.38 377 GLN B C 1
ATOM 8320 O O . GLN B 1 377 ? -23.25 -30.531 -15.539 1 98.38 377 GLN B O 1
ATOM 8325 N N . LEU B 1 378 ? -23.203 -32.719 -16.188 1 98.19 378 LEU B N 1
ATOM 8326 C CA . LEU B 1 378 ? -24.594 -32.938 -15.812 1 98.19 378 LEU B CA 1
ATOM 8327 C C . LEU B 1 378 ? -24.781 -32.719 -14.312 1 98.19 378 LEU B C 1
ATOM 8329 O O . LEU B 1 378 ? -25.75 -32.094 -13.875 1 98.19 378 LEU B O 1
ATOM 8333 N N . SER B 1 379 ? -23.922 -33.281 -13.633 1 98.62 379 SER B N 1
ATOM 8334 C CA . SER B 1 379 ? -23.984 -33.156 -12.18 1 98.62 379 SER B CA 1
ATOM 8335 C C . SER B 1 379 ? -23.859 -31.719 -11.719 1 98.62 379 SER B C 1
ATOM 8337 O O . SER B 1 379 ? -24.609 -31.281 -10.844 1 98.62 379 SER B O 1
ATOM 8339 N N . LEU B 1 380 ? -22.906 -30.938 -12.25 1 98.69 380 LEU B N 1
ATOM 8340 C CA . LEU B 1 380 ? -22.734 -29.547 -11.867 1 98.69 380 LEU B CA 1
ATOM 8341 C C . LEU B 1 380 ? -24 -28.75 -12.195 1 98.69 380 LEU B C 1
ATOM 8343 O O . LEU B 1 380 ? -24.391 -27.859 -11.438 1 98.69 380 LEU B O 1
ATOM 8347 N N . ALA B 1 381 ? -24.578 -29.062 -13.328 1 98.5 381 ALA B N 1
ATOM 8348 C CA . ALA B 1 381 ? -25.859 -28.438 -13.672 1 98.5 381 ALA B CA 1
ATOM 8349 C C . ALA B 1 381 ? -26.906 -28.688 -12.594 1 98.5 381 ALA B C 1
ATOM 8351 O O . ALA B 1 381 ? -27.625 -27.766 -12.195 1 98.5 381 ALA B O 1
ATOM 8352 N N . GLN B 1 382 ? -26.984 -29.875 -12.133 1 98.25 382 GLN B N 1
ATOM 8353 C CA . GLN B 1 382 ? -27.938 -30.25 -11.086 1 98.25 382 GLN B CA 1
ATOM 8354 C C . GLN B 1 382 ? -27.625 -29.5 -9.789 1 98.25 382 GLN B C 1
ATOM 8356 O O . GLN B 1 382 ? -28.547 -29.078 -9.078 1 98.25 382 GLN B O 1
ATOM 8361 N N . ARG B 1 383 ? -26.391 -29.391 -9.492 1 97.75 383 ARG B N 1
ATOM 8362 C CA . ARG B 1 383 ? -25.984 -28.703 -8.281 1 97.75 383 ARG B CA 1
ATOM 8363 C C . ARG B 1 383 ? -26.328 -27.219 -8.359 1 97.75 383 ARG B C 1
ATOM 8365 O O . ARG B 1 383 ? -26.719 -26.609 -7.359 1 97.75 383 ARG B O 1
ATOM 8372 N N . ILE B 1 384 ? -26.109 -26.578 -9.562 1 97.75 384 ILE B N 1
ATOM 8373 C CA . ILE B 1 384 ? -26.516 -25.188 -9.781 1 97.75 384 ILE B CA 1
ATOM 8374 C C . ILE B 1 384 ? -28 -25.031 -9.508 1 97.75 384 ILE B C 1
ATOM 8376 O O . ILE B 1 384 ? -28.406 -24.141 -8.766 1 97.75 384 ILE B O 1
ATOM 8380 N N . ASP B 1 385 ? -28.766 -25.938 -9.945 1 97.5 385 ASP B N 1
ATOM 8381 C CA . ASP B 1 385 ? -30.203 -25.875 -9.789 1 97.5 385 ASP B CA 1
ATOM 8382 C C . ASP B 1 385 ? -30.609 -26.016 -8.32 1 97.5 385 ASP B C 1
ATOM 8384 O O . ASP B 1 385 ? -31.609 -25.453 -7.879 1 97.5 385 ASP B O 1
ATOM 8388 N N . ALA B 1 386 ? -29.859 -26.672 -7.613 1 95.62 386 ALA B N 1
ATOM 8389 C CA . ALA B 1 386 ? -30.203 -27.016 -6.234 1 95.62 386 ALA B CA 1
ATOM 8390 C C . ALA B 1 386 ? -29.859 -25.875 -5.281 1 95.62 386 ALA B C 1
ATOM 8392 O O . ALA B 1 386 ? -30.266 -25.891 -4.121 1 95.62 386 ALA B O 1
ATOM 8393 N N . GLN B 1 387 ? -29.125 -24.906 -5.75 1 95 387 GLN B N 1
ATOM 8394 C CA . GLN B 1 387 ? -28.688 -23.828 -4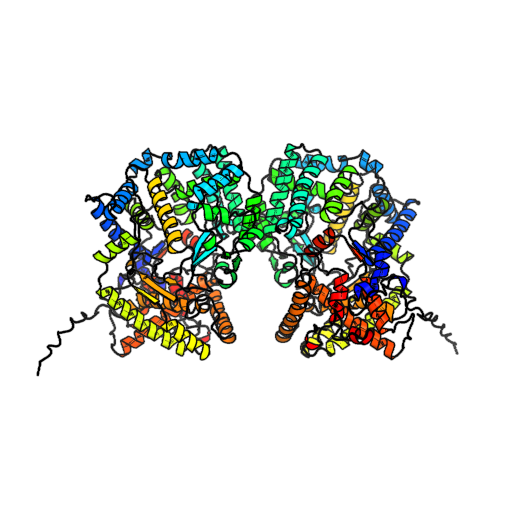.863 1 95 387 GLN B CA 1
ATOM 8395 C C . GLN B 1 387 ? -29.875 -22.953 -4.441 1 95 387 GLN B C 1
ATOM 8397 O O . GLN B 1 387 ? -30.562 -22.391 -5.289 1 95 387 GLN B O 1
ATOM 8402 N N . THR B 1 388 ? -29.984 -22.734 -3.162 1 92.31 388 THR B N 1
ATOM 8403 C CA . THR B 1 388 ? -31.125 -21.969 -2.643 1 92.31 388 THR B CA 1
ATOM 8404 C C . THR B 1 388 ? -30.766 -20.5 -2.494 1 92.31 388 THR B C 1
ATOM 8406 O O . THR B 1 388 ? -31.656 -19.641 -2.406 1 92.31 388 THR B O 1
ATOM 8409 N N . TRP B 1 389 ? -29.531 -20.219 -2.449 1 92.56 389 TRP B N 1
ATOM 8410 C CA . TRP B 1 389 ? -29.094 -18.844 -2.213 1 92.56 389 TRP B CA 1
ATOM 8411 C C . TRP B 1 389 ? -28.938 -18.094 -3.527 1 92.56 389 TRP B C 1
ATOM 8413 O O . TRP B 1 389 ? -28.719 -16.875 -3.529 1 92.56 389 TRP B O 1
ATOM 8423 N N . MET B 1 390 ? -28.969 -18.766 -4.652 1 95 390 MET B N 1
ATOM 8424 C CA . MET B 1 390 ? -28.766 -18.188 -5.98 1 95 390 MET B CA 1
ATOM 8425 C C . MET B 1 390 ? -30.094 -17.906 -6.668 1 95 390 MET B C 1
ATOM 8427 O O . MET B 1 390 ? -30.969 -18.766 -6.703 1 95 390 MET B O 1
ATOM 8431 N N . SER B 1 391 ? -30.281 -16.719 -7.289 1 97.06 391 SER B N 1
ATOM 8432 C CA . SER B 1 391 ? -31.5 -16.344 -8 1 97.06 391 SER B CA 1
ATOM 8433 C C . SER B 1 391 ? -31.625 -17.094 -9.312 1 97.06 391 SER B C 1
ATOM 8435 O O . SER B 1 391 ? -30.656 -17.656 -9.82 1 97.06 391 SER B O 1
ATOM 8437 N N . ASP B 1 392 ? -32.812 -17.078 -9.898 1 97 392 ASP B N 1
ATOM 8438 C CA . ASP B 1 392 ? -33.094 -17.766 -11.156 1 97 392 ASP B CA 1
ATOM 8439 C C . ASP B 1 392 ? -32.281 -17.156 -12.297 1 97 392 ASP B C 1
ATOM 8441 O O . ASP B 1 392 ? -31.812 -17.875 -13.18 1 97 392 ASP B O 1
ATOM 8445 N N . SER B 1 393 ? -32.156 -15.914 -12.203 1 96.94 393 SER B N 1
ATOM 8446 C CA . SER B 1 393 ? -31.391 -15.242 -13.266 1 96.94 393 SER B CA 1
ATOM 8447 C C . SER B 1 393 ? -29.922 -15.633 -13.219 1 96.94 393 SER B C 1
ATOM 8449 O O . SER B 1 393 ? -29.312 -15.891 -14.258 1 96.94 393 SER B O 1
ATOM 8451 N N . THR B 1 394 ? -29.391 -15.664 -12.047 1 97.38 394 THR B N 1
ATOM 8452 C CA . THR B 1 394 ? -28 -16.078 -11.891 1 97.38 394 THR B CA 1
ATOM 8453 C C . THR B 1 394 ? -27.812 -17.547 -12.273 1 97.38 394 THR B C 1
ATOM 8455 O O . THR B 1 394 ? -26.828 -17.906 -12.914 1 97.38 394 THR B O 1
ATOM 8458 N N . LYS B 1 395 ? -28.75 -18.438 -11.992 1 97.88 395 LYS B N 1
ATOM 8459 C CA . LYS B 1 395 ? -28.703 -19.844 -12.383 1 97.88 395 LYS B CA 1
ATOM 8460 C C . LYS B 1 395 ? -28.703 -19.984 -13.906 1 97.88 395 LYS B C 1
ATOM 8462 O O . LYS B 1 395 ? -27.953 -20.797 -14.453 1 97.88 395 LYS B O 1
ATOM 8467 N N . ALA B 1 396 ? -29.547 -19.188 -14.516 1 97.94 396 ALA B N 1
ATOM 8468 C CA . ALA B 1 396 ? -29.625 -19.25 -15.969 1 97.94 396 ALA B CA 1
ATOM 8469 C C . ALA B 1 396 ? -28.281 -18.891 -16.594 1 97.94 396 ALA B C 1
ATOM 8471 O O . ALA B 1 396 ? -27.828 -19.547 -17.531 1 97.94 396 ALA B O 1
ATOM 8472 N N . ASN B 1 397 ? -27.703 -17.859 -16.094 1 97.62 397 ASN B N 1
ATOM 8473 C CA . ASN B 1 397 ? -26.391 -17.438 -16.578 1 97.62 397 ASN B CA 1
ATOM 8474 C C . ASN B 1 397 ? -25.328 -18.5 -16.281 1 97.62 397 ASN B C 1
ATOM 8476 O O . ASN B 1 397 ? -24.422 -18.703 -17.094 1 97.62 397 ASN B O 1
ATOM 8480 N N . ALA B 1 398 ? -25.453 -19.125 -15.125 1 98.12 398 ALA B N 1
ATOM 8481 C CA . ALA B 1 398 ? -24.516 -20.188 -14.758 1 98.12 398 ALA B CA 1
ATOM 8482 C C . ALA B 1 398 ? -24.609 -21.375 -15.711 1 98.12 398 ALA B C 1
ATOM 8484 O O . ALA B 1 398 ? -23.594 -21.953 -16.109 1 98.12 398 ALA B O 1
ATOM 8485 N N . HIS B 1 399 ? -25.828 -21.719 -16.078 1 98.38 399 HIS B N 1
ATOM 8486 C CA . HIS B 1 399 ? -26.047 -22.781 -17.047 1 98.38 399 HIS B CA 1
ATOM 8487 C C . HIS B 1 399 ? -25.453 -22.422 -18.406 1 98.38 399 HIS B C 1
ATOM 8489 O O . HIS B 1 399 ? -24.844 -23.266 -19.062 1 98.38 399 HIS B O 1
ATOM 8495 N N . ASP B 1 400 ? -25.625 -21.172 -18.766 1 98.12 400 ASP B N 1
ATOM 8496 C CA . ASP B 1 400 ? -25.047 -20.719 -20.016 1 98.12 400 ASP B CA 1
ATOM 8497 C C . ASP B 1 400 ? -23.531 -20.875 -20.016 1 98.12 400 ASP B C 1
ATOM 8499 O O . ASP B 1 400 ? -22.938 -21.344 -20.984 1 98.12 400 ASP B O 1
ATOM 8503 N N . LYS B 1 401 ? -22.891 -20.484 -18.969 1 97.5 401 LYS B N 1
ATOM 8504 C CA . LYS B 1 401 ? -21.438 -20.594 -18.844 1 97.5 401 LYS B CA 1
ATOM 8505 C C . LYS B 1 401 ? -21 -22.062 -18.859 1 97.5 401 LYS B C 1
ATOM 8507 O O . LYS B 1 401 ? -20.031 -22.406 -19.531 1 97.5 401 LYS B O 1
ATOM 8512 N N . LEU B 1 402 ? -21.656 -22.891 -18.094 1 98.5 402 LEU B N 1
ATOM 8513 C CA . LEU B 1 402 ? -21.344 -24.312 -18.047 1 98.5 402 LEU B CA 1
ATOM 8514 C C . LEU B 1 402 ? -21.453 -24.938 -19.438 1 98.5 402 LEU B C 1
ATOM 8516 O O . LEU B 1 402 ? -20.578 -25.719 -19.828 1 98.5 402 LEU B O 1
ATOM 8520 N N . ASP B 1 403 ? -22.453 -24.547 -20.172 1 97.44 403 ASP B N 1
ATOM 8521 C CA . ASP B 1 403 ? -22.703 -25.109 -21.5 1 97.44 403 ASP B CA 1
ATOM 8522 C C . ASP B 1 403 ? -21.594 -24.719 -22.484 1 97.44 403 ASP B C 1
ATOM 8524 O O . ASP B 1 403 ? -21.359 -25.422 -23.469 1 97.44 403 ASP B O 1
ATOM 8528 N N . ARG B 1 404 ? -20.922 -23.703 -22.125 1 97.38 404 ARG B N 1
ATOM 8529 C CA . ARG B 1 404 ? -19.938 -23.172 -23.062 1 97.38 404 ARG B CA 1
ATOM 8530 C C . ARG B 1 404 ? -18.531 -23.578 -22.672 1 97.38 404 ARG B C 1
ATOM 8532 O O . ARG B 1 404 ? -17.547 -23.125 -23.266 1 97.38 404 ARG B O 1
ATOM 8539 N N . PHE B 1 405 ? -18.344 -24.453 -21.703 1 97.69 405 PHE B N 1
ATOM 8540 C CA . PHE B 1 405 ? -17.031 -24.938 -21.328 1 97.69 405 PHE B CA 1
ATOM 8541 C C . PHE B 1 405 ? -16.312 -25.531 -22.531 1 97.69 405 PHE B C 1
ATOM 8543 O O . PHE B 1 405 ? -16.859 -26.391 -23.234 1 97.69 405 PHE B O 1
ATOM 8550 N N . TYR B 1 406 ? -15.156 -24.984 -22.828 1 97.25 406 TYR B N 1
ATOM 8551 C CA . TYR B 1 406 ? -14.273 -25.625 -23.797 1 97.25 406 TYR B CA 1
ATOM 8552 C C . TYR B 1 406 ? -13.453 -26.734 -23.125 1 97.25 406 TYR B C 1
ATOM 8554 O O . TYR B 1 406 ? -12.664 -26.469 -22.219 1 97.25 406 TYR B O 1
ATOM 8562 N N . VAL B 1 407 ? -13.578 -28 -23.531 1 97.75 407 VAL B N 1
ATOM 8563 C CA . VAL B 1 407 ? -12.977 -29.141 -22.859 1 97.75 407 VAL B CA 1
ATOM 8564 C C . VAL B 1 407 ? -11.773 -29.641 -23.641 1 97.75 407 VAL B C 1
ATOM 8566 O O . VAL B 1 407 ? -11.883 -29.953 -24.828 1 97.75 407 VAL B O 1
ATOM 8569 N N . LYS B 1 408 ? -10.633 -29.688 -23.016 1 97.88 408 LYS B N 1
ATOM 8570 C CA . LYS B 1 408 ? -9.383 -30.203 -23.562 1 97.88 408 LYS B CA 1
ATOM 8571 C C . LYS B 1 408 ? -8.938 -31.469 -22.828 1 97.88 408 LYS B C 1
ATOM 8573 O O . LYS B 1 408 ? -8.719 -31.438 -21.625 1 97.88 408 LYS B O 1
ATOM 8578 N N . ILE B 1 409 ? -8.742 -32.594 -23.562 1 97.62 409 ILE B N 1
ATOM 8579 C CA . ILE B 1 409 ? -8.383 -33.844 -22.938 1 97.62 409 ILE B CA 1
ATOM 8580 C C . ILE B 1 409 ? -7.191 -34.469 -23.656 1 97.62 409 ILE B C 1
ATOM 8582 O O . ILE B 1 409 ? -7.242 -34.656 -24.875 1 97.62 409 ILE B O 1
ATOM 8586 N N . GLY B 1 410 ? -6.211 -34.719 -23 1 97.12 410 GLY B N 1
ATOM 8587 C CA . GLY B 1 410 ? -5.105 -35.5 -23.5 1 97.12 410 GLY B CA 1
ATOM 8588 C C . GLY B 1 410 ? -3.994 -34.688 -24.109 1 97.12 410 GLY B C 1
ATOM 8589 O O . GLY B 1 410 ? -2.926 -34.531 -23.516 1 97.12 410 GLY B O 1
ATOM 8590 N N . TYR B 1 411 ? -4.324 -34.094 -25.328 1 97.25 411 TYR B N 1
ATOM 8591 C CA . TYR B 1 411 ? -3.301 -33.375 -26.078 1 97.25 411 TYR B CA 1
ATOM 8592 C C . TYR B 1 411 ? -3.934 -32.344 -27.031 1 97.25 411 TYR B C 1
ATOM 8594 O O . TYR B 1 411 ? -5.129 -32.438 -27.328 1 97.25 411 TYR B O 1
ATOM 8602 N N . PRO B 1 412 ? -3.076 -31.422 -27.516 1 96.69 412 PRO B N 1
ATOM 8603 C CA . PRO B 1 412 ? -3.607 -30.391 -28.422 1 96.69 412 PRO B CA 1
ATOM 8604 C C . PRO B 1 412 ? -3.844 -30.906 -29.828 1 96.69 412 PRO B C 1
ATOM 8606 O O . PRO B 1 412 ? -3.221 -31.891 -30.25 1 96.69 412 PRO B O 1
ATOM 8609 N N . ASN B 1 413 ? -4.707 -30.188 -30.5 1 92.56 413 ASN B N 1
ATOM 8610 C CA . ASN B 1 413 ? -4.98 -30.5 -31.891 1 92.56 413 ASN B CA 1
ATOM 8611 C C . ASN B 1 413 ? -3.922 -29.891 -32.812 1 92.56 413 ASN B C 1
ATOM 8613 O O . ASN B 1 413 ? -3.699 -30.391 -33.938 1 92.56 413 ASN B O 1
ATOM 8617 N N . LYS B 1 414 ? -3.342 -28.844 -32.312 1 94.81 414 LYS B N 1
ATOM 8618 C CA . LYS B 1 414 ? -2.273 -28.172 -33.062 1 94.81 414 LYS B CA 1
ATOM 8619 C C . LYS B 1 414 ? -0.978 -28.172 -32.25 1 94.81 414 LYS B C 1
ATOM 8621 O O . LYS B 1 414 ? -0.988 -27.891 -31.047 1 94.81 414 LYS B O 1
ATOM 8626 N N . TRP B 1 415 ? 0.099 -28.453 -32.969 1 96.25 415 TRP B N 1
ATOM 8627 C CA . TRP B 1 415 ? 1.384 -28.594 -32.281 1 96.25 415 TRP B CA 1
ATOM 8628 C C . TRP B 1 415 ? 2.318 -27.438 -32.656 1 96.25 415 TRP B C 1
ATOM 8630 O O . TRP B 1 415 ? 2.244 -26.906 -33.75 1 96.25 415 TRP B O 1
ATOM 8640 N N . THR B 1 416 ? 3.213 -27.094 -31.812 1 96.31 416 THR B N 1
ATOM 8641 C CA . THR B 1 416 ? 4.234 -26.094 -32.062 1 96.31 416 THR B CA 1
ATOM 8642 C C . THR B 1 416 ? 5.195 -26.547 -33.156 1 96.31 416 THR B C 1
ATOM 8644 O O . THR B 1 416 ? 5.602 -27.703 -33.188 1 96.31 416 THR B O 1
ATOM 8647 N N . ASP B 1 417 ? 5.504 -25.609 -34.031 1 95.88 417 ASP B N 1
ATOM 8648 C CA . ASP B 1 417 ? 6.535 -25.828 -35.031 1 95.88 417 ASP B CA 1
ATOM 8649 C C . ASP B 1 417 ? 7.91 -25.406 -34.531 1 95.88 417 ASP B C 1
ATOM 8651 O O . ASP B 1 417 ? 8.156 -24.234 -34.281 1 95.88 417 ASP B O 1
ATOM 8655 N N . TYR B 1 418 ? 8.852 -26.344 -34.406 1 97.25 418 TYR B N 1
ATOM 8656 C CA . TYR B 1 418 ? 10.172 -26.078 -33.844 1 97.25 418 TYR B CA 1
ATOM 8657 C C . TYR B 1 418 ? 11.203 -25.875 -34.938 1 97.25 418 TYR B C 1
ATOM 8659 O O . TYR B 1 418 ? 12.406 -25.875 -34.656 1 97.25 418 TYR B O 1
ATOM 8667 N N . ALA B 1 419 ? 10.781 -25.625 -36.125 1 96 419 ALA B N 1
ATOM 8668 C CA . ALA B 1 419 ? 11.703 -25.516 -37.25 1 96 419 ALA B CA 1
ATOM 8669 C C . ALA B 1 419 ? 12.68 -24.359 -37.031 1 96 419 ALA B C 1
ATOM 8671 O O . ALA B 1 419 ? 13.852 -24.453 -37.406 1 96 419 ALA B O 1
ATOM 8672 N N . ARG B 1 420 ? 12.281 -23.359 -36.375 1 95.75 420 ARG B N 1
ATOM 8673 C CA . ARG B 1 420 ? 13.086 -22.156 -36.219 1 95.75 420 ARG B CA 1
ATOM 8674 C C . ARG B 1 420 ? 14.008 -22.25 -35.031 1 95.75 420 ARG B C 1
ATOM 8676 O O . ARG B 1 420 ? 14.859 -21.391 -34.812 1 95.75 420 ARG B O 1
ATOM 8683 N N . LEU B 1 421 ? 13.836 -23.25 -34.188 1 97.94 421 LEU B N 1
ATOM 8684 C CA . LEU B 1 421 ? 14.758 -23.484 -33.062 1 97.94 421 LEU B CA 1
ATOM 8685 C C . LEU B 1 421 ? 16.031 -24.188 -33.562 1 97.94 421 LEU B C 1
ATOM 8687 O O . LEU B 1 421 ? 15.961 -25.219 -34.219 1 97.94 421 LEU B O 1
ATOM 8691 N N . ASP B 1 422 ? 17.109 -23.578 -33.281 1 95 422 ASP B N 1
ATOM 8692 C CA . ASP B 1 422 ? 18.391 -24.141 -33.688 1 95 422 ASP B CA 1
ATOM 8693 C C . ASP B 1 422 ? 19.141 -24.703 -32.469 1 95 422 ASP B C 1
ATOM 8695 O O . ASP B 1 422 ? 19.5 -23.969 -31.547 1 95 422 ASP B O 1
ATOM 8699 N N . ILE B 1 423 ? 19.297 -26.016 -32.406 1 97.62 423 ILE B N 1
ATOM 8700 C CA . ILE B 1 423 ? 20.141 -26.672 -31.438 1 97.62 423 ILE B CA 1
ATOM 8701 C C . ILE B 1 423 ? 21.469 -27.062 -32.094 1 97.62 423 ILE B C 1
ATOM 8703 O O . ILE B 1 423 ? 21.5 -27.859 -33.031 1 97.62 423 ILE B O 1
ATOM 8707 N N . ASP B 1 424 ? 22.609 -26.531 -31.594 1 97.44 424 ASP B N 1
ATOM 8708 C CA . ASP B 1 424 ? 23.953 -26.734 -32.125 1 97.44 424 ASP B CA 1
ATOM 8709 C C . ASP B 1 424 ? 24.844 -27.469 -31.156 1 97.44 424 ASP B C 1
ATOM 8711 O O . ASP B 1 424 ? 25.328 -26.875 -30.172 1 97.44 424 ASP B O 1
ATOM 8715 N N . PRO B 1 425 ? 25.125 -28.75 -31.422 1 95.5 425 PRO B N 1
ATOM 8716 C CA . PRO B 1 425 ? 25.938 -29.531 -30.484 1 95.5 425 PRO B CA 1
ATOM 8717 C C . PRO B 1 425 ? 27.375 -29 -30.359 1 95.5 425 PRO B C 1
ATOM 8719 O O . PRO B 1 425 ? 28.109 -29.391 -29.453 1 95.5 425 PRO B O 1
ATOM 8722 N N . ALA B 1 426 ? 27.766 -28.094 -31.281 1 95.94 426 ALA B N 1
ATOM 8723 C CA . ALA B 1 426 ? 29.109 -27.516 -31.234 1 95.94 426 ALA B CA 1
ATOM 8724 C C . ALA B 1 426 ? 29.188 -26.359 -30.266 1 95.94 426 ALA B C 1
ATOM 8726 O O . ALA B 1 426 ? 30.266 -25.922 -29.875 1 95.94 426 ALA B O 1
ATOM 8727 N N . ARG B 1 427 ? 28.062 -25.875 -29.828 1 97.19 427 ARG B N 1
ATOM 8728 C CA . ARG B 1 427 ? 27.984 -24.797 -28.844 1 97.19 427 ARG B CA 1
ATOM 8729 C C . ARG B 1 427 ? 27.75 -25.344 -27.438 1 97.19 427 ARG B C 1
ATOM 8731 O O . ARG B 1 427 ? 27.406 -26.516 -27.281 1 97.19 427 ARG B O 1
ATOM 8738 N N . SER B 1 428 ? 28 -24.469 -26.484 1 97.94 428 SER B N 1
ATOM 8739 C CA . SER B 1 428 ? 27.844 -24.906 -25.094 1 97.94 428 SER B CA 1
ATOM 8740 C C . SER B 1 428 ? 26.391 -25.203 -24.766 1 97.94 428 SER B C 1
ATOM 8742 O O . SER B 1 428 ? 25.484 -24.75 -25.484 1 97.94 428 SER B O 1
ATOM 8744 N N . TYR B 1 429 ? 26.156 -26.031 -23.719 1 98.12 429 TYR B N 1
ATOM 8745 C CA . TYR B 1 429 ? 24.828 -26.312 -23.203 1 98.12 429 TYR B CA 1
ATOM 8746 C C . TYR B 1 429 ? 24.078 -25.016 -22.891 1 98.12 429 TYR B C 1
ATOM 8748 O O . TYR B 1 429 ? 22.922 -24.859 -23.297 1 98.12 429 TYR B O 1
ATOM 8756 N N . TYR B 1 430 ? 24.766 -24.047 -22.25 1 98.25 430 TYR B N 1
ATOM 8757 C CA . TYR B 1 430 ? 24.172 -22.766 -21.906 1 98.25 430 TYR B CA 1
ATOM 8758 C C . TYR B 1 430 ? 23.703 -22.016 -23.141 1 98.25 430 TYR B C 1
ATOM 8760 O O . TYR B 1 430 ? 22.594 -21.484 -23.172 1 98.25 430 TYR B O 1
ATOM 8768 N N . GLU B 1 431 ? 24.469 -21.938 -24.156 1 98.12 431 GLU B N 1
ATOM 8769 C CA . GLU B 1 431 ? 24.125 -21.234 -25.375 1 98.12 431 GLU B CA 1
ATOM 8770 C C . GLU B 1 431 ? 22.875 -21.844 -26.031 1 98.12 431 GLU B C 1
ATOM 8772 O O . GLU B 1 431 ? 22.062 -21.125 -26.609 1 98.12 431 GLU B O 1
ATOM 8777 N N . ASN B 1 432 ? 22.797 -23.172 -25.984 1 98.38 432 ASN B N 1
ATOM 8778 C CA . ASN B 1 432 ? 21.625 -23.828 -26.531 1 98.38 432 ASN B CA 1
ATOM 8779 C C . ASN B 1 432 ? 20.375 -23.578 -25.688 1 98.38 432 ASN B C 1
ATOM 8781 O O . ASN B 1 432 ? 19.266 -23.484 -26.203 1 98.38 432 ASN B O 1
ATOM 8785 N N . VAL B 1 433 ? 20.531 -23.5 -24.344 1 98.31 433 VAL B N 1
ATOM 8786 C CA . VAL B 1 433 ? 19.438 -23.109 -23.469 1 98.31 433 VAL B CA 1
ATOM 8787 C C . VAL B 1 433 ? 18.953 -21.703 -23.812 1 98.31 433 VAL B C 1
ATOM 8789 O O . VAL B 1 433 ? 17.75 -21.453 -23.906 1 98.31 433 VAL B O 1
ATOM 8792 N N . VAL B 1 434 ? 19.828 -20.75 -24.047 1 98.25 434 VAL B N 1
ATOM 8793 C CA . VAL B 1 434 ? 19.5 -19.391 -24.438 1 98.25 434 VAL B CA 1
ATOM 8794 C C . VAL B 1 434 ? 18.766 -19.391 -25.781 1 98.25 434 VAL B C 1
ATOM 8796 O O . VAL B 1 434 ? 17.797 -18.656 -25.969 1 98.25 434 VAL B O 1
ATOM 8799 N N . ALA B 1 435 ? 19.234 -20.25 -26.719 1 98.19 435 ALA B N 1
ATOM 8800 C CA . ALA B 1 435 ? 18.562 -20.359 -28 1 98.19 435 ALA B CA 1
ATOM 8801 C C . ALA B 1 435 ? 17.109 -20.797 -27.828 1 98.19 435 ALA B C 1
ATOM 8803 O O . ALA B 1 435 ? 16.219 -20.281 -28.516 1 98.19 435 ALA B O 1
ATOM 8804 N N . ALA B 1 436 ? 16.906 -21.766 -26.969 1 98.19 436 ALA B N 1
ATOM 8805 C CA . ALA B 1 436 ? 15.555 -22.219 -26.688 1 98.19 436 ALA B CA 1
ATOM 8806 C C . ALA B 1 436 ? 14.719 -21.094 -26.078 1 98.19 436 ALA B C 1
ATOM 8808 O O . ALA B 1 436 ? 13.539 -20.938 -26.422 1 98.19 436 ALA B O 1
ATOM 8809 N N . ARG B 1 437 ? 15.297 -20.297 -25.156 1 97.69 437 ARG B N 1
ATOM 8810 C CA . ARG B 1 437 ? 14.602 -19.172 -24.562 1 97.69 437 ARG B CA 1
ATOM 8811 C C . ARG B 1 437 ? 14.219 -18.141 -25.609 1 97.69 437 ARG B C 1
ATOM 8813 O O . ARG B 1 437 ? 13.094 -17.625 -25.625 1 97.69 437 ARG B O 1
ATOM 8820 N N . LEU B 1 438 ? 15.133 -17.797 -26.453 1 98.19 438 LEU B N 1
ATOM 8821 C CA . LEU B 1 438 ? 14.891 -16.828 -27.516 1 98.19 438 LEU B CA 1
ATOM 8822 C C . LEU B 1 438 ? 13.812 -17.328 -28.469 1 98.19 438 LEU B C 1
ATOM 8824 O O . LEU B 1 438 ? 13 -16.531 -28.953 1 98.19 438 LEU B O 1
ATOM 8828 N N . PHE B 1 439 ? 13.805 -18.609 -28.781 1 98 439 PHE B N 1
ATOM 8829 C CA . PHE B 1 439 ? 12.758 -19.219 -29.609 1 98 439 PHE B CA 1
ATOM 8830 C C . PHE B 1 439 ? 11.383 -19 -28.969 1 98 439 PHE B C 1
ATOM 8832 O O . PHE B 1 439 ? 10.422 -18.656 -29.656 1 98 439 PHE B O 1
ATOM 8839 N N . ALA B 1 440 ? 11.305 -19.266 -27.688 1 97.31 440 ALA B N 1
ATOM 8840 C CA . ALA B 1 440 ? 10.039 -19.094 -26.969 1 97.31 440 ALA B CA 1
ATOM 8841 C C . ALA B 1 440 ? 9.555 -17.641 -27.047 1 97.31 440 ALA B C 1
ATOM 8843 O O . ALA B 1 440 ? 8.359 -17.391 -27.234 1 97.31 440 ALA B O 1
ATOM 8844 N N . VAL B 1 441 ? 10.43 -16.672 -26.906 1 97.62 441 VAL B N 1
ATOM 8845 C CA . VAL B 1 441 ? 10.086 -15.258 -27 1 97.62 441 VAL B CA 1
ATOM 8846 C C . VAL B 1 441 ? 9.586 -14.938 -28.406 1 97.62 441 VAL B C 1
ATOM 8848 O O . VAL B 1 441 ? 8.555 -14.273 -28.578 1 97.62 441 VAL B O 1
ATOM 8851 N N . ASP B 1 442 ? 10.297 -15.438 -29.391 1 97.44 442 ASP B N 1
ATOM 8852 C CA . ASP B 1 442 ? 9.914 -15.219 -30.781 1 97.44 442 ASP B CA 1
ATOM 8853 C C . ASP B 1 442 ? 8.523 -15.797 -31.047 1 97.44 442 ASP B C 1
ATOM 8855 O O . ASP B 1 442 ? 7.711 -15.164 -31.734 1 97.44 442 ASP B O 1
ATOM 8859 N N . LYS B 1 443 ? 8.328 -16.938 -30.594 1 97.25 443 LYS B N 1
ATOM 8860 C CA . LYS B 1 443 ? 7.039 -17.594 -30.781 1 97.25 443 LYS B CA 1
ATOM 8861 C C . LYS B 1 443 ? 5.914 -16.781 -30.156 1 97.25 443 LYS B C 1
ATOM 8863 O O . LYS B 1 443 ? 4.855 -16.609 -30.766 1 97.25 443 LYS B O 1
ATOM 8868 N N . GLU B 1 444 ? 6.086 -16.312 -28.969 1 97.31 444 GLU B N 1
ATOM 8869 C CA . GLU B 1 444 ? 5.066 -15.523 -28.297 1 97.31 444 GLU B CA 1
ATOM 8870 C C . GLU B 1 444 ? 4.73 -14.266 -29.078 1 97.31 444 GLU B C 1
ATOM 8872 O O . GLU B 1 444 ? 3.559 -13.938 -29.281 1 97.31 444 GLU B O 1
ATOM 8877 N N . ILE B 1 445 ? 5.781 -13.57 -29.469 1 98.31 445 ILE B N 1
ATOM 8878 C CA . ILE B 1 445 ? 5.578 -12.328 -30.203 1 98.31 445 ILE B CA 1
ATOM 8879 C C . ILE B 1 445 ? 4.832 -12.609 -31.5 1 98.31 445 ILE B C 1
ATOM 8881 O O . ILE B 1 445 ? 3.85 -11.938 -31.828 1 98.31 445 ILE B O 1
ATOM 8885 N N . ARG B 1 446 ? 5.227 -13.641 -32.219 1 97.44 446 ARG B N 1
ATOM 8886 C CA . ARG B 1 446 ? 4.625 -13.992 -33.5 1 97.44 446 ARG B CA 1
ATOM 8887 C C . ARG B 1 446 ? 3.166 -14.406 -33.312 1 97.44 446 ARG B C 1
ATOM 8889 O O . ARG B 1 446 ? 2.301 -14 -34.094 1 97.44 446 ARG B O 1
ATOM 8896 N N . ASP B 1 447 ? 2.908 -15.133 -32.312 1 97.31 447 ASP B N 1
ATOM 8897 C CA . ASP B 1 447 ? 1.608 -15.781 -32.156 1 97.31 447 ASP B CA 1
ATOM 8898 C C . ASP B 1 447 ? 0.614 -14.875 -31.438 1 97.31 447 ASP B C 1
ATOM 8900 O O . ASP B 1 447 ? -0.6 -15.047 -31.562 1 97.31 447 ASP B O 1
ATOM 8904 N N . LYS B 1 448 ? 1.074 -13.875 -30.672 1 98.31 448 LYS B N 1
ATOM 8905 C CA . LYS B 1 448 ? 0.134 -13.219 -29.766 1 98.31 448 LYS B CA 1
ATOM 8906 C C . LYS B 1 448 ? 0.147 -11.703 -29.969 1 98.31 448 LYS B C 1
ATOM 8908 O O . LYS B 1 448 ? -0.871 -11.039 -29.766 1 98.31 448 LYS B O 1
ATOM 8913 N N . ALA B 1 449 ? 1.277 -11.086 -30.234 1 98.69 449 ALA B N 1
ATOM 8914 C CA . ALA B 1 449 ? 1.355 -9.633 -30.344 1 98.69 449 ALA B CA 1
ATOM 8915 C C . ALA B 1 449 ? 0.431 -9.109 -31.438 1 98.69 449 ALA B C 1
ATOM 8917 O O . ALA B 1 449 ? 0.635 -9.398 -32.625 1 98.69 449 ALA B O 1
ATOM 8918 N N . GLY B 1 450 ? -0.572 -8.398 -31.031 1 97.56 450 GLY B N 1
ATOM 8919 C CA . GLY B 1 450 ? -1.524 -7.832 -31.969 1 97.56 450 GLY B CA 1
ATOM 8920 C C . GLY B 1 450 ? -2.414 -8.875 -32.625 1 97.56 450 GLY B C 1
ATOM 8921 O O . GLY B 1 450 ? -2.975 -8.633 -33.688 1 97.56 450 GLY B O 1
ATOM 8922 N N . ARG B 1 451 ? -2.516 -10.047 -32.031 1 98.19 451 ARG B N 1
ATOM 8923 C CA . ARG B 1 451 ? -3.248 -11.156 -32.625 1 98.19 451 ARG B CA 1
ATOM 8924 C C . ARG B 1 451 ? -4.422 -11.57 -31.75 1 98.19 451 ARG B C 1
ATOM 8926 O O . ARG B 1 451 ? -4.418 -11.328 -30.547 1 98.19 451 ARG B O 1
ATOM 8933 N N . PRO B 1 452 ? -5.496 -12.18 -32.375 1 98.5 452 PRO B N 1
ATOM 8934 C CA . PRO B 1 452 ? -6.582 -12.758 -31.562 1 98.5 452 PRO B CA 1
ATOM 8935 C C . PRO B 1 452 ? -6.117 -13.914 -30.688 1 98.5 452 PRO B C 1
ATOM 8937 O O . PRO B 1 452 ? -5.098 -14.547 -30.984 1 98.5 452 PRO B O 1
ATOM 8940 N N . VAL B 1 453 ? -6.852 -14.109 -29.688 1 98.31 453 VAL B N 1
ATOM 8941 C CA . VAL B 1 453 ? -6.594 -15.234 -28.797 1 98.31 453 VAL B CA 1
ATOM 8942 C C . VAL B 1 453 ? -6.836 -16.547 -29.531 1 98.31 453 VAL B C 1
ATOM 8944 O O . VAL B 1 453 ? -7.824 -16.688 -30.25 1 98.31 453 VAL B O 1
ATOM 8947 N N . ASP B 1 454 ? -5.906 -17.453 -29.422 1 97.56 454 ASP B N 1
ATOM 8948 C CA . ASP B 1 454 ? -6.062 -18.812 -29.922 1 97.56 454 ASP B CA 1
ATOM 8949 C C . ASP B 1 454 ? -6.648 -19.734 -28.859 1 97.56 454 ASP B C 1
ATOM 8951 O O . ASP B 1 454 ? -5.926 -20.219 -28 1 97.56 454 ASP B O 1
ATOM 8955 N N . ARG B 1 455 ? -7.863 -20.109 -28.938 1 96 455 ARG B N 1
ATOM 8956 C CA . ARG B 1 455 ? -8.555 -20.906 -27.938 1 96 455 ARG B CA 1
ATOM 8957 C C . ARG B 1 455 ? -8.039 -22.344 -27.938 1 96 455 ARG B C 1
ATOM 8959 O O . ARG B 1 455 ? -8.273 -23.094 -26.984 1 96 455 ARG B O 1
ATOM 8966 N N . ASP B 1 456 ? -7.297 -22.703 -28.953 1 96.19 456 ASP B N 1
ATOM 8967 C CA . ASP B 1 456 ? -6.789 -24.062 -29.031 1 96.19 456 ASP B CA 1
ATOM 8968 C C . ASP B 1 456 ? -5.445 -24.203 -28.328 1 96.19 456 ASP B C 1
ATOM 8970 O O . ASP B 1 456 ? -4.953 -25.312 -28.109 1 96.19 456 ASP B O 1
ATOM 8974 N N . GLU B 1 457 ? -4.863 -23.109 -27.969 1 96.06 457 GLU B N 1
ATOM 8975 C CA . GLU B 1 457 ? -3.568 -23.141 -27.297 1 96.06 457 GLU B CA 1
ATOM 8976 C C . GLU B 1 457 ? -3.668 -23.828 -25.938 1 96.06 457 GLU B C 1
ATOM 8978 O O . GLU B 1 457 ? -4.602 -23.562 -25.172 1 96.06 457 GLU B O 1
ATOM 8983 N N . TRP B 1 458 ? -2.732 -24.766 -25.672 1 96.75 458 TRP B N 1
ATOM 8984 C CA . TRP B 1 458 ? -2.621 -25.391 -24.344 1 96.75 458 TRP B CA 1
ATOM 8985 C C . TRP B 1 458 ? -1.585 -24.672 -23.5 1 96.75 458 TRP B C 1
ATOM 8987 O O . TRP B 1 458 ? -0.562 -24.219 -24 1 96.75 458 TRP B O 1
ATOM 8997 N N . TYR B 1 459 ? -1.808 -24.609 -22.234 1 95.69 459 TYR B N 1
ATOM 8998 C CA . TYR B 1 459 ? -0.869 -23.953 -21.328 1 95.69 459 TYR B CA 1
ATOM 8999 C C . TYR B 1 459 ? -0.075 -25 -20.547 1 95.69 459 TYR B C 1
ATOM 9001 O O . TYR B 1 459 ? 0.666 -24.656 -19.625 1 95.69 459 TYR B O 1
ATOM 9009 N N . MET B 1 460 ? -0.274 -26.281 -20.844 1 97.62 460 MET B N 1
ATOM 9010 C CA . MET B 1 460 ? 0.479 -27.422 -20.328 1 97.62 460 MET B CA 1
ATOM 9011 C C . MET B 1 460 ? 0.796 -28.422 -21.422 1 97.62 460 MET B C 1
ATOM 9013 O O . MET B 1 460 ? 0.072 -28.516 -22.422 1 97.62 460 MET B O 1
ATOM 9017 N N . THR B 1 461 ? 1.86 -29.156 -21.266 1 97.94 461 THR B N 1
ATOM 9018 C CA . THR B 1 461 ? 2.176 -30.219 -22.203 1 97.94 461 THR B CA 1
ATOM 9019 C C . THR B 1 461 ? 1.349 -31.469 -21.891 1 97.94 461 THR B C 1
ATOM 9021 O O . THR B 1 461 ? 0.849 -31.625 -20.781 1 97.94 461 THR B O 1
ATOM 9024 N N . PRO B 1 462 ? 1.222 -32.344 -22.844 1 97.81 462 PRO B N 1
ATOM 9025 C CA . PRO B 1 462 ? 0.434 -33.562 -22.641 1 97.81 462 PRO B CA 1
ATOM 9026 C C . PRO B 1 462 ? 0.96 -34.438 -21.484 1 97.81 462 PRO B C 1
ATOM 9028 O O . PRO B 1 462 ? 0.181 -35.094 -20.812 1 97.81 462 PRO B O 1
ATOM 9031 N N . GLN B 1 463 ? 2.215 -34.406 -21.25 1 98.25 463 GLN B N 1
ATOM 9032 C CA . GLN B 1 463 ? 2.816 -35.281 -20.234 1 98.25 463 GLN B CA 1
ATOM 9033 C C . GLN B 1 463 ? 2.832 -34.594 -18.875 1 98.25 463 GLN B C 1
ATOM 9035 O O . GLN B 1 463 ? 3.371 -35.125 -17.906 1 98.25 463 GLN B O 1
ATOM 9040 N N . THR B 1 464 ? 2.305 -33.375 -18.734 1 97.81 464 THR B N 1
ATOM 9041 C CA . THR B 1 464 ? 2.238 -32.656 -17.453 1 97.81 464 THR B CA 1
ATOM 9042 C C . THR B 1 464 ? 1.232 -33.312 -16.531 1 97.81 464 THR B C 1
ATOM 9044 O O . THR B 1 464 ? 0.134 -33.688 -16.953 1 97.81 464 THR B O 1
ATOM 9047 N N . VAL B 1 465 ? 1.615 -33.562 -15.32 1 97.38 465 VAL B N 1
ATOM 9048 C CA . VAL B 1 465 ? 0.729 -34.094 -14.281 1 97.38 465 VAL B CA 1
ATOM 9049 C C . VAL B 1 465 ? 0.063 -32.938 -13.539 1 97.38 465 VAL B C 1
ATOM 9051 O O . VAL B 1 465 ? 0.52 -32.531 -12.469 1 97.38 465 VAL B O 1
ATOM 9054 N N . ASN B 1 466 ? -0.951 -32.438 -14.094 1 96.94 466 ASN B N 1
ATOM 9055 C CA . ASN B 1 466 ? -1.718 -31.297 -13.594 1 96.94 466 ASN B CA 1
ATOM 9056 C C . ASN B 1 466 ? -3.021 -31.109 -14.375 1 96.94 466 ASN B C 1
ATOM 9058 O O . ASN B 1 466 ? -3.361 -31.938 -15.219 1 96.94 466 ASN B O 1
ATOM 9062 N N . ALA B 1 467 ? -3.787 -30.203 -14.039 1 97.81 467 ALA B N 1
ATOM 9063 C CA . ALA B 1 467 ? -4.996 -29.75 -14.727 1 97.81 467 ALA B CA 1
ATOM 9064 C C . ALA B 1 467 ? -5.262 -28.281 -14.461 1 97.81 467 ALA B C 1
ATOM 9066 O O . ALA B 1 467 ? -4.656 -27.688 -13.562 1 97.81 467 ALA B O 1
ATOM 9067 N N . TYR B 1 468 ? -6.098 -27.625 -15.375 1 97.88 468 TYR B N 1
ATOM 9068 C CA . TYR B 1 468 ? -6.383 -26.219 -15.078 1 97.88 468 TYR B CA 1
ATOM 9069 C C . TYR B 1 468 ? -7.734 -25.797 -15.641 1 97.88 468 TYR B C 1
ATOM 9071 O O . TYR B 1 468 ? -8.266 -26.453 -16.547 1 97.88 468 TYR B O 1
ATOM 9079 N N . TYR B 1 469 ? -8.312 -24.844 -15.023 1 98.44 469 TYR B N 1
ATOM 9080 C CA . TYR B 1 469 ? -9.375 -24 -15.57 1 98.44 469 TYR B CA 1
ATOM 9081 C C . TYR B 1 469 ? -8.82 -22.625 -15.969 1 98.44 469 TYR B C 1
ATOM 9083 O O . TYR B 1 469 ? -8.031 -22.031 -15.242 1 98.44 469 TYR B O 1
ATOM 9091 N N . ASN B 1 470 ? -9.094 -22.203 -17.109 1 98.38 470 ASN B N 1
ATOM 9092 C CA . ASN B 1 470 ? -8.742 -20.859 -17.562 1 98.38 470 ASN B CA 1
ATOM 9093 C C . ASN B 1 470 ? -9.984 -20 -17.797 1 98.38 470 ASN B C 1
ATOM 9095 O O . ASN B 1 470 ? -10.758 -20.266 -18.719 1 98.38 470 ASN B O 1
ATOM 9099 N N . PRO B 1 471 ? -10.156 -18.953 -17.078 1 98.06 471 PRO B N 1
ATOM 9100 C CA . PRO B 1 471 ? -11.398 -18.172 -17.141 1 98.06 471 PRO B CA 1
ATOM 9101 C C . PRO B 1 471 ? -11.562 -17.422 -18.453 1 98.06 471 PRO B C 1
ATOM 9103 O O . PRO B 1 471 ? -12.688 -17.297 -18.953 1 98.06 471 PRO B O 1
ATOM 9106 N N . THR B 1 472 ? -10.516 -16.984 -19.078 1 98.19 472 THR B N 1
ATOM 9107 C CA . THR B 1 472 ? -10.625 -16.094 -20.234 1 98.19 472 THR B CA 1
ATOM 9108 C C . THR B 1 472 ? -11.078 -16.859 -21.469 1 98.19 472 THR B C 1
ATOM 9110 O O . THR B 1 472 ? -11.641 -16.266 -22.406 1 98.19 472 THR B O 1
ATOM 9113 N N . THR B 1 473 ? -10.812 -18.141 -21.516 1 97.81 473 THR B N 1
ATOM 9114 C CA . THR B 1 473 ? -11.32 -18.953 -22.609 1 97.81 473 THR B CA 1
ATOM 9115 C C . THR B 1 473 ? -12.375 -19.938 -22.094 1 97.81 473 THR B C 1
ATOM 9117 O O . THR B 1 473 ? -12.805 -20.844 -22.812 1 97.81 473 THR B O 1
ATOM 9120 N N . ASN B 1 474 ? -12.805 -19.797 -20.828 1 98.12 474 ASN B N 1
ATOM 9121 C CA . ASN B 1 474 ? -13.789 -20.672 -20.203 1 98.12 474 ASN B CA 1
ATOM 9122 C C . ASN B 1 474 ? -13.539 -22.141 -20.547 1 98.12 474 ASN B C 1
ATOM 9124 O O . ASN B 1 474 ? -14.43 -22.828 -21.062 1 98.12 474 ASN B O 1
ATOM 9128 N N . GLU B 1 475 ? -12.336 -22.594 -20.125 1 98.19 475 GLU B N 1
ATOM 9129 C CA . GLU B 1 475 ? -11.945 -23.938 -20.531 1 98.19 475 GLU B CA 1
ATOM 9130 C C . GLU B 1 475 ? -11.453 -24.766 -19.344 1 98.19 475 GLU B C 1
ATOM 9132 O O . GLU B 1 475 ? -10.969 -24.203 -18.344 1 98.19 475 GLU B O 1
ATOM 9137 N N . ILE B 1 476 ? -11.57 -26.016 -19.422 1 98.38 476 ILE B N 1
ATOM 9138 C CA . ILE B 1 476 ? -10.93 -26.984 -18.531 1 98.38 476 ILE B CA 1
ATOM 9139 C C . ILE B 1 476 ? -9.992 -27.891 -19.344 1 98.38 476 ILE B C 1
ATOM 9141 O O . ILE B 1 476 ? -10.289 -28.219 -20.484 1 98.38 476 ILE B O 1
ATOM 9145 N N . CYS B 1 477 ? -8.844 -28.172 -18.75 1 98.38 477 CYS B N 1
ATOM 9146 C CA . CYS B 1 477 ? -7.816 -28.922 -19.469 1 98.38 477 CYS B CA 1
ATOM 9147 C C . CYS B 1 477 ? -7.273 -30.062 -18.609 1 98.38 477 CYS B C 1
ATOM 9149 O O . CYS B 1 477 ? -6.906 -29.844 -17.453 1 98.38 477 CYS B O 1
ATOM 9151 N N . PHE B 1 478 ? -7.184 -31.25 -19.203 1 98.25 478 PHE B N 1
ATOM 9152 C CA . PHE B 1 478 ? -6.672 -32.438 -18.562 1 98.25 478 PHE B CA 1
ATOM 9153 C C . PHE B 1 478 ? -5.641 -33.156 -19.438 1 98.25 478 PHE B C 1
ATOM 9155 O O . PHE B 1 478 ? -5.984 -34.031 -20.219 1 98.25 478 PHE B O 1
ATOM 9162 N N . PRO B 1 479 ? -4.34 -32.906 -19.25 1 98.12 479 PRO B N 1
ATOM 9163 C CA . PRO B 1 479 ? -3.293 -33.531 -20.062 1 98.12 479 PRO B CA 1
ATOM 9164 C C . PRO B 1 479 ? -3.201 -35.031 -19.844 1 98.12 479 PRO B C 1
ATOM 9166 O O . PRO B 1 479 ? -3.604 -35.531 -18.797 1 98.12 479 PRO B O 1
ATOM 9169 N N . ALA B 1 480 ? -2.623 -35.688 -20.75 1 97.88 480 ALA B N 1
ATOM 9170 C CA . ALA B 1 480 ? -2.475 -37.156 -20.719 1 97.88 480 ALA B CA 1
ATOM 9171 C C . ALA B 1 480 ? -1.72 -37.594 -19.469 1 97.88 480 ALA B C 1
ATOM 9173 O O . ALA B 1 480 ? -1.996 -38.656 -18.922 1 97.88 480 ALA B O 1
ATOM 9174 N N . GLY B 1 481 ? -0.794 -36.844 -19.047 1 97.44 481 GLY B N 1
ATOM 9175 C CA . GLY B 1 481 ? 0.074 -37.219 -17.953 1 97.44 481 GLY B CA 1
ATOM 9176 C C . GLY B 1 481 ? -0.686 -37.531 -16.672 1 97.44 481 GLY B C 1
ATOM 9177 O O . GLY B 1 481 ? -0.332 -38.469 -15.961 1 97.44 481 GLY B O 1
ATOM 9178 N N . ILE B 1 482 ? -1.721 -36.781 -16.344 1 96.69 482 ILE B N 1
ATOM 9179 C CA . ILE B 1 482 ? -2.439 -36.969 -15.086 1 96.69 482 ILE B CA 1
ATOM 9180 C C . ILE B 1 482 ? -3.436 -38.094 -15.219 1 96.69 482 ILE B C 1
ATOM 9182 O O . ILE B 1 482 ? -3.961 -38.594 -14.211 1 96.69 482 ILE B O 1
ATOM 9186 N N . LEU B 1 483 ? -3.77 -38.594 -16.391 1 95.94 483 LEU B N 1
ATOM 9187 C CA . LEU B 1 483 ? -4.816 -39.562 -16.625 1 95.94 483 LEU B CA 1
ATOM 9188 C C . LEU B 1 483 ? -4.266 -41 -16.516 1 95.94 483 LEU B C 1
ATOM 9190 O O . LEU B 1 483 ? -4.449 -41.812 -17.422 1 95.94 483 LEU B O 1
ATOM 9194 N N . GLN B 1 484 ? -3.619 -41.188 -15.43 1 93.25 484 GLN B N 1
ATOM 9195 C CA . GLN B 1 484 ? -3.014 -42.469 -15.031 1 93.25 484 GLN B CA 1
ATOM 9196 C C . GLN B 1 484 ? -3.193 -42.719 -13.531 1 93.25 484 GLN B C 1
ATOM 9198 O O . GLN B 1 484 ? -3.629 -41.812 -12.805 1 93.25 484 GLN B O 1
ATOM 9203 N N . ARG B 1 485 ? -3.006 -43.969 -13.07 1 91.81 485 ARG B N 1
ATOM 9204 C CA . ARG B 1 485 ? -2.996 -44.219 -11.633 1 91.81 485 ARG B CA 1
ATOM 9205 C C . ARG B 1 485 ? -1.989 -43.344 -10.914 1 91.81 485 ARG B C 1
ATOM 9207 O O . ARG B 1 485 ? -0.917 -43.062 -11.445 1 91.81 485 ARG B O 1
ATOM 9214 N N . PRO B 1 486 ? -2.344 -42.812 -9.883 1 93.44 486 PRO B N 1
ATOM 9215 C CA . PRO B 1 486 ? -3.492 -43.156 -9.039 1 93.44 486 PRO B CA 1
ATOM 9216 C C . PRO B 1 486 ? -4.688 -42.219 -9.258 1 93.44 486 PRO B C 1
ATOM 9218 O O . PRO B 1 486 ? -5.641 -42.25 -8.477 1 93.44 486 PRO B O 1
ATOM 9221 N N . PHE B 1 487 ? -4.637 -41.469 -10.25 1 96.44 487 PHE B N 1
ATOM 9222 C CA . PHE B 1 487 ? -5.727 -40.531 -10.469 1 96.44 487 PHE B CA 1
ATOM 9223 C C . PHE B 1 487 ? -6.836 -41.156 -11.297 1 96.44 487 PHE B C 1
ATOM 9225 O O . PHE B 1 487 ? -8.016 -40.844 -11.109 1 96.44 487 PHE B O 1
ATOM 9232 N N . PHE B 1 488 ? -6.43 -42.031 -12.172 1 95.75 488 PHE B N 1
ATOM 9233 C CA . PHE B 1 488 ? -7.352 -42.656 -13.109 1 95.75 488 PHE B CA 1
ATOM 9234 C C . PHE B 1 488 ? -6.918 -44.094 -13.422 1 95.75 488 PHE B C 1
ATOM 9236 O O . PHE B 1 488 ? -5.734 -44.344 -13.633 1 95.75 488 PHE B O 1
ATOM 9243 N N . ASP B 1 489 ? -7.789 -44.969 -13.367 1 94.44 489 ASP B N 1
ATOM 9244 C CA . ASP B 1 489 ? -7.578 -46.375 -13.711 1 94.44 489 ASP B CA 1
ATOM 9245 C C . ASP B 1 489 ? -8.727 -46.906 -14.562 1 94.44 489 ASP B C 1
ATOM 9247 O O . ASP B 1 489 ? -9.828 -47.125 -14.062 1 94.44 489 ASP B O 1
ATOM 9251 N N . PRO B 1 490 ? -8.383 -47.156 -15.797 1 91.5 490 PRO B N 1
ATOM 9252 C CA . PRO B 1 490 ? -9.445 -47.656 -16.688 1 91.5 490 PRO B CA 1
ATOM 9253 C C . PRO B 1 490 ? -10 -49 -16.25 1 91.5 490 PRO B C 1
ATOM 9255 O O . PRO B 1 490 ? -11.086 -49.406 -16.688 1 91.5 490 PRO B O 1
ATOM 9258 N N . LYS B 1 491 ? -9.359 -49.656 -15.391 1 91.5 491 LYS B N 1
ATOM 9259 C CA . LYS B 1 491 ? -9.797 -51 -14.953 1 91.5 491 LYS B CA 1
ATOM 9260 C C . LYS B 1 491 ? -10.547 -50.906 -13.625 1 91.5 491 LYS B C 1
ATOM 9262 O O . LYS B 1 491 ? -11.203 -51.875 -13.227 1 91.5 491 LYS B O 1
ATOM 9267 N N . ALA B 1 492 ? -10.5 -49.844 -12.992 1 93.94 492 ALA B N 1
ATOM 9268 C CA . ALA B 1 492 ? -11.211 -49.656 -11.727 1 93.94 492 ALA B CA 1
ATOM 9269 C C . ALA B 1 492 ? -12.648 -49.219 -11.969 1 93.94 492 ALA B C 1
ATOM 9271 O O . ALA B 1 492 ? -12.977 -48.688 -13.031 1 93.94 492 ALA B O 1
ATOM 9272 N N . ASP B 1 493 ? -13.484 -49.469 -10.992 1 91.5 493 ASP B N 1
ATOM 9273 C CA . ASP B 1 493 ? -14.891 -49.125 -11.18 1 91.5 493 ASP B CA 1
ATOM 9274 C C . ASP B 1 493 ? -15.125 -47.625 -10.938 1 91.5 493 ASP B C 1
ATOM 9276 O O . ASP B 1 493 ? -14.18 -46.875 -10.703 1 91.5 493 ASP B O 1
ATOM 9280 N N . ASP B 1 494 ? -16.359 -47.188 -11.023 1 95.19 494 ASP B N 1
ATOM 9281 C CA . ASP B 1 494 ? -16.766 -45.812 -11.008 1 95.19 494 ASP B CA 1
ATOM 9282 C C . ASP B 1 494 ? -16.5 -45.156 -9.641 1 95.19 494 ASP B C 1
ATOM 9284 O O . ASP B 1 494 ? -16.172 -43.969 -9.555 1 95.19 494 ASP B O 1
ATOM 9288 N N . ALA B 1 495 ? -16.609 -45.938 -8.57 1 97.25 495 ALA B N 1
ATOM 9289 C CA . ALA B 1 495 ? -16.375 -45.375 -7.246 1 97.25 495 ALA B CA 1
ATOM 9290 C C . ALA B 1 495 ? -14.961 -44.781 -7.129 1 97.25 495 ALA B C 1
ATOM 9292 O O . ALA B 1 495 ? -14.773 -43.688 -6.625 1 97.25 495 ALA B O 1
ATOM 9293 N N . PHE B 1 496 ? -14.031 -45.531 -7.645 1 97.19 496 PHE B N 1
ATOM 9294 C CA . PHE B 1 496 ? -12.641 -45.125 -7.617 1 97.19 496 PHE B CA 1
ATOM 9295 C C . PHE B 1 496 ? -12.414 -43.938 -8.539 1 97.19 496 PHE B C 1
ATOM 9297 O O . PHE B 1 496 ? -11.883 -42.906 -8.109 1 97.19 496 PHE B O 1
ATOM 9304 N N . ASN B 1 497 ? -12.789 -44 -9.758 1 97.5 497 ASN B N 1
ATOM 9305 C CA . ASN B 1 497 ? -12.492 -43 -10.758 1 97.5 497 ASN B CA 1
ATOM 9306 C C . ASN B 1 497 ? -13.227 -41.688 -10.461 1 97.5 497 ASN B C 1
ATOM 9308 O O . ASN B 1 497 ? -12.68 -40.594 -10.672 1 97.5 497 ASN B O 1
ATOM 9312 N N . TYR B 1 498 ? -14.469 -41.75 -10.023 1 98.12 498 TYR B N 1
ATOM 9313 C CA . TYR B 1 498 ? -15.18 -40.531 -9.664 1 98.12 498 TYR B CA 1
ATOM 9314 C C . TYR B 1 498 ? -14.586 -39.906 -8.414 1 98.12 498 TYR B C 1
ATOM 9316 O O . TYR B 1 498 ? -14.602 -38.688 -8.258 1 98.12 498 TYR B O 1
ATOM 9324 N N . GLY B 1 499 ? -14.031 -40.75 -7.5 1 98.31 499 GLY B N 1
ATOM 9325 C CA . GLY B 1 499 ? -13.422 -40.219 -6.281 1 98.31 499 GLY B CA 1
ATOM 9326 C C . GLY B 1 499 ? -12.039 -39.656 -6.504 1 98.31 499 GLY B C 1
ATOM 9327 O O . GLY B 1 499 ? -11.594 -38.781 -5.75 1 98.31 499 GLY B O 1
ATOM 9328 N N . ALA B 1 500 ? -11.383 -40.094 -7.562 1 98.06 500 ALA B N 1
ATOM 9329 C CA . ALA B 1 500 ? -10.031 -39.625 -7.871 1 98.06 500 ALA B CA 1
ATOM 9330 C C . ALA B 1 500 ? -10.062 -38.562 -8.977 1 98.06 500 ALA B C 1
ATOM 9332 O O . ALA B 1 500 ? -10.344 -37.406 -8.727 1 98.06 500 ALA B O 1
ATOM 9333 N N . ILE B 1 501 ? -10.016 -39 -10.234 1 98.19 501 ILE B N 1
ATOM 9334 C CA . ILE B 1 501 ? -9.961 -38.031 -11.344 1 98.19 501 ILE B CA 1
ATOM 9335 C C . ILE B 1 501 ? -11.281 -37.281 -11.438 1 98.19 501 ILE B C 1
ATOM 9337 O O . ILE B 1 501 ? -11.305 -36.125 -11.875 1 98.19 501 ILE B O 1
ATOM 9341 N N . GLY B 1 502 ? -12.375 -37.938 -11.016 1 98.44 502 GLY B N 1
ATOM 9342 C CA . GLY B 1 502 ? -13.664 -37.25 -11.031 1 98.44 502 GLY B CA 1
ATOM 9343 C C . GLY B 1 502 ? -13.688 -36 -10.172 1 98.44 502 GLY B C 1
ATOM 9344 O O . GLY B 1 502 ? -14.227 -34.969 -10.586 1 98.44 502 GLY B O 1
ATOM 9345 N N . VAL B 1 503 ? -13.125 -36.094 -8.961 1 98.62 503 VAL B N 1
ATOM 9346 C CA . VAL B 1 503 ? -13.07 -34.938 -8.094 1 98.62 503 VAL B CA 1
ATOM 9347 C C . VAL B 1 503 ? -12.156 -33.875 -8.711 1 98.62 503 VAL B C 1
ATOM 9349 O O . VAL B 1 503 ? -12.43 -32.688 -8.609 1 98.62 503 VAL B O 1
ATOM 9352 N N . VAL B 1 504 ? -11.047 -34.25 -9.336 1 98.31 504 VAL B N 1
ATOM 9353 C CA . VAL B 1 504 ? -10.148 -33.312 -10 1 98.31 504 VAL B CA 1
ATOM 9354 C C . VAL B 1 504 ? -10.898 -32.562 -11.109 1 98.31 504 VAL B C 1
ATOM 9356 O O . VAL B 1 504 ? -10.766 -31.359 -11.258 1 98.31 504 VAL B O 1
ATOM 9359 N N . ILE B 1 505 ? -11.68 -33.312 -11.898 1 98.38 505 ILE B N 1
ATOM 9360 C CA . ILE B 1 505 ? -12.477 -32.719 -12.969 1 98.38 505 ILE B CA 1
ATOM 9361 C C . ILE B 1 505 ? -13.492 -31.734 -12.367 1 98.38 505 ILE B C 1
ATOM 9363 O O . ILE B 1 505 ? -13.609 -30.594 -12.82 1 98.38 505 ILE B O 1
ATOM 9367 N N . GLY B 1 506 ? -14.188 -32.219 -11.367 1 98.62 506 GLY B N 1
ATOM 9368 C CA . GLY B 1 506 ? -15.125 -31.344 -10.68 1 98.62 506 GLY B CA 1
ATOM 9369 C C . GLY B 1 506 ? -14.461 -30.109 -10.109 1 98.62 506 GLY B C 1
ATOM 9370 O O . GLY B 1 506 ? -15.016 -29 -10.188 1 98.62 506 GLY B O 1
ATOM 9371 N N . HIS B 1 507 ? -13.289 -30.281 -9.484 1 98.5 507 HIS B N 1
ATOM 9372 C CA . HIS B 1 507 ? -12.461 -29.203 -8.953 1 98.5 507 HIS B CA 1
ATOM 9373 C C . HIS B 1 507 ? -12.203 -28.141 -10.016 1 98.5 507 HIS B C 1
ATOM 9375 O O . HIS B 1 507 ? -12.445 -26.953 -9.789 1 98.5 507 HIS B O 1
ATOM 9381 N N . GLU B 1 508 ? -11.781 -28.5 -11.203 1 98.62 508 GLU B N 1
ATOM 9382 C CA . GLU B 1 508 ? -11.484 -27.562 -12.281 1 98.62 508 GLU B CA 1
ATOM 9383 C C . GLU B 1 508 ? -12.758 -26.875 -12.781 1 98.62 508 GLU B C 1
ATOM 9385 O O . GLU B 1 508 ? -12.742 -25.672 -13.086 1 98.62 508 GLU B O 1
ATOM 9390 N N . MET B 1 509 ? -13.852 -27.625 -12.828 1 98.5 509 MET B N 1
ATOM 9391 C CA . MET B 1 509 ? -15.102 -27.047 -13.297 1 98.5 509 MET B CA 1
ATOM 9392 C C . MET B 1 509 ? -15.586 -25.953 -12.344 1 98.5 509 MET B C 1
ATOM 9394 O O . MET B 1 509 ? -16.031 -24.891 -12.789 1 98.5 509 MET B O 1
ATOM 9398 N N . THR B 1 510 ? -15.469 -26.219 -11.117 1 98.38 510 THR B N 1
ATOM 9399 C CA . THR B 1 510 ? -16.031 -25.297 -10.133 1 98.38 510 THR B CA 1
ATOM 9400 C C . THR B 1 510 ? -15.188 -24.031 -10.031 1 98.38 510 THR B C 1
ATOM 9402 O O . THR B 1 510 ? -15.656 -23.016 -9.508 1 98.38 510 THR B O 1
ATOM 9405 N N . HIS B 1 511 ? -13.898 -24.062 -10.484 1 98.44 511 HIS B N 1
ATOM 9406 C CA . HIS B 1 511 ? -13.133 -22.828 -10.609 1 98.44 511 HIS B CA 1
ATOM 9407 C C . HIS B 1 511 ? -13.867 -21.797 -11.461 1 98.44 511 HIS B C 1
ATOM 9409 O O . HIS B 1 511 ? -13.664 -20.594 -11.305 1 98.44 511 HIS B O 1
ATOM 9415 N N . GLY B 1 512 ? -14.727 -22.219 -12.336 1 98.12 512 GLY B N 1
ATOM 9416 C CA . GLY B 1 512 ? -15.523 -21.312 -13.141 1 98.12 512 GLY B CA 1
ATOM 9417 C C . GLY B 1 512 ? -16.531 -20.531 -12.32 1 98.12 512 GLY B C 1
ATOM 9418 O O . GLY B 1 512 ? -17.078 -19.516 -12.789 1 98.12 512 GLY B O 1
ATOM 9419 N N . PHE B 1 513 ? -16.781 -20.953 -11.102 1 97.88 513 PHE B N 1
ATOM 9420 C CA . PHE B 1 513 ? -17.859 -20.375 -10.312 1 97.88 513 PHE B CA 1
ATOM 9421 C C . PHE B 1 513 ? -17.375 -20 -8.914 1 97.88 513 PHE B C 1
ATOM 9423 O O . PHE B 1 513 ? -18.188 -19.703 -8.031 1 97.88 513 PHE B O 1
ATOM 9430 N N . ASP B 1 514 ? -16.062 -20.109 -8.633 1 97.25 514 ASP B N 1
ATOM 9431 C CA . ASP B 1 514 ? -15.5 -19.766 -7.336 1 97.25 514 ASP B CA 1
ATOM 9432 C C . ASP B 1 514 ? -15.336 -18.25 -7.199 1 97.25 514 ASP B C 1
ATOM 9434 O O . ASP B 1 514 ? -15.984 -17.484 -7.914 1 97.25 514 ASP B O 1
ATOM 9438 N N . ASP B 1 515 ? -14.492 -17.812 -6.191 1 96.69 515 ASP B N 1
ATOM 9439 C CA . ASP B 1 515 ? -14.422 -16.391 -5.852 1 96.69 515 ASP B CA 1
ATOM 9440 C C . ASP B 1 515 ? -13.844 -15.586 -7.012 1 96.69 515 ASP B C 1
ATOM 9442 O O . ASP B 1 515 ? -14.172 -14.414 -7.18 1 96.69 515 ASP B O 1
ATOM 9446 N N . GLN B 1 516 ? -13.016 -16.156 -7.828 1 97.06 516 GLN B N 1
ATOM 9447 C CA . GLN B 1 516 ? -12.477 -15.469 -8.992 1 97.06 516 GLN B CA 1
ATOM 9448 C C . GLN B 1 516 ? -13.273 -15.797 -10.25 1 97.06 516 GLN B C 1
ATOM 9450 O O . GLN B 1 516 ? -13.664 -14.898 -11 1 97.06 516 GLN B O 1
ATOM 9455 N N . GLY B 1 517 ? -13.609 -17.094 -10.445 1 97.44 517 GLY B N 1
ATOM 9456 C CA . GLY B 1 517 ? -14.25 -17.547 -11.664 1 97.44 517 GLY B CA 1
ATOM 9457 C C . GLY B 1 517 ? -15.625 -16.938 -11.891 1 97.44 517 GLY B C 1
ATOM 9458 O O . GLY B 1 517 ? -16.031 -16.719 -13.031 1 97.44 517 GLY B O 1
ATOM 9459 N N . ARG B 1 518 ? -16.281 -16.609 -10.867 1 97.12 518 ARG B N 1
ATOM 9460 C CA . ARG B 1 518 ? -17.625 -16.062 -10.969 1 97.12 518 ARG B CA 1
ATOM 9461 C C . ARG B 1 518 ? -17.609 -14.664 -11.57 1 97.12 518 ARG B C 1
ATOM 9463 O O . ARG B 1 518 ? -18.656 -14.117 -11.93 1 97.12 518 ARG B O 1
ATOM 9470 N N . GLN B 1 519 ? -16.438 -14.102 -11.609 1 97.69 519 GLN B N 1
ATOM 9471 C CA . GLN B 1 519 ? -16.344 -12.742 -12.125 1 97.69 519 GLN B CA 1
ATOM 9472 C C . GLN B 1 519 ? -16.156 -12.734 -13.641 1 97.69 519 GLN B C 1
ATOM 9474 O O . GLN B 1 519 ? -16.156 -11.68 -14.266 1 97.69 519 GLN B O 1
ATOM 9479 N N . TYR B 1 520 ? -16 -13.883 -14.219 1 98.31 520 TYR B N 1
ATOM 9480 C CA . TYR B 1 520 ? -15.914 -14.062 -15.664 1 98.31 520 TYR B CA 1
ATOM 9481 C C . TYR B 1 520 ? -17.188 -14.688 -16.219 1 98.31 520 TYR B C 1
ATOM 9483 O O . TYR B 1 520 ? -17.672 -15.68 -15.688 1 98.31 520 TYR B O 1
ATOM 9491 N N . ASP B 1 521 ? -17.719 -14.141 -17.266 1 98 521 ASP B N 1
ATOM 9492 C CA . ASP B 1 521 ? -18.984 -14.609 -17.828 1 98 521 ASP B CA 1
ATOM 9493 C C . ASP B 1 521 ? -18.766 -15.758 -18.812 1 98 521 ASP B C 1
ATOM 9495 O O . ASP B 1 521 ? -17.656 -16.297 -18.906 1 98 521 ASP B O 1
ATOM 9499 N N . ALA B 1 522 ? -19.797 -16.188 -19.453 1 97.75 522 ALA B N 1
ATOM 9500 C CA . ALA B 1 522 ? -19.797 -17.375 -20.312 1 97.75 522 ALA B CA 1
ATOM 9501 C C . ALA B 1 522 ? -18.859 -17.172 -21.5 1 97.75 522 ALA B C 1
ATOM 9503 O O . ALA B 1 522 ? -18.359 -18.156 -22.062 1 97.75 522 ALA B O 1
ATOM 9504 N N . THR B 1 523 ? -18.547 -15.977 -21.812 1 97.06 523 THR B N 1
ATOM 9505 C CA . THR B 1 523 ? -17.656 -15.695 -22.938 1 97.06 523 THR B CA 1
ATOM 9506 C C . THR B 1 523 ? -16.203 -15.648 -22.484 1 97.06 523 THR B C 1
ATOM 9508 O O . THR B 1 523 ? -15.281 -15.648 -23.312 1 97.06 523 THR B O 1
ATOM 9511 N N . GLY B 1 524 ? -16 -15.562 -21.188 1 98 524 GLY B N 1
ATOM 9512 C CA . GLY B 1 524 ? -14.664 -15.469 -20.641 1 98 524 GLY B CA 1
ATOM 9513 C C . GLY B 1 524 ? -14.273 -14.055 -20.25 1 98 524 GLY B C 1
ATOM 9514 O O . GLY B 1 524 ? -13.164 -13.82 -19.766 1 98 524 GLY B O 1
ATOM 9515 N N . ASN B 1 525 ? -15.172 -13.102 -20.453 1 98.38 525 ASN B N 1
ATOM 9516 C CA . ASN B 1 525 ? -14.875 -11.719 -20.094 1 98.38 525 ASN B CA 1
ATOM 9517 C C . ASN B 1 525 ? -15.023 -11.477 -18.594 1 98.38 525 ASN B C 1
ATOM 9519 O O . ASN B 1 525 ? -15.93 -12.008 -17.969 1 98.38 525 ASN B O 1
ATOM 9523 N N . LEU B 1 526 ? -14.109 -10.719 -18.047 1 98.25 526 LEU B N 1
ATOM 9524 C CA . LEU B 1 526 ? -14.258 -10.195 -16.703 1 98.25 526 LEU B CA 1
ATOM 9525 C C . LEU B 1 526 ? -15.43 -9.227 -16.609 1 98.25 526 LEU B C 1
ATOM 9527 O O . LEU B 1 526 ? -15.281 -8.047 -16.922 1 98.25 526 LEU B O 1
ATOM 9531 N N . HIS B 1 527 ? -16.5 -9.719 -16.297 1 96.06 527 HIS B N 1
ATOM 9532 C CA . HIS B 1 527 ? -17.781 -9.039 -16.297 1 96.06 527 HIS B CA 1
ATOM 9533 C C . HIS B 1 527 ? -18.703 -9.641 -15.234 1 96.06 527 HIS B C 1
ATOM 9535 O O . HIS B 1 527 ? -18.922 -10.852 -15.211 1 96.06 527 HIS B O 1
ATOM 9541 N N . ASP B 1 528 ? -19.188 -8.781 -14.375 1 91.38 528 ASP B N 1
ATOM 9542 C CA . ASP B 1 528 ? -20.109 -9.281 -13.359 1 91.38 528 ASP B CA 1
ATOM 9543 C C . ASP B 1 528 ? -21.453 -9.695 -13.992 1 91.38 528 ASP B C 1
ATOM 9545 O O . ASP B 1 528 ? -22.172 -8.859 -14.539 1 91.38 528 ASP B O 1
ATOM 9549 N N . TRP B 1 529 ? -21.812 -10.883 -13.891 1 94.75 529 TRP B N 1
ATOM 9550 C CA . TRP B 1 529 ? -22.984 -11.461 -14.516 1 94.75 529 TRP B CA 1
ATOM 9551 C C . TRP B 1 529 ? -23.938 -12.031 -13.469 1 94.75 529 TRP B C 1
ATOM 9553 O O . TRP B 1 529 ? -24.953 -12.641 -13.812 1 94.75 529 TRP B O 1
ATOM 9563 N N . TRP B 1 530 ? -23.609 -11.852 -12.188 1 95.75 530 TRP B N 1
ATOM 9564 C CA . TRP B 1 530 ? -24.469 -12.195 -11.062 1 95.75 530 TRP B CA 1
ATOM 9565 C C . TRP B 1 530 ? -25.266 -10.977 -10.602 1 95.75 530 TRP B C 1
ATOM 9567 O O . TRP B 1 530 ? -24.859 -9.836 -10.844 1 95.75 530 TRP B O 1
ATOM 9577 N N . THR B 1 531 ? -26.438 -11.25 -9.953 1 95.31 531 THR B N 1
ATOM 9578 C CA . THR B 1 531 ? -27.078 -10.141 -9.258 1 95.31 531 THR B CA 1
ATOM 9579 C C . THR B 1 531 ? -26.219 -9.664 -8.094 1 95.31 531 THR B C 1
ATOM 9581 O O . THR B 1 531 ? -25.438 -10.43 -7.531 1 95.31 531 THR B O 1
ATOM 9584 N N . ALA B 1 532 ? -26.406 -8.414 -7.738 1 91.38 532 ALA B N 1
ATOM 9585 C CA . ALA B 1 532 ? -25.625 -7.844 -6.637 1 91.38 532 ALA B CA 1
ATOM 9586 C C . ALA B 1 532 ? -25.891 -8.594 -5.332 1 91.38 532 ALA B C 1
ATOM 9588 O O . ALA B 1 532 ? -24.984 -8.805 -4.531 1 91.38 532 ALA B O 1
ATOM 9589 N N . ALA B 1 533 ? -27.094 -8.977 -5.133 1 93.38 533 ALA B N 1
ATOM 9590 C CA . ALA B 1 533 ? -27.484 -9.703 -3.928 1 93.38 533 ALA B CA 1
ATOM 9591 C C . ALA B 1 533 ? -26.828 -11.078 -3.875 1 93.38 533 ALA B C 1
ATOM 9593 O O . ALA B 1 533 ? -26.328 -11.492 -2.826 1 93.38 533 ALA B O 1
ATOM 9594 N N . ASP B 1 534 ? -26.859 -11.797 -5.023 1 96.06 534 ASP B N 1
ATOM 9595 C CA . ASP B 1 534 ? -26.234 -13.109 -5.078 1 96.06 534 ASP B CA 1
ATOM 9596 C C . ASP B 1 534 ? -24.719 -13.016 -4.848 1 96.06 534 ASP B C 1
ATOM 9598 O O . ASP B 1 534 ? -24.141 -13.859 -4.168 1 96.06 534 ASP B O 1
ATOM 9602 N N . ALA B 1 535 ? -24.141 -11.961 -5.426 1 95.62 535 ALA B N 1
ATOM 9603 C CA . ALA B 1 535 ? -22.703 -11.734 -5.242 1 95.62 535 ALA B CA 1
ATOM 9604 C C . ALA B 1 535 ? -22.375 -11.516 -3.77 1 95.62 535 ALA B C 1
ATOM 9606 O O . ALA B 1 535 ? -21.406 -12.086 -3.254 1 95.62 535 ALA B O 1
ATOM 9607 N N . ARG B 1 536 ? -23.109 -10.75 -3.109 1 92.19 536 ARG B N 1
ATOM 9608 C CA . ARG B 1 536 ? -22.906 -10.508 -1.686 1 92.19 536 ARG B CA 1
ATOM 9609 C C . ARG B 1 536 ? -23.109 -11.789 -0.877 1 92.19 536 ARG B C 1
ATOM 9611 O O . ARG B 1 536 ? -22.344 -12.062 0.048 1 92.19 536 ARG B O 1
ATOM 9618 N N . GLY B 1 537 ? -24.172 -12.5 -1.203 1 94.31 537 GLY B N 1
ATOM 9619 C CA . GLY B 1 537 ? -24.406 -13.773 -0.542 1 94.31 537 GLY B CA 1
ATOM 9620 C C . GLY B 1 537 ? -23.266 -14.75 -0.71 1 94.31 537 GLY B C 1
ATOM 9621 O O . GLY B 1 537 ? -22.875 -15.438 0.241 1 94.31 537 GLY B O 1
ATOM 9622 N N . PHE B 1 538 ? -22.734 -14.812 -1.87 1 96.62 538 PHE B N 1
ATOM 9623 C CA . PHE B 1 538 ? -21.578 -15.648 -2.148 1 96.62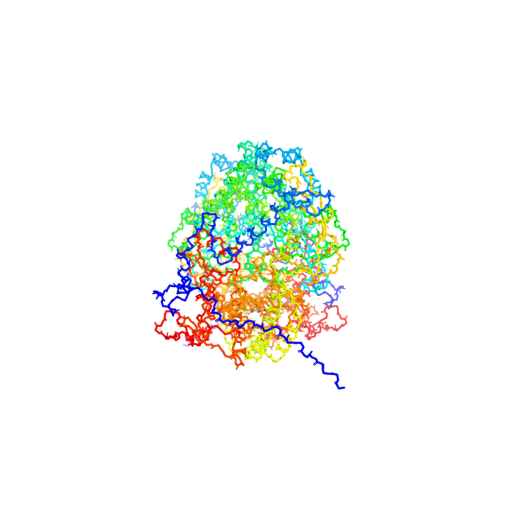 538 PHE B CA 1
ATOM 9624 C C . PHE B 1 538 ? -20.391 -15.227 -1.293 1 96.62 538 PHE B C 1
ATOM 9626 O O . PHE B 1 538 ? -19.719 -16.062 -0.691 1 96.62 538 PHE B O 1
ATOM 9633 N N . ASP B 1 539 ? -20.109 -13.938 -1.32 1 95.19 539 ASP B N 1
ATOM 9634 C CA . ASP B 1 539 ? -18.969 -13.414 -0.588 1 95.19 539 ASP B CA 1
ATOM 9635 C C . ASP B 1 539 ? -19.062 -13.758 0.897 1 95.19 539 ASP B C 1
ATOM 9637 O O . ASP B 1 539 ? -18.047 -14.078 1.53 1 95.19 539 ASP B O 1
ATOM 9641 N N . GLN B 1 540 ? -20.219 -13.664 1.453 1 94.5 540 GLN B N 1
ATOM 9642 C CA . GLN B 1 540 ? -20.422 -14 2.857 1 94.5 540 GLN B CA 1
ATOM 9643 C C . GLN B 1 540 ? -20.109 -15.469 3.125 1 94.5 540 GLN B C 1
ATOM 9645 O O . GLN B 1 540 ? -19.469 -15.797 4.121 1 94.5 540 GLN B O 1
ATOM 9650 N N . ARG B 1 541 ? -20.547 -16.328 2.254 1 96.25 541 ARG B N 1
ATOM 9651 C CA . ARG B 1 541 ? -20.281 -17.766 2.391 1 96.25 541 ARG B CA 1
ATOM 9652 C C . ARG B 1 541 ? -18.797 -18.062 2.191 1 96.25 541 ARG B C 1
ATOM 9654 O O . ARG B 1 541 ? -18.203 -18.844 2.945 1 96.25 541 ARG B O 1
ATOM 9661 N N . ALA B 1 542 ? -18.219 -17.453 1.163 1 97.12 542 ALA B N 1
ATOM 9662 C CA . ALA B 1 542 ? -16.812 -17.656 0.868 1 97.12 542 ALA B CA 1
ATOM 9663 C C . ALA B 1 542 ? -15.938 -17.219 2.047 1 97.12 542 ALA B C 1
ATOM 9665 O O . ALA B 1 542 ? -14.906 -17.844 2.322 1 97.12 542 ALA B O 1
ATOM 9666 N N . LYS B 1 543 ? -16.312 -16.156 2.707 1 96.69 543 LYS B N 1
ATOM 9667 C CA . LYS B 1 543 ? -15.57 -15.688 3.873 1 96.69 543 LYS B CA 1
ATOM 9668 C C . LYS B 1 543 ? -15.5 -16.766 4.953 1 96.69 543 LYS B C 1
ATOM 9670 O O . LYS B 1 543 ? -14.484 -16.891 5.641 1 96.69 543 LYS B O 1
ATOM 9675 N N . LEU B 1 544 ? -16.547 -17.547 5.16 1 96.88 544 LEU B N 1
ATOM 9676 C CA . LEU B 1 544 ? -16.562 -18.609 6.156 1 96.88 544 LEU B CA 1
ATOM 9677 C C . LEU B 1 544 ? -15.523 -19.672 5.812 1 96.88 544 LEU B C 1
ATOM 9679 O O . LEU B 1 544 ? -14.875 -20.219 6.707 1 96.88 544 LEU B O 1
ATOM 9683 N N . TYR B 1 545 ? -15.367 -19.969 4.508 1 98.06 545 TYR B N 1
ATOM 9684 C CA . TYR B 1 545 ? -14.32 -20.891 4.078 1 98.06 545 TYR B CA 1
ATOM 9685 C C . TYR B 1 545 ? -12.938 -20.344 4.441 1 98.06 545 TYR B C 1
ATOM 9687 O O . TYR B 1 545 ? -12.109 -21.062 4.996 1 98.06 545 TYR B O 1
ATOM 9695 N N . ALA B 1 546 ? -12.688 -19.078 4.059 1 98.06 546 ALA B N 1
ATOM 9696 C CA . ALA B 1 546 ? -11.398 -18.438 4.344 1 98.06 546 ALA B CA 1
ATOM 9697 C C . ALA B 1 546 ? -11.086 -18.484 5.84 1 98.06 546 ALA B C 1
ATOM 9699 O O . ALA B 1 546 ? -9.977 -18.844 6.238 1 98.06 546 ALA B O 1
ATOM 9700 N N . ASP B 1 547 ? -12.086 -18.156 6.672 1 97.31 547 ASP B N 1
ATOM 9701 C CA . ASP B 1 547 ? -11.914 -18.141 8.117 1 97.31 547 ASP B CA 1
ATOM 9702 C C . ASP B 1 547 ? -11.594 -19.516 8.664 1 97.31 547 ASP B C 1
ATOM 9704 O O . ASP B 1 547 ? -10.727 -19.672 9.531 1 97.31 547 ASP B O 1
ATOM 9708 N N . PHE B 1 548 ? -12.289 -20.516 8.188 1 97.81 548 PHE B N 1
ATOM 9709 C CA . PHE B 1 548 ? -12.07 -21.891 8.633 1 97.81 548 PHE B CA 1
ATOM 9710 C C . PHE B 1 548 ? -10.625 -22.312 8.383 1 97.81 548 PHE B C 1
ATOM 9712 O O . PHE B 1 548 ? -9.953 -22.812 9.281 1 97.81 548 PHE B O 1
ATOM 9719 N N . PHE B 1 549 ? -10.156 -22.078 7.23 1 98.19 549 PHE B N 1
ATOM 9720 C CA . PHE B 1 549 ? -8.82 -22.547 6.879 1 98.19 549 PHE B CA 1
ATOM 9721 C C . PHE B 1 549 ? -7.75 -21.672 7.52 1 98.19 549 PHE B C 1
ATOM 9723 O O . PHE B 1 549 ? -6.664 -22.141 7.852 1 98.19 549 PHE B O 1
ATOM 9730 N N . ASP B 1 550 ? -8.023 -20.375 7.684 1 97.25 550 ASP B N 1
ATOM 9731 C CA . ASP B 1 550 ? -7.109 -19.5 8.406 1 97.25 550 ASP B CA 1
ATOM 9732 C C . ASP B 1 550 ? -6.863 -20 9.828 1 97.25 550 ASP B C 1
ATOM 9734 O O . ASP B 1 550 ? -5.801 -19.766 10.398 1 97.25 550 ASP B O 1
ATOM 9738 N N . ALA B 1 551 ? -7.809 -20.703 10.383 1 97.06 551 ALA B N 1
ATOM 9739 C CA . ALA B 1 551 ? -7.75 -21.141 11.773 1 97.06 551 ALA B CA 1
ATOM 9740 C C . ALA B 1 551 ? -6.906 -22.406 11.914 1 97.06 551 ALA B C 1
ATOM 9742 O O . ALA B 1 551 ? -6.52 -22.781 13.016 1 97.06 551 ALA B O 1
ATOM 9743 N N . ILE B 1 552 ? -6.508 -22.984 10.852 1 97.44 552 ILE B N 1
ATOM 9744 C CA . ILE B 1 552 ? -5.734 -24.234 10.883 1 97.44 552 ILE B CA 1
ATOM 9745 C C . ILE B 1 552 ? -4.266 -23.906 11.148 1 97.44 552 ILE B C 1
ATOM 9747 O O . ILE B 1 552 ? -3.637 -23.172 10.391 1 97.44 552 ILE B O 1
ATOM 9751 N N . GLU B 1 553 ? -3.738 -24.438 12.172 1 96.88 553 GLU B N 1
ATOM 9752 C CA . GLU B 1 553 ? -2.312 -24.359 12.477 1 96.88 553 GLU B CA 1
ATOM 9753 C C . GLU B 1 553 ? -1.534 -25.484 11.805 1 96.88 553 GLU B C 1
ATOM 9755 O O . GLU B 1 553 ? -1.649 -26.641 12.188 1 96.88 553 GLU B O 1
ATOM 9760 N N . VAL B 1 554 ? -0.748 -25.172 10.836 1 97.44 554 VAL B N 1
ATOM 9761 C CA . VAL B 1 554 ? -0.099 -26.188 10.008 1 97.44 554 VAL B CA 1
ATOM 9762 C C . VAL B 1 554 ? 1.242 -26.578 10.633 1 97.44 554 VAL B C 1
ATOM 9764 O O . VAL B 1 554 ? 1.748 -27.672 10.391 1 97.44 554 VAL B O 1
ATOM 9767 N N . LEU B 1 555 ? 1.927 -25.703 11.297 1 96.25 555 LEU B N 1
ATOM 9768 C CA . LEU B 1 555 ? 3.062 -25.875 12.195 1 96.25 555 LEU B CA 1
ATOM 9769 C C . LEU B 1 555 ? 2.887 -25.062 13.469 1 96.25 555 LEU B C 1
ATOM 9771 O O . LEU B 1 555 ? 2.115 -24.109 13.492 1 96.25 555 LEU B O 1
ATOM 9775 N N . PRO B 1 556 ? 3.512 -25.531 14.547 1 93.56 556 PRO B N 1
ATOM 9776 C CA . PRO B 1 556 ? 3.395 -24.688 15.75 1 93.56 556 PRO B CA 1
ATOM 9777 C C . PRO B 1 556 ? 3.688 -23.219 15.477 1 93.56 556 PRO B C 1
ATOM 9779 O O . PRO B 1 556 ? 4.785 -22.875 15.031 1 93.56 556 PRO B O 1
ATOM 9782 N N . GLY B 1 557 ? 2.66 -22.406 15.633 1 91.31 557 GLY B N 1
ATOM 9783 C CA . GLY B 1 557 ? 2.826 -20.984 15.484 1 91.31 557 GLY B CA 1
ATOM 9784 C C . GLY B 1 557 ? 2.621 -20.5 14.055 1 91.31 557 GLY B C 1
ATOM 9785 O O . GLY B 1 557 ? 2.697 -19.297 13.781 1 91.31 557 GLY B O 1
ATOM 9786 N N . LEU B 1 558 ? 2.404 -21.344 13.102 1 94.5 558 LEU B N 1
ATOM 9787 C CA . LEU B 1 558 ? 2.195 -20.984 11.703 1 94.5 558 LEU B CA 1
ATOM 9788 C C . LEU B 1 558 ? 0.819 -21.438 11.227 1 94.5 558 LEU B C 1
ATOM 9790 O O . LEU B 1 558 ? 0.535 -22.641 11.188 1 94.5 558 LEU B O 1
ATOM 9794 N N . HIS B 1 559 ? -0.037 -20.469 10.875 1 96.19 559 HIS B N 1
ATOM 9795 C CA . HIS B 1 559 ? -1.369 -20.766 10.359 1 96.19 559 HIS B CA 1
ATOM 9796 C C . HIS B 1 559 ? -1.378 -20.797 8.836 1 96.19 559 HIS B C 1
ATOM 9798 O O . HIS B 1 559 ? -0.53 -20.156 8.195 1 96.19 559 HIS B O 1
ATOM 9804 N N . ALA B 1 560 ? -2.359 -21.562 8.312 1 97.44 560 ALA B N 1
ATOM 9805 C CA . ALA B 1 560 ? -2.637 -21.469 6.883 1 97.44 560 ALA B CA 1
ATOM 9806 C C . ALA B 1 560 ? -3.166 -20.094 6.52 1 97.44 560 ALA B C 1
ATOM 9808 O O . ALA B 1 560 ? -3.559 -19.312 7.398 1 97.44 560 ALA B O 1
ATOM 9809 N N . ASN B 1 561 ? -3.016 -19.766 5.297 1 96.44 561 ASN B N 1
ATOM 9810 C CA . ASN B 1 561 ? -3.609 -18.531 4.773 1 96.44 561 ASN B CA 1
ATOM 9811 C C . ASN B 1 561 ? -4.887 -18.828 3.992 1 96.44 561 ASN B C 1
ATOM 9813 O O . ASN B 1 561 ? -4.852 -18.984 2.77 1 96.44 561 ASN B O 1
ATOM 9817 N N . GLY B 1 562 ? -5.984 -18.812 4.715 1 97.94 562 GLY B N 1
ATOM 9818 C CA . GLY B 1 562 ? -7.258 -19.219 4.137 1 97.94 562 GLY B CA 1
ATOM 9819 C C . GLY B 1 562 ? -7.727 -18.297 3.033 1 97.94 562 GLY B C 1
ATOM 9820 O O . GLY B 1 562 ? -8.484 -18.703 2.148 1 97.94 562 GLY B O 1
ATOM 9821 N N . ARG B 1 563 ? -7.367 -17.016 3.07 1 97 563 ARG B N 1
ATOM 9822 C CA . ARG B 1 563 ? -7.723 -16.078 2.008 1 97 563 ARG B CA 1
ATOM 9823 C C . ARG B 1 563 ? -6.918 -16.359 0.743 1 97 563 ARG B C 1
ATOM 9825 O O . ARG B 1 563 ? -7.445 -16.25 -0.367 1 97 563 ARG B O 1
ATOM 9832 N N . PHE B 1 564 ? -5.695 -16.766 0.902 1 97.44 564 PHE B N 1
ATOM 9833 C CA . PHE B 1 564 ? -4.828 -17.094 -0.225 1 97.44 564 PHE B CA 1
ATOM 9834 C C . PHE B 1 564 ? -5.262 -18.391 -0.891 1 97.44 564 PHE B C 1
ATOM 9836 O O . PHE B 1 564 ? -5.262 -18.5 -2.119 1 97.44 564 PHE B O 1
ATOM 9843 N N . THR B 1 565 ? -5.68 -19.312 -0.058 1 98.38 565 THR B N 1
ATOM 9844 C CA . THR B 1 565 ? -6.027 -20.625 -0.585 1 98.38 565 THR B CA 1
ATOM 9845 C C . THR B 1 565 ? -7.523 -20.719 -0.876 1 98.38 565 THR B C 1
ATOM 9847 O O . THR B 1 565 ? -8.039 -21.797 -1.157 1 98.38 565 THR B O 1
ATOM 9850 N N . LEU B 1 566 ? -8.25 -19.656 -0.864 1 98.38 566 LEU B N 1
ATOM 9851 C CA . LEU B 1 566 ? -9.703 -19.656 -0.892 1 98.38 566 LEU B CA 1
ATOM 9852 C C . LEU B 1 566 ? -10.227 -20.328 -2.158 1 98.38 566 LEU B C 1
ATOM 9854 O O . LEU B 1 566 ? -11.016 -21.266 -2.086 1 98.38 566 LEU B O 1
ATOM 9858 N N . GLY B 1 567 ? -9.727 -19.906 -3.314 1 98.19 567 GLY B N 1
ATOM 9859 C CA . GLY B 1 567 ? -10.195 -20.484 -4.562 1 98.19 567 GLY B CA 1
ATOM 9860 C C . GLY B 1 567 ? -10.023 -22 -4.629 1 98.19 567 GLY B C 1
ATOM 9861 O O . GLY B 1 567 ? -10.945 -22.719 -5.008 1 98.19 567 GLY B O 1
ATOM 9862 N N . GLU B 1 568 ? -8.906 -22.469 -4.184 1 98.38 568 GLU B N 1
ATOM 9863 C CA . GLU B 1 568 ? -8.602 -23.891 -4.215 1 98.38 568 GLU B CA 1
ATOM 9864 C C . GLU B 1 568 ? -9.453 -24.672 -3.215 1 98.38 568 GLU B C 1
ATOM 9866 O O . GLU B 1 568 ? -9.898 -25.781 -3.496 1 98.38 568 GLU B O 1
ATOM 9871 N N . ASN B 1 569 ? -9.688 -24.047 -2.061 1 98.56 569 ASN B N 1
ATOM 9872 C CA . ASN B 1 569 ? -10.539 -24.703 -1.063 1 98.56 569 ASN B CA 1
ATOM 9873 C C . ASN B 1 569 ? -11.984 -24.781 -1.529 1 98.56 569 ASN B C 1
ATOM 9875 O O . ASN B 1 569 ? -12.648 -25.812 -1.326 1 98.56 569 ASN B O 1
ATOM 9879 N N . LEU B 1 570 ? -12.461 -23.703 -2.143 1 98.44 570 LEU B N 1
ATOM 9880 C CA . LEU B 1 570 ? -13.797 -23.75 -2.725 1 98.44 570 LEU B CA 1
ATOM 9881 C C . LEU B 1 570 ? -13.898 -24.844 -3.777 1 98.44 570 LEU B C 1
ATOM 9883 O O . LEU B 1 570 ? -14.883 -25.594 -3.811 1 98.44 570 LEU B O 1
ATOM 9887 N N . ALA B 1 571 ? -12.891 -24.984 -4.547 1 98.44 571 ALA B N 1
ATOM 9888 C CA . ALA B 1 571 ? -12.891 -25.953 -5.637 1 98.44 571 ALA B CA 1
ATOM 9889 C C . ALA B 1 571 ? -12.82 -27.391 -5.102 1 98.44 571 ALA B C 1
ATOM 9891 O O . ALA B 1 571 ? -13.414 -28.297 -5.672 1 98.44 571 ALA B O 1
ATOM 9892 N N . ASP B 1 572 ? -12.078 -27.594 -4.023 1 98.38 572 ASP B N 1
ATOM 9893 C CA . ASP B 1 572 ? -12.047 -28.906 -3.408 1 98.38 572 ASP B CA 1
ATOM 9894 C C . ASP B 1 572 ? -13.43 -29.328 -2.926 1 98.38 572 ASP B C 1
ATOM 9896 O O . ASP B 1 572 ? -13.875 -30.453 -3.197 1 98.38 572 ASP B O 1
ATOM 9900 N N . HIS B 1 573 ? -14.086 -28.438 -2.238 1 98.25 573 HIS B N 1
ATOM 9901 C CA . HIS B 1 573 ? -15.422 -28.719 -1.736 1 98.25 573 HIS B CA 1
ATOM 9902 C C . HIS B 1 573 ? -16.406 -28.938 -2.883 1 98.25 573 HIS B C 1
ATOM 9904 O O . HIS B 1 573 ? -17.188 -29.906 -2.859 1 98.25 573 HIS B O 1
ATOM 9910 N N . GLY B 1 574 ? -16.344 -28.078 -3.855 1 98.19 574 GLY B N 1
ATOM 9911 C CA . GLY B 1 574 ? -17.203 -28.219 -5.02 1 98.19 574 GLY B CA 1
ATOM 9912 C C . GLY B 1 574 ? -16.938 -29.484 -5.812 1 98.19 574 GLY B C 1
ATOM 9913 O O . GLY B 1 574 ? -17.875 -30.156 -6.254 1 98.19 574 GLY B O 1
ATOM 9914 N N . GLY B 1 575 ? -15.641 -29.766 -6.02 1 98.56 575 GLY B N 1
ATOM 9915 C CA . GLY B 1 575 ? -15.273 -30.984 -6.727 1 98.56 575 GLY B CA 1
ATOM 9916 C C . GLY B 1 575 ? -15.805 -32.25 -6.066 1 98.56 575 GLY B C 1
ATOM 9917 O O . GLY B 1 575 ? -16.297 -33.156 -6.746 1 98.56 575 GLY B O 1
ATOM 9918 N N . LEU B 1 576 ? -15.766 -32.281 -4.723 1 98.62 576 LEU B N 1
ATOM 9919 C CA . LEU B 1 576 ? -16.281 -33.406 -3.955 1 98.62 576 LEU B CA 1
ATOM 9920 C C . LEU B 1 576 ? -17.797 -33.531 -4.148 1 98.62 576 LEU B C 1
ATOM 9922 O O . LEU B 1 576 ? -18.297 -34.656 -4.398 1 98.62 576 LEU B O 1
ATOM 9926 N N . GLN B 1 577 ? -18.516 -32.469 -4.109 1 98.12 577 GLN B N 1
ATOM 9927 C CA . GLN B 1 577 ? -19.969 -32.469 -4.23 1 98.12 577 GLN B CA 1
ATOM 9928 C C . GLN B 1 577 ? -20.391 -32.875 -5.641 1 98.12 577 GLN B C 1
ATOM 9930 O O . GLN B 1 577 ? -21.281 -33.719 -5.809 1 98.12 577 GLN B O 1
ATOM 9935 N N . VAL B 1 578 ? -19.734 -32.312 -6.598 1 98.56 578 VAL B N 1
ATOM 9936 C CA . VAL B 1 578 ? -20.094 -32.562 -7.992 1 98.56 578 VAL B CA 1
ATOM 9937 C C . VAL B 1 578 ? -19.781 -34 -8.359 1 98.56 578 VAL B C 1
ATOM 9939 O O . VAL B 1 578 ? -20.625 -34.688 -8.945 1 98.56 578 VAL B O 1
ATOM 9942 N N . ALA B 1 579 ? -18.625 -34.469 -8.023 1 98.81 579 ALA B N 1
ATOM 9943 C CA . ALA B 1 579 ? -18.188 -35.812 -8.391 1 98.81 579 ALA B CA 1
ATOM 9944 C C . ALA B 1 579 ? -19.031 -36.875 -7.664 1 98.81 579 ALA B C 1
ATOM 9946 O O . ALA B 1 579 ? -19.375 -37.906 -8.242 1 98.81 579 ALA B O 1
ATOM 9947 N N . TYR B 1 580 ? -19.328 -36.625 -6.391 1 98.69 580 TYR B N 1
ATOM 9948 C CA . TYR B 1 580 ? -20.141 -37.594 -5.652 1 98.69 580 TYR B CA 1
ATOM 9949 C C . TYR B 1 580 ? -21.547 -37.656 -6.215 1 98.69 580 TYR B C 1
ATOM 9951 O O . TYR B 1 580 ? -22.109 -38.75 -6.348 1 98.69 580 TYR B O 1
ATOM 9959 N N . ASN B 1 581 ? -22.141 -36.531 -6.512 1 98.44 581 ASN B N 1
ATOM 9960 C CA . ASN B 1 581 ? -23.453 -36.5 -7.145 1 98.44 581 ASN B CA 1
ATOM 9961 C C . ASN B 1 581 ? -23.438 -37.219 -8.484 1 98.44 581 ASN B C 1
ATOM 9963 O O . ASN B 1 581 ? -24.375 -37.938 -8.82 1 98.44 581 ASN B O 1
ATOM 9967 N N . ALA B 1 582 ? -22.422 -37.062 -9.234 1 98.62 582 ALA B N 1
ATOM 9968 C CA . ALA B 1 582 ? -22.297 -37.75 -10.508 1 98.62 582 ALA B CA 1
ATOM 9969 C C . ALA B 1 582 ? -22.219 -39.25 -10.289 1 98.62 582 ALA B C 1
ATOM 9971 O O . ALA B 1 582 ? -22.812 -40.031 -11.047 1 98.62 582 ALA B O 1
ATOM 9972 N N . LEU B 1 583 ? -21.438 -39.656 -9.281 1 98.44 583 LEU B N 1
ATOM 9973 C CA . LEU B 1 583 ? -21.375 -41.094 -8.945 1 98.44 583 LEU B CA 1
ATOM 9974 C C . LEU B 1 583 ? -22.766 -41.625 -8.617 1 98.44 583 LEU B C 1
ATOM 9976 O O . LEU B 1 583 ? -23.125 -42.719 -9.07 1 98.44 583 LEU B O 1
ATOM 9980 N N . ARG B 1 584 ? -23.5 -40.875 -7.852 1 97.88 584 ARG B N 1
ATOM 9981 C CA . ARG B 1 584 ? -24.859 -41.281 -7.496 1 97.88 584 ARG B CA 1
ATOM 9982 C C . ARG B 1 584 ? -25.734 -41.438 -8.734 1 97.88 584 ARG B C 1
ATOM 9984 O O . ARG B 1 584 ? -26.5 -42.375 -8.852 1 97.88 584 ARG B O 1
ATOM 9991 N N . ASN B 1 585 ? -25.641 -40.5 -9.656 1 97.62 585 ASN B N 1
ATOM 9992 C CA . ASN B 1 585 ? -26.406 -40.562 -10.898 1 97.62 585 ASN B CA 1
ATOM 9993 C C . ASN B 1 585 ? -26.109 -41.844 -11.68 1 97.62 585 ASN B C 1
ATOM 9995 O O . ASN B 1 585 ? -27.031 -42.5 -12.125 1 97.62 585 ASN B O 1
ATOM 9999 N N . VAL B 1 586 ? -24.828 -42.125 -11.82 1 96.25 586 VAL B N 1
ATOM 10000 C CA . VAL B 1 586 ? -24.438 -43.25 -12.664 1 96.25 586 VAL B CA 1
ATOM 10001 C C . VAL B 1 586 ? -24.781 -44.562 -11.969 1 96.25 586 VAL B C 1
ATOM 10003 O O . VAL B 1 586 ? -25.188 -45.531 -12.625 1 96.25 586 VAL B O 1
ATOM 10006 N N . THR B 1 587 ? -24.703 -44.625 -10.625 1 95.31 587 THR B N 1
ATOM 10007 C CA . THR B 1 587 ? -24.922 -45.844 -9.891 1 95.31 587 THR B CA 1
ATOM 10008 C C . THR B 1 587 ? -26.422 -46.094 -9.68 1 95.31 587 THR B C 1
ATOM 10010 O O . THR B 1 587 ? -26.828 -47.188 -9.297 1 95.31 587 THR B O 1
ATOM 10013 N N . ALA B 1 588 ? -27.125 -45.094 -9.883 1 94.56 588 ALA B N 1
ATOM 10014 C CA . ALA B 1 588 ? -28.562 -45.281 -9.836 1 94.56 588 ALA B CA 1
ATOM 10015 C C . ALA B 1 588 ? -29.031 -46.219 -10.938 1 94.56 588 ALA B C 1
ATOM 10017 O O . ALA B 1 588 ? -29.984 -47 -10.758 1 94.56 588 ALA B O 1
ATOM 10018 N N . THR B 1 589 ? -28.375 -46.25 -12.039 1 92.31 589 THR B N 1
ATOM 10019 C CA . THR B 1 589 ? -28.766 -47.094 -13.164 1 92.31 589 THR B CA 1
ATOM 10020 C C . THR B 1 589 ? -27.859 -48.312 -13.258 1 92.31 589 THR B C 1
ATOM 10022 O O . THR B 1 589 ? -28.25 -49.344 -13.805 1 92.31 589 THR B O 1
ATOM 10025 N N . ARG B 1 590 ? -26.656 -48.188 -12.688 1 91.19 590 ARG B N 1
ATOM 10026 C CA . ARG B 1 590 ? -25.688 -49.281 -12.672 1 91.19 590 ARG B CA 1
ATOM 10027 C C . ARG B 1 590 ? -25.078 -49.438 -11.281 1 91.19 590 ARG B C 1
ATOM 10029 O O . ARG B 1 590 ? -23.938 -49.062 -11.055 1 91.19 590 ARG B O 1
ATOM 10036 N N . PRO B 1 591 ? -25.766 -50.125 -10.414 1 92.81 591 PRO B N 1
ATOM 10037 C CA . PRO B 1 591 ? -25.312 -50.219 -9.016 1 92.81 591 PRO B CA 1
ATOM 10038 C C . PRO B 1 591 ? -23.984 -50.938 -8.867 1 92.81 591 PRO B C 1
ATOM 10040 O O . PRO B 1 591 ? -23.734 -51.938 -9.578 1 92.81 591 PRO B O 1
ATOM 10043 N N . LEU B 1 592 ? -23.203 -50.5 -7.969 1 95.06 592 LEU B N 1
ATOM 10044 C CA . LEU B 1 592 ? -21.953 -51.125 -7.609 1 95.06 592 LEU B CA 1
ATOM 10045 C C . LEU B 1 592 ? -22.078 -51.875 -6.293 1 95.06 592 LEU B C 1
ATOM 10047 O O . LEU B 1 592 ? -22.797 -51.469 -5.395 1 95.06 592 LEU B O 1
ATOM 10051 N N . LYS B 1 593 ? -21.359 -52.938 -6.207 1 93.06 593 LYS B N 1
ATOM 10052 C CA . LYS B 1 593 ? -21.375 -53.75 -4.984 1 93.06 593 LYS B CA 1
ATOM 10053 C C . LYS B 1 593 ? -20.234 -53.312 -4.047 1 93.06 593 LYS B C 1
ATOM 10055 O O . LYS B 1 593 ? -19.328 -52.594 -4.445 1 93.06 593 LYS B O 1
ATOM 10060 N N . THR B 1 594 ? -20.469 -53.719 -2.781 1 94.69 594 THR B N 1
ATOM 10061 C CA . THR B 1 594 ? -19.344 -53.594 -1.85 1 94.69 594 THR B CA 1
ATOM 10062 C C . THR B 1 594 ? -18.156 -54.438 -2.33 1 94.69 594 THR B C 1
ATOM 10064 O O . THR B 1 594 ? -18.312 -55.531 -2.828 1 94.69 594 THR B O 1
ATOM 10067 N N . ALA B 1 595 ? -17.109 -53.812 -2.326 1 94.44 595 ALA B N 1
ATOM 10068 C CA . ALA B 1 595 ? -15.859 -54.469 -2.732 1 94.44 595 ALA B CA 1
ATOM 10069 C C . ALA B 1 595 ? -14.727 -54.125 -1.765 1 94.44 595 ALA B C 1
ATOM 10071 O O . ALA B 1 595 ? -14.641 -53 -1.263 1 94.44 595 ALA B O 1
ATOM 10072 N N . ASP B 1 596 ? -13.969 -55.156 -1.4 1 94.44 596 ASP B N 1
ATOM 10073 C CA . ASP B 1 596 ? -12.812 -55 -0.516 1 94.44 596 ASP B CA 1
ATOM 10074 C C . ASP B 1 596 ? -13.234 -54.438 0.843 1 94.44 596 ASP B C 1
ATOM 10076 O O . ASP B 1 596 ? -12.516 -53.656 1.448 1 94.44 596 ASP B O 1
ATOM 10080 N N . GLY B 1 597 ? -14.43 -54.688 1.192 1 94.62 597 GLY B N 1
ATOM 10081 C CA . GLY B 1 597 ? -14.922 -54.344 2.518 1 94.62 597 GLY B CA 1
ATOM 10082 C C . GLY B 1 597 ? -15.484 -52.938 2.604 1 94.62 597 GLY B C 1
ATOM 10083 O O . GLY B 1 597 ? -15.836 -52.469 3.688 1 94.62 597 GLY B O 1
ATOM 10084 N N . PHE B 1 598 ? -15.633 -52.25 1.472 1 97.25 598 PHE B N 1
ATOM 10085 C CA . PHE B 1 598 ? -16.109 -50.875 1.487 1 97.25 598 PHE B CA 1
ATOM 10086 C C . PHE B 1 598 ? -17.234 -50.688 0.49 1 97.25 598 PHE B C 1
ATOM 10088 O O . PHE B 1 598 ? -17.203 -51.25 -0.609 1 97.25 598 PHE B O 1
ATOM 10095 N N . THR B 1 599 ? -18.219 -49.906 0.881 1 97.25 599 THR B N 1
ATOM 10096 C CA . THR B 1 599 ? -19.297 -49.5 -0.018 1 97.25 599 THR B CA 1
ATOM 10097 C C . THR B 1 599 ? -18.781 -48.594 -1.115 1 97.25 599 THR B C 1
ATOM 10099 O O . THR B 1 599 ? -17.688 -48.031 -1.002 1 97.25 599 THR B O 1
ATOM 10102 N N . PRO B 1 600 ? -19.531 -48.438 -2.188 1 96.94 600 PRO B N 1
ATOM 10103 C CA . PRO B 1 600 ? -19.094 -47.5 -3.234 1 96.94 600 PRO B CA 1
ATOM 10104 C C . PRO B 1 600 ? -18.859 -46.094 -2.707 1 96.94 600 PRO B C 1
ATOM 10106 O O . PRO B 1 600 ? -17.875 -45.438 -3.09 1 96.94 600 PRO B O 1
ATOM 10109 N N . ALA B 1 601 ? -19.703 -45.625 -1.806 1 97.88 601 ALA B N 1
ATOM 10110 C CA . ALA B 1 601 ? -19.531 -44.312 -1.215 1 97.88 601 ALA B CA 1
ATOM 10111 C C . ALA B 1 601 ? -18.219 -44.25 -0.428 1 97.88 601 ALA B C 1
ATOM 10113 O O . ALA B 1 601 ? -17.484 -43.25 -0.526 1 97.88 601 ALA B O 1
ATOM 10114 N N . GLN B 1 602 ? -17.984 -45.25 0.34 1 98.31 602 GLN B N 1
ATOM 10115 C CA . GLN B 1 602 ? -16.75 -45.312 1.116 1 98.31 602 GLN B CA 1
ATOM 10116 C C . GLN B 1 602 ? -15.531 -45.344 0.205 1 98.31 602 GLN B C 1
ATOM 10118 O O . GLN B 1 602 ? -14.547 -44.625 0.453 1 98.31 602 GLN B O 1
ATOM 10123 N N . ARG B 1 603 ? -15.57 -46.094 -0.842 1 98.12 603 ARG B N 1
ATOM 10124 C CA . ARG B 1 603 ? -14.453 -46.219 -1.777 1 98.12 603 ARG B CA 1
ATOM 10125 C C . ARG B 1 603 ? -14.211 -44.875 -2.488 1 98.12 603 ARG B C 1
ATOM 10127 O O . ARG B 1 603 ? -13.062 -44.531 -2.795 1 98.12 603 ARG B O 1
ATOM 10134 N N . PHE B 1 604 ? -15.258 -44.094 -2.744 1 98.5 604 PHE B N 1
ATOM 10135 C CA . PHE B 1 604 ? -15.148 -42.781 -3.316 1 98.5 604 PHE B CA 1
ATOM 10136 C C . PHE B 1 604 ? -14.281 -41.875 -2.443 1 98.5 604 PHE B C 1
ATOM 10138 O O . PHE B 1 604 ? -13.336 -41.25 -2.93 1 98.5 604 PHE B O 1
ATOM 10145 N N . PHE B 1 605 ? -14.547 -41.844 -1.2 1 98.81 605 PHE B N 1
ATOM 10146 C CA . PHE B 1 605 ? -13.852 -40.938 -0.295 1 98.81 605 PHE B CA 1
ATOM 10147 C C . PHE B 1 605 ? -12.422 -41.438 -0.042 1 98.81 605 PHE B C 1
ATOM 10149 O O . PHE B 1 605 ? -11.516 -40.625 0.133 1 98.81 605 PHE B O 1
ATOM 10156 N N . ILE B 1 606 ? -12.219 -42.75 0.002 1 98.56 606 ILE B N 1
ATOM 10157 C CA . ILE B 1 606 ? -10.883 -43.281 0.166 1 98.56 606 ILE B CA 1
ATOM 10158 C C . ILE B 1 606 ? -10.031 -42.969 -1.055 1 98.56 606 ILE B C 1
ATOM 10160 O O . ILE B 1 606 ? -8.867 -42.562 -0.919 1 98.56 606 ILE B O 1
ATOM 10164 N N . ALA B 1 607 ? -10.641 -43.094 -2.236 1 98.19 607 ALA B N 1
ATOM 10165 C CA . ALA B 1 607 ? -9.945 -42.719 -3.467 1 98.19 607 ALA B CA 1
ATOM 10166 C C . ALA B 1 607 ? -9.578 -41.25 -3.473 1 98.19 607 ALA B C 1
ATOM 10168 O O . ALA B 1 607 ? -8.469 -40.875 -3.861 1 98.19 607 ALA B O 1
ATOM 10169 N N . TYR B 1 608 ? -10.492 -40.406 -3.01 1 98.44 608 TYR B N 1
ATOM 10170 C CA . TYR B 1 608 ? -10.242 -38.969 -2.941 1 98.44 608 TYR B CA 1
ATOM 10171 C C . TYR B 1 608 ? -9.047 -38.656 -2.047 1 98.44 608 TYR B C 1
ATOM 10173 O O . TYR B 1 608 ? -8.141 -37.938 -2.445 1 98.44 608 TYR B O 1
ATOM 10181 N N . ALA B 1 609 ? -9.062 -39.188 -0.898 1 98.56 609 ALA B N 1
ATOM 10182 C CA . ALA B 1 609 ? -7.973 -38.938 0.047 1 98.56 609 ALA B CA 1
ATOM 10183 C C . ALA B 1 609 ? -6.641 -39.438 -0.505 1 98.56 609 ALA B C 1
ATOM 10185 O O . ALA B 1 609 ? -5.602 -38.812 -0.286 1 98.56 609 ALA B O 1
ATOM 10186 N N . GLY B 1 610 ? -6.703 -40.562 -1.183 1 97.38 610 GLY B N 1
ATOM 10187 C CA . GLY B 1 610 ? -5.496 -41.156 -1.753 1 97.38 610 GLY B CA 1
ATOM 10188 C C . GLY B 1 610 ? -4.785 -40.219 -2.713 1 97.38 610 GLY B C 1
ATOM 10189 O O . GLY B 1 610 ? -3.561 -40.25 -2.832 1 97.38 610 GLY B O 1
ATOM 10190 N N . VAL B 1 611 ? -5.5 -39.375 -3.389 1 96.62 611 VAL B N 1
ATOM 10191 C CA . VAL B 1 611 ? -4.965 -38.406 -4.336 1 96.62 611 VAL B CA 1
ATOM 10192 C C . VAL B 1 611 ? -4.031 -37.438 -3.615 1 96.62 611 VAL B C 1
ATOM 10194 O O . VAL B 1 611 ? -3.045 -36.969 -4.188 1 96.62 611 VAL B O 1
ATOM 10197 N N . TRP B 1 612 ? -4.242 -37.219 -2.344 1 97.38 612 TRP B N 1
ATOM 10198 C CA . TRP B 1 612 ? -3.564 -36.125 -1.63 1 97.38 612 TRP B CA 1
ATOM 10199 C C . TRP B 1 612 ? -2.535 -36.688 -0.652 1 97.38 612 TRP B C 1
ATOM 10201 O O . TRP B 1 612 ? -1.867 -35.938 0.055 1 97.38 612 TRP B O 1
ATOM 10211 N N . GLY B 1 613 ? -2.391 -38.031 -0.548 1 96.88 613 GLY B N 1
ATOM 10212 C CA . GLY B 1 613 ? -1.396 -38.625 0.34 1 96.88 613 GLY B CA 1
ATOM 10213 C C . GLY B 1 613 ? 0.015 -38.156 0.044 1 96.88 613 GLY B C 1
ATOM 10214 O O . GLY B 1 613 ? 0.448 -38.156 -1.11 1 96.88 613 GLY B O 1
ATOM 10215 N N . GLN B 1 614 ? 0.777 -37.75 1.173 1 97.5 614 GLN B N 1
ATOM 10216 C CA . GLN B 1 614 ? 2.127 -37.25 0.937 1 97.5 614 GLN B CA 1
ATOM 10217 C C . GLN B 1 614 ? 2.936 -37.219 2.23 1 97.5 614 GLN B C 1
ATOM 10219 O O . GLN B 1 614 ? 2.367 -37.25 3.324 1 97.5 614 GLN B O 1
ATOM 10224 N N . ASN B 1 615 ? 4.211 -37.25 2.094 1 98.06 615 ASN B N 1
ATOM 10225 C CA . ASN B 1 615 ? 5.18 -36.844 3.107 1 98.06 615 ASN B CA 1
ATOM 10226 C C . ASN B 1 615 ? 5.852 -35.531 2.75 1 98.06 615 ASN B C 1
ATOM 10228 O O . ASN B 1 615 ? 6.141 -35.281 1.581 1 98.06 615 ASN B O 1
ATOM 10232 N N . ILE B 1 616 ? 6.082 -34.688 3.77 1 98.12 616 ILE B N 1
ATOM 10233 C CA . ILE B 1 616 ? 6.539 -33.312 3.486 1 98.12 616 ILE B CA 1
ATOM 10234 C C . ILE B 1 616 ? 7.414 -32.812 4.633 1 98.12 616 ILE B C 1
ATOM 10236 O O . ILE B 1 616 ? 7.176 -33.156 5.793 1 98.12 616 ILE B O 1
ATOM 10240 N N . THR B 1 617 ? 8.477 -31.984 4.328 1 97.38 617 THR B N 1
ATOM 10241 C CA . THR B 1 617 ? 9.344 -31.406 5.344 1 97.38 617 THR B CA 1
ATOM 10242 C C . THR B 1 617 ? 8.703 -30.156 5.957 1 97.38 617 THR B C 1
ATOM 10244 O O . THR B 1 617 ? 7.809 -29.562 5.363 1 97.38 617 THR B O 1
ATOM 10247 N N . GLU B 1 618 ? 9.172 -29.812 7.102 1 96.31 618 GLU B N 1
ATOM 10248 C CA . GLU B 1 618 ? 8.711 -28.578 7.738 1 96.31 618 GLU B CA 1
ATOM 10249 C C . GLU B 1 618 ? 9.078 -27.359 6.902 1 96.31 618 GLU B C 1
ATOM 10251 O O . GLU B 1 618 ? 8.289 -26.406 6.793 1 96.31 618 GLU B O 1
ATOM 10256 N N . GLN B 1 619 ? 10.297 -27.297 6.301 1 96.44 619 GLN B N 1
ATOM 10257 C CA . GLN B 1 619 ? 10.75 -26.188 5.469 1 96.44 619 GLN B CA 1
ATOM 10258 C C . GLN B 1 619 ? 9.828 -25.984 4.27 1 96.44 619 GLN B C 1
ATOM 10260 O O . GLN B 1 619 ? 9.469 -24.859 3.932 1 96.44 619 GLN B O 1
ATOM 10265 N N . GLU B 1 620 ? 9.383 -27.078 3.713 1 97.44 620 GLU B N 1
ATOM 10266 C CA . GLU B 1 620 ? 8.492 -27 2.559 1 97.44 620 GLU B CA 1
ATOM 10267 C C . GLU B 1 620 ? 7.105 -26.531 2.967 1 97.44 620 GLU B C 1
ATOM 10269 O O . GLU B 1 620 ? 6.441 -25.812 2.213 1 97.44 620 GLU B O 1
ATOM 10274 N N . ILE B 1 621 ? 6.637 -26.953 4.109 1 97.44 621 ILE B N 1
ATOM 10275 C CA . ILE B 1 621 ? 5.363 -26.453 4.621 1 97.44 621 ILE B CA 1
ATOM 10276 C C . ILE B 1 621 ? 5.414 -24.922 4.734 1 97.44 621 ILE B C 1
ATOM 10278 O O . ILE B 1 621 ? 4.508 -24.234 4.266 1 97.44 621 ILE B O 1
ATOM 10282 N N . ARG B 1 622 ? 6.5 -24.391 5.262 1 95.31 622 ARG B N 1
ATOM 10283 C CA . ARG B 1 622 ? 6.672 -22.953 5.422 1 95.31 622 ARG B CA 1
ATOM 10284 C C . ARG B 1 622 ? 6.715 -22.25 4.066 1 95.31 622 ARG B C 1
ATOM 10286 O O . ARG B 1 622 ? 6.125 -21.172 3.895 1 95.31 622 ARG B O 1
ATOM 10293 N N . ASN B 1 623 ? 7.41 -22.844 3.158 1 95.31 623 ASN B N 1
ATOM 10294 C CA . ASN B 1 623 ? 7.484 -22.297 1.808 1 95.31 623 ASN B CA 1
ATOM 10295 C C . ASN B 1 623 ? 6.109 -22.25 1.145 1 95.31 623 ASN B C 1
ATOM 10297 O O . ASN B 1 623 ? 5.715 -21.219 0.591 1 95.31 623 ASN B O 1
ATOM 10301 N N . ARG B 1 624 ? 5.355 -23.312 1.258 1 96 624 ARG B N 1
ATOM 10302 C CA . ARG B 1 624 ? 4.082 -23.422 0.559 1 96 624 ARG B CA 1
ATOM 10303 C C . ARG B 1 624 ? 3.029 -22.516 1.171 1 96 624 ARG B C 1
ATOM 10305 O O . ARG B 1 624 ? 2.166 -21.984 0.462 1 96 624 ARG B O 1
ATOM 10312 N N . VAL B 1 625 ? 3.096 -22.312 2.441 1 93.75 625 VAL B N 1
ATOM 10313 C CA . VAL B 1 625 ? 2.17 -21.391 3.086 1 93.75 625 VAL B CA 1
ATOM 10314 C C . VAL B 1 625 ? 2.307 -20 2.465 1 93.75 625 VAL B C 1
ATOM 10316 O O . VAL B 1 625 ? 1.319 -19.281 2.328 1 93.75 625 VAL B O 1
ATOM 10319 N N . LYS B 1 626 ? 3.475 -19.688 1.962 1 91.62 626 LYS B N 1
ATOM 10320 C CA . LYS B 1 626 ? 3.754 -18.359 1.407 1 91.62 626 LYS B CA 1
ATOM 10321 C C . LYS B 1 626 ? 3.494 -18.328 -0.096 1 91.62 626 LYS B C 1
ATOM 10323 O O . LYS B 1 626 ? 3.215 -17.266 -0.662 1 91.62 626 LYS B O 1
ATOM 10328 N N . THR B 1 627 ? 3.58 -19.5 -0.728 1 93.94 627 THR B N 1
ATOM 10329 C CA . THR B 1 627 ? 3.754 -19.406 -2.172 1 93.94 627 THR B CA 1
ATOM 10330 C C . THR B 1 627 ? 2.68 -20.203 -2.904 1 93.94 627 THR B C 1
ATOM 10332 O O . THR B 1 627 ? 2.416 -19.969 -4.086 1 93.94 627 THR B O 1
ATOM 10335 N N . ASP B 1 628 ? 2.102 -21.156 -2.238 1 96.12 628 ASP B N 1
ATOM 10336 C CA . ASP B 1 628 ? 1.212 -22.078 -2.928 1 96.12 628 ASP B CA 1
ATOM 10337 C C . ASP B 1 628 ? -0.25 -21.781 -2.604 1 96.12 628 ASP B C 1
ATOM 10339 O O . ASP B 1 628 ? -0.651 -21.812 -1.438 1 96.12 628 ASP B O 1
ATOM 10343 N N . PRO B 1 629 ? -1.042 -21.562 -3.572 1 97 629 PRO B N 1
ATOM 10344 C CA . PRO B 1 629 ? -2.447 -21.25 -3.307 1 97 629 PRO B CA 1
ATOM 10345 C C . PRO B 1 629 ? -3.246 -22.469 -2.834 1 97 629 PRO B C 1
ATOM 10347 O O . PRO B 1 629 ? -4.41 -22.328 -2.449 1 97 629 PRO B O 1
ATOM 10350 N N . HIS B 1 630 ? -2.637 -23.625 -2.775 1 97.62 630 HIS B N 1
ATOM 10351 C CA . HIS B 1 630 ? -3.342 -24.812 -2.32 1 97.62 630 HIS B CA 1
ATOM 10352 C C . HIS B 1 630 ? -3.09 -25.078 -0.838 1 97.62 630 HIS B C 1
ATOM 10354 O O . HIS B 1 630 ? -1.987 -24.844 -0.34 1 97.62 630 HIS B O 1
ATOM 10360 N N . SER B 1 631 ? -4.102 -25.609 -0.213 1 98 631 SER B N 1
ATOM 10361 C CA . SER B 1 631 ? -3.902 -26.156 1.129 1 98 631 SER B CA 1
ATOM 10362 C C . SER B 1 631 ? -2.994 -27.375 1.105 1 98 631 SER B C 1
ATOM 10364 O O . SER B 1 631 ? -2.867 -28.047 0.075 1 98 631 SER B O 1
ATOM 10366 N N . LEU B 1 632 ? -2.381 -27.672 2.26 1 97.56 632 LEU B N 1
ATOM 10367 C CA . LEU B 1 632 ? -1.576 -28.875 2.381 1 97.56 632 LEU B CA 1
ATOM 10368 C C . LEU B 1 632 ? -2.439 -30.125 2.209 1 97.56 632 LEU B C 1
ATOM 10370 O O . LEU B 1 632 ? -3.625 -30.109 2.545 1 97.56 632 LEU B O 1
ATOM 10374 N N . GLY B 1 633 ? -1.834 -31.266 1.738 1 97.62 633 GLY B N 1
ATOM 10375 C CA . GLY B 1 633 ? -2.545 -32.5 1.437 1 97.62 633 GLY B CA 1
ATOM 10376 C C . GLY B 1 633 ? -3.49 -32.938 2.541 1 97.62 633 GLY B C 1
ATOM 10377 O O . GLY B 1 633 ? -4.664 -33.219 2.287 1 97.62 633 GLY B O 1
ATOM 10378 N N . ARG B 1 634 ? -3.072 -32.875 3.748 1 97.69 634 ARG B N 1
ATOM 10379 C CA . ARG B 1 634 ? -3.887 -33.25 4.895 1 97.69 634 ARG B CA 1
ATOM 10380 C C . ARG B 1 634 ? -5.16 -32.406 4.969 1 97.69 634 ARG B C 1
ATOM 10382 O O . ARG B 1 634 ? -6.242 -32.938 5.23 1 97.69 634 ARG B O 1
ATOM 10389 N N . TRP B 1 635 ? -5.008 -31.172 4.648 1 98 635 TRP B N 1
ATOM 10390 C CA . TRP B 1 635 ? -6.113 -30.25 4.902 1 98 635 TRP B CA 1
ATOM 10391 C C . TRP B 1 635 ? -7.035 -30.172 3.689 1 98 635 TRP B C 1
ATOM 10393 O O . TRP B 1 635 ? -8.164 -29.672 3.795 1 98 635 TRP B O 1
ATOM 10403 N N . ARG B 1 636 ? -6.562 -30.625 2.549 1 98.25 636 ARG B N 1
ATOM 10404 C CA . ARG B 1 636 ? -7.488 -30.828 1.438 1 98.25 636 ARG B CA 1
ATOM 10405 C C . ARG B 1 636 ? -8.477 -31.953 1.741 1 98.25 636 ARG B C 1
ATOM 10407 O O . ARG B 1 636 ? -9.578 -31.984 1.188 1 98.25 636 ARG B O 1
ATOM 10414 N N . VAL B 1 637 ? -8.07 -32.844 2.715 1 98.5 637 VAL B N 1
ATOM 10415 C CA . VAL B 1 637 ? -8.922 -33.969 3.092 1 98.5 637 VAL B CA 1
ATOM 10416 C C . VAL B 1 637 ? -9.641 -33.656 4.398 1 98.5 637 VAL B C 1
ATOM 10418 O O . VAL B 1 637 ? -10.844 -33.375 4.402 1 98.5 637 VAL B O 1
ATOM 10421 N N . ASP B 1 638 ? -8.859 -33.438 5.441 1 98.12 638 ASP B N 1
ATOM 10422 C CA . ASP B 1 638 ? -9.43 -33.25 6.773 1 98.12 638 ASP B CA 1
ATOM 10423 C C . ASP B 1 638 ? -10.094 -31.891 6.91 1 98.12 638 ASP B C 1
ATOM 10425 O O . ASP B 1 638 ? -10.906 -31.688 7.812 1 98.12 638 ASP B O 1
ATOM 10429 N N . GLY B 1 639 ? -9.773 -31 6.059 1 97.5 639 GLY B N 1
ATOM 10430 C CA . GLY B 1 639 ? -10.406 -29.688 6.07 1 97.5 639 GLY B CA 1
ATOM 10431 C C . GLY B 1 639 ? -11.68 -29.641 5.238 1 97.5 639 GLY B C 1
ATOM 10432 O O . GLY B 1 639 ? -12.578 -28.844 5.516 1 97.5 639 GLY B O 1
ATOM 10433 N N . ALA B 1 640 ? -11.82 -30.5 4.273 1 97.81 640 ALA B N 1
ATOM 10434 C CA . ALA B 1 640 ? -12.961 -30.484 3.359 1 97.81 640 ALA B CA 1
ATOM 10435 C C . ALA B 1 640 ? -14.055 -31.438 3.816 1 97.81 640 ALA B C 1
ATOM 10437 O O . ALA B 1 640 ? -15.227 -31.078 3.883 1 97.81 640 ALA B O 1
ATOM 10438 N N . LEU B 1 641 ? -13.734 -32.625 4.246 1 98.25 641 LEU B N 1
ATOM 10439 C CA . LEU B 1 641 ? -14.672 -33.719 4.441 1 98.25 641 LEU B CA 1
ATOM 10440 C C . LEU B 1 641 ? -15.641 -33.406 5.582 1 98.25 641 LEU B C 1
ATOM 10442 O O . LEU B 1 641 ? -16.828 -33.75 5.5 1 98.25 641 LEU B O 1
ATOM 10446 N N . PRO B 1 642 ? -15.211 -32.688 6.641 1 97.88 642 PRO B N 1
ATOM 10447 C CA . PRO B 1 642 ? -16.156 -32.406 7.723 1 97.88 642 PRO B CA 1
ATOM 10448 C C . PRO B 1 642 ? -17.312 -31.531 7.27 1 97.88 642 PRO B C 1
ATOM 10450 O O . PRO B 1 642 ? -18.312 -31.391 8 1 97.88 642 PRO B O 1
ATOM 10453 N N . HIS B 1 643 ? -17.219 -31.047 6.094 1 97.81 643 HIS B N 1
ATOM 10454 C CA . HIS B 1 643 ? -18.266 -30.172 5.59 1 97.81 643 HIS B CA 1
ATOM 10455 C C . HIS B 1 643 ? -19.109 -30.875 4.539 1 97.81 643 HIS B C 1
ATOM 10457 O O . HIS B 1 643 ? -19.984 -30.266 3.92 1 97.81 643 HIS B O 1
ATOM 10463 N N . ILE B 1 644 ? -18.891 -32.188 4.285 1 97.56 644 ILE B N 1
ATOM 10464 C CA . ILE B 1 644 ? -19.562 -32.969 3.254 1 97.56 644 ILE B CA 1
ATOM 10465 C C . ILE B 1 644 ? -20.531 -33.938 3.9 1 97.56 644 ILE B C 1
ATOM 10467 O O . ILE B 1 644 ? -20.109 -34.969 4.426 1 97.56 644 ILE B O 1
ATOM 10471 N N . ASP B 1 645 ? -21.797 -33.812 3.729 1 96.44 645 ASP B N 1
ATOM 10472 C CA . ASP B 1 645 ? -22.828 -34.625 4.371 1 96.44 645 ASP B CA 1
ATOM 10473 C C . ASP B 1 645 ? -22.688 -36.094 3.957 1 96.44 645 ASP B C 1
ATOM 10475 O O . ASP B 1 645 ? -22.875 -37 4.777 1 96.44 645 ASP B O 1
ATOM 10479 N N . ALA B 1 646 ? -22.344 -36.281 2.705 1 97.19 646 ALA B N 1
ATOM 10480 C CA . ALA B 1 646 ? -22.25 -37.656 2.189 1 97.19 646 ALA B CA 1
ATOM 10481 C C . ALA B 1 646 ? -21.172 -38.438 2.932 1 97.19 646 ALA B C 1
ATOM 10483 O O . ALA B 1 646 ? -21.297 -39.656 3.096 1 97.19 646 ALA B O 1
ATOM 10484 N N . TRP B 1 647 ? -20.156 -37.781 3.43 1 98.38 647 TRP B N 1
ATOM 10485 C CA . TRP B 1 647 ? -19.094 -38.438 4.168 1 98.38 647 TRP B CA 1
ATOM 10486 C C . TRP B 1 647 ? -19.578 -38.906 5.527 1 98.38 647 TRP B C 1
ATOM 10488 O O . TRP B 1 647 ? -19.203 -40 5.988 1 98.38 647 TRP B O 1
ATOM 10498 N N . TYR B 1 648 ? -20.453 -38.156 6.152 1 98 648 TYR B N 1
ATOM 10499 C CA . TYR B 1 648 ? -21.062 -38.562 7.418 1 98 648 TYR B CA 1
ATOM 10500 C C . TYR B 1 648 ? -21.859 -39.844 7.262 1 98 648 TYR B C 1
ATOM 10502 O O . TYR B 1 648 ? -21.75 -40.75 8.094 1 98 648 TYR B O 1
ATOM 10510 N N . GLU B 1 649 ? -22.594 -39.906 6.184 1 97.31 649 GLU B N 1
ATOM 10511 C CA . GLU B 1 649 ? -23.438 -41.062 5.906 1 97.31 649 GLU B CA 1
ATOM 10512 C C . GLU B 1 649 ? -22.578 -42.312 5.598 1 97.31 649 GLU B C 1
ATOM 10514 O O . GLU B 1 649 ? -22.859 -43.406 6.09 1 97.31 649 GLU B O 1
ATOM 10519 N N . ALA B 1 650 ? -21.547 -42.094 4.867 1 98.12 650 ALA B N 1
ATOM 10520 C CA . ALA B 1 650 ? -20.703 -43.188 4.395 1 98.12 650 ALA B CA 1
ATOM 10521 C C . ALA B 1 650 ? -19.938 -43.844 5.547 1 98.12 650 ALA B C 1
ATOM 10523 O O . ALA B 1 650 ? -19.734 -45.062 5.574 1 98.12 650 ALA B O 1
ATOM 10524 N N . PHE B 1 651 ? -19.562 -43.031 6.523 1 98.19 651 PHE B N 1
ATOM 10525 C CA . PHE B 1 651 ? -18.656 -43.562 7.535 1 98.19 651 PHE B CA 1
ATOM 10526 C C . PHE B 1 651 ? -19.297 -43.5 8.922 1 98.19 651 PHE B C 1
ATOM 10528 O O . PHE B 1 651 ? -18.625 -43.75 9.93 1 98.19 651 PHE B O 1
ATOM 10535 N N . GLY B 1 652 ? -20.516 -43.125 8.992 1 97.19 652 GLY B N 1
ATOM 10536 C CA . GLY B 1 652 ? -21.25 -43.125 10.242 1 97.19 652 GLY B CA 1
ATOM 10537 C C . GLY B 1 652 ? -20.688 -42.156 11.281 1 97.19 652 GLY B C 1
ATOM 10538 O O . GLY B 1 652 ? -20.469 -42.562 12.43 1 97.19 652 GLY B O 1
ATOM 10539 N N . VAL B 1 653 ? -20.391 -40.938 10.93 1 98 653 VAL B N 1
ATOM 10540 C CA . VAL B 1 653 ? -19.781 -39.938 11.805 1 98 653 VAL B CA 1
ATOM 10541 C C . VAL B 1 653 ? -20.844 -39.375 12.766 1 98 653 VAL B C 1
ATOM 10543 O O . VAL B 1 653 ? -21.938 -39.031 12.344 1 98 653 VAL B O 1
ATOM 10546 N N . THR B 1 654 ? -20.516 -39.281 14.055 1 96.81 654 THR B N 1
ATOM 10547 C CA . THR B 1 654 ? -21.438 -38.844 15.094 1 96.81 654 THR B CA 1
ATOM 10548 C C . THR B 1 654 ? -20.844 -37.688 15.891 1 96.81 654 THR B C 1
ATOM 10550 O O . THR B 1 654 ? -19.656 -37.375 15.766 1 96.81 654 THR B O 1
ATOM 10553 N N . PRO B 1 655 ? -21.609 -36.969 16.719 1 96.69 655 PRO B N 1
ATOM 10554 C CA . PRO B 1 655 ? -21.125 -35.844 17.5 1 96.69 655 PRO B CA 1
ATOM 10555 C C . PRO B 1 655 ? -19.984 -36.219 18.453 1 96.69 655 PRO B C 1
ATOM 10557 O O . PRO B 1 655 ? -19.297 -35.344 18.953 1 96.69 655 PRO B O 1
ATOM 10560 N N . ALA B 1 656 ? -19.734 -37.406 18.719 1 96.75 656 ALA B N 1
ATOM 10561 C CA . ALA B 1 656 ? -18.688 -37.875 19.625 1 96.75 656 ALA B CA 1
ATOM 10562 C C . ALA B 1 656 ? -17.328 -37.906 18.906 1 96.75 656 ALA B C 1
ATOM 10564 O O . ALA B 1 656 ? -16.281 -38.031 19.547 1 96.75 656 ALA B O 1
ATOM 10565 N N . ASP B 1 657 ? -17.406 -37.812 17.609 1 97.38 657 ASP B N 1
ATOM 10566 C CA . ASP B 1 657 ? -16.203 -37.969 16.812 1 97.38 657 ASP B CA 1
ATOM 10567 C C . ASP B 1 657 ? -15.445 -36.625 16.672 1 97.38 657 ASP B C 1
ATOM 10569 O O . ASP B 1 657 ? -16.062 -35.562 16.672 1 97.38 657 ASP B O 1
ATOM 10573 N N . LYS B 1 658 ? -14.141 -36.625 16.484 1 96.75 658 LYS B N 1
ATOM 10574 C CA . LYS B 1 658 ? -13.266 -35.438 16.5 1 96.75 658 LYS B CA 1
ATOM 10575 C C . LYS B 1 658 ? -13.539 -34.531 15.297 1 96.75 658 LYS B C 1
ATOM 10577 O O . LYS B 1 658 ? -13.422 -33.312 15.383 1 96.75 658 LYS B O 1
ATOM 10582 N N . MET B 1 659 ? -13.898 -35.125 14.125 1 97.44 659 MET B N 1
ATOM 10583 C CA . MET B 1 659 ? -14.055 -34.344 12.898 1 97.44 659 MET B CA 1
ATOM 10584 C C . MET B 1 659 ? -15.492 -33.875 12.727 1 97.44 659 MET B C 1
ATOM 10586 O O . MET B 1 659 ? -15.836 -33.25 11.719 1 97.44 659 MET B O 1
ATOM 10590 N N . TYR B 1 660 ? -16.344 -34.188 13.688 1 97.88 660 TYR B N 1
ATOM 10591 C CA . TYR B 1 660 ? -17.766 -33.844 13.586 1 97.88 660 TYR B CA 1
ATOM 10592 C C . TYR B 1 660 ? -17.969 -32.312 13.656 1 97.88 660 TYR B C 1
ATOM 10594 O O . TYR B 1 660 ? -17.406 -31.656 14.523 1 97.88 660 TYR B O 1
ATOM 10602 N N . ILE B 1 661 ? -18.672 -31.797 12.727 1 97.62 661 ILE B N 1
ATOM 10603 C CA . ILE B 1 661 ? -19.188 -30.422 12.727 1 97.62 661 ILE B CA 1
ATOM 10604 C C . ILE B 1 661 ? -20.703 -30.438 12.641 1 97.62 661 ILE B C 1
ATOM 10606 O O . ILE B 1 661 ? -21.281 -31.109 11.773 1 97.62 661 ILE B O 1
ATOM 10610 N N . PRO B 1 662 ? -21.406 -29.609 13.523 1 97 662 PRO B N 1
ATOM 10611 C CA . PRO B 1 662 ? -22.859 -29.531 13.406 1 97 662 PRO B CA 1
ATOM 10612 C C . PRO B 1 662 ? -23.312 -29.094 12.016 1 97 662 PRO B C 1
ATOM 10614 O O . PRO B 1 662 ? -22.703 -28.234 11.406 1 97 662 PRO B O 1
ATOM 10617 N N . GLN B 1 663 ? -24.406 -29.766 11.586 1 94.69 663 GLN B N 1
ATOM 10618 C CA . GLN B 1 663 ? -24.875 -29.516 10.234 1 94.69 663 GLN B CA 1
ATOM 10619 C C . GLN B 1 663 ? -25.062 -28.031 9.977 1 94.69 663 GLN B C 1
ATOM 10621 O O . GLN B 1 663 ? -24.75 -27.531 8.898 1 94.69 663 GLN B O 1
ATOM 10626 N N . SER B 1 664 ? -25.484 -27.266 10.984 1 93.62 664 SER B N 1
ATOM 10627 C CA . SER B 1 664 ? -25.766 -25.844 10.844 1 93.62 664 SER B CA 1
ATOM 10628 C C . SER B 1 664 ? -24.484 -25.031 10.695 1 93.62 664 SER B C 1
ATOM 10630 O O . SER B 1 664 ? -24.516 -23.875 10.258 1 93.62 664 SER B O 1
ATOM 10632 N N . GLU B 1 665 ? -23.344 -25.672 11.008 1 94.75 665 GLU B N 1
ATOM 10633 C CA . GLU B 1 665 ? -22.062 -24.969 10.977 1 94.75 665 GLU B CA 1
ATOM 10634 C C . GLU B 1 665 ? -21.219 -25.422 9.781 1 94.75 665 GLU B C 1
ATOM 10636 O O . GLU B 1 665 ? -20.125 -24.906 9.562 1 94.75 665 GLU B O 1
ATOM 10641 N N . ARG B 1 666 ? -21.812 -26.375 9.039 1 96.5 666 ARG B N 1
ATOM 10642 C CA . ARG B 1 666 ? -21.078 -26.844 7.867 1 96.5 666 ARG B CA 1
ATOM 10643 C C . ARG B 1 666 ? -21.156 -25.828 6.734 1 96.5 666 ARG B C 1
ATOM 10645 O O . ARG B 1 666 ? -22.172 -25.141 6.566 1 96.5 666 ARG B O 1
ATOM 10652 N N . LEU B 1 667 ? -20.094 -25.656 6.051 1 94.69 667 LEU B N 1
ATOM 10653 C CA . LEU B 1 667 ? -19.953 -24.672 4.977 1 94.69 667 LEU B CA 1
ATOM 10654 C C . LEU B 1 667 ? -20.812 -25.062 3.777 1 94.69 667 LEU B C 1
ATOM 10656 O O . LEU B 1 667 ? -20.625 -26.125 3.189 1 94.69 667 LEU B O 1
ATOM 10660 N N . GLN B 1 668 ? -21.766 -24.203 3.457 1 88.81 668 GLN B N 1
ATOM 10661 C CA . GLN B 1 668 ? -22.734 -24.516 2.41 1 88.81 668 GLN B CA 1
ATOM 10662 C C . GLN B 1 668 ? -22.594 -23.562 1.23 1 88.81 668 GLN B C 1
ATOM 10664 O O . GLN B 1 668 ? -22.938 -22.375 1.338 1 88.81 668 GLN B O 1
ATOM 10669 N N . LEU B 1 669 ? -21.938 -23.969 0.186 1 90.31 669 LEU B N 1
ATOM 10670 C CA . LEU B 1 669 ? -21.844 -23.141 -1.017 1 90.31 669 LEU B CA 1
ATOM 10671 C C . LEU B 1 669 ? -22.281 -23.922 -2.248 1 90.31 669 LEU B C 1
ATOM 10673 O O . LEU B 1 669 ? -22.922 -23.375 -3.145 1 90.31 669 LEU B O 1
ATOM 10677 N N . TRP B 1 670 ? -21.953 -25.188 -2.264 1 89.75 670 TRP B N 1
ATOM 10678 C CA . TRP B 1 670 ? -22.156 -26 -3.455 1 89.75 670 TRP B CA 1
ATOM 10679 C C . TRP B 1 670 ? -23.359 -26.922 -3.293 1 89.75 670 TRP B C 1
ATOM 10681 O O . TRP B 1 670 ? -23.859 -27.484 -4.27 1 89.75 670 TRP B O 1
#

Solvent-accessible surface area (backbone atoms only — not comparable to full-atom values): 69834 Å² total; per-residue (Å²): 136,80,79,74,75,73,69,79,74,82,72,75,75,73,47,77,36,62,70,73,63,73,68,21,39,22,85,87,40,51,58,45,61,37,42,39,47,14,36,21,37,26,39,39,69,73,43,64,65,50,53,53,38,32,56,39,28,44,63,48,52,40,43,51,52,46,51,52,54,51,41,48,53,48,53,57,43,55,76,54,86,61,60,90,80,37,69,63,32,41,53,24,45,52,41,51,44,54,63,37,58,67,59,29,48,72,49,38,60,59,88,53,43,65,62,52,49,52,49,70,67,39,73,42,55,68,48,45,50,50,48,31,34,75,38,27,76,75,44,45,61,52,52,53,42,75,48,71,41,59,27,50,77,46,30,62,30,32,29,38,37,35,37,77,54,57,44,92,80,69,45,41,61,54,68,66,48,60,55,64,72,46,42,51,50,42,53,51,46,52,51,45,45,23,52,52,37,37,76,72,69,40,51,72,67,54,11,50,53,35,25,48,40,42,50,52,52,31,46,57,50,31,64,34,47,75,50,71,55,63,66,60,39,64,72,78,38,57,40,74,42,40,43,65,57,46,43,57,67,27,68,61,49,60,58,66,59,36,37,45,50,53,67,43,57,64,83,37,41,52,42,34,30,38,28,41,62,66,29,46,52,42,49,21,54,49,53,69,65,55,47,38,67,44,46,44,29,37,26,50,48,44,51,48,69,73,37,33,85,54,40,19,62,70,51,29,50,56,51,37,48,44,64,36,27,68,50,22,54,21,78,41,76,70,57,61,70,58,55,22,44,54,52,46,39,73,63,44,30,57,66,50,19,55,55,46,40,75,73,72,50,59,69,67,60,53,53,52,47,53,50,52,52,51,45,34,50,54,26,42,52,52,35,55,68,65,42,83,77,54,50,70,67,36,42,52,48,49,50,52,26,62,72,50,51,40,81,44,66,34,62,68,92,69,77,86,80,63,73,84,52,70,70,54,83,89,50,54,55,49,60,37,52,51,39,39,52,50,41,52,53,51,49,49,48,73,61,28,58,65,28,56,50,63,84,69,66,70,95,66,38,22,61,37,70,54,69,46,52,42,54,44,66,28,26,36,41,39,23,42,42,38,69,30,65,82,30,28,50,91,56,24,23,64,35,25,32,28,19,20,40,28,20,54,51,25,20,32,57,34,40,52,62,32,87,56,21,45,37,28,38,54,75,4,28,59,38,82,64,56,50,71,67,39,48,52,54,47,51,57,48,50,48,52,54,18,52,56,41,34,67,37,68,79,43,95,94,38,58,40,48,13,70,48,18,32,53,50,52,50,11,50,50,32,2,50,53,22,14,50,49,24,46,51,58,54,32,71,80,52,72,72,67,71,44,96,89,30,45,43,64,41,38,17,54,40,31,36,36,39,53,39,30,57,32,70,35,72,40,30,51,58,46,35,60,70,70,42,48,56,67,57,46,58,46,62,34,59,61,38,49,51,44,37,68,68,53,35,68,55,66,67,56,46,88,88,34,74,46,55,54,60,76,90,73,34,71,77,85,103,136,82,80,77,77,77,74,78,76,79,72,76,76,73,43,77,36,62,68,73,62,74,69,21,37,23,84,86,41,52,59,46,62,35,40,40,48,14,35,21,38,25,39,39,71,74,43,64,63,52,52,53,38,32,56,39,29,44,64,48,53,39,43,52,52,46,51,52,53,52,41,51,53,49,54,56,43,55,76,53,86,62,60,88,82,37,68,64,32,40,53,23,45,52,42,52,45,53,61,36,57,68,60,28,47,72,50,39,60,58,86,52,45,65,61,51,50,52,49,71,66,38,74,40,53,68,48,46,50,51,48,31,34,76,38,27,76,74,44,45,61,52,53,53,42,74,47,72,42,60,28,50,77,46,31,63,30,30,29,36,38,35,37,80,57,56,46,92,81,70,46,40,59,55,68,65,48,60,56,65,70,45,43,52,51,41,53,50,46,53,51,46,45,22,51,50,37,36,76,72,70,41,48,73,68,53,10,50,53,34,26,49,41,42,51,51,51,32,46,56,50,32,66,35,48,74,51,72,53,63,67,60,40,64,71,78,38,57,40,73,42,41,44,65,58,47,44,58,68,27,68,62,48,60,58,67,59,37,39,46,49,53,68,45,58,64,82,38,42,52,43,34,31,37,28,43,62,67,28,46,52,42,49,21,54,52,53,69,66,54,48,38,68,43,47,43,30,37,26,50,46,44,52,47,69,74,38,33,83,52,40,18,65,70,52,27,49,57,52,38,47,44,63,37,27,69,51,22,53,20,77,39,75,70,56,60,70,58,55,22,45,52,54,46,39,75,62,42,30,58,65,52,19,54,56,45,41,77,73,73,50,58,70,66,59,55,53,53,49,53,52,51,52,51,44,34,52,54,25,43,53,52,35,55,68,65,42,83,78,54,50,72,68,37,42,53,48,49,51,51,26,61,72,48,50,41,81,44,66,34,61,68,93,69,78,85,81,62,73,84,50,68,69,54,82,90,50,55,54,49,59,37,52,50,38,38,51,49,41,54,53,50,48,48,48,71,61,28,60,64,26,56,51,62,83,70,66,72,96,65,38,22,62,37,71,53,69,46,53,43,54,45,65,30,28,37,38,40,23,41,41,38,67,32,65,83,30,29,48,91,56,24,22,64,36,24,32,28,19,20,41,28,20,54,52,26,20,32,56,34,40,53,61,32,86,56,21,45,38,28,37,55,76,5,26,59,37,82,64,56,50,71,65,41,49,51,53,48,52,59,48,51,48,54,54,18,52,56,40,35,68,40,67,78,44,97,94,38,56,40,49,16,70,48,18,32,54,50,53,50,11,51,49,32,1,49,53,23,14,50,49,24,47,50,59,53,33,70,80,53,71,73,68,70,46,97,90,31,45,45,64,41,37,17,54,40,30,36,36,41,52,41,29,57,32,70,36,71,40,30,51,58,47,35,60,71,69,41,47,57,67,56,48,59,46,61,33,60,62,39,51,50,45,37,69,67,53,36,68,55,67,66,57,45,87,87,35,75,46,55,54,59,77,91,73,35,71,77,85,101

InterPro domains:
  IPR000718 Peptidase M13 [PS51885] (8-670)
  IPR000718 Peptidase M13 [PTHR11733] (22-660)
  IPR000718 Peptidase M13 [cd08662] (29-659)
  IPR008753 Peptidase M13, N-terminal domain [PF05649] (31-412)
  IPR018497 Peptidase M13, C-terminal domain [PF01431] (466-666)
  IPR018497 Peptidase M13, C-terminal domain [PR00786] (458-470)
  IPR018497 Peptidase M13, C-terminal domain [PR00786] (476-488)
  IPR018497 Peptidase M13, C-terminal domain [PR00786] (497-513)
  IPR018497 Peptidase M13, C-terminal domain [PR00786] (568-579)
  IPR024079 Metallopeptidase, catalytic domain superfamily [G3DSA:3.40.390.10] (26-670)
  IPR042089 Peptidase M13, domain 2 [G3DSA:1.10.1380.10] (57-453)

Nearest PDB structures (foldseek):
  3zuk-assembly2_B  TM=9.635E-01  e=1.273E-50  Mycobacterium tuberculosis H37Rv
  4cth-assembly1_A-2  TM=9.090E-01  e=5.514E-41  Homo sapiens
  4iuw-assembly1_A  TM=9.160E-01  e=3.047E-38  Lacticaseibacillus rhamnosus HN001
  3dwb-assembly1_A  TM=8.872E-01  e=1.213E-38  Homo sapiens
  7k1v-assembly1_A  TM=7.732E-01  e=7.970E-30  Mycobacterium tuberculosis H37Rv

Radius of gyration: 37.4 Å; Cα contacts (8 Å, |Δi|>4): 2182; chains: 2; bounding box: 78×108×99 Å

Secondary structure (DSSP, 8-state):
----------------B----GGG--TTS-TTT-HHHHHHHHHHHHSPPPTT-SEEEHHHHHHHHHHHHHHHHHHHHHTS---TT-HHHHHHHHHHHHH-HHHHHHHTTTTTHHHHHHHHH--SHHHHHHHHHHTTTTTTT--EEEEEEEETTEEEEEEEEEEE---TTSSTHHHH--SHHHHHHHHHHHHHHHHHHHHTT--HHHHHHHHHHHHHHHHHHHHTSPPTTGGG-TTTT--EEEHHHHHHH-TTS-HHHHHHHHT--GGGGSEEEES-HHHHHHHHHHHHH--HHHHHHHHHHHHHHHHGGGS-HHHHHHHHIIIIIITT--SSPPPHHHHHHHHHHHHHHHHHHHHHHHHH--HHHHHHHHHHHHHHHHHHHHHHHH-SSS-HHHHHHHHHHHHT-EEEEES-SS----TT----TTS-HHHHHHHHHHHHHHHHHHHHTT-B--TT--SS-TT-S--EEEGGGTEEEEEGGGSSTTT--TTB-HHHHHHTHHHHHHHHHHGGGSTTGGGB-TTS-B---S-HHHHHHHHHHHHHHHHHHHT-EEETTEE--TTTTHHHHHHHHHHHHHHHHHHHHHHHHSPPPPBTTB-HHHHHHHHHHHHH-EEE-HHHHHHHHHH-SSPPHHHHHTTTGGG-HHHHHHHT--TTSTT---GGGS----/----------------B----GGG--TTS-TTT-HHHHHHHHHHHHSPPPTT-SEEEHHHHHHHHHHHHHHHHHHHHHTS---TT-HHHHHHHHHHHHH-HHHHHHHTTTTTHHHHHHHHH--SHHHHHHHHHHTTTTTTT--EEEEEEEETTEEEEEEEEEEE---TTSSTHHHH--SHHHHHHHHHHHHHHHHHHHHTT--HHHHHHHHHHHHHHHHHHHHTSPPTTGGG-TTTT--EEEHHHHHHH-TTS-HHHHHHHHT--GGGGSEEEES-HHHHHHHHHHHHH--HHHHHHHHHHHHHHHHGGGS-HHHHHHHHIIIIIITT--SSPPPHHHHHHHHHHHHHHHHHHHHHHHHH--HHHHHHHHHHHHHHHHHHHHHHHH-SSS-HHHHHHHHHHHHT-EEEEES-SS----TT----TTS-HHHHHHHHHHHHHHHHHHHHTT-B--TT--SS-TT-S--EEEGGGTEEEEEGGGSSTTT--TTB-HHHHHHTHHHHHHHHHHGGGSTTGGGB-TTS-B---S-HHHHHHHHHHHHHHHHHHHT-EEETTEE--TTTTHHHHHHHHHHHHHHHHHHHHHHHHS----BTTB-HHHHHHHHHHHHH-EEE-HHHHHHHHHH-SSPPHHHHHTTTGGG-HHHHHHHT--TTSTT---GGGS----

Organism: Prevotella dentalis (strain ATCC 49559 / DSM 3688 / JCM 13448 / NCTC 12043 / ES 2772) (NCBI:txid908937)

pLDDT: mean 95.76, std 9.29, range [27.02, 98.94]

Sequence (1340 aa):
MMMMLAAPVAGMEAQSKSGLDLSNLDRTARPADSFYQFATGGWQRAHPLPAAYSRYGSFDMLQENVNRQVNTILADLSRKAYKPGTTERKLSDFYRLATDSACRNREGLAPVQPLLAEMEAARSLDDLRRLQLKYARLGYGVPFGSGFAADDKNVTMNILVLRQGGLTLGQRDWYLNTDKATADVREAFRRHIVRMFRLYGFTEEQSARKGEAVFRFETTLALVSKSNTDLRDPQANYNKMTLAAFEAAWPNIPLRALSQAQGIDTAAIREVVVGQPAFFTGCDRLAALLTADELRALMEWDVIMGSANVLSDNVREANFDFFGKTMKGRKEDFPLWKRATVQVEHAMGEALGKMYCERYFPASSKRMMEELVRQLQLSLAQRIDAQTWMSDSTKANAHDKLDRFYVKIGYPNKWTDYARLDIDPARSYYENVVAARLFAVDKEIRDKAGRPVDRDEWYMTPQTVNAYYNPTTNEICFPAGILQRPFFDPKADDAFNYGAIGVVIGHEMTHGFDDQGRQYDATGNLHDWWTAADARGFDQRAKLYADFFDAIEVLPGLHANGRFTLGENLADHGGLQVAYNALRNVTATRPLKTADGFTPAQRFFIAYAGVWGQNITEQEIRNRVKTDPHSLGRWRVDGALPHIDAWYEAFGVTPADKMYIPQSERLQLWMMMMLAAPVAGMEAQSKSGLDLSNLDRTARPADSFYQFATGGWQRAHPLPAAYSRYGSFDMLQENVNRQVNTILADLSRKAYKPGTTERKLSDFYRLATDSACRNREGLAPVQPLLAEMEAARSLDDLRRLQLKYARLGYGVPFGSGFAADDKNVTMNILVLRQGGLTLGQRDWYLNTDKATADVREAFRRHIVRMFRLYGFTEEQSARKGEAVFRFETTLALVSKSNTDLRDPQANYNKMTLAAFEAAWPNIPLRALSQAQGIDTAAIREVVVGQPAFFTGCDRLAALLTADELRALMEWDVIMGSANVLSDNVREANFDFFGKTMKGRKEDFPLWKRATVQVEHAMGEALGKMYCERYFPASSKRMMEELVRQLQLSLAQRIDAQTWMSDSTKANAHDKLDRFYVKIGYPNKWTDYARLDIDPARSYYENVVAARLFAVDKEIRDKAGRPVDRDEWYMTPQTVNAYYNPTTNEICFPAGILQRPFFDPKADDAFNYGAIGVVIGHEMTHGFDDQGRQYDATGNLHDWWTAADARGFDQRAKLYADFFDAIEVLPGLHANGRFTLGENLADHGGLQVAYNALRNVTATRPLKTADGFTPAQRFFIAYAGVWGQNITEQEIRNRVKTDPHSLGRWRVDGALPHIDAWYEAFGVTPADKMYIPQSERLQLW

Foldseek 3Di:
DPPPPPPPDPDLPPLFAALDDCQQADCVDACLFFVLCGLGVSVCVVDDDDQADQKDAQLNVLLVVLLVLLLVVLVVLLVDDDDPLDPSNQSNLLLVQLLPQVVLQVCFLVQCVVVLVCLVPQAFPVSLVVVCLLVLLLRFLPFKDWAWAAQQFHRQAIAIEIGGGNAPLTALCLLPPDPPLSVVLLVVQLVLQLVLVVSNPDDSVLSNVLSVLSSVLNNLLSVQHDALLVLLAQVLQWDKDAPVVVCVLQVLDPPVSSCVSLVFDSVLHRMHTYRRSSSSNSVSVVSVVDTSSSSSSRRVSSSSVLCQCQHHPVSVVSVCCSVPPSQSNRNDHDDSSSSSSVLSCVLFVQVSLVVSCVVPPDPVLQVVVVVLLVLLLVLVLVVLVVDPLADPQLSVQVNLLSVLAAEAEAAFPDTDDCSVQDDDSVDRSSVSSVSSSSVVSVCSSVDHRRHTDDLRDDPDGLLNQAKAQQLSQNYTYYHVSVCDPPQHDSSHDLLQNLLHVVLVSQLRNCLCVFPNNCCGGSNSHRHNSGDPSSNVVRVVLLVLQQVLQQPDDPDVVRGARSSLLSSSLSSLLRSLSSSVSSSVVVCVVPPDDDDPNFHSLRSSLSSNLSNQRMDRHPSNVVSCSRNPSHDHSSCSRLVRLLLPVSSCVRSVHDPVRNSHDPPVSRRDDD/DPPPPPPPPPDLPPLFAALDDCQQADCVDACLFFVLCGLGVSVCVVDDDDQADQKDAQLNVLLVVLLVLLLVVLVVLLVDDDDPLDPSNQSNLLLVQLLCQVVLQVCFLVQCVVVLVCLVPQAFPVSLVVVCLLVLLLRFLPFKDWAWAAQQFHRQAIAIEIGGGNAPLTALCLLPPDPPLSVVLLVVQLVLQLVLVVSSPDDSVLSNVLSCLSSVLNNLLSVQHDALLVLLAQVLQWDKDAPVVVCVLQVLDPPVSSCVSLVFDPVLHRMHTYRRSSSSNSVSVVSVVDTSSSSSSRRVSSSSVLCQCQHHPVSVVSVCCSVVPSQSNRNDHDDSSSSSSVLSCVLFVQVSLVVSCVVPPDPVLQVVVVVLLVLLLVLVLVVLVVDPLADPQLSVQVNLLSVLAAEAEAAFPDTDDCSVQDDDSVDHSSVSSVSSSSVVSVCSSVDHRRHTDDLRDDPDGLLNQAKAAQLSQNYTYYHVSVCDPPQHDSSHDLLQNLLHVVLVSQLRNCLCVFLNNCCGGSNSHRHNSGDPSSNVVRVVLLVLQQVLQQPDDPDVVDGARSSLLSSNLSSLLRSLSSSVSSSVVVCVVPPDDDDPNFHSLRSSLSSNLSNQRMDRHPSNVVSCSRRPSHDHSSCSRLVRLLLPVSSCVRSVHDPVRNSHDPPVSRRDDD